Protein AF-A0A412I8M8-F1 (afdb_monomer)

Secondary structure (DSSP, 8-state):
--------PPTTPPPPHHHHHHHHHHHHT-EEPPTTSPPPTTEEPHHHHHHHHHHHHHHHHHHHHSSSS-S----SS-EEEEEEEETTEEEEEEEEEEEEES---STT-EEEEEEESS-BSTTT-EEEEEEEEE-TT--B-TTSEEEEEEEE-TTS-EEEEEEESS---TT-EEEEEEEEEBPSEEEEEEEEEPPTT--GGG-EEEE-SSGGG-SEEEEEEE-TTBTHIIIIIIHHHTT--EESSSS--TTPPP-SEE--SS--EEE-SSS-EEEPPEEEEE-SS---SS-TT-SS-S--SS-SBPPHHHHHHHTTTTEEEEE----TTTS-TT-HHHHHHHHHHHHHHHHHHHS----EEEPPTT-HHHHHHHHH-TT-SEEE-GGGTT----TTT----TT-EE-SSSS---HHHHHHHHHHHHT-SSPPPEEEEESS--HHHHHHHHHHHHHHSTTTT--EEE--HHHHHHHHHHHHH-EEEEEEETTEEEEEEEEE--TT----EEEEEEES-S--SEEEE-TT--EEEEEEETTEEEEEEE--THHHHHHHHHHHHHHHH--HHHHHHHHHHHTTS-HHHHHHHHHHHTTTSS--EEEEEEEGGG-SEES-SEEEEEEEEES--SEEEEESSTT-TTPPPEE---SEEEEEPPSSSEEEEEEEEEEETTEEPPPEEEEEEE-PPPPPEEEEEEEES-TTTEEEE-SEEEEETTEEEEEEEEEPTTEEEEEEES-SEEE-TTSSEEEEEEEEE-S-EEEEEEEEETT------EEEEE-B--SSSEEEEEETTEEEEEEB---BSSPPPEEEEBTTS-EEEEE--BGGGS---TTEESS--B-S-------TTSSS-GGGTS--EE--TT-PEEEEEEESPPSEEEEEEEE--BSS---GGGGGGEEEEETTEEEE--S--BT-SS--EEEEEEEE-TT--EEEEEEESS-SS---EESEEEEEE-

Organism: NCBI:txid246787

Mean predicted aligned error: 18.88 Å

Foldseek 3Di:
DPDQVDPDDDPPDDDDPVSVVSVVVLLVQADDDDPPDDDDPRHQDPVNVVVVVVVVVVVVVVVVVVPDDDDDDQDQDKDFDAWDDDPNDIFTKIKHKDKDWWDDQDAFDKDKDFPFLAAWAQVPDKDWDDKWKAAPVGDTDPPQKDWPDWDQDPSRTIMTMIGGHHGDDTGIMIMIMMITTHFQFDKWKKKFQFPPPFDPVQKDKAFQLDQLVFLAEEEEEEEDQFQCVQLPVLQQQLQHWRAPQQRAWDPDDHDDTDGDPDHQFFASPQPATATFAYEYEDALQADDPVGNRDLADCTDGRHRGHHLVSVLVCLLRQYYYAYEFFHCVQFPLLALVSRLVSLVVSQVRNCVRRVAGHAEHEYYPLHVSPLVNLLPHPSHQAYEHPVAAVDWAQSSPDAARGSNYYNQHDNDQDLVVQVVLVVVQVPDSGHTGHYHYDNGDDVVNSVSSVVCSCPQGPVHPSNYRRHYPLLSNQQSQQSNPKDWDWDDDPSMIMIIITGRDHPNRQNAKTKMWIASDQDGPDMDIDPLFFFKGKGGDDRTMMIMTHSGPSLLVQLVVLLVVCLVVVDPSSLSSNCSSLVRGDPVSNVVSVCSSCQQVAWKAFPAKDWQNPDAADQAQKIKIATDITHWFQWKWKDQDQVSVPTDTDGDRDRMDIDGHDDDFAKTKMWMKTTDPRDIYDIHIDIHGHDHDDFDKAKEAEEEPDVQFWDKPPRIDIDTQQAKDKIKIFTDPQKFQCDKFFFPDKDGHLHRIIMGMHGRDHYHTYIYRYIDGNPFDDDWFKFKEFQLDLDQDWDFDQDPQFTYTYHHPAAEQPHDWDFTATGNRGGAWIWDRHLVVDDDDPQEDPDFFPSDFFAAPEACPFPHGCSQQRGWIFGDLAQGKYKIKIFPHGWAWKKKWFQQAGCDWDPQVQQVFKWKDKQPQIDTDRDINHRDRYDIDMGGGRTQHPRRMIMMIIGGPVRPRDTTITGMMMIIGD

pLDDT: mean 87.23, std 14.02, range [32.34, 98.75]

Solvent-accessible surface area (backbone atoms only — not comparable to full-atom values): 51853 Å² total; per-residue (Å²): 123,80,87,69,95,59,79,93,73,62,97,88,66,84,71,54,74,70,54,46,51,52,52,53,54,58,56,72,64,48,44,81,66,58,91,96,57,82,86,57,94,45,39,53,47,76,66,53,53,52,52,51,53,51,46,53,56,46,50,56,51,54,59,63,64,73,75,64,80,93,80,83,88,90,37,80,59,71,40,80,77,51,70,47,72,60,89,91,50,76,41,58,24,32,33,34,36,48,80,42,76,64,55,52,37,47,59,78,32,72,43,77,46,80,78,37,83,47,50,68,8,59,95,75,41,66,47,76,80,46,75,46,35,33,37,85,86,69,52,74,46,79,78,25,62,43,81,74,49,73,47,65,45,91,82,38,23,17,31,36,31,35,33,10,69,39,70,49,64,86,74,19,38,34,36,37,28,39,38,25,24,65,55,59,49,49,72,42,40,41,33,37,32,52,46,92,92,60,59,70,88,61,49,46,82,42,70,37,64,33,68,47,64,26,75,38,44,38,29,48,32,34,31,79,32,33,21,27,48,50,32,46,50,48,22,48,33,66,39,31,74,31,56,69,58,81,45,54,37,84,89,59,79,87,80,58,66,50,62,55,96,58,58,37,30,23,48,55,65,50,82,45,83,38,65,50,16,25,29,33,19,35,36,64,57,26,51,45,95,93,30,68,91,17,60,52,35,67,68,54,70,69,46,71,42,37,28,48,56,55,52,54,57,44,50,79,58,48,38,36,60,22,40,40,58,54,30,66,92,81,26,52,77,78,37,28,74,38,39,40,53,28,52,54,51,31,36,51,43,39,32,72,72,57,73,42,58,53,36,38,32,42,58,43,93,72,45,66,28,55,54,55,16,40,74,69,32,89,62,36,44,29,34,38,24,75,87,35,35,83,42,70,49,38,59,71,80,53,72,80,56,72,75,38,62,20,39,23,35,69,90,56,70,50,62,67,65,50,53,53,49,48,56,56,33,74,73,38,97,76,26,49,38,35,32,40,58,40,75,68,69,54,72,70,58,54,54,47,54,53,49,48,22,47,57,28,9,57,70,36,75,41,37,42,36,46,30,10,68,57,46,54,50,45,36,52,45,28,64,73,61,41,48,80,39,83,45,79,55,89,63,30,44,33,38,44,32,42,38,49,46,61,95,66,69,86,54,48,53,54,23,30,39,34,36,72,36,50,72,60,75,42,79,50,69,38,88,60,45,48,16,59,49,60,32,60,42,91,82,11,21,38,39,38,41,27,51,35,68,62,52,59,55,47,25,49,54,29,41,53,49,16,75,75,66,72,38,72,69,39,43,54,54,15,47,60,41,36,70,48,33,30,68,85,68,21,51,66,53,52,53,60,78,45,40,62,70,39,42,15,45,54,76,42,46,30,46,58,88,62,48,65,68,38,71,60,57,66,40,42,38,38,55,42,64,47,54,36,53,46,25,37,32,62,36,74,42,88,84,39,75,92,49,63,82,40,83,43,67,67,56,58,49,77,47,75,58,76,86,74,73,42,79,44,51,45,26,38,31,39,21,39,100,60,33,64,29,61,72,33,58,38,67,33,33,35,41,78,72,77,87,54,67,23,48,36,33,28,34,39,73,42,71,88,34,19,49,36,42,53,50,65,48,78,31,49,61,54,29,66,52,70,32,34,37,40,39,34,93,72,26,17,27,65,40,72,45,68,46,77,46,72,49,34,68,78,31,47,49,32,41,34,30,31,63,57,34,81,54,69,43,49,34,31,41,34,52,26,55,73,86,77,62,72,84,70,54,44,29,32,41,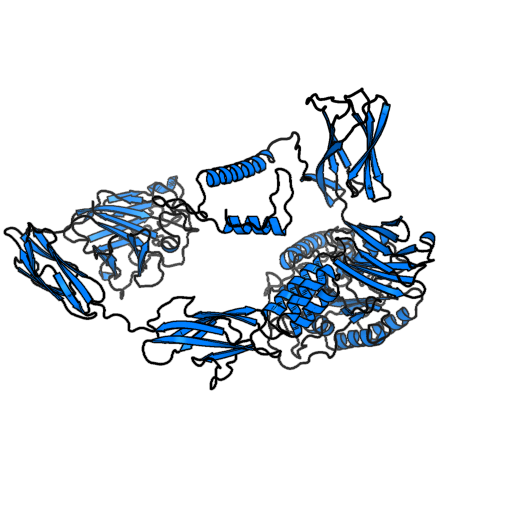22,38,35,39,85,54,96,54,75,46,80,45,78,55,98,84,29,28,34,34,41,19,35,77,74,61,36,88,83,48,69,69,43,82,33,35,18,29,89,61,48,81,49,30,32,44,63,21,29,56,85,80,50,86,88,59,94,65,48,48,79,80,44,68,48,84,64,98,42,54,19,78,63,56,66,87,33,84,55,51,26,76,46,42,43,17,32,38,26,49,54,74,76,43,40,34,27,71,47,46,32,36,62,34,56,39,44,41,23,36,39,34,34,34,32,16,26,73,52,70,54,62,79,90,52,24,87,41,32,40,39,32,34,57,89,39,72,44,56,47,91,70,60,31,45,42,37,49,78,65,61,46,70,43,67,78,25,56,26,47,93,80,9,48,45,44,37,36,41,26,26,76,78,46,75,88,67,65,55,47,44,7,32,37,38,43,30,43,104

InterPro domains:
  IPR032762 Putative polysaccharide deacetylase [PF15421] (250-586)
  IPR044060 Bacterial repeat domain [PF18998] (699-770)

Sequence (970 aa):
MANLNIPSKNTGDTLSASEFNQVVSAVNGKIDSVNGKGLSTNDYTNTDKQSLSRLLTRVDKLENSASGTGGILISDVESKVGSYKFGITEHDIYACTIELVDPPTVVNTEKEYMASDSPLGNNMYLTVKNIIVKDTDGKFYPGSIEIKQIYVSEGFETKLSVLCKSAIPAGSILMLTLEYVKLEGEIIEFSVALPSGVSADDVNLTIAPLKYDKHFAFTYTADDSVEGAYARIWRRINQKWIDDTEFFHLGNTPTTGYIPEYPLVYTDGCGNDRRFGFSIALWPTWGNEYNPDGLIKDSSTNSIYITWNELDLIKDWGVSMLYHNVDERVYDKNNADDIEKGFVADYNKVLEKINRRMKIMGLPDGNAAYVTAADKSPLIDFYRSSLHHLEFIYLKSTGSLFKKRTYGGTNSSVNDVKLEELASQHTSDNPYWVGITTHRVDLSRIELLETIYSLYGKGGDDSLWVASWDEVYEYIQMRLNSIVKKVVSDDTVTWKILVPFSKNYYFKDLSFLVSGITSVDALTVSDKIFGYSYAAHGSGMLVNVNFNELLLDCAEKYTSKFESTLSEDDKTDAYYFVNQLKDTLKAPFVARLSANETAPVLNSILINDGVTVTYDQLVSITLNMTGGLTHYKVGETADLSGASWIVGTSKTFSYQLSSGYASKTVYVQVKNSFGESEVKSSSILYSERPAVSYTVTGKANNTAYGTVTPAVQDVAEGGQASVNAQANDGYVIGGWSGADTSAGIGTNTGNATVNNVRSNKTITCNFQKEGGSGTAGKTIVSFAQLGNNISYDTVNGETINYISIVQGTSYTTNILKDASGDEVGNYLKRKADYPGEITVDRSAINTDVRQPNVDDSGVYPAKYISRYNSGSNTGLKVMLRFQAFAAGTYKVRILPSCDRDLPSDQFPSVFYSANNVETNISFSPLNNITQFVEIDNVTVGNDGLLDIYFWNTLGVNYVPGVNLIEIIKL

Radius of gyration: 40.58 Å; Cα contacts (8 Å, |Δi|>4): 2227; chains: 1; bounding box: 83×82×125 Å

Nearest PDB structures (foldseek):
  4dwe-assembly1_A  TM=8.968E-01  e=3.319E-33  Bacteroides ovatus ATCC 8483
  7jgu-assembly1_A  TM=7.207E-01  e=2.040E-03  Caldanaerobacter subterraneus subsp. tengcongensis MB4
  7jgt-assembly1_A  TM=6.531E-01  e=4.929E-03  Caldanaerobacter subterraneus subsp. tengcongensis MB4
  7ndg-assembly1_H  TM=2.584E-01  e=8.922E-04  Mus musculus
  5k6y-assembly2_A  TM=2.502E-01  e=1.330E-02  Mus musculus

Structure (mmCIF, N/CA/C/O backbone):
data_AF-A0A412I8M8-F1
#
_entry.id   AF-A0A412I8M8-F1
#
loop_
_atom_site.group_PDB
_atom_site.id
_atom_site.type_symbol
_atom_site.label_atom_id
_atom_site.label_alt_id
_atom_site.label_comp_id
_atom_site.label_asym_id
_atom_site.label_entity_id
_atom_site.label_seq_id
_atom_site.pdbx_PDB_ins_code
_atom_site.Cartn_x
_atom_site.Cartn_y
_atom_site.Cartn_z
_atom_site.occupancy
_atom_site.B_iso_or_equiv
_atom_site.auth_seq_id
_atom_site.auth_comp_id
_atom_site.auth_asym_id
_atom_site.auth_atom_id
_atom_site.pdbx_PDB_model_num
ATOM 1 N N . MET A 1 1 ? 0.781 -30.878 28.023 1.00 43.50 1 MET A N 1
ATOM 2 C CA . MET A 1 1 ? 0.648 -29.929 26.900 1.00 43.50 1 MET A CA 1
ATOM 3 C C . MET A 1 1 ? -0.830 -29.772 26.618 1.00 43.50 1 MET A C 1
ATOM 5 O O . MET A 1 1 ? -1.522 -30.782 26.644 1.00 43.50 1 MET A O 1
ATOM 9 N N . ALA A 1 2 ? -1.314 -28.542 26.430 1.00 38.81 2 ALA A N 1
ATOM 10 C CA . ALA A 1 2 ? -2.642 -28.312 25.866 1.00 38.81 2 ALA A CA 1
ATOM 11 C C . ALA A 1 2 ? -2.759 -29.083 24.538 1.00 38.81 2 ALA A C 1
ATOM 13 O O . ALA A 1 2 ? -1.755 -29.228 23.840 1.00 38.81 2 ALA A O 1
ATOM 14 N N . ASN A 1 3 ? -3.939 -29.627 24.238 1.00 45.22 3 ASN A N 1
ATOM 15 C CA . ASN A 1 3 ? -4.185 -30.475 23.070 1.00 45.22 3 ASN A CA 1
ATOM 16 C C . ASN A 1 3 ? -3.950 -29.694 21.765 1.00 45.22 3 ASN A C 1
ATOM 18 O O . ASN A 1 3 ? -4.879 -29.116 21.207 1.00 45.22 3 ASN A O 1
ATOM 22 N N . LEU A 1 4 ? -2.706 -29.671 21.285 1.00 54.59 4 LEU A N 1
ATOM 23 C CA . LEU A 1 4 ? -2.385 -29.315 19.909 1.00 54.59 4 LEU A CA 1
ATOM 24 C C . LEU A 1 4 ? -3.019 -30.388 19.025 1.00 54.59 4 LEU A C 1
ATOM 26 O O . LEU A 1 4 ? -2.695 -31.567 19.164 1.00 54.59 4 LEU A O 1
ATOM 30 N N . ASN A 1 5 ? -3.935 -30.001 18.139 1.00 58.12 5 ASN A N 1
ATOM 31 C CA . ASN A 1 5 ? -4.588 -30.931 17.219 1.00 58.12 5 ASN A CA 1
ATOM 32 C C . ASN A 1 5 ? -3.697 -31.176 15.988 1.00 58.12 5 ASN A C 1
ATOM 34 O O . ASN A 1 5 ? -4.132 -31.049 14.847 1.00 58.12 5 ASN A O 1
ATOM 38 N N . ILE A 1 6 ? -2.420 -31.463 16.247 1.00 63.47 6 ILE A N 1
ATOM 39 C CA . ILE A 1 6 ? -1.392 -31.750 15.250 1.00 63.47 6 ILE A CA 1
ATOM 40 C C . ILE A 1 6 ? -1.123 -33.259 15.336 1.00 63.47 6 ILE A C 1
ATOM 42 O O . ILE A 1 6 ? -0.825 -33.749 16.432 1.00 63.47 6 ILE A O 1
ATOM 46 N N . PRO A 1 7 ? -1.235 -34.025 14.234 1.00 64.62 7 PRO A N 1
ATOM 47 C CA . PRO A 1 7 ? -0.850 -35.435 14.218 1.00 64.62 7 PRO A CA 1
ATOM 48 C C . PRO A 1 7 ? 0.589 -35.593 14.722 1.00 64.62 7 PRO A C 1
ATOM 50 O O . PRO A 1 7 ? 1.431 -34.759 14.409 1.00 64.62 7 PRO A O 1
ATOM 53 N N . SER A 1 8 ? 0.903 -36.644 15.482 1.00 60.22 8 SER A N 1
ATOM 54 C CA . SER A 1 8 ? 2.265 -36.867 15.991 1.00 60.22 8 SER A CA 1
ATOM 55 C C . SER A 1 8 ? 3.287 -36.886 14.845 1.00 60.22 8 SER A C 1
ATOM 57 O O . SER A 1 8 ? 3.256 -37.797 14.016 1.00 60.22 8 SER A O 1
ATOM 59 N N . LYS A 1 9 ? 4.167 -35.880 14.810 1.00 62.44 9 LYS A N 1
ATOM 60 C CA . LYS A 1 9 ? 5.256 -35.712 13.837 1.00 62.44 9 LYS A CA 1
ATOM 61 C C . LYS A 1 9 ? 6.587 -36.163 14.443 1.00 62.44 9 LYS A C 1
ATOM 63 O O . LYS A 1 9 ? 6.826 -35.950 15.633 1.00 62.44 9 LYS A O 1
ATOM 68 N N . ASN A 1 10 ? 7.451 -36.774 13.639 1.00 56.31 10 ASN A N 1
ATOM 69 C CA . ASN A 1 10 ? 8.792 -37.189 14.046 1.00 56.31 10 ASN A CA 1
ATOM 70 C C . ASN A 1 10 ? 9.821 -36.074 13.803 1.00 56.31 10 ASN A C 1
ATOM 72 O O . ASN A 1 10 ? 9.564 -35.084 13.120 1.00 56.31 10 ASN A O 1
ATOM 76 N N . THR A 1 11 ? 11.021 -36.234 14.364 1.00 42.09 11 THR A N 1
ATOM 77 C CA . THR A 1 11 ? 12.151 -35.335 14.095 1.00 42.09 11 THR A CA 1
ATOM 78 C C . THR A 1 11 ? 12.480 -35.326 12.599 1.00 42.09 11 THR A C 1
ATOM 80 O O . THR A 1 11 ? 12.864 -36.358 12.057 1.00 42.09 11 THR A O 1
ATOM 83 N N . GLY A 1 12 ? 12.349 -34.160 11.958 1.00 46.41 12 GLY A N 1
ATOM 84 C CA . GLY A 1 12 ? 12.580 -33.971 10.519 1.00 46.41 12 GLY A CA 1
ATOM 85 C C . GLY A 1 12 ? 11.313 -33.702 9.702 1.00 46.41 12 GLY A C 1
ATOM 86 O O . GLY A 1 12 ? 11.422 -33.278 8.557 1.00 46.41 12 GLY A O 1
ATOM 87 N N . ASP A 1 13 ? 10.125 -33.877 10.283 1.00 60.41 13 ASP A N 1
ATOM 88 C CA . ASP A 1 13 ? 8.868 -33.558 9.605 1.00 60.41 13 ASP A CA 1
ATOM 89 C C . ASP A 1 13 ? 8.599 -32.043 9.601 1.00 60.41 13 ASP A C 1
ATOM 91 O O . ASP A 1 13 ? 8.766 -31.353 10.611 1.00 60.41 13 ASP A O 1
ATOM 95 N N . THR A 1 14 ? 8.118 -31.523 8.472 1.00 50.81 14 THR A N 1
ATOM 96 C CA . THR A 1 14 ? 7.720 -30.118 8.318 1.00 50.81 14 THR A CA 1
ATOM 97 C C . THR A 1 14 ? 6.303 -29.872 8.835 1.00 50.81 14 THR A C 1
ATOM 99 O O . THR A 1 14 ? 5.392 -30.669 8.589 1.00 50.81 14 THR A O 1
ATOM 102 N N . LEU A 1 15 ? 6.101 -28.737 9.505 1.00 57.75 15 LEU A N 1
ATOM 103 C CA . LEU A 1 15 ? 4.778 -28.248 9.895 1.00 57.75 15 LEU A CA 1
ATOM 104 C C . LEU A 1 15 ? 4.191 -27.398 8.763 1.00 57.75 15 LEU A C 1
ATOM 106 O O . LEU A 1 15 ? 4.878 -26.544 8.206 1.00 57.75 15 LEU A O 1
ATOM 110 N N . SER A 1 16 ? 2.913 -27.592 8.445 1.00 68.00 16 SER A N 1
ATOM 111 C CA . SER A 1 16 ? 2.162 -26.637 7.626 1.00 68.00 16 SER A CA 1
ATOM 112 C C . SER A 1 16 ? 2.016 -25.298 8.356 1.00 68.00 16 SER A C 1
ATOM 114 O O . SER A 1 16 ? 2.096 -25.230 9.584 1.00 68.00 16 SER A O 1
ATOM 116 N N . ALA A 1 17 ? 1.721 -24.224 7.619 1.00 50.44 17 ALA A N 1
ATOM 117 C CA . ALA A 1 17 ? 1.498 -22.900 8.207 1.00 50.44 17 ALA A CA 1
ATOM 118 C C . ALA A 1 17 ? 0.404 -22.907 9.297 1.00 50.44 17 ALA A C 1
ATOM 120 O O . ALA A 1 17 ? 0.530 -22.227 10.314 1.00 50.44 17 ALA A O 1
ATOM 121 N N . SER A 1 18 ? -0.644 -23.726 9.136 1.00 59.81 18 SER A N 1
ATOM 122 C CA . SER A 1 18 ? -1.702 -23.852 10.148 1.00 59.81 18 SER A CA 1
ATOM 123 C C . SER A 1 18 ? -1.220 -24.555 11.424 1.00 59.81 18 SER A C 1
ATOM 125 O O . SER A 1 18 ? -1.558 -24.128 12.526 1.00 59.81 18 SER A O 1
ATOM 127 N N . GLU A 1 19 ? -0.385 -25.590 11.290 1.00 65.31 19 GLU A N 1
ATOM 128 C CA . GLU A 1 19 ? 0.184 -26.336 12.418 1.00 65.31 19 GLU A CA 1
ATOM 129 C C . GLU A 1 19 ? 1.227 -25.484 13.152 1.00 65.31 19 GLU A C 1
ATOM 131 O O . GLU A 1 19 ? 1.250 -25.452 14.382 1.00 65.31 19 GLU A O 1
ATOM 136 N N . PHE A 1 20 ? 2.032 -24.715 12.415 1.00 62.78 20 PHE A N 1
ATOM 137 C CA . PHE A 1 20 ? 2.968 -23.752 12.988 1.00 62.78 20 PHE A CA 1
ATOM 138 C C . PHE A 1 20 ? 2.240 -22.666 13.795 1.00 62.78 20 PHE A C 1
ATOM 140 O O . PHE A 1 20 ? 2.595 -22.410 14.945 1.00 62.78 20 PHE A O 1
ATOM 147 N N . ASN A 1 21 ? 1.155 -22.101 13.259 1.00 61.06 21 ASN A N 1
ATOM 148 C CA . ASN A 1 21 ? 0.358 -21.089 13.961 1.00 61.06 21 ASN A CA 1
ATOM 149 C C . ASN A 1 21 ? -0.315 -21.632 15.234 1.00 61.06 21 ASN A C 1
ATOM 151 O O . ASN A 1 21 ? -0.450 -20.901 16.220 1.00 61.06 21 ASN A O 1
ATOM 155 N N . GLN A 1 22 ? -0.691 -22.915 15.261 1.00 68.00 22 GLN A N 1
ATOM 156 C CA . GLN A 1 22 ? -1.186 -23.573 16.476 1.00 68.00 22 GLN A CA 1
ATOM 157 C C . GLN A 1 22 ? -0.091 -23.708 17.544 1.00 68.00 22 GLN A C 1
ATOM 159 O O . GLN A 1 22 ? -0.354 -23.457 18.722 1.00 68.00 22 GLN A O 1
ATOM 164 N N . VAL A 1 23 ? 1.144 -24.041 17.148 1.00 64.69 23 VAL A N 1
ATOM 165 C CA . VAL A 1 23 ? 2.302 -24.086 18.059 1.00 64.69 23 VAL A CA 1
ATOM 166 C C . VAL A 1 23 ? 2.622 -22.693 18.606 1.00 64.69 23 VAL A C 1
ATOM 168 O O . VAL A 1 23 ? 2.766 -22.537 19.817 1.00 64.69 23 VAL A O 1
ATOM 171 N N . VAL A 1 24 ? 2.662 -21.670 17.747 1.00 61.62 24 VAL A N 1
ATOM 172 C CA . VAL A 1 24 ? 2.903 -20.270 18.144 1.00 61.62 24 VAL A CA 1
ATOM 173 C C . VAL A 1 24 ? 1.838 -19.785 19.131 1.00 61.62 24 VAL A C 1
ATOM 175 O O . VAL A 1 24 ? 2.167 -19.216 20.171 1.00 61.62 24 VAL A O 1
ATOM 178 N N . SER A 1 25 ? 0.564 -20.083 18.868 1.00 64.38 25 SER A N 1
ATOM 179 C CA . SER A 1 25 ? -0.542 -19.723 19.766 1.00 64.38 25 SER A CA 1
ATOM 180 C C . SER A 1 25 ? -0.429 -20.406 21.136 1.00 64.38 25 SER A C 1
ATOM 182 O O . SER A 1 25 ? -0.698 -19.785 22.163 1.00 64.38 25 SER A O 1
ATOM 184 N N . ALA A 1 26 ? 0.014 -21.666 21.177 1.00 64.56 26 ALA A N 1
ATOM 185 C CA . ALA A 1 26 ? 0.220 -22.403 22.424 1.00 64.56 26 ALA A CA 1
ATOM 186 C C . ALA A 1 26 ? 1.426 -21.897 23.237 1.00 64.56 26 ALA A C 1
ATOM 188 O O . ALA A 1 26 ? 1.394 -21.948 24.468 1.00 64.56 26 ALA A O 1
ATOM 189 N N . VAL A 1 27 ? 2.473 -21.397 22.572 1.00 64.25 27 VAL A N 1
ATOM 190 C CA . VAL A 1 27 ? 3.635 -20.765 23.221 1.00 64.25 27 VAL A CA 1
ATOM 191 C C . VAL A 1 27 ? 3.269 -19.387 23.775 1.00 64.25 27 VAL A C 1
ATOM 193 O O . VAL A 1 27 ? 3.590 -19.093 24.923 1.00 64.25 27 VAL A O 1
ATOM 196 N N . ASN A 1 28 ? 2.518 -18.580 23.021 1.00 65.50 28 ASN A N 1
ATOM 197 C CA . ASN A 1 28 ? 2.071 -17.253 23.460 1.00 65.50 28 ASN A CA 1
ATOM 198 C C . ASN A 1 28 ? 1.091 -17.295 24.650 1.00 65.50 28 ASN A C 1
ATOM 200 O O . ASN A 1 28 ? 0.905 -16.288 25.325 1.00 65.50 28 ASN A O 1
ATOM 204 N N . GLY A 1 29 ? 0.482 -18.453 24.934 1.00 60.44 29 GLY A N 1
ATOM 205 C CA . GLY A 1 29 ? -0.366 -18.678 26.111 1.00 60.44 29 GLY A CA 1
ATOM 206 C C . GLY A 1 29 ? 0.381 -19.072 27.396 1.00 60.44 29 GLY A C 1
ATOM 207 O O . GLY A 1 29 ? -0.269 -19.356 28.405 1.00 60.44 29 GLY A O 1
ATOM 208 N N . LYS A 1 30 ? 1.720 -19.147 27.377 1.00 64.81 30 LYS A N 1
ATOM 209 C CA . LYS A 1 30 ? 2.553 -19.478 28.546 1.00 64.81 30 LYS A CA 1
ATOM 210 C C . LYS A 1 30 ? 2.814 -18.246 29.429 1.00 64.81 30 LYS A C 1
ATOM 212 O O . LYS A 1 30 ? 3.013 -17.147 28.925 1.00 64.81 30 LYS A O 1
ATOM 217 N N . ILE A 1 31 ? 2.879 -18.446 30.745 1.00 64.31 31 ILE A N 1
ATOM 218 C CA . ILE A 1 31 ? 3.159 -17.424 31.772 1.00 64.31 31 ILE A CA 1
ATOM 219 C C . ILE A 1 31 ? 4.350 -17.831 32.655 1.00 64.31 31 ILE A C 1
ATOM 221 O O . ILE A 1 31 ? 4.772 -18.986 32.667 1.00 64.31 31 ILE A O 1
ATOM 225 N N . ASP A 1 32 ? 4.945 -16.882 33.377 1.00 63.78 32 ASP A N 1
ATOM 226 C CA . ASP A 1 32 ? 6.100 -17.148 34.240 1.00 63.78 32 ASP A CA 1
ATOM 227 C C . ASP A 1 32 ? 5.733 -17.937 35.508 1.00 63.78 32 ASP A C 1
ATOM 229 O O . ASP A 1 32 ? 4.748 -17.641 36.181 1.00 63.78 32 ASP A O 1
ATOM 233 N N . SER A 1 33 ? 6.565 -18.919 35.878 1.00 54.88 33 SER A N 1
ATOM 234 C CA . SER A 1 33 ? 6.375 -19.692 37.111 1.00 54.88 33 SER A CA 1
ATOM 235 C C . SER A 1 33 ? 6.497 -18.805 38.359 1.00 54.88 33 SER A C 1
ATOM 237 O O . SER A 1 33 ? 7.516 -18.132 38.541 1.00 54.88 33 SER A O 1
ATOM 239 N N . VAL A 1 34 ? 5.511 -18.860 39.258 1.00 57.84 34 VAL A N 1
ATOM 240 C CA . VAL A 1 34 ? 5.480 -18.074 40.506 1.00 57.84 34 VAL A CA 1
ATOM 241 C C . VAL A 1 34 ? 6.087 -18.866 41.668 1.00 57.84 34 VAL A C 1
ATOM 243 O O . VAL A 1 34 ? 5.681 -19.993 41.953 1.00 57.84 34 VAL A O 1
ATOM 246 N N . ASN A 1 35 ? 7.045 -18.265 42.378 1.00 42.75 35 ASN A N 1
ATOM 247 C CA . ASN A 1 35 ? 7.767 -18.926 43.465 1.00 42.75 35 ASN A CA 1
ATOM 248 C C . ASN A 1 35 ? 6.827 -19.283 44.639 1.00 42.75 35 ASN A C 1
ATOM 250 O O . ASN A 1 35 ? 6.069 -18.439 45.113 1.00 42.75 35 ASN A O 1
ATOM 254 N N . GLY A 1 36 ? 6.869 -20.535 45.106 1.00 50.59 36 GLY A N 1
ATOM 255 C CA . GLY A 1 36 ? 6.012 -21.037 46.192 1.00 50.59 36 GLY A CA 1
ATOM 256 C C . GLY A 1 36 ? 4.664 -21.642 45.766 1.00 50.59 36 GLY A C 1
ATOM 257 O O . GLY A 1 36 ? 3.911 -22.086 46.632 1.00 50.59 36 GLY A O 1
ATOM 258 N N . LYS A 1 37 ? 4.356 -21.718 44.462 1.00 45.75 37 LYS A N 1
ATOM 259 C CA . LYS A 1 37 ? 3.218 -22.489 43.924 1.00 45.75 37 LYS A CA 1
ATOM 260 C C . LYS A 1 37 ? 3.709 -23.654 43.057 1.00 45.75 37 LYS A C 1
ATOM 262 O O . LYS A 1 37 ? 4.763 -23.570 42.435 1.00 45.75 37 LYS A O 1
ATOM 267 N N . GLY A 1 38 ? 2.967 -24.765 43.051 1.00 48.34 38 GLY A N 1
ATOM 268 C CA . GLY A 1 38 ? 3.257 -25.902 42.170 1.00 48.34 38 GLY A CA 1
ATOM 269 C C . GLY A 1 38 ? 3.070 -25.521 40.699 1.00 48.34 38 GLY A C 1
ATOM 270 O O . GLY A 1 38 ? 2.161 -24.754 40.388 1.00 48.34 38 GLY A O 1
ATOM 271 N N . LEU A 1 39 ? 3.927 -26.051 39.819 1.00 53.94 39 LEU A N 1
ATOM 272 C CA . LEU A 1 39 ? 3.935 -25.739 38.385 1.00 53.94 39 LEU A CA 1
ATOM 273 C C . LEU A 1 39 ? 2.575 -26.035 37.735 1.00 53.94 39 LEU A C 1
ATOM 275 O O . LEU A 1 39 ? 2.069 -27.157 37.824 1.00 53.94 39 LEU A O 1
ATOM 279 N N . SER A 1 40 ? 2.012 -25.044 37.048 1.00 61.81 40 SER A N 1
ATOM 280 C CA . SER A 1 40 ? 0.860 -25.226 36.167 1.00 61.81 40 SER A CA 1
ATOM 281 C C . SER A 1 40 ? 1.303 -25.729 34.786 1.00 61.81 40 SER A C 1
ATOM 283 O O . SER A 1 40 ? 2.462 -25.596 34.390 1.00 61.81 40 SER A O 1
ATOM 285 N N . THR A 1 41 ? 0.381 -26.277 33.988 1.00 52.66 41 THR A N 1
ATOM 286 C CA . THR A 1 41 ? 0.665 -26.667 32.591 1.00 52.66 41 THR A CA 1
ATOM 287 C C . THR A 1 41 ? 1.050 -25.487 31.688 1.00 52.66 41 THR A C 1
ATOM 289 O O . THR A 1 41 ? 1.638 -25.700 30.619 1.00 52.66 41 THR A O 1
ATOM 292 N N . ASN A 1 42 ? 0.758 -24.258 32.124 1.00 59.22 42 ASN A N 1
ATOM 293 C CA . ASN A 1 42 ? 0.983 -23.023 31.380 1.00 59.22 42 ASN A CA 1
ATOM 294 C C . ASN A 1 42 ? 2.238 -22.269 31.843 1.00 59.22 42 ASN A C 1
ATOM 296 O O . ASN A 1 42 ? 2.543 -21.227 31.276 1.00 59.22 42 ASN A O 1
ATOM 300 N N . ASP A 1 43 ? 2.999 -22.797 32.806 1.00 66.19 43 ASP A N 1
ATOM 301 C CA . ASP A 1 43 ? 4.204 -22.124 33.291 1.00 66.19 43 ASP A CA 1
ATOM 302 C C . ASP A 1 43 ? 5.404 -22.391 32.358 1.00 66.19 43 ASP A C 1
ATOM 304 O O . ASP A 1 43 ? 5.545 -23.491 31.798 1.00 66.19 43 ASP A O 1
ATOM 308 N N . TYR A 1 44 ? 6.288 -21.401 32.196 1.00 60.22 44 TYR A N 1
ATOM 309 C CA . TYR A 1 44 ? 7.639 -21.609 31.665 1.00 60.22 44 TYR A CA 1
ATOM 310 C C . TYR A 1 44 ? 8.495 -22.332 32.706 1.00 60.22 44 TYR A C 1
ATOM 312 O O . TYR A 1 44 ? 8.717 -21.816 33.804 1.00 60.22 44 TYR A O 1
ATOM 320 N N . THR A 1 45 ? 9.025 -23.508 32.368 1.00 61.19 45 THR A N 1
ATOM 321 C CA . THR A 1 45 ? 9.975 -24.196 33.250 1.00 61.19 45 THR A CA 1
ATOM 322 C C . THR A 1 45 ? 11.360 -23.542 33.175 1.00 61.19 45 THR A C 1
ATOM 324 O O . THR A 1 45 ? 11.711 -22.889 32.189 1.00 61.19 45 THR A O 1
ATOM 327 N N . ASN A 1 46 ? 12.207 -23.759 34.189 1.00 58.06 46 ASN A N 1
ATOM 328 C CA . ASN A 1 46 ? 13.607 -23.309 34.154 1.00 58.06 46 ASN A CA 1
ATOM 329 C C . ASN A 1 46 ? 14.375 -23.860 32.936 1.00 58.06 46 ASN A C 1
ATOM 331 O O . ASN A 1 46 ? 15.279 -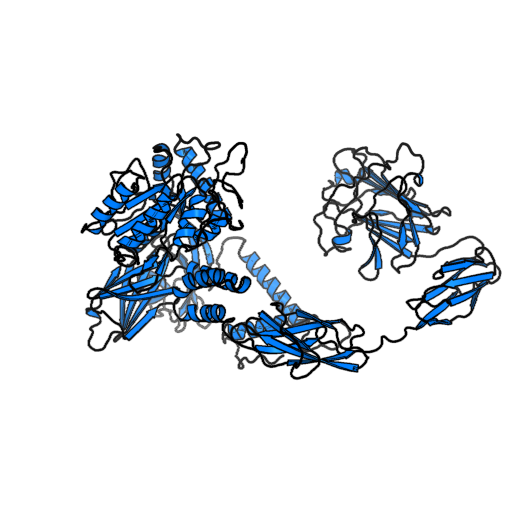23.201 32.424 1.00 58.06 46 ASN A O 1
ATOM 335 N N . THR A 1 47 ? 13.991 -25.038 32.440 1.00 53.75 47 THR A N 1
ATOM 336 C CA . THR A 1 47 ? 14.549 -25.645 31.225 1.00 53.75 47 THR A CA 1
ATOM 337 C C . THR A 1 47 ? 14.099 -24.916 29.956 1.00 53.75 47 THR A C 1
ATOM 339 O O . THR A 1 47 ? 14.918 -24.703 29.059 1.00 53.75 47 THR A O 1
ATOM 342 N N . ASP A 1 48 ? 12.839 -24.475 29.888 1.00 55.19 48 ASP A N 1
ATOM 343 C CA . ASP A 1 48 ? 12.307 -23.711 28.749 1.00 55.19 48 ASP A CA 1
ATOM 344 C C . ASP A 1 48 ? 12.981 -22.337 28.653 1.00 55.19 48 ASP A C 1
ATOM 346 O O . ASP A 1 48 ? 13.453 -21.943 27.586 1.00 55.19 48 ASP A O 1
ATOM 350 N N . LYS A 1 49 ? 13.144 -21.651 29.793 1.00 55.44 49 LYS A N 1
ATOM 351 C CA . LYS A 1 49 ? 13.846 -20.358 29.869 1.00 55.44 49 LYS A CA 1
ATOM 352 C C . LYS A 1 49 ? 15.319 -20.474 29.481 1.00 55.44 49 LYS A C 1
ATOM 354 O O . LYS A 1 49 ? 15.832 -19.640 28.737 1.00 55.44 49 LYS A O 1
ATOM 359 N N . GLN A 1 50 ? 16.000 -21.531 29.930 1.00 50.16 50 GLN A N 1
ATOM 360 C CA . GLN A 1 50 ? 17.381 -21.802 29.520 1.00 50.16 50 GLN A CA 1
ATOM 361 C C . GLN A 1 50 ? 17.490 -22.132 28.029 1.00 50.16 50 GLN A C 1
ATOM 363 O O . GLN A 1 50 ? 18.477 -21.757 27.403 1.00 50.16 50 GLN A O 1
ATOM 368 N N . SER A 1 51 ? 16.499 -22.804 27.444 1.00 50.16 51 SER A N 1
ATOM 369 C CA . SER A 1 51 ? 16.492 -23.127 26.013 1.00 50.16 51 SER A CA 1
ATOM 370 C C . SER A 1 51 ? 16.248 -21.885 25.151 1.00 50.16 51 SER A C 1
ATOM 372 O O . SER A 1 51 ? 16.950 -21.694 24.161 1.00 50.16 51 SER A O 1
ATOM 374 N N . LEU A 1 52 ? 15.346 -20.993 25.574 1.00 55.22 52 LEU A N 1
ATOM 375 C CA . LEU A 1 52 ? 15.068 -19.721 24.900 1.00 55.22 52 LEU A CA 1
ATOM 376 C C . LEU A 1 52 ? 16.246 -18.736 25.004 1.00 55.22 52 LEU A C 1
ATOM 378 O O . LEU A 1 52 ? 16.653 -18.141 24.011 1.00 55.22 52 LEU A O 1
ATOM 382 N N . SER A 1 53 ? 16.869 -18.632 26.181 1.00 46.50 53 SER A N 1
ATOM 383 C CA . SER A 1 53 ? 18.073 -17.815 26.384 1.00 46.50 53 SER A CA 1
ATOM 384 C C . SER A 1 53 ? 19.276 -18.350 25.590 1.00 46.50 53 SER A C 1
ATOM 386 O O . SER A 1 53 ? 20.044 -17.573 25.022 1.00 46.50 53 SER A O 1
ATOM 388 N N . ARG A 1 54 ? 19.406 -19.679 25.449 1.00 47.09 54 ARG A N 1
ATOM 389 C CA . ARG A 1 54 ? 20.394 -20.306 24.551 1.00 47.09 54 ARG A CA 1
ATOM 390 C C . ARG A 1 54 ? 20.104 -20.046 23.072 1.00 47.09 54 ARG A C 1
ATOM 392 O O . ARG A 1 54 ? 21.059 -20.017 22.304 1.00 47.09 54 ARG A O 1
ATOM 399 N N . LEU A 1 55 ? 18.838 -19.869 22.683 1.00 45.78 55 LEU A N 1
ATOM 400 C CA . LEU A 1 55 ? 18.413 -19.489 21.330 1.00 45.78 55 LEU A CA 1
ATOM 401 C C . LEU A 1 55 ? 18.774 -18.032 21.021 1.00 45.78 55 LEU A C 1
ATOM 403 O O . LEU A 1 55 ? 19.449 -17.815 20.023 1.00 45.78 55 LEU A O 1
ATOM 407 N N . LEU A 1 56 ? 18.463 -17.077 21.909 1.00 41.88 56 LEU A N 1
ATOM 408 C CA . LEU A 1 56 ? 18.916 -15.680 21.769 1.00 41.88 56 LEU A CA 1
ATOM 409 C C . LEU A 1 56 ? 20.445 -15.587 21.702 1.00 41.88 56 LEU A C 1
ATOM 411 O O . LEU A 1 56 ? 20.993 -15.002 20.781 1.00 41.88 56 LEU A O 1
ATOM 415 N N . THR A 1 57 ? 21.147 -16.284 22.600 1.00 40.88 57 THR A N 1
ATOM 416 C CA . THR A 1 57 ? 22.620 -16.323 22.592 1.00 40.88 57 THR A CA 1
ATOM 417 C C . THR A 1 57 ? 23.178 -16.986 21.321 1.00 40.88 57 THR A C 1
ATOM 419 O O . THR A 1 57 ? 24.318 -16.728 20.937 1.00 40.88 57 THR A O 1
ATOM 422 N N . ARG A 1 58 ? 22.417 -17.877 20.667 1.00 45.03 58 ARG A N 1
ATOM 423 C CA . ARG A 1 58 ? 22.782 -18.477 19.373 1.00 45.03 58 ARG A CA 1
ATOM 424 C C . ARG A 1 58 ? 22.540 -17.508 18.222 1.00 45.03 58 ARG A C 1
ATOM 426 O O . ARG A 1 58 ? 23.390 -17.457 17.346 1.00 45.03 58 ARG A O 1
ATOM 433 N N . VAL A 1 59 ? 21.445 -16.751 18.247 1.00 42.81 59 VAL A N 1
ATOM 434 C CA . VAL A 1 59 ? 21.131 -15.701 17.267 1.00 42.81 59 VAL A CA 1
ATOM 435 C C . VAL A 1 59 ? 22.166 -14.576 17.349 1.00 42.81 59 VAL A C 1
ATOM 437 O O . VAL A 1 59 ? 22.819 -14.310 16.349 1.00 42.81 59 VAL A O 1
ATOM 440 N N . ASP A 1 60 ? 22.481 -14.070 18.545 1.00 40.34 60 ASP A N 1
ATOM 441 C CA . ASP A 1 60 ? 23.527 -13.052 18.745 1.00 40.34 60 ASP A CA 1
ATOM 442 C C . ASP A 1 60 ? 24.920 -13.551 18.323 1.00 40.34 60 ASP A C 1
ATOM 444 O O . ASP A 1 60 ? 25.749 -12.790 17.823 1.00 40.34 60 ASP A O 1
ATOM 448 N N . LYS A 1 61 ? 25.213 -14.847 18.511 1.00 45.78 61 LYS A N 1
ATOM 449 C CA . LYS A 1 61 ? 26.467 -15.456 18.032 1.00 45.78 61 LYS A CA 1
ATOM 450 C C . LYS A 1 61 ? 26.483 -15.671 16.521 1.00 45.78 61 LYS A C 1
ATOM 452 O O . LYS A 1 61 ? 27.567 -15.635 15.946 1.00 45.78 61 LYS A O 1
ATOM 457 N N . LEU A 1 62 ? 25.336 -15.896 15.883 1.00 44.78 62 LEU A N 1
ATOM 458 C CA . LEU A 1 62 ? 25.210 -16.015 14.427 1.00 44.78 62 LEU A CA 1
ATOM 459 C C . LEU A 1 62 ? 25.294 -14.637 13.751 1.00 44.78 62 LEU A C 1
ATOM 461 O O . LEU A 1 62 ? 25.979 -14.502 12.744 1.00 44.78 62 LEU A O 1
ATOM 465 N N . GLU A 1 63 ? 24.719 -13.597 14.354 1.00 39.28 63 GLU A N 1
ATOM 466 C CA . GLU A 1 63 ? 24.803 -12.216 13.860 1.00 39.28 63 GLU A CA 1
ATOM 467 C C . GLU A 1 63 ? 26.211 -11.614 14.033 1.00 39.28 63 GLU A C 1
ATOM 469 O O . GLU A 1 63 ? 26.726 -10.963 13.125 1.00 39.28 63 GLU A O 1
ATOM 474 N N . ASN A 1 64 ? 26.899 -11.902 15.146 1.00 37.75 64 ASN A N 1
ATOM 475 C CA . ASN A 1 64 ? 28.264 -11.409 15.391 1.00 37.75 64 ASN A CA 1
ATOM 476 C C . ASN A 1 64 ? 29.379 -12.249 14.734 1.00 37.75 64 ASN A C 1
ATOM 478 O O . ASN A 1 64 ? 30.517 -11.788 14.654 1.00 37.75 64 ASN A O 1
ATOM 482 N N . SER A 1 65 ? 29.091 -13.464 14.249 1.00 41.78 65 SER A N 1
ATOM 483 C CA . SER A 1 65 ? 30.048 -14.252 13.446 1.00 41.78 65 SER A CA 1
ATOM 484 C C . SER A 1 65 ? 30.002 -13.922 11.949 1.00 41.78 65 SER A C 1
ATOM 486 O O . SER A 1 65 ? 30.901 -14.327 11.217 1.00 41.78 65 SER A O 1
ATOM 488 N N . ALA A 1 66 ? 29.016 -13.134 11.505 1.00 40.94 66 ALA A N 1
ATOM 489 C CA . ALA A 1 66 ? 28.853 -12.709 10.115 1.00 40.94 66 ALA A CA 1
ATOM 490 C C . ALA A 1 66 ? 29.528 -11.360 9.770 1.00 40.94 66 ALA A C 1
ATOM 492 O O . ALA A 1 66 ? 29.607 -11.005 8.597 1.00 40.94 66 ALA A O 1
ATOM 493 N N . SER A 1 67 ? 30.031 -10.597 10.750 1.00 36.38 67 SER A N 1
ATOM 494 C CA . SER A 1 67 ? 30.468 -9.199 10.554 1.00 36.38 67 SER A CA 1
ATOM 495 C C . SER A 1 67 ? 31.975 -8.936 10.714 1.00 36.38 67 SER A C 1
ATOM 497 O O . SER A 1 67 ? 32.422 -7.801 10.547 1.00 36.38 67 SER A O 1
ATOM 499 N N . GLY A 1 68 ? 32.796 -9.960 10.971 1.00 37.78 68 GLY A N 1
ATOM 500 C CA . GLY A 1 68 ? 34.237 -9.801 11.180 1.00 37.78 68 GLY A CA 1
ATOM 501 C C . GLY A 1 68 ? 35.089 -10.755 10.346 1.00 37.78 68 GLY A C 1
ATOM 502 O O . GLY A 1 68 ? 35.191 -11.930 10.673 1.00 37.78 68 GLY A O 1
ATOM 503 N N . THR A 1 69 ? 35.814 -10.207 9.366 1.00 32.38 69 THR A N 1
ATOM 504 C CA . THR A 1 69 ? 36.999 -10.782 8.684 1.00 32.38 69 THR A CA 1
ATOM 505 C C . THR A 1 69 ? 36.798 -11.998 7.758 1.00 32.38 69 THR A C 1
ATOM 507 O O . THR A 1 69 ? 36.224 -13.014 8.118 1.00 32.38 69 THR A O 1
ATOM 510 N N . GLY A 1 70 ? 37.303 -11.873 6.522 1.00 39.81 70 GLY A N 1
ATOM 511 C CA . GLY A 1 70 ? 37.046 -12.783 5.402 1.00 39.81 70 GLY A CA 1
ATOM 512 C C . GLY A 1 70 ? 37.422 -14.254 5.622 1.00 39.81 70 GLY A C 1
ATOM 513 O O . GLY A 1 70 ? 38.514 -14.566 6.087 1.00 39.81 70 GLY A O 1
ATOM 514 N N . GLY A 1 71 ? 36.525 -15.150 5.195 1.00 32.34 71 GLY A N 1
ATOM 515 C CA . GLY A 1 71 ? 36.764 -16.593 5.124 1.00 32.34 71 GLY A CA 1
ATOM 516 C C . GLY A 1 71 ? 35.507 -17.443 5.334 1.00 32.34 71 GLY A C 1
ATOM 517 O O . GLY A 1 71 ? 35.223 -17.835 6.453 1.00 32.34 71 GLY A O 1
ATOM 518 N N . ILE A 1 72 ? 34.823 -17.765 4.229 1.00 33.44 72 ILE A N 1
ATOM 519 C CA . ILE A 1 72 ? 33.863 -18.872 4.012 1.00 33.44 72 ILE A CA 1
ATOM 520 C C . ILE A 1 72 ? 32.625 -18.915 4.936 1.00 33.44 72 ILE A C 1
ATOM 522 O O . ILE A 1 72 ? 32.618 -19.537 5.996 1.00 33.44 72 ILE A O 1
ATOM 526 N N . LEU A 1 73 ? 31.522 -18.357 4.425 1.00 37.38 73 LEU A N 1
ATOM 527 C CA . LEU A 1 73 ? 30.153 -18.649 4.855 1.00 37.38 73 LEU A CA 1
ATOM 528 C C . LEU A 1 73 ? 29.736 -20.014 4.261 1.00 37.38 73 LE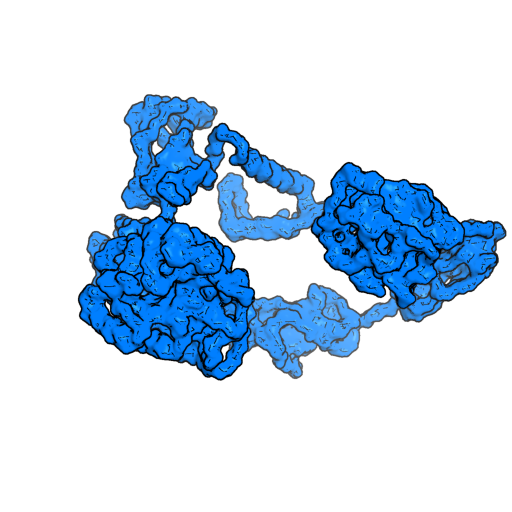U A C 1
ATOM 530 O O . LEU A 1 73 ? 29.724 -20.159 3.039 1.00 37.38 73 LEU A O 1
ATOM 534 N N . ILE A 1 74 ? 29.403 -21.015 5.085 1.00 45.47 74 ILE A N 1
ATOM 535 C CA . ILE A 1 74 ? 28.707 -22.231 4.620 1.00 45.47 74 ILE A CA 1
ATOM 536 C C . ILE A 1 74 ? 27.247 -22.084 5.042 1.00 45.47 74 ILE A C 1
ATOM 538 O O . ILE A 1 74 ? 26.896 -22.370 6.183 1.00 45.47 74 ILE A O 1
ATOM 542 N N . SER A 1 75 ? 26.434 -21.564 4.128 1.00 45.84 75 SER A N 1
ATOM 543 C CA . SER A 1 75 ? 24.994 -21.377 4.292 1.00 45.84 75 SER A CA 1
ATOM 544 C C . SER A 1 75 ? 24.279 -22.060 3.128 1.00 45.84 75 SER A C 1
ATOM 546 O O . SER A 1 75 ? 24.610 -21.804 1.967 1.00 45.84 75 SER A O 1
ATOM 548 N N . ASP A 1 76 ? 23.324 -22.928 3.453 1.00 52.56 76 ASP A N 1
ATOM 549 C CA . ASP A 1 76 ? 22.272 -23.446 2.564 1.00 52.56 76 ASP A CA 1
ATOM 550 C C . ASP A 1 76 ? 21.232 -22.365 2.219 1.00 52.56 76 ASP A C 1
ATOM 552 O O . ASP A 1 76 ? 20.448 -22.506 1.284 1.00 52.56 76 ASP A O 1
ATOM 556 N N . VAL A 1 77 ? 21.260 -21.248 2.947 1.00 66.31 77 VAL A N 1
ATOM 557 C CA . VAL A 1 77 ? 20.460 -20.056 2.686 1.00 66.31 77 VAL A CA 1
ATOM 558 C C . VAL A 1 77 ? 21.235 -19.103 1.783 1.00 66.31 77 VAL A C 1
ATOM 560 O O . VAL A 1 77 ? 22.389 -18.752 2.054 1.00 66.31 77 VAL A O 1
ATOM 563 N N . GLU A 1 78 ? 20.584 -18.665 0.714 1.00 82.06 78 GLU A N 1
ATOM 564 C CA . GLU A 1 78 ? 21.077 -17.593 -0.139 1.00 82.06 78 GLU A CA 1
ATOM 565 C C . GLU A 1 78 ? 21.224 -16.284 0.660 1.00 82.06 78 GLU A C 1
ATOM 567 O O . GLU A 1 78 ? 20.319 -15.871 1.381 1.00 82.06 78 GLU A O 1
ATOM 572 N N . SER A 1 79 ? 22.363 -15.605 0.532 1.00 82.56 79 SER A N 1
ATOM 573 C CA . SER A 1 79 ? 22.666 -14.379 1.281 1.00 82.56 79 SER A CA 1
ATOM 574 C C . SER A 1 79 ? 23.345 -13.338 0.399 1.00 82.56 79 SER A C 1
ATOM 576 O O . SER A 1 79 ? 24.090 -13.680 -0.514 1.00 82.56 79 SER A O 1
ATOM 578 N N . LYS A 1 80 ? 23.100 -12.049 0.649 1.00 88.25 80 LYS A N 1
ATOM 579 C CA . LYS A 1 80 ? 23.831 -10.965 -0.021 1.00 88.25 80 LYS A CA 1
ATOM 580 C C . LYS A 1 80 ? 25.261 -10.913 0.527 1.00 88.25 80 LYS A C 1
ATOM 582 O O . LYS A 1 80 ? 25.445 -10.674 1.716 1.00 88.25 80 LYS A O 1
ATOM 587 N N . VAL A 1 81 ? 26.261 -11.095 -0.333 1.00 86.00 81 VAL A N 1
ATOM 588 C CA . VAL A 1 81 ? 27.692 -11.136 0.040 1.00 86.00 81 VAL A CA 1
ATOM 589 C C . VAL A 1 81 ? 28.507 -9.972 -0.514 1.00 86.00 81 VAL A C 1
ATOM 591 O O . VAL A 1 81 ? 29.676 -9.808 -0.172 1.00 86.00 81 VAL A O 1
ATOM 594 N N . GLY A 1 82 ? 27.905 -9.147 -1.367 1.00 84.69 82 GLY A N 1
ATOM 595 C CA . GLY A 1 82 ? 28.572 -7.979 -1.917 1.00 84.69 82 GLY A CA 1
ATOM 596 C C . GLY A 1 82 ? 27.712 -7.239 -2.922 1.00 84.69 82 GLY A C 1
ATOM 597 O O . GLY A 1 82 ? 26.493 -7.414 -2.981 1.00 84.69 82 GLY A O 1
ATOM 598 N N . SER A 1 83 ? 28.372 -6.418 -3.726 1.00 83.62 83 SER A N 1
ATOM 599 C CA . SER A 1 83 ? 27.763 -5.715 -4.843 1.00 83.62 83 SER A CA 1
ATOM 600 C C . SER A 1 83 ? 28.684 -5.715 -6.061 1.00 83.62 83 SER A C 1
ATOM 602 O O . SER A 1 83 ? 29.910 -5.777 -5.954 1.00 83.62 83 SER A O 1
ATOM 604 N N . TYR A 1 84 ? 28.071 -5.676 -7.238 1.00 75.62 84 TYR A N 1
ATOM 605 C CA . TYR A 1 84 ? 28.709 -5.588 -8.538 1.00 75.62 84 TYR A CA 1
ATOM 606 C C . TYR A 1 84 ? 28.263 -4.285 -9.198 1.00 75.62 84 TYR A C 1
ATOM 608 O O . TYR A 1 84 ? 27.081 -4.093 -9.484 1.00 75.62 84 TYR A O 1
ATOM 616 N N . LYS A 1 85 ? 29.207 -3.373 -9.433 1.00 73.19 85 LYS A N 1
ATOM 617 C CA . LYS A 1 85 ? 28.929 -2.118 -10.137 1.00 73.19 85 LYS A CA 1
ATOM 618 C C . LYS A 1 85 ? 29.154 -2.302 -11.628 1.00 73.19 85 LYS A C 1
ATOM 620 O O . LYS A 1 85 ? 30.274 -2.587 -12.049 1.00 73.19 85 LYS A O 1
ATOM 625 N N . PHE A 1 86 ? 28.103 -2.095 -12.414 1.00 61.62 86 PHE A N 1
ATOM 626 C CA . PHE A 1 86 ? 28.181 -2.044 -13.869 1.00 61.62 86 PHE A CA 1
ATOM 627 C C . PHE A 1 86 ? 27.744 -0.660 -14.343 1.00 61.62 86 PHE A C 1
ATOM 629 O O . PHE A 1 86 ? 26.574 -0.287 -14.267 1.00 61.62 86 PHE A O 1
ATOM 636 N N . GLY A 1 87 ? 28.718 0.144 -14.770 1.00 64.88 87 GLY A N 1
ATOM 637 C CA . GLY A 1 87 ? 28.505 1.576 -14.952 1.00 64.88 87 GLY A CA 1
ATOM 638 C C . GLY A 1 87 ? 28.196 2.250 -13.613 1.00 64.88 87 GLY A C 1
ATOM 639 O O . GLY A 1 87 ? 29.001 2.202 -12.685 1.00 64.88 87 GLY A O 1
ATOM 640 N N . ILE A 1 88 ? 27.029 2.877 -13.526 1.00 43.91 88 ILE A N 1
ATOM 641 C CA . ILE A 1 88 ? 26.528 3.594 -12.341 1.00 43.91 88 ILE A CA 1
ATOM 642 C C . ILE A 1 88 ? 25.498 2.788 -11.535 1.00 43.91 88 ILE A C 1
ATOM 644 O O . ILE A 1 88 ? 25.119 3.209 -10.444 1.00 43.91 88 ILE A O 1
ATOM 648 N N . THR A 1 89 ? 25.042 1.649 -12.065 1.00 58.22 89 THR A N 1
ATOM 649 C CA . THR A 1 89 ? 24.060 0.792 -11.401 1.00 58.22 89 THR A CA 1
ATOM 650 C C . THR A 1 89 ? 24.796 -0.218 -10.535 1.00 58.22 89 THR A C 1
ATOM 652 O O . THR A 1 89 ? 25.739 -0.887 -10.972 1.00 58.22 89 THR A O 1
ATOM 655 N N . GLU A 1 90 ? 24.390 -0.293 -9.273 1.00 76.38 90 GLU A N 1
ATOM 656 C CA . GLU A 1 90 ? 24.920 -1.237 -8.302 1.00 76.38 90 GLU A CA 1
ATOM 657 C C . GLU A 1 90 ? 23.943 -2.404 -8.157 1.00 76.38 90 GLU A C 1
ATOM 659 O O . GLU A 1 90 ? 22.794 -2.217 -7.757 1.00 76.38 90 GLU A O 1
ATOM 664 N N . HIS A 1 91 ? 24.411 -3.600 -8.504 1.00 81.69 91 HIS A N 1
ATOM 665 C CA . HIS A 1 91 ? 23.653 -4.839 -8.387 1.00 81.69 91 HIS A CA 1
ATOM 666 C C . HIS A 1 91 ? 24.143 -5.630 -7.182 1.00 81.69 91 HIS A C 1
ATOM 668 O O . HIS A 1 91 ? 25.341 -5.679 -6.908 1.00 81.69 91 HIS A O 1
ATOM 674 N N . ASP A 1 92 ? 23.234 -6.280 -6.471 1.00 87.69 92 ASP A N 1
ATOM 675 C CA . ASP A 1 92 ? 23.596 -7.087 -5.312 1.00 87.69 92 ASP A CA 1
ATOM 676 C C . ASP A 1 92 ? 24.164 -8.441 -5.761 1.00 87.69 92 ASP A C 1
ATOM 678 O O . ASP A 1 92 ? 23.585 -9.120 -6.612 1.00 87.69 92 ASP A O 1
ATOM 682 N N . ILE A 1 93 ? 25.304 -8.832 -5.182 1.00 88.62 93 ILE A N 1
ATOM 683 C CA . ILE A 1 93 ? 25.871 -10.173 -5.343 1.00 88.62 93 ILE A CA 1
ATOM 684 C C . ILE A 1 93 ? 25.329 -11.039 -4.217 1.00 88.62 93 ILE A C 1
ATOM 686 O O . ILE A 1 93 ? 25.517 -10.737 -3.034 1.00 88.62 93 ILE A O 1
ATOM 690 N N . TYR A 1 94 ? 24.700 -12.139 -4.599 1.00 89.31 94 TYR A N 1
ATOM 691 C CA . TYR A 1 94 ? 24.211 -13.170 -3.701 1.00 89.31 94 TYR A CA 1
ATOM 692 C C . TYR A 1 94 ? 25.150 -14.367 -3.721 1.00 89.31 94 TYR A C 1
ATOM 694 O O . TYR A 1 94 ? 25.764 -14.648 -4.748 1.00 89.31 94 TYR A O 1
ATOM 702 N N . ALA A 1 95 ? 25.251 -15.074 -2.600 1.00 89.38 95 ALA A N 1
ATOM 703 C CA . ALA A 1 95 ? 25.906 -16.364 -2.506 1.00 89.38 95 ALA A CA 1
ATOM 704 C C . ALA A 1 95 ? 24.958 -17.418 -1.951 1.00 89.38 95 ALA A C 1
ATOM 706 O O . ALA A 1 95 ? 24.221 -17.150 -1.003 1.00 89.38 95 ALA A O 1
ATOM 707 N N . CYS A 1 96 ? 25.036 -18.629 -2.491 1.00 86.00 96 CYS A N 1
ATOM 708 C CA . CYS A 1 96 ? 24.316 -19.796 -1.993 1.00 86.00 96 CYS A CA 1
ATOM 709 C C . CYS A 1 96 ? 25.220 -21.029 -2.097 1.00 86.00 96 CYS A C 1
ATOM 711 O O . CYS A 1 96 ? 25.930 -21.194 -3.093 1.00 86.00 96 CYS A O 1
ATOM 713 N N . THR A 1 97 ? 25.220 -21.886 -1.071 1.00 86.69 97 THR A N 1
ATOM 714 C CA . THR A 1 97 ? 25.854 -23.207 -1.154 1.00 86.69 97 THR A CA 1
ATOM 715 C C . THR A 1 97 ? 24.802 -24.256 -1.456 1.00 86.69 97 THR A C 1
ATOM 717 O O . THR A 1 97 ? 23.859 -24.418 -0.690 1.00 86.69 97 THR A O 1
ATOM 720 N N . ILE A 1 98 ? 24.990 -24.988 -2.551 1.00 82.88 98 ILE A N 1
ATOM 721 C CA . ILE A 1 98 ? 24.106 -26.084 -2.943 1.00 82.88 98 ILE A CA 1
ATOM 722 C C . ILE A 1 98 ? 24.805 -27.428 -2.758 1.00 82.88 98 ILE A C 1
ATOM 724 O O . ILE A 1 98 ? 26.009 -27.568 -2.997 1.00 82.88 98 ILE A O 1
ATOM 728 N N . GLU A 1 99 ? 24.025 -28.416 -2.332 1.00 86.06 99 GLU A N 1
ATOM 729 C CA . GLU A 1 99 ? 24.440 -29.807 -2.218 1.00 86.06 99 GLU A CA 1
ATOM 730 C C . GLU A 1 99 ? 23.946 -30.593 -3.437 1.00 86.06 99 GLU A C 1
ATOM 732 O O . GLU A 1 99 ? 22.755 -30.638 -3.737 1.00 86.06 99 GLU A O 1
ATOM 737 N N . LEU A 1 100 ? 24.876 -31.221 -4.147 1.00 81.69 100 LEU A N 1
ATOM 738 C CA . LEU A 1 100 ? 24.631 -32.075 -5.295 1.00 81.69 100 LEU A CA 1
ATOM 739 C C . LEU A 1 100 ? 24.960 -33.520 -4.928 1.00 81.69 100 LEU A C 1
ATOM 741 O O . LEU A 1 100 ? 26.105 -33.874 -4.626 1.00 81.69 100 LEU A O 1
ATOM 745 N N . VAL A 1 101 ? 23.940 -34.368 -4.989 1.00 81.00 101 VAL A N 1
ATOM 746 C CA . VAL A 1 101 ? 24.058 -35.793 -4.678 1.00 81.00 101 VAL A CA 1
ATOM 747 C C . VAL A 1 101 ? 24.656 -36.586 -5.845 1.00 81.00 101 VAL A C 1
ATOM 749 O O . VAL A 1 101 ? 24.516 -36.234 -7.025 1.00 81.00 101 VAL A O 1
ATOM 752 N N . ASP A 1 102 ? 25.338 -37.681 -5.514 1.00 82.62 102 ASP A N 1
ATOM 753 C CA . ASP A 1 102 ? 25.918 -38.634 -6.466 1.00 82.62 102 ASP A CA 1
ATOM 754 C C . ASP A 1 102 ? 26.840 -37.993 -7.531 1.00 82.62 102 ASP A C 1
ATOM 756 O O . ASP A 1 102 ? 26.542 -38.091 -8.728 1.00 82.62 102 ASP A O 1
ATOM 760 N N . PRO A 1 103 ? 27.945 -37.317 -7.150 1.00 90.06 103 PRO A N 1
ATOM 761 C CA . PRO A 1 103 ? 28.936 -36.800 -8.091 1.00 90.06 103 PRO A CA 1
ATOM 762 C C . PRO A 1 103 ? 29.521 -37.920 -8.960 1.00 90.06 103 PRO A C 1
ATOM 764 O O . PRO A 1 103 ? 29.572 -39.075 -8.525 1.00 90.06 103 PRO A O 1
ATOM 767 N N . PRO A 1 104 ? 29.988 -37.611 -10.185 1.00 93.25 104 PRO A N 1
ATOM 768 C CA . PRO A 1 104 ? 30.645 -38.600 -11.027 1.00 93.25 104 PRO A CA 1
ATOM 769 C C . PRO A 1 104 ? 31.873 -39.158 -10.296 1.00 93.25 104 PRO A C 1
ATOM 771 O O . PRO A 1 104 ? 32.750 -38.413 -9.858 1.00 93.25 104 PRO A O 1
ATOM 774 N N . THR A 1 105 ? 31.920 -40.480 -10.133 1.00 93.81 105 THR A N 1
ATOM 775 C CA . THR A 1 105 ? 32.918 -41.164 -9.293 1.00 93.81 105 THR A CA 1
ATOM 776 C C . THR A 1 105 ? 34.072 -41.779 -10.076 1.00 93.81 105 THR A C 1
ATOM 778 O O . THR A 1 105 ? 35.079 -42.180 -9.491 1.00 93.81 105 THR A O 1
ATOM 781 N N . VAL A 1 106 ? 33.942 -41.848 -11.403 1.00 94.44 106 VAL A N 1
ATOM 782 C CA . VAL A 1 106 ? 34.917 -42.456 -12.313 1.00 94.44 106 VAL A CA 1
ATOM 783 C C . VAL A 1 106 ? 35.646 -41.363 -13.084 1.00 94.44 106 VAL A C 1
ATOM 785 O O . VAL A 1 106 ? 35.018 -40.473 -13.650 1.00 94.44 106 VAL A O 1
ATOM 788 N N . VAL A 1 107 ? 36.974 -41.450 -13.148 1.00 95.94 107 VAL A N 1
ATOM 789 C CA . VAL A 1 107 ? 37.815 -40.473 -13.859 1.00 95.94 107 VAL A CA 1
ATOM 790 C C . VAL A 1 107 ? 37.334 -40.274 -15.300 1.00 95.94 107 VAL A C 1
ATOM 792 O O . VAL A 1 107 ? 37.044 -41.242 -16.001 1.00 95.94 107 VAL A O 1
ATOM 795 N N . ASN A 1 108 ? 37.287 -39.017 -15.739 1.00 94.06 108 ASN A N 1
ATOM 796 C CA . ASN A 1 108 ? 36.807 -38.550 -17.042 1.00 94.06 108 ASN A CA 1
ATOM 797 C C . ASN A 1 108 ? 35.303 -38.738 -17.302 1.00 94.06 108 ASN A C 1
ATOM 799 O O . ASN A 1 108 ? 34.871 -38.606 -18.446 1.00 94.06 108 ASN A O 1
ATOM 803 N N . THR A 1 109 ? 34.496 -39.023 -16.276 1.00 95.75 109 THR A N 1
ATOM 804 C CA . THR A 1 109 ? 33.031 -38.993 -16.412 1.00 95.75 109 THR A CA 1
ATOM 805 C C . THR A 1 109 ? 32.473 -37.609 -16.089 1.00 95.75 109 THR A C 1
ATOM 807 O O . THR A 1 109 ? 32.908 -36.958 -15.136 1.00 95.75 109 THR A O 1
ATOM 810 N N . GLU A 1 110 ? 31.529 -37.157 -16.916 1.00 94.94 110 GLU A N 1
ATOM 811 C CA . GLU A 1 110 ? 30.820 -35.883 -16.776 1.00 94.94 110 GLU A CA 1
ATOM 812 C C . GLU A 1 110 ? 29.395 -36.138 -16.267 1.00 94.94 110 GLU A C 1
ATOM 814 O O . GLU A 1 110 ? 28.758 -37.119 -16.659 1.00 94.94 110 GLU A O 1
ATOM 819 N N . LYS A 1 111 ? 28.891 -35.257 -15.400 1.00 92.31 111 LYS A N 1
ATOM 820 C CA . LYS A 1 111 ? 27.490 -35.256 -14.963 1.00 92.31 111 LYS A CA 1
ATOM 821 C C . LYS A 1 111 ? 26.954 -33.830 -14.908 1.00 92.31 111 LYS A C 1
ATOM 823 O O . LYS A 1 111 ? 27.635 -32.928 -14.426 1.00 92.31 111 LYS A O 1
ATOM 828 N N . GLU A 1 112 ? 25.737 -33.643 -15.404 1.00 93.94 112 GLU A N 1
ATOM 829 C CA . GLU A 1 112 ? 25.016 -32.370 -15.360 1.00 93.94 112 GLU A CA 1
ATOM 830 C C . GLU A 1 112 ? 24.054 -32.316 -14.168 1.00 93.94 112 GLU A C 1
ATOM 832 O O . GLU A 1 112 ? 23.453 -33.321 -13.787 1.00 93.94 112 GLU A O 1
ATOM 837 N N . TYR A 1 113 ? 23.913 -31.119 -13.606 1.00 88.56 113 TYR A N 1
ATOM 838 C CA . TYR A 1 113 ? 23.071 -30.793 -12.469 1.00 88.56 113 TYR A CA 1
ATOM 839 C C . TYR A 1 113 ? 22.269 -29.520 -12.731 1.00 88.56 113 TYR A C 1
ATOM 841 O O . TYR A 1 113 ? 22.754 -28.592 -13.379 1.00 88.56 113 TYR A O 1
ATOM 849 N N . MET A 1 114 ? 21.063 -29.458 -12.169 1.00 87.00 114 MET A N 1
ATOM 850 C CA . MET A 1 114 ? 20.308 -28.215 -12.029 1.00 87.00 114 MET A CA 1
ATOM 851 C C . MET A 1 114 ? 20.739 -27.536 -10.728 1.00 87.00 114 MET A C 1
ATOM 853 O O . MET A 1 114 ? 20.575 -28.101 -9.651 1.00 87.00 114 MET A O 1
ATOM 857 N N . ALA A 1 115 ? 21.328 -26.352 -10.842 1.00 85.19 115 ALA A N 1
ATOM 858 C CA . ALA A 1 115 ? 21.812 -25.565 -9.716 1.00 85.19 115 ALA A CA 1
ATOM 859 C C . ALA A 1 115 ? 20.746 -24.612 -9.159 1.00 85.19 115 ALA A C 1
ATOM 861 O O . ALA A 1 115 ? 20.736 -24.328 -7.967 1.00 85.19 115 ALA A O 1
ATOM 862 N N . SER A 1 116 ? 19.858 -24.121 -10.022 1.00 86.00 116 SER A N 1
ATOM 863 C CA . SER A 1 116 ? 18.702 -23.301 -9.660 1.00 86.00 116 SER A CA 1
ATOM 864 C C . SER A 1 116 ? 17.619 -23.463 -10.724 1.00 86.00 116 SER A C 1
ATOM 866 O O . SER A 1 116 ? 17.931 -23.682 -11.894 1.00 86.00 116 SER A O 1
ATOM 868 N N . ASP A 1 117 ? 16.360 -23.341 -10.321 1.00 82.25 117 ASP A N 1
ATOM 869 C CA . ASP A 1 117 ? 15.193 -23.250 -11.206 1.00 82.25 117 ASP A CA 1
ATOM 870 C C . ASP A 1 117 ? 15.052 -21.873 -11.887 1.00 82.25 117 ASP A C 1
ATOM 872 O O . ASP A 1 117 ? 14.157 -21.678 -12.705 1.00 82.25 117 ASP A O 1
ATOM 876 N N . SER A 1 118 ? 15.952 -20.936 -11.575 1.00 81.81 118 SER A N 1
ATOM 877 C CA . SER A 1 118 ? 15.961 -19.566 -12.078 1.00 81.81 118 SER A CA 1
ATOM 878 C C . SER A 1 118 ? 17.298 -19.216 -12.759 1.00 81.81 118 SER A C 1
ATOM 880 O O . SER A 1 118 ? 18.339 -19.802 -12.427 1.00 81.81 118 SER A O 1
ATOM 882 N N . PRO A 1 119 ? 17.327 -18.229 -13.679 1.00 86.62 119 PRO A N 1
ATOM 883 C CA . PRO A 1 119 ? 18.551 -17.729 -14.285 1.00 86.62 119 PRO A CA 1
ATOM 884 C C . PRO A 1 119 ? 19.420 -17.020 -13.252 1.00 86.62 119 PRO A C 1
ATOM 886 O O . PRO A 1 119 ? 19.064 -15.963 -12.727 1.00 86.62 119 PRO A O 1
ATOM 889 N N . LEU A 1 120 ? 20.595 -17.579 -12.992 1.00 88.69 120 LEU A N 1
ATOM 890 C CA . LEU A 1 120 ? 21.598 -16.971 -12.140 1.00 88.69 120 LEU A CA 1
ATOM 891 C C . LEU A 1 120 ? 22.611 -16.214 -12.988 1.00 88.69 120 LEU A C 1
ATOM 893 O O . LEU A 1 120 ? 23.006 -16.617 -14.080 1.00 88.69 120 LEU A O 1
ATOM 897 N N . GLY A 1 121 ? 23.048 -15.091 -12.444 1.00 85.31 121 GLY A N 1
ATOM 898 C CA . GLY A 1 121 ? 24.107 -14.258 -12.977 1.00 85.31 121 GLY A CA 1
ATOM 899 C C . GLY A 1 121 ? 23.646 -13.068 -13.794 1.00 85.31 121 GLY A C 1
ATOM 900 O O . GLY A 1 121 ? 24.450 -12.160 -13.988 1.00 85.31 121 GLY A O 1
ATOM 901 N N . ASN A 1 122 ? 22.387 -13.049 -14.247 1.00 79.31 122 ASN A N 1
ATOM 902 C CA . ASN A 1 122 ? 21.794 -11.963 -15.036 1.00 79.31 122 ASN A CA 1
ATOM 903 C C . ASN A 1 122 ? 22.655 -11.542 -16.250 1.00 79.31 122 ASN A C 1
ATOM 905 O O . ASN A 1 122 ? 22.718 -10.368 -16.590 1.00 79.31 122 ASN A O 1
ATOM 909 N N . ASN A 1 123 ? 23.397 -12.480 -16.863 1.00 74.31 123 ASN A N 1
ATOM 910 C CA . ASN A 1 123 ? 24.438 -12.224 -17.880 1.00 74.31 123 ASN A CA 1
ATOM 911 C C . ASN A 1 123 ? 25.577 -11.267 -17.454 1.00 74.31 123 ASN A C 1
ATOM 913 O O . ASN A 1 123 ? 26.337 -10.796 -18.298 1.00 74.31 123 ASN A O 1
ATOM 917 N N . MET A 1 124 ? 25.726 -11.000 -16.157 1.00 80.88 124 MET A N 1
ATOM 918 C CA . MET A 1 124 ? 26.699 -10.061 -15.593 1.00 80.88 124 MET A CA 1
ATOM 919 C C . MET A 1 124 ? 27.775 -10.764 -14.764 1.00 80.88 124 MET A C 1
ATOM 921 O O . MET A 1 124 ? 28.964 -10.616 -15.038 1.00 80.88 124 MET A O 1
ATOM 925 N N . TYR A 1 125 ? 27.378 -11.528 -13.743 1.00 86.81 125 TYR A N 1
ATOM 926 C CA . TYR A 1 125 ? 28.317 -12.154 -12.809 1.00 86.81 125 TYR A CA 1
ATOM 927 C C . TYR A 1 125 ? 27.747 -13.449 -12.241 1.00 86.81 125 TYR A C 1
ATOM 929 O O . TYR A 1 125 ? 26.738 -13.419 -11.547 1.00 86.81 125 TYR A O 1
ATOM 937 N N . LEU A 1 126 ? 28.419 -14.570 -12.503 1.00 91.00 126 LEU A N 1
ATOM 938 C CA . LEU A 1 126 ? 28.161 -15.884 -11.912 1.00 91.00 126 LEU A CA 1
ATOM 939 C C . LEU A 1 126 ? 29.497 -16.616 -11.766 1.00 91.00 126 LEU A C 1
ATOM 941 O O . LEU A 1 126 ? 30.261 -16.720 -12.726 1.00 91.00 126 LEU A O 1
ATOM 945 N N . THR A 1 127 ? 29.803 -17.114 -10.573 1.00 90.56 127 THR A N 1
ATOM 946 C CA . THR A 1 127 ? 31.052 -17.831 -10.303 1.00 90.56 127 THR A CA 1
ATOM 947 C C . THR A 1 127 ? 30.878 -18.899 -9.229 1.00 90.56 127 THR A C 1
ATOM 949 O O . THR A 1 127 ? 29.961 -18.834 -8.415 1.00 90.56 127 THR A O 1
ATOM 952 N N . VAL A 1 128 ? 31.789 -19.873 -9.210 1.00 90.94 128 VAL A N 1
ATOM 953 C CA . VAL A 1 128 ? 31.901 -20.874 -8.142 1.00 90.94 128 VAL A CA 1
ATOM 954 C C . VAL A 1 128 ? 33.076 -20.495 -7.258 1.00 90.94 128 VAL A C 1
ATOM 956 O O . VAL A 1 128 ? 34.211 -20.434 -7.729 1.00 90.94 128 VAL A O 1
ATOM 959 N N . LYS A 1 129 ? 32.819 -20.248 -5.975 1.00 89.56 129 LYS A N 1
ATOM 960 C CA . LYS A 1 129 ? 33.862 -19.889 -5.007 1.00 89.56 129 LYS A CA 1
ATOM 961 C C . LYS A 1 129 ? 34.512 -21.096 -4.362 1.00 89.56 129 LYS A C 1
ATOM 963 O O . LYS A 1 129 ? 35.728 -21.114 -4.207 1.00 89.56 129 LYS A O 1
ATOM 968 N N . ASN A 1 130 ? 33.708 -22.090 -3.996 1.00 86.69 130 ASN A N 1
ATOM 969 C CA . ASN A 1 130 ? 34.169 -23.273 -3.279 1.00 86.69 130 ASN A CA 1
ATOM 970 C C . ASN A 1 130 ? 33.576 -24.540 -3.888 1.00 86.69 130 ASN A C 1
ATOM 972 O O . ASN A 1 130 ? 32.419 -24.546 -4.301 1.00 86.69 130 ASN A O 1
ATOM 976 N N . ILE A 1 131 ? 34.376 -25.606 -3.898 1.00 92.12 131 ILE A N 1
ATOM 977 C CA . ILE A 1 131 ? 33.989 -26.964 -4.289 1.00 92.12 131 ILE A CA 1
ATOM 978 C C . ILE A 1 131 ? 34.493 -27.893 -3.190 1.00 92.12 131 ILE A C 1
ATOM 980 O O . ILE A 1 131 ? 35.696 -27.948 -2.922 1.00 92.12 131 ILE A O 1
ATOM 984 N N . ILE A 1 132 ? 33.583 -28.623 -2.556 1.00 91.69 132 ILE A N 1
ATOM 985 C CA . ILE A 1 132 ? 33.890 -29.571 -1.489 1.00 91.69 132 ILE A CA 1
ATOM 986 C C . ILE A 1 132 ? 33.297 -30.917 -1.880 1.00 91.69 132 ILE A C 1
ATOM 988 O O . ILE A 1 132 ? 32.103 -31.028 -2.130 1.00 91.69 132 ILE A O 1
ATOM 992 N N . VAL A 1 133 ? 34.131 -31.951 -1.904 1.00 92.69 133 VAL A N 1
ATOM 993 C CA . VAL A 1 133 ? 33.697 -33.330 -2.145 1.00 92.69 133 VAL A CA 1
ATOM 994 C C . VAL A 1 133 ? 34.010 -34.141 -0.905 1.00 92.69 133 VAL A C 1
ATOM 996 O O . VAL A 1 133 ? 35.155 -34.132 -0.445 1.00 92.69 133 VAL A O 1
ATOM 999 N N . LYS A 1 134 ? 33.001 -34.824 -0.367 1.00 90.69 134 LYS A N 1
ATOM 1000 C CA . LYS A 1 134 ? 33.103 -35.607 0.865 1.00 90.69 134 LYS A CA 1
ATOM 1001 C C . LYS A 1 134 ? 32.423 -36.965 0.693 1.00 90.69 134 LYS A C 1
ATOM 1003 O O . LYS A 1 134 ? 31.331 -37.025 0.138 1.00 90.69 134 LYS A O 1
ATOM 1008 N N . ASP A 1 135 ? 33.039 -38.033 1.195 1.00 89.50 135 ASP A N 1
ATOM 1009 C CA . ASP A 1 135 ? 32.400 -39.355 1.258 1.00 89.50 135 ASP A CA 1
ATOM 1010 C C . ASP A 1 135 ? 31.530 -39.545 2.517 1.00 89.50 135 ASP A C 1
ATOM 1012 O O . ASP A 1 135 ? 31.473 -38.695 3.412 1.00 89.50 135 ASP A O 1
ATOM 1016 N N . THR A 1 136 ? 30.855 -40.693 2.598 1.00 85.94 136 THR A N 1
ATOM 1017 C CA . THR A 1 136 ? 30.001 -41.073 3.735 1.00 85.94 136 THR A CA 1
ATOM 1018 C C . THR A 1 136 ? 30.759 -41.190 5.060 1.00 85.94 136 THR A C 1
ATOM 1020 O O . THR A 1 136 ? 30.151 -41.042 6.117 1.00 85.94 136 THR A O 1
ATOM 1023 N N . ASP A 1 137 ? 32.078 -41.404 5.018 1.00 87.50 137 ASP A N 1
ATOM 1024 C CA . ASP A 1 137 ? 32.950 -41.491 6.197 1.00 87.50 137 ASP A CA 1
ATOM 1025 C C . ASP A 1 137 ? 33.490 -40.115 6.631 1.00 87.50 137 ASP A C 1
ATOM 1027 O O . ASP A 1 137 ? 34.202 -40.005 7.632 1.00 87.50 137 ASP A O 1
ATOM 1031 N N . GLY A 1 138 ? 33.181 -39.049 5.885 1.00 83.88 138 GLY A N 1
ATOM 1032 C CA . GLY A 1 138 ? 33.651 -37.697 6.168 1.00 83.88 138 GLY A CA 1
ATOM 1033 C C . GLY A 1 138 ? 35.050 -37.368 5.645 1.00 83.88 138 GLY A C 1
ATOM 1034 O O . GLY A 1 138 ? 35.603 -36.345 6.049 1.00 83.88 138 GLY A O 1
ATOM 1035 N N . LYS A 1 139 ? 35.637 -38.181 4.757 1.00 89.94 139 LYS A N 1
ATOM 1036 C CA . LYS A 1 139 ? 36.916 -37.856 4.102 1.00 89.94 139 LYS A CA 1
ATOM 1037 C C . LYS A 1 139 ? 36.684 -36.898 2.941 1.00 89.94 139 LYS A C 1
ATOM 1039 O O . LYS A 1 139 ? 35.719 -37.041 2.195 1.00 89.94 139 LYS A O 1
ATOM 1044 N N . PHE A 1 140 ? 37.600 -35.948 2.774 1.00 92.56 140 PHE A N 1
ATOM 1045 C CA . PHE A 1 140 ? 37.519 -34.908 1.751 1.00 92.56 140 PHE A CA 1
ATOM 1046 C C . PHE A 1 140 ? 38.426 -35.211 0.556 1.00 92.56 140 PHE A C 1
ATOM 1048 O O . PHE A 1 140 ? 39.572 -35.625 0.730 1.00 92.56 140 PHE A O 1
ATOM 1055 N N . TYR A 1 141 ? 37.928 -34.933 -0.649 1.00 93.75 141 TYR A N 1
ATOM 1056 C CA . TYR A 1 141 ? 38.614 -35.184 -1.919 1.00 93.75 141 TYR A CA 1
ATOM 1057 C C . TYR A 1 141 ? 38.818 -33.867 -2.693 1.00 93.75 141 TYR A C 1
ATOM 1059 O O . TYR A 1 141 ? 38.154 -33.634 -3.708 1.00 93.75 141 TYR A O 1
ATOM 1067 N N . PRO A 1 142 ? 39.692 -32.955 -2.225 1.00 91.38 142 PRO A N 1
ATOM 1068 C CA . PRO A 1 142 ? 39.909 -31.668 -2.883 1.00 91.38 142 PRO A CA 1
ATOM 1069 C C . PRO A 1 142 ? 40.470 -31.854 -4.298 1.00 91.38 142 PRO A C 1
ATOM 1071 O O . PRO A 1 142 ? 41.338 -32.691 -4.535 1.00 91.38 142 PRO A O 1
ATOM 1074 N N . GLY A 1 143 ? 39.966 -31.068 -5.252 1.00 91.69 143 GLY A N 1
ATOM 1075 C CA . GLY A 1 143 ? 40.399 -31.121 -6.652 1.00 91.69 143 GLY A CA 1
ATOM 1076 C C . GLY A 1 143 ? 39.947 -32.363 -7.432 1.00 91.69 143 GLY A C 1
ATOM 1077 O O . GLY A 1 143 ? 40.334 -32.500 -8.592 1.00 91.69 143 GLY A O 1
ATOM 1078 N N . SER A 1 144 ? 39.132 -33.242 -6.834 1.00 94.94 144 SER A N 1
ATOM 1079 C CA . SER A 1 144 ? 38.600 -34.445 -7.495 1.00 94.94 144 SER A CA 1
ATOM 1080 C C . SER A 1 144 ? 37.517 -34.161 -8.532 1.00 94.94 144 SER A C 1
ATOM 1082 O O . SER A 1 144 ? 37.347 -34.942 -9.465 1.00 94.94 144 SER A O 1
ATOM 1084 N N . ILE A 1 145 ? 36.831 -33.027 -8.396 1.00 95.56 145 ILE A N 1
ATOM 1085 C CA . ILE A 1 145 ? 35.794 -32.546 -9.304 1.00 95.56 145 ILE A CA 1
ATOM 1086 C C . ILE A 1 145 ? 36.218 -31.191 -9.877 1.00 95.56 145 ILE A C 1
ATOM 1088 O O . ILE A 1 145 ? 36.788 -30.353 -9.176 1.00 95.56 145 ILE A O 1
ATOM 1092 N N . GLU A 1 146 ? 35.936 -30.982 -11.158 1.00 94.94 146 GLU A N 1
ATOM 1093 C CA . GLU A 1 146 ? 36.084 -29.711 -11.867 1.00 94.94 146 GLU A CA 1
ATOM 1094 C C . GLU A 1 146 ? 34.733 -29.271 -12.440 1.00 94.94 146 GLU A C 1
ATOM 1096 O O . GLU A 1 146 ? 33.970 -30.102 -12.930 1.00 94.94 146 GLU A O 1
ATOM 1101 N N . ILE A 1 147 ? 34.436 -27.969 -12.395 1.00 94.31 147 ILE A N 1
ATOM 1102 C CA . ILE A 1 147 ? 33.265 -27.397 -13.072 1.00 94.31 147 ILE A CA 1
ATOM 1103 C C . ILE A 1 147 ? 33.637 -27.149 -14.527 1.00 94.31 147 ILE A C 1
ATOM 1105 O O . ILE A 1 147 ? 34.533 -26.359 -14.812 1.00 94.31 147 ILE A O 1
ATOM 1109 N N . LYS A 1 148 ? 32.944 -27.821 -15.442 1.00 94.06 148 LYS A N 1
ATOM 1110 C CA . LYS A 1 148 ? 33.248 -27.770 -16.872 1.00 94.06 148 LYS A CA 1
ATOM 1111 C C . LYS A 1 148 ? 32.504 -26.631 -17.564 1.00 94.06 148 LYS A C 1
ATOM 1113 O O . LYS A 1 148 ? 33.073 -25.962 -18.421 1.00 94.06 148 LYS A O 1
ATOM 1118 N N . GLN A 1 149 ? 31.253 -26.390 -17.175 1.00 92.62 149 GLN A N 1
ATOM 1119 C CA . GLN A 1 149 ? 30.464 -25.238 -17.616 1.00 92.62 149 GLN A CA 1
ATOM 1120 C C . GLN A 1 149 ? 29.327 -24.941 -16.636 1.00 92.62 149 GLN A C 1
ATOM 1122 O O . GLN A 1 149 ? 28.842 -25.838 -15.945 1.00 92.62 149 GLN A O 1
ATOM 1127 N N . ILE A 1 150 ? 28.887 -23.684 -16.629 1.00 92.62 150 ILE A N 1
ATOM 1128 C CA . ILE A 1 150 ? 27.635 -23.234 -16.017 1.00 92.62 150 ILE A CA 1
ATOM 1129 C C . ILE A 1 150 ? 26.903 -22.418 -17.070 1.00 92.62 150 ILE A C 1
ATOM 1131 O O . ILE A 1 150 ? 27.517 -21.577 -17.727 1.00 92.62 150 ILE A O 1
ATOM 1135 N N . TYR A 1 151 ? 25.619 -22.687 -17.256 1.00 90.12 151 TYR A N 1
ATOM 1136 C CA . TYR A 1 151 ? 24.811 -22.035 -18.273 1.00 90.12 151 TYR A CA 1
ATOM 1137 C C . TYR A 1 151 ? 23.345 -21.981 -17.844 1.00 90.12 151 TYR A C 1
ATOM 1139 O O . TYR A 1 151 ? 22.886 -22.807 -17.059 1.00 90.12 151 TYR A O 1
ATOM 1147 N N . VAL A 1 152 ? 22.603 -21.010 -18.368 1.00 87.06 152 VAL A N 1
ATOM 1148 C CA . VAL A 1 152 ? 21.144 -20.978 -18.237 1.00 87.06 152 VAL A CA 1
ATOM 1149 C C . VAL A 1 152 ? 20.569 -21.824 -19.366 1.00 87.06 152 VAL A C 1
ATOM 1151 O O . VAL A 1 152 ? 20.875 -21.599 -20.538 1.00 87.06 152 VAL A O 1
ATOM 1154 N N . SER A 1 153 ? 19.801 -22.847 -19.007 1.00 85.50 153 SER A N 1
ATOM 1155 C CA . SER A 1 153 ? 19.140 -23.741 -19.945 1.00 85.50 153 SER A CA 1
ATOM 1156 C C . SER A 1 153 ? 18.062 -22.991 -20.729 1.00 85.50 153 SER A C 1
ATOM 1158 O O . SER A 1 153 ? 17.613 -21.906 -20.354 1.00 85.50 153 SER A O 1
ATOM 1160 N N . GLU A 1 154 ? 17.546 -23.623 -21.779 1.00 78.38 154 GLU A N 1
ATOM 1161 C CA . GLU A 1 154 ? 16.359 -23.102 -22.453 1.00 78.38 154 GLU A CA 1
ATOM 1162 C C . GLU A 1 154 ? 15.151 -22.999 -21.507 1.00 78.38 154 GLU A C 1
ATOM 1164 O O . GLU A 1 154 ? 14.254 -22.219 -21.767 1.00 78.38 154 GLU A O 1
ATOM 1169 N N . GLY A 1 155 ? 15.070 -23.806 -20.441 1.00 77.38 155 GLY A N 1
ATOM 1170 C CA . GLY A 1 155 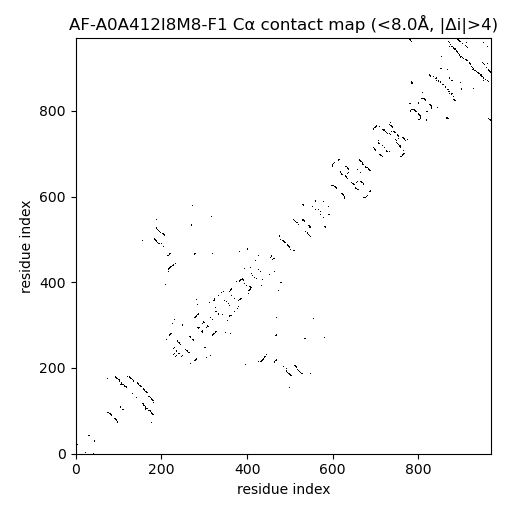? 13.995 -23.772 -19.437 1.00 77.38 155 GLY A CA 1
ATOM 1171 C C . GLY A 1 155 ? 14.114 -22.644 -18.413 1.00 77.38 155 GLY A C 1
ATOM 1172 O O . GLY A 1 155 ? 13.323 -22.619 -17.478 1.00 77.38 155 GLY A O 1
ATOM 1173 N N . PHE A 1 156 ? 15.080 -21.735 -18.591 1.00 83.81 156 PHE A N 1
ATOM 1174 C CA . PHE A 1 156 ? 15.489 -20.719 -17.619 1.00 83.81 156 PHE A CA 1
ATOM 1175 C C . PHE A 1 156 ? 16.114 -21.290 -16.337 1.00 83.81 156 PHE A C 1
ATOM 1177 O O . PHE A 1 156 ? 16.421 -20.534 -15.423 1.00 83.81 156 PHE A O 1
ATOM 1184 N N . GLU A 1 157 ? 16.399 -22.594 -16.278 1.00 86.62 157 GLU A N 1
ATOM 1185 C CA . GLU A 1 157 ? 17.105 -23.180 -15.139 1.00 86.62 157 GLU A CA 1
ATOM 1186 C C . GLU A 1 157 ? 18.606 -22.896 -15.245 1.00 86.62 157 GLU A C 1
ATOM 1188 O O . GLU A 1 157 ? 19.203 -23.045 -16.312 1.00 86.62 157 GLU A O 1
ATOM 1193 N N . THR A 1 158 ? 19.269 -22.568 -14.141 1.00 88.38 158 THR A N 1
ATOM 1194 C CA . THR A 1 158 ? 20.735 -22.553 -14.123 1.00 88.38 158 THR A CA 1
ATOM 1195 C C . THR A 1 158 ? 21.242 -23.975 -13.984 1.00 88.38 158 THR A C 1
ATOM 1197 O O . THR A 1 158 ? 21.009 -24.635 -12.972 1.00 88.38 158 THR A O 1
ATOM 1200 N N . LYS A 1 159 ? 21.971 -24.447 -14.989 1.00 90.12 159 LYS A N 1
ATOM 1201 C CA . LYS A 1 159 ? 22.586 -25.769 -15.024 1.00 90.12 159 LYS A CA 1
ATOM 1202 C C . LYS A 1 159 ? 24.097 -25.672 -14.942 1.00 90.12 159 LYS A C 1
ATOM 1204 O O . LYS A 1 159 ? 24.706 -24.724 -15.433 1.00 90.12 159 LYS A O 1
ATOM 1209 N N . LEU A 1 160 ? 24.714 -26.685 -14.352 1.00 92.38 160 LEU A N 1
ATOM 1210 C CA . LEU A 1 160 ? 26.161 -26.844 -14.358 1.00 92.38 160 LEU A CA 1
ATOM 1211 C C . LEU A 1 160 ? 26.536 -28.280 -14.682 1.00 92.38 160 LEU A C 1
ATOM 1213 O O . LEU A 1 160 ? 25.834 -29.210 -14.292 1.00 92.38 160 LEU A O 1
ATOM 1217 N N . SER A 1 161 ? 27.651 -28.466 -15.379 1.00 93.44 161 SER A N 1
ATOM 1218 C CA . SER A 1 161 ? 28.228 -29.790 -15.583 1.00 93.44 161 SER A CA 1
ATOM 1219 C C . SER A 1 161 ? 29.593 -29.897 -14.928 1.00 93.44 161 SER A C 1
ATOM 1221 O O . SER A 1 161 ? 30.391 -28.952 -14.918 1.00 93.44 161 SER A O 1
ATOM 1223 N N . VAL A 1 162 ? 29.840 -31.060 -14.332 1.00 94.12 162 VAL A N 1
ATOM 1224 C CA . VAL A 1 162 ? 31.044 -31.339 -13.554 1.00 94.12 162 VAL A CA 1
ATOM 1225 C C . VAL A 1 162 ? 31.763 -32.565 -14.096 1.00 94.12 162 VAL A C 1
ATOM 1227 O O . VAL A 1 162 ? 31.125 -33.539 -14.496 1.00 94.12 162 VAL A O 1
ATOM 1230 N N . LEU A 1 163 ? 33.092 -32.522 -14.088 1.00 96.31 163 LEU A N 1
ATOM 1231 C CA . LEU A 1 163 ? 33.986 -33.578 -14.553 1.00 96.31 163 LEU A CA 1
ATOM 1232 C C . LEU A 1 163 ? 34.724 -34.205 -13.366 1.00 96.31 163 LEU A C 1
ATOM 1234 O O . LEU A 1 163 ? 35.313 -33.499 -12.545 1.00 96.31 163 LEU A O 1
ATOM 1238 N N . CYS A 1 164 ? 34.751 -35.534 -13.306 1.00 96.44 164 CYS A N 1
ATOM 1239 C CA . CYS A 1 164 ? 35.570 -36.268 -12.346 1.00 96.44 164 CYS A CA 1
ATOM 1240 C C . CYS A 1 164 ? 37.031 -36.353 -12.809 1.00 96.44 164 CYS A C 1
ATOM 1242 O O . CYS A 1 164 ? 37.337 -36.995 -13.813 1.00 96.44 164 CYS A O 1
ATOM 1244 N N . LYS A 1 165 ? 37.953 -35.737 -12.062 1.00 96.88 165 LYS A N 1
ATOM 1245 C CA . LYS A 1 165 ? 39.402 -35.760 -12.335 1.00 96.88 165 LYS A CA 1
ATOM 1246 C C . LYS A 1 165 ? 40.143 -36.882 -11.617 1.00 96.88 165 LYS A C 1
ATOM 1248 O O . LYS A 1 165 ? 41.200 -37.311 -12.073 1.00 96.88 165 LYS A O 1
ATOM 1253 N N . SER A 1 166 ? 39.609 -37.360 -10.498 1.00 94.56 166 SER A N 1
ATOM 1254 C CA . SER A 1 166 ? 40.185 -38.456 -9.716 1.00 94.56 166 SER A CA 1
ATOM 1255 C C . SER A 1 166 ? 39.072 -39.304 -9.120 1.00 94.56 166 SER A C 1
ATOM 1257 O O . SER A 1 166 ? 38.101 -38.742 -8.625 1.00 94.56 166 SER A O 1
ATOM 1259 N N . ALA A 1 167 ? 39.234 -40.629 -9.120 1.00 93.62 167 ALA A N 1
ATOM 1260 C CA . ALA A 1 167 ? 38.222 -41.536 -8.587 1.00 93.62 167 ALA A CA 1
ATOM 1261 C C . ALA A 1 167 ? 37.879 -41.207 -7.122 1.00 93.62 167 ALA A C 1
ATOM 1263 O O . ALA A 1 167 ? 38.780 -40.986 -6.309 1.00 93.62 167 ALA A O 1
ATOM 1264 N N . ILE A 1 168 ? 36.585 -41.204 -6.802 1.00 93.62 168 ILE A N 1
ATOM 1265 C CA . ILE A 1 168 ? 36.039 -40.944 -5.460 1.00 93.62 168 ILE A CA 1
ATOM 1266 C C . ILE A 1 168 ? 35.033 -42.044 -5.079 1.00 93.62 168 ILE A C 1
ATOM 1268 O O . ILE A 1 168 ? 34.471 -42.680 -5.973 1.00 93.62 168 ILE A O 1
ATOM 1272 N N . PRO A 1 169 ? 34.790 -42.316 -3.784 1.00 93.00 169 PRO A N 1
ATOM 1273 C CA . PRO A 1 169 ? 33.843 -43.352 -3.369 1.00 93.00 169 PRO A CA 1
ATOM 1274 C C . PRO A 1 169 ? 32.402 -43.097 -3.837 1.00 93.00 169 PRO A C 1
ATOM 1276 O O . PRO A 1 169 ? 31.941 -41.954 -3.890 1.00 93.00 169 PRO A O 1
ATOM 1279 N N . ALA A 1 170 ? 31.667 -44.174 -4.125 1.00 88.62 170 ALA A N 1
ATOM 1280 C CA . ALA A 1 170 ? 30.226 -44.115 -4.373 1.00 88.62 170 ALA A CA 1
ATOM 1281 C C . ALA A 1 170 ? 29.472 -43.586 -3.142 1.00 88.62 170 ALA A C 1
ATOM 1283 O O . ALA A 1 170 ? 29.858 -43.877 -2.011 1.00 88.62 170 ALA A O 1
ATOM 1284 N N . GLY A 1 171 ? 28.411 -42.807 -3.367 1.00 84.62 171 GLY A N 1
ATOM 1285 C CA . GLY A 1 171 ? 27.660 -42.139 -2.298 1.00 84.62 171 GLY A CA 1
ATOM 1286 C C . GLY A 1 171 ? 28.346 -40.894 -1.724 1.00 84.62 171 GLY A C 1
ATOM 1287 O O . GLY A 1 171 ? 27.905 -40.375 -0.702 1.00 84.62 171 GLY A O 1
ATOM 1288 N N . SER A 1 172 ? 29.425 -40.410 -2.354 1.00 88.31 172 SER A N 1
ATOM 1289 C CA . SER A 1 172 ? 29.986 -39.096 -2.025 1.00 88.31 172 SER A CA 1
ATOM 1290 C C . SER A 1 172 ? 28.973 -37.979 -2.295 1.00 88.31 172 SER A C 1
ATOM 1292 O O . SER A 1 172 ? 28.047 -38.134 -3.085 1.00 88.31 172 SER A O 1
ATOM 1294 N N . ILE A 1 173 ? 29.178 -36.832 -1.662 1.00 86.62 173 ILE A N 1
ATOM 1295 C CA . ILE A 1 173 ? 28.384 -35.618 -1.837 1.00 86.62 173 ILE A CA 1
ATOM 1296 C C . ILE A 1 173 ? 29.302 -34.511 -2.358 1.00 86.62 173 ILE A C 1
ATOM 1298 O O . ILE A 1 173 ? 30.451 -34.384 -1.917 1.00 86.62 173 ILE A O 1
ATOM 1302 N N . LEU A 1 174 ? 28.792 -33.714 -3.296 1.00 87.06 174 LEU A N 1
ATOM 1303 C CA . LEU A 1 174 ? 29.436 -32.518 -3.825 1.00 87.06 174 LEU A CA 1
ATOM 1304 C C . LEU A 1 174 ? 28.709 -31.282 -3.290 1.00 87.06 174 LEU A C 1
ATOM 1306 O O . LEU A 1 174 ? 27.553 -31.063 -3.614 1.00 87.06 174 LEU A O 1
ATOM 1310 N N . MET A 1 175 ? 29.389 -30.446 -2.517 1.00 89.69 175 MET A N 1
ATOM 1311 C CA . MET A 1 175 ? 28.897 -29.121 -2.140 1.00 89.69 175 MET A CA 1
ATOM 1312 C C . MET A 1 175 ? 29.625 -28.056 -2.952 1.00 89.69 175 MET A C 1
ATOM 1314 O O . MET A 1 175 ? 30.848 -28.118 -3.111 1.00 89.69 175 MET A O 1
ATOM 1318 N N . LEU A 1 176 ? 28.890 -27.060 -3.437 1.00 88.06 176 LEU A N 1
ATOM 1319 C CA . LEU A 1 176 ? 29.461 -25.937 -4.173 1.00 88.06 176 LEU A CA 1
ATOM 1320 C C . LEU A 1 176 ? 28.839 -24.611 -3.739 1.00 88.06 176 LEU A C 1
ATOM 1322 O O . LEU A 1 176 ? 27.630 -24.520 -3.558 1.00 88.06 176 LEU A O 1
ATOM 1326 N N . THR A 1 177 ? 29.666 -23.577 -3.601 1.00 90.31 177 THR A N 1
ATOM 1327 C CA . THR A 1 177 ? 29.205 -22.216 -3.292 1.00 90.31 177 THR A CA 1
ATOM 1328 C C . THR A 1 177 ? 29.200 -21.387 -4.567 1.00 90.31 177 THR A C 1
ATOM 1330 O O . THR A 1 177 ? 30.267 -21.120 -5.128 1.00 90.31 177 THR A O 1
ATOM 1333 N N . LEU A 1 178 ? 28.015 -20.977 -5.014 1.00 90.50 178 LEU A N 1
ATOM 1334 C CA . LEU A 1 178 ? 27.835 -20.030 -6.109 1.00 90.50 178 LEU A CA 1
ATOM 1335 C C . LEU A 1 178 ? 27.833 -18.605 -5.566 1.00 90.50 178 LEU A C 1
ATOM 1337 O O . LEU A 1 178 ? 27.265 -18.365 -4.506 1.00 90.50 178 LEU A O 1
ATOM 1341 N N . GLU A 1 179 ? 28.403 -17.670 -6.320 1.00 91.88 179 GLU A N 1
ATOM 1342 C CA . GLU A 1 179 ? 28.105 -16.244 -6.197 1.00 91.88 179 GLU A CA 1
ATOM 1343 C C . GLU A 1 179 ? 27.567 -15.707 -7.519 1.00 91.88 179 GLU A C 1
ATOM 1345 O O . GLU A 1 179 ? 28.124 -16.008 -8.577 1.00 91.88 179 GLU A O 1
ATOM 1350 N N . TYR A 1 180 ? 26.506 -14.906 -7.471 1.00 91.25 180 TYR A N 1
ATOM 1351 C CA . TYR A 1 180 ? 25.819 -14.432 -8.664 1.00 91.25 180 TYR A CA 1
ATOM 1352 C C . TYR A 1 180 ? 25.032 -13.141 -8.456 1.00 91.25 180 TYR A C 1
ATOM 1354 O O . TYR A 1 180 ? 24.624 -12.805 -7.348 1.00 91.25 180 TYR A O 1
ATOM 1362 N N . VAL A 1 181 ? 24.770 -12.439 -9.557 1.00 88.62 181 VAL A N 1
ATOM 1363 C CA . VAL A 1 181 ? 23.744 -11.390 -9.631 1.00 88.62 181 VAL A CA 1
ATOM 1364 C C . VAL A 1 181 ? 22.405 -12.033 -9.996 1.00 88.62 181 VAL A C 1
ATOM 1366 O O . VAL A 1 181 ? 22.340 -12.879 -10.886 1.00 88.62 181 VAL A O 1
ATOM 1369 N N . LYS A 1 182 ? 21.326 -11.661 -9.306 1.00 85.31 182 LYS A N 1
ATOM 1370 C CA . LYS A 1 182 ? 19.976 -12.141 -9.635 1.00 85.31 182 LYS A CA 1
ATOM 1371 C C . LYS A 1 182 ? 19.419 -11.439 -10.867 1.00 85.31 182 LYS A C 1
ATOM 1373 O O . LYS A 1 182 ? 19.766 -10.293 -11.141 1.00 85.31 182 LYS A O 1
ATOM 1378 N N . LEU A 1 183 ? 18.513 -12.119 -11.562 1.00 77.50 183 LEU A N 1
ATOM 1379 C CA . LEU A 1 183 ? 17.646 -11.485 -12.546 1.00 77.50 183 LEU A CA 1
ATOM 1380 C C . LEU A 1 183 ? 16.902 -10.297 -11.911 1.00 77.50 183 LEU A C 1
ATOM 1382 O O . LEU A 1 183 ? 16.264 -10.442 -10.869 1.00 77.50 183 LEU A O 1
ATOM 1386 N N . GLU A 1 184 ? 16.940 -9.143 -12.573 1.00 79.44 184 GLU A N 1
ATOM 1387 C CA . GLU A 1 184 ? 16.023 -8.035 -12.292 1.00 79.44 184 GLU A CA 1
ATOM 1388 C C . GLU A 1 184 ? 14.759 -8.223 -13.142 1.00 79.44 184 GLU A C 1
ATOM 1390 O O . GLU A 1 184 ? 14.666 -7.763 -14.281 1.00 79.44 184 GLU A O 1
ATOM 1395 N N . GLY A 1 185 ? 13.823 -9.017 -12.619 1.00 86.81 185 GLY A N 1
ATOM 1396 C CA . GLY A 1 185 ? 12.623 -9.454 -13.327 1.00 86.81 185 GLY A CA 1
ATOM 1397 C C . GLY A 1 185 ? 11.909 -10.598 -12.610 1.00 86.81 185 GLY A C 1
ATOM 1398 O O . GLY A 1 185 ? 12.218 -10.907 -11.460 1.00 86.81 185 GLY A O 1
ATOM 1399 N N . GLU A 1 186 ? 10.972 -11.241 -13.301 1.00 89.81 186 GLU A N 1
ATOM 1400 C CA . GLU A 1 186 ? 10.225 -12.400 -12.797 1.00 89.81 186 GLU A CA 1
ATOM 1401 C C . GLU A 1 186 ? 10.039 -13.446 -13.902 1.00 89.81 186 GLU A C 1
ATOM 1403 O O . GLU A 1 186 ? 10.031 -13.112 -15.090 1.00 89.81 186 GLU A O 1
ATOM 1408 N N . ILE A 1 187 ? 9.877 -14.711 -13.511 1.00 89.94 187 ILE A N 1
ATOM 1409 C CA . ILE A 1 187 ? 9.438 -15.772 -14.421 1.00 89.94 187 ILE A CA 1
ATOM 1410 C C . ILE A 1 187 ? 7.980 -16.064 -14.114 1.00 89.94 187 ILE A C 1
ATOM 1412 O O . ILE A 1 187 ? 7.631 -16.544 -13.036 1.00 89.94 187 ILE A O 1
ATOM 1416 N N . ILE A 1 188 ? 7.121 -15.782 -15.082 1.00 94.44 188 ILE A N 1
ATOM 1417 C CA . ILE A 1 188 ? 5.702 -16.101 -14.989 1.00 94.44 188 ILE A CA 1
ATOM 1418 C C . ILE A 1 188 ? 5.400 -17.313 -15.857 1.00 94.44 188 ILE A C 1
ATOM 1420 O O . ILE A 1 188 ? 5.993 -17.499 -16.922 1.00 94.44 188 ILE A O 1
ATOM 1424 N N . GLU A 1 189 ? 4.465 -18.141 -15.403 1.00 95.12 189 GLU A N 1
ATOM 1425 C CA . GLU A 1 189 ? 4.035 -19.308 -16.160 1.00 95.12 189 GLU A CA 1
ATOM 1426 C C . GLU A 1 189 ? 2.516 -19.345 -16.221 1.00 95.12 189 GLU A C 1
ATOM 1428 O O . GLU A 1 189 ? 1.835 -19.132 -15.216 1.00 95.12 189 GLU A O 1
ATOM 1433 N N . PHE A 1 190 ? 1.979 -19.648 -17.396 1.00 96.62 190 PHE A N 1
ATOM 1434 C CA . PHE A 1 190 ? 0.591 -20.065 -17.511 1.00 96.62 190 PHE A CA 1
ATOM 1435 C C . PHE A 1 190 ? 0.471 -21.218 -18.498 1.00 96.62 190 PHE A C 1
ATOM 1437 O O . PHE A 1 190 ? 1.259 -21.344 -19.436 1.00 96.62 190 PHE A O 1
ATOM 1444 N N . SER A 1 191 ? -0.514 -22.072 -18.257 1.00 96.50 191 SER A N 1
ATOM 1445 C CA . SER A 1 191 ? -0.777 -23.260 -19.056 1.00 96.50 191 SER A CA 1
ATOM 1446 C C . SER A 1 191 ? -2.215 -23.277 -19.525 1.00 96.50 191 SER A C 1
ATOM 1448 O O . SER A 1 191 ? -3.112 -22.833 -18.806 1.00 96.50 191 SER A O 1
ATOM 1450 N N . VAL A 1 192 ? -2.419 -23.822 -20.717 1.00 97.19 192 VAL A N 1
ATOM 1451 C CA . VAL A 1 192 ? -3.733 -24.067 -21.300 1.00 97.19 192 VAL A CA 1
ATOM 1452 C C . VAL A 1 192 ? -3.890 -25.550 -21.595 1.00 97.19 192 VAL A C 1
ATOM 1454 O O . VAL A 1 192 ? -3.033 -26.152 -22.244 1.00 97.19 192 VAL A O 1
ATOM 1457 N N . ALA A 1 193 ? -4.987 -26.131 -21.117 1.00 96.81 193 ALA A N 1
ATOM 1458 C CA . ALA A 1 193 ? -5.427 -27.453 -21.539 1.00 96.81 193 ALA A CA 1
ATOM 1459 C C . ALA A 1 193 ? -6.193 -27.312 -22.861 1.00 96.81 193 ALA A C 1
ATOM 1461 O O . ALA A 1 193 ? -7.140 -26.522 -22.966 1.00 96.81 193 ALA A O 1
ATOM 1462 N N . LEU A 1 194 ? -5.738 -28.036 -23.877 1.00 96.38 194 LEU A N 1
ATOM 1463 C CA . LEU A 1 194 ? -6.247 -27.949 -25.235 1.00 96.38 194 LEU A CA 1
ATOM 1464 C C . LEU A 1 194 ? -7.523 -28.782 -25.396 1.00 96.38 194 LEU A C 1
ATOM 1466 O O . LEU A 1 194 ? -7.551 -29.931 -24.954 1.00 96.38 194 LEU A O 1
ATOM 1470 N N . PRO A 1 195 ? -8.549 -28.254 -26.088 1.00 94.69 195 PRO A N 1
ATOM 1471 C CA . PRO A 1 195 ? -9.708 -29.048 -26.465 1.00 94.69 195 PRO A CA 1
ATOM 1472 C C . PRO A 1 195 ? -9.322 -30.240 -27.348 1.00 94.69 195 PRO A C 1
ATOM 1474 O O . PRO A 1 195 ? -8.377 -30.181 -28.141 1.00 94.69 195 PRO A O 1
ATOM 1477 N N . SER A 1 196 ? -10.120 -31.306 -27.281 1.00 93.06 196 SER A N 1
ATOM 1478 C CA . SER A 1 196 ? -9.904 -32.504 -28.096 1.00 93.06 196 SER A CA 1
ATOM 1479 C C . SER A 1 196 ? -9.793 -32.183 -29.595 1.00 93.06 196 SER A C 1
ATOM 1481 O O . SER A 1 196 ? -10.649 -31.509 -30.170 1.00 93.06 196 SER A O 1
ATOM 1483 N N . GLY A 1 197 ? -8.745 -32.707 -30.239 1.00 90.06 197 GLY A N 1
ATOM 1484 C CA . GLY A 1 197 ? -8.494 -32.539 -31.674 1.00 90.06 197 GLY A CA 1
ATOM 1485 C C . GLY A 1 197 ? -7.676 -31.300 -32.051 1.00 90.06 197 GLY A C 1
ATOM 1486 O O . GLY A 1 197 ? -7.370 -31.133 -33.230 1.00 90.06 197 GLY A O 1
ATOM 1487 N N . VAL A 1 198 ? -7.289 -30.462 -31.084 1.00 94.06 198 VAL A N 1
ATOM 1488 C CA . VAL A 1 198 ? -6.348 -29.355 -31.299 1.00 94.06 198 VAL A CA 1
ATOM 1489 C C . VAL A 1 198 ? -4.916 -29.862 -31.136 1.00 94.06 198 VAL A C 1
ATOM 1491 O O . VAL A 1 198 ? -4.557 -30.403 -30.094 1.00 94.06 198 VAL A O 1
ATOM 1494 N N . SER A 1 199 ? -4.078 -29.662 -32.154 1.00 92.69 199 SER A N 1
ATOM 1495 C CA . SER A 1 199 ? -2.648 -29.959 -32.051 1.00 92.69 199 SER A CA 1
ATOM 1496 C C . SER A 1 199 ? -1.931 -28.873 -31.259 1.00 92.69 199 SER A C 1
ATOM 1498 O O . SER A 1 199 ? -2.052 -27.688 -31.573 1.00 92.69 199 SER A O 1
ATOM 1500 N N . ALA A 1 200 ? -1.111 -29.270 -30.286 1.00 93.19 200 ALA A N 1
ATOM 1501 C CA . ALA A 1 200 ? -0.272 -28.338 -29.547 1.00 93.19 200 ALA A CA 1
ATOM 1502 C C . ALA A 1 200 ? 0.668 -27.542 -30.457 1.00 93.19 200 ALA A C 1
ATOM 1504 O O . ALA A 1 200 ? 0.931 -26.381 -30.157 1.00 93.19 200 ALA A O 1
ATOM 1505 N N . ASP A 1 201 ? 1.136 -28.105 -31.574 1.00 91.44 201 ASP A N 1
ATOM 1506 C CA . ASP A 1 201 ? 2.040 -27.433 -32.518 1.00 91.44 201 ASP A CA 1
ATOM 1507 C C . ASP A 1 201 ? 1.403 -26.207 -33.193 1.00 91.44 201 ASP A C 1
ATOM 1509 O O . ASP A 1 201 ? 2.094 -25.217 -33.445 1.00 91.44 201 ASP A O 1
ATOM 1513 N N . ASP A 1 202 ? 0.082 -26.221 -33.388 1.00 92.50 202 ASP A N 1
ATOM 1514 C CA . ASP A 1 202 ? -0.660 -25.128 -34.027 1.00 92.50 202 ASP A CA 1
ATOM 1515 C C . ASP A 1 202 ? -0.929 -23.954 -33.068 1.00 92.50 202 ASP A C 1
ATOM 1517 O O . ASP A 1 202 ? -1.262 -22.847 -33.500 1.00 92.50 202 ASP A O 1
ATOM 1521 N N . VAL A 1 203 ? -0.738 -24.165 -31.761 1.00 96.69 203 VAL A N 1
ATOM 1522 C CA . VAL A 1 203 ? -1.007 -23.165 -30.721 1.00 96.69 203 VAL A CA 1
ATOM 1523 C C . VAL A 1 203 ? 0.231 -22.324 -30.432 1.00 96.69 203 VAL A C 1
ATOM 1525 O O . VAL A 1 203 ? 1.233 -22.822 -29.916 1.00 96.69 203 VAL A O 1
ATOM 1528 N N . ASN A 1 204 ? 0.183 -21.027 -30.736 1.00 95.88 204 ASN A N 1
ATOM 1529 C CA . ASN A 1 204 ? 1.345 -20.136 -30.627 1.00 95.88 204 ASN A CA 1
ATOM 1530 C C . ASN A 1 204 ? 1.033 -18.873 -29.827 1.00 95.88 204 ASN A C 1
ATOM 1532 O O . ASN A 1 204 ? -0.085 -18.367 -29.891 1.00 95.88 204 ASN A O 1
ATOM 1536 N N . LEU A 1 205 ? 2.036 -18.351 -29.116 1.00 97.19 205 LEU A N 1
ATOM 1537 C CA . LEU A 1 205 ? 1.919 -17.161 -28.274 1.00 97.19 205 LEU A CA 1
ATOM 1538 C C . LEU A 1 205 ? 2.687 -15.985 -28.872 1.00 97.19 205 LEU A C 1
ATOM 1540 O O . LEU A 1 205 ? 3.851 -16.125 -29.244 1.00 97.19 205 LEU A O 1
ATOM 1544 N N . THR A 1 206 ? 2.066 -14.812 -28.873 1.00 97.12 206 THR A N 1
ATOM 1545 C CA . THR A 1 206 ? 2.752 -13.534 -29.092 1.00 97.12 206 THR A CA 1
ATOM 1546 C C . THR A 1 206 ? 2.349 -12.541 -28.009 1.00 97.12 206 THR A C 1
ATOM 1548 O O . THR A 1 206 ? 1.236 -12.603 -27.496 1.00 97.12 206 THR A O 1
ATOM 1551 N N . ILE A 1 207 ? 3.248 -11.634 -27.631 1.00 98.06 207 ILE A N 1
ATOM 1552 C CA . ILE A 1 207 ? 2.907 -10.536 -26.719 1.00 98.06 207 ILE A CA 1
ATOM 1553 C C . ILE A 1 207 ? 2.172 -9.470 -27.532 1.00 98.06 207 ILE A C 1
ATOM 1555 O O . ILE A 1 207 ? 2.678 -9.038 -28.573 1.00 98.06 207 ILE A O 1
ATOM 1559 N N . ALA A 1 208 ? 0.995 -9.051 -27.067 1.00 97.94 208 ALA A N 1
ATOM 1560 C CA . ALA A 1 208 ? 0.170 -8.069 -27.756 1.00 97.94 208 ALA A CA 1
ATOM 1561 C C . ALA A 1 208 ? 0.949 -6.749 -27.929 1.00 97.94 208 ALA A C 1
ATOM 1563 O O . ALA A 1 208 ? 1.606 -6.296 -26.981 1.00 97.94 208 ALA A O 1
ATOM 1564 N N . PRO A 1 209 ? 0.922 -6.107 -29.113 1.00 96.62 209 PRO A N 1
ATOM 1565 C CA . PRO A 1 209 ? 1.695 -4.889 -29.353 1.00 96.62 209 PRO A CA 1
ATOM 1566 C C . PRO A 1 209 ? 1.377 -3.754 -28.374 1.00 96.62 209 PRO A C 1
ATOM 1568 O O . PRO A 1 209 ? 2.289 -3.038 -27.956 1.00 96.62 209 PRO A O 1
ATOM 1571 N N . LEU A 1 210 ? 0.099 -3.617 -28.013 1.00 98.12 210 LEU A N 1
ATOM 1572 C CA . LEU A 1 210 ? -0.410 -2.745 -26.959 1.00 98.12 210 LEU A CA 1
ATOM 1573 C C . LEU A 1 210 ? -1.114 -3.609 -25.911 1.00 98.12 210 LEU A C 1
ATOM 1575 O O . LEU A 1 210 ? -1.622 -4.691 -26.219 1.00 98.12 210 LEU A O 1
ATOM 1579 N N . LYS A 1 211 ? -1.155 -3.114 -24.675 1.00 98.44 211 LYS A N 1
ATOM 1580 C CA . LYS A 1 211 ? -1.867 -3.771 -23.583 1.00 98.44 211 LYS A CA 1
ATOM 1581 C C . LYS A 1 211 ? -3.342 -3.955 -23.956 1.00 98.44 211 LYS A C 1
ATOM 1583 O O . LYS A 1 211 ? -3.935 -3.081 -24.587 1.00 98.44 211 LYS A O 1
ATOM 1588 N N . TYR A 1 212 ? -3.903 -5.107 -23.596 1.00 98.38 212 TYR A N 1
ATOM 1589 C CA . TYR A 1 212 ? -5.273 -5.544 -23.896 1.00 98.38 212 TYR A CA 1
ATOM 1590 C C . TYR A 1 212 ? -5.616 -5.625 -25.393 1.00 98.38 212 TYR A C 1
ATOM 1592 O O . TYR A 1 212 ? -6.788 -5.583 -25.758 1.00 98.38 212 TYR A O 1
ATOM 1600 N N . ASP A 1 213 ? -4.589 -5.697 -26.245 1.00 97.75 213 ASP A N 1
ATOM 1601 C CA . ASP A 1 213 ? -4.680 -5.623 -27.708 1.00 97.75 213 ASP A CA 1
ATOM 1602 C C . ASP A 1 213 ? -5.474 -4.410 -28.225 1.00 97.75 213 ASP A C 1
ATOM 1604 O O . ASP A 1 213 ? -6.201 -4.466 -29.216 1.00 97.75 213 ASP A O 1
ATOM 1608 N N . LYS A 1 214 ? -5.340 -3.269 -27.534 1.00 98.44 214 LYS A N 1
ATOM 1609 C CA . LYS A 1 214 ? -5.950 -2.012 -27.978 1.00 98.44 214 LYS A CA 1
ATOM 1610 C C . LYS A 1 214 ? -5.352 -1.538 -29.298 1.00 98.44 214 LYS A C 1
ATOM 1612 O O . LYS A 1 214 ? -4.180 -1.757 -29.609 1.00 98.44 214 LYS A O 1
ATOM 1617 N N . HIS A 1 215 ? -6.163 -0.829 -30.078 1.00 97.94 215 HIS A N 1
ATOM 1618 C CA . HIS A 1 215 ? -5.764 -0.361 -31.397 1.00 97.94 215 HIS A CA 1
ATOM 1619 C C . HIS A 1 215 ? -4.749 0.789 -31.318 1.00 97.94 215 HIS A C 1
ATOM 1621 O O . HIS A 1 215 ? -3.784 0.800 -32.085 1.00 97.94 215 HIS A O 1
ATOM 1627 N N . PHE A 1 216 ? -4.944 1.731 -30.393 1.00 98.19 216 PHE A N 1
ATOM 1628 C CA . PHE A 1 216 ? -4.121 2.931 -30.209 1.00 98.19 216 PHE A CA 1
ATOM 1629 C C . PHE A 1 216 ? -4.093 3.365 -28.734 1.00 98.19 216 PHE A C 1
ATOM 1631 O O . PHE A 1 216 ? -4.749 2.742 -27.898 1.00 98.19 216 PHE A O 1
ATOM 1638 N N . ALA A 1 217 ? -3.299 4.389 -28.397 1.00 98.38 217 ALA A N 1
ATOM 1639 C CA . ALA A 1 217 ? -3.090 4.820 -27.012 1.00 98.38 217 ALA A CA 1
ATOM 1640 C C . ALA A 1 217 ? -3.167 6.341 -26.828 1.00 98.38 217 ALA A C 1
ATOM 1642 O O . ALA A 1 217 ? -2.748 7.110 -27.701 1.00 98.38 217 ALA A O 1
ATOM 1643 N N . PHE A 1 218 ? -3.641 6.749 -25.650 1.00 98.62 218 PHE A N 1
ATOM 1644 C CA . PHE A 1 218 ? -3.764 8.138 -25.226 1.00 98.62 218 PHE A CA 1
ATOM 1645 C C . PHE A 1 218 ? -3.259 8.341 -23.794 1.00 98.62 218 PHE A C 1
ATOM 1647 O O . PHE A 1 218 ? -3.529 7.526 -22.912 1.00 98.62 218 PHE A O 1
ATOM 1654 N N . THR A 1 219 ? -2.583 9.465 -23.551 1.00 98.31 219 THR A N 1
ATOM 1655 C CA . THR A 1 219 ? -2.122 9.855 -22.213 1.00 98.31 219 THR A CA 1
ATOM 1656 C C . THR A 1 219 ? -2.495 11.295 -21.885 1.00 98.31 219 THR A C 1
ATOM 1658 O O . THR A 1 219 ? -2.153 12.232 -22.605 1.00 98.31 219 THR A O 1
ATOM 1661 N N . TYR A 1 220 ? -3.148 11.483 -20.742 1.00 98.06 220 TYR A N 1
ATOM 1662 C CA . TYR A 1 220 ? -3.394 12.798 -20.156 1.00 98.06 220 TYR A CA 1
ATOM 1663 C C . TYR A 1 220 ? -2.334 13.120 -19.096 1.00 98.06 220 TYR A C 1
ATOM 1665 O O . TYR A 1 220 ? -1.935 12.247 -18.322 1.00 98.06 220 TYR A O 1
ATOM 1673 N N . THR A 1 221 ? -1.884 14.374 -19.017 1.00 97.75 221 THR A N 1
ATOM 1674 C CA . THR A 1 221 ? -1.058 14.855 -17.902 1.00 97.75 221 THR A CA 1
ATOM 1675 C C . THR A 1 221 ? -1.551 16.177 -17.323 1.00 97.75 221 THR A C 1
ATOM 1677 O O . THR A 1 221 ? -1.850 17.116 -18.061 1.00 97.75 221 THR A O 1
ATOM 1680 N N . ALA A 1 222 ? -1.601 16.253 -15.994 1.00 97.56 222 ALA A N 1
ATOM 1681 C CA . ALA A 1 222 ? -1.714 17.509 -15.260 1.00 97.56 222 ALA A CA 1
ATOM 1682 C C . ALA A 1 222 ? -0.313 17.957 -14.818 1.00 97.56 222 ALA A C 1
ATOM 1684 O O . ALA A 1 222 ? 0.323 17.267 -14.024 1.00 97.56 222 ALA A O 1
ATOM 1685 N N . ASP A 1 223 ? 0.179 19.069 -15.350 1.00 96.50 223 ASP A N 1
ATOM 1686 C CA . ASP A 1 223 ? 1.481 19.623 -14.971 1.00 96.50 223 ASP A CA 1
ATOM 1687 C C . ASP A 1 223 ? 1.351 20.515 -13.716 1.00 96.50 223 ASP A C 1
ATOM 1689 O O . ASP A 1 223 ? 0.246 20.772 -13.236 1.00 96.50 223 ASP A O 1
ATOM 1693 N N . ASP A 1 224 ? 2.481 20.955 -13.161 1.00 95.94 224 ASP A N 1
ATOM 1694 C CA . ASP A 1 224 ? 2.573 21.952 -12.078 1.00 95.94 224 ASP A CA 1
ATOM 1695 C C . ASP A 1 224 ? 2.038 21.538 -10.696 1.00 95.94 224 ASP A C 1
ATOM 1697 O O . ASP A 1 224 ? 1.699 22.381 -9.862 1.00 95.94 224 ASP A O 1
ATOM 1701 N N . SER A 1 225 ? 1.978 20.237 -10.396 1.00 97.06 225 SER A N 1
ATOM 1702 C CA . SER A 1 225 ? 1.442 19.722 -9.120 1.00 97.06 225 SER A CA 1
ATOM 1703 C C . SER A 1 225 ? 0.024 20.212 -8.812 1.00 97.06 225 SER A C 1
ATOM 1705 O O . SER A 1 225 ? -0.331 20.380 -7.645 1.00 97.06 225 SER A O 1
ATOM 1707 N N . VAL A 1 226 ? -0.790 20.489 -9.832 1.00 96.50 226 VAL A N 1
ATOM 1708 C CA . VAL A 1 226 ? -2.098 21.110 -9.611 1.00 96.50 226 VAL A CA 1
ATOM 1709 C C . VAL A 1 226 ? -3.087 20.184 -8.917 1.00 96.50 226 VAL A C 1
ATOM 1711 O O . VAL A 1 226 ? -3.249 19.016 -9.271 1.00 96.50 226 VAL A O 1
ATOM 1714 N N . GLU A 1 227 ? -3.811 20.751 -7.957 1.00 96.12 227 GLU A N 1
ATOM 1715 C CA . GLU A 1 227 ? -4.824 20.065 -7.152 1.00 96.12 227 GLU A CA 1
ATOM 1716 C C . GLU A 1 227 ? -5.916 19.427 -8.017 1.00 96.12 227 GLU A C 1
ATOM 1718 O O . GLU A 1 227 ? -6.348 18.308 -7.747 1.00 96.12 227 GLU A O 1
ATOM 1723 N N . GLY A 1 228 ? -6.281 20.067 -9.131 1.00 96.25 228 GLY A N 1
ATOM 1724 C CA . GLY A 1 228 ? -7.315 19.565 -10.032 1.00 96.25 228 GLY A CA 1
ATOM 1725 C C . GLY A 1 228 ? -7.034 18.172 -10.622 1.00 96.25 228 GLY A C 1
ATOM 1726 O O . GLY A 1 228 ? -7.962 17.502 -11.080 1.00 96.25 228 GLY A O 1
ATOM 1727 N N . ALA A 1 229 ? -5.790 17.681 -10.569 1.00 97.69 229 ALA A N 1
ATOM 1728 C CA . ALA A 1 229 ? -5.484 16.279 -10.848 1.00 97.69 229 ALA A CA 1
ATOM 1729 C C . ALA A 1 229 ? -6.266 15.321 -9.924 1.00 97.69 229 ALA A C 1
ATOM 1731 O O . ALA A 1 229 ? -6.771 14.294 -10.379 1.00 97.69 229 ALA A O 1
ATOM 1732 N N . TYR A 1 230 ? -6.426 15.688 -8.652 1.00 97.81 230 TYR A N 1
ATOM 1733 C CA . TYR A 1 230 ? -7.245 14.983 -7.675 1.00 97.81 230 TYR A CA 1
ATOM 1734 C C . TYR A 1 230 ? -8.717 15.423 -7.724 1.00 97.81 230 TYR A C 1
ATOM 1736 O O . TYR A 1 230 ? -9.571 14.580 -8.019 1.00 97.81 230 TYR A O 1
ATOM 1744 N N . ALA A 1 231 ? -9.030 16.713 -7.498 1.00 96.06 231 ALA A N 1
ATOM 1745 C CA . ALA A 1 231 ? -10.419 17.191 -7.378 1.00 96.06 231 ALA A CA 1
ATOM 1746 C C . ALA A 1 231 ? -11.289 16.903 -8.605 1.00 96.06 231 ALA A C 1
ATOM 1748 O O . ALA A 1 231 ? -12.501 16.715 -8.481 1.00 96.06 231 ALA A O 1
ATOM 1749 N N . ARG A 1 232 ? -10.684 16.913 -9.798 1.00 95.69 232 ARG A N 1
ATOM 1750 C CA . ARG A 1 232 ? -11.403 16.817 -11.070 1.00 95.69 232 ARG A CA 1
ATOM 1751 C C . ARG A 1 232 ? -11.089 15.511 -11.784 1.00 95.69 232 ARG A C 1
ATOM 1753 O O . ARG A 1 232 ? -11.997 14.709 -11.970 1.00 95.69 232 ARG A O 1
ATOM 1760 N N . ILE A 1 233 ? -9.831 15.264 -12.157 1.00 97.88 233 ILE A N 1
ATOM 1761 C CA . ILE A 1 233 ? -9.495 14.131 -13.039 1.00 97.88 233 ILE A CA 1
ATOM 1762 C C . ILE A 1 233 ? -9.663 12.790 -12.333 1.00 97.88 233 ILE A C 1
ATOM 1764 O O . ILE A 1 233 ? -10.479 11.974 -12.763 1.00 97.88 233 ILE A O 1
ATOM 1768 N N . TRP A 1 234 ? -8.941 12.565 -11.232 1.00 98.31 234 TRP A N 1
ATOM 1769 C CA . TRP A 1 234 ? -9.019 11.296 -10.513 1.00 98.31 234 TRP A CA 1
ATOM 1770 C C . TRP A 1 234 ? -10.438 11.031 -10.006 1.00 98.31 234 TRP A C 1
ATOM 1772 O O . TRP A 1 234 ? -10.955 9.931 -10.198 1.00 98.31 234 TRP A O 1
ATOM 1782 N N . ARG A 1 235 ? -11.109 12.040 -9.431 1.00 97.31 235 ARG A N 1
ATOM 1783 C CA . ARG A 1 235 ? -12.497 11.900 -8.965 1.00 97.31 235 ARG A CA 1
ATOM 1784 C C . ARG A 1 235 ? -13.469 11.594 -10.101 1.00 97.31 235 ARG A C 1
ATOM 1786 O O . ARG A 1 235 ? -14.318 10.720 -9.932 1.00 97.31 235 ARG A O 1
ATOM 1793 N N . ARG A 1 236 ? -13.325 12.224 -11.274 1.00 97.25 236 ARG A N 1
ATOM 1794 C CA . ARG A 1 236 ? -14.173 11.915 -12.433 1.00 97.25 236 ARG A CA 1
ATOM 1795 C C . ARG A 1 236 ? -13.983 10.488 -12.919 1.00 97.25 236 ARG A C 1
ATOM 1797 O O . ARG A 1 236 ? -14.972 9.786 -13.131 1.00 97.25 236 ARG A O 1
ATOM 1804 N N . ILE A 1 237 ? -12.735 10.073 -13.112 1.00 98.62 237 ILE A N 1
ATOM 1805 C CA . ILE A 1 237 ? -12.403 8.721 -13.573 1.00 98.62 237 ILE A CA 1
ATOM 1806 C C . ILE A 1 237 ? -12.951 7.688 -12.586 1.00 98.62 237 ILE A C 1
ATOM 1808 O O . ILE A 1 237 ? -13.519 6.669 -12.987 1.00 98.62 237 ILE A O 1
ATOM 1812 N N . ASN A 1 238 ? -12.837 7.984 -11.289 1.00 98.06 238 ASN A N 1
ATOM 1813 C CA . ASN A 1 238 ? -13.168 7.050 -10.226 1.00 98.06 238 ASN A CA 1
ATOM 1814 C C . ASN A 1 238 ? -14.604 7.145 -9.694 1.00 98.06 238 ASN A C 1
ATOM 1816 O O . ASN A 1 238 ? -14.922 6.466 -8.725 1.00 98.06 238 ASN A O 1
ATOM 1820 N N . GLN A 1 239 ? -15.481 7.901 -10.368 1.00 97.38 239 GLN A N 1
ATOM 1821 C CA . GLN A 1 239 ? -16.891 8.071 -9.994 1.00 97.38 239 GLN A CA 1
ATOM 1822 C C . GLN A 1 239 ? -17.072 8.596 -8.558 1.00 97.38 239 GLN A C 1
ATOM 1824 O O . GLN A 1 239 ? -17.895 8.116 -7.785 1.00 97.38 239 GLN A O 1
ATOM 1829 N N . LYS A 1 240 ? -16.271 9.590 -8.182 1.00 96.56 240 LYS A N 1
ATOM 1830 C CA . LYS A 1 240 ? -16.314 10.216 -6.858 1.00 96.56 240 LYS A CA 1
ATOM 1831 C C . LYS A 1 240 ? -17.039 11.552 -6.907 1.00 96.56 240 LYS A C 1
ATOM 1833 O O . LYS A 1 240 ? -17.207 12.131 -7.976 1.00 96.56 240 LYS A O 1
ATOM 1838 N N . TRP A 1 241 ? -17.434 12.053 -5.736 1.00 96.12 241 TRP A N 1
ATOM 1839 C CA . TRP A 1 241 ? -18.004 13.397 -5.593 1.00 96.12 241 TRP A CA 1
ATOM 1840 C C . TRP A 1 241 ? -17.083 14.450 -6.212 1.00 96.12 241 TRP A C 1
ATOM 1842 O O . TRP A 1 241 ? -15.933 14.556 -5.790 1.00 96.12 241 TRP A O 1
ATOM 1852 N N . ILE A 1 242 ? -17.587 15.225 -7.165 1.00 95.69 242 ILE A N 1
ATOM 1853 C CA . ILE A 1 242 ? -16.921 16.386 -7.753 1.00 95.69 242 ILE A CA 1
ATOM 1854 C C . ILE A 1 242 ? -17.623 17.625 -7.212 1.00 95.69 242 ILE A C 1
ATOM 1856 O O . ILE A 1 242 ? -18.819 17.810 -7.431 1.00 95.69 242 ILE A O 1
ATOM 1860 N N . ASP A 1 243 ? -16.873 18.463 -6.507 1.00 95.69 243 ASP A N 1
ATOM 1861 C CA . ASP A 1 243 ? -17.393 19.684 -5.898 1.00 95.69 243 ASP A CA 1
ATOM 1862 C C . ASP A 1 243 ? -17.323 20.871 -6.868 1.00 95.69 243 ASP A C 1
ATOM 1864 O O . ASP A 1 243 ? -16.460 20.927 -7.745 1.00 95.69 243 ASP A O 1
ATOM 1868 N N . ASP A 1 244 ? -18.204 21.852 -6.708 1.00 92.56 244 ASP A N 1
ATOM 1869 C CA . ASP A 1 244 ? -18.154 23.110 -7.456 1.00 92.56 244 ASP A CA 1
ATOM 1870 C C . ASP A 1 244 ? -17.012 24.009 -6.965 1.00 92.56 244 ASP A C 1
ATOM 1872 O O . ASP A 1 244 ? -16.505 24.836 -7.727 1.00 92.56 244 ASP A O 1
ATOM 1876 N N . THR A 1 245 ? -16.545 23.813 -5.727 1.00 89.50 245 THR A N 1
ATOM 1877 C CA . THR A 1 245 ? -15.337 24.465 -5.211 1.00 89.50 245 THR A CA 1
ATOM 1878 C C . THR A 1 245 ? -14.138 24.110 -6.088 1.00 89.50 245 THR A C 1
ATOM 1880 O O . THR A 1 245 ? -13.911 22.947 -6.419 1.00 89.50 245 THR A O 1
ATOM 1883 N N . GLU A 1 246 ? -13.357 25.119 -6.481 1.00 83.00 246 GLU A N 1
ATOM 1884 C CA . GLU A 1 246 ? -12.216 24.909 -7.375 1.00 83.00 246 GLU A CA 1
ATOM 1885 C C . GLU A 1 246 ? -11.160 23.982 -6.758 1.00 83.00 246 GLU A C 1
ATOM 1887 O O . GLU A 1 246 ? -10.751 23.037 -7.424 1.00 83.00 246 GLU A O 1
ATOM 1892 N N . PHE A 1 247 ? -10.786 24.223 -5.495 1.00 92.00 247 PHE A N 1
ATOM 1893 C CA . PHE A 1 247 ? -9.784 23.447 -4.757 1.00 92.00 247 PHE A CA 1
ATOM 1894 C C . PHE A 1 247 ? -10.464 22.552 -3.718 1.00 92.00 247 PHE A C 1
ATOM 1896 O O . PHE A 1 247 ? -10.818 23.014 -2.627 1.00 92.00 247 PHE A O 1
ATOM 1903 N N . PHE A 1 248 ? -10.688 21.282 -4.067 1.00 95.12 248 PHE A N 1
ATOM 1904 C CA . PHE A 1 248 ? -11.441 20.335 -3.241 1.00 95.12 248 PHE A CA 1
ATOM 1905 C C . PHE A 1 248 ? -10.582 19.148 -2.796 1.00 95.12 248 PHE A C 1
ATOM 1907 O O . PHE A 1 248 ? -10.519 18.101 -3.443 1.00 95.12 248 PHE A O 1
ATOM 1914 N N . HIS A 1 249 ? -9.991 19.299 -1.614 1.00 97.25 249 HIS A N 1
ATOM 1915 C CA . HIS A 1 249 ? -9.032 18.344 -1.080 1.00 97.25 249 HIS A CA 1
ATOM 1916 C C . HIS A 1 249 ? -9.642 17.141 -0.359 1.00 97.25 249 HIS A C 1
ATOM 1918 O O . HIS A 1 249 ? -10.800 17.121 0.069 1.00 97.25 249 HIS A O 1
ATOM 1924 N N . LEU A 1 250 ? -8.822 16.105 -0.188 1.00 96.06 250 LEU A N 1
ATOM 1925 C CA . LEU A 1 250 ? -9.123 14.944 0.641 1.00 96.06 250 LEU A CA 1
ATOM 1926 C C . LEU A 1 250 ? -9.508 15.354 2.071 1.00 96.06 250 LEU A C 1
ATOM 1928 O O . LEU A 1 250 ? -8.759 16.029 2.768 1.00 96.06 250 LEU A O 1
ATOM 1932 N N . GLY A 1 251 ? -10.681 14.896 2.516 1.00 93.50 251 GLY A N 1
ATOM 1933 C CA . GLY A 1 251 ? -11.232 15.210 3.837 1.00 93.50 251 GLY A CA 1
ATOM 1934 C C . GLY A 1 251 ? -12.127 16.452 3.874 1.00 93.50 251 GLY A C 1
ATOM 1935 O O . GLY A 1 251 ? -12.803 16.663 4.882 1.00 93.50 251 GLY A O 1
ATOM 1936 N N . ASN A 1 252 ? -12.202 17.238 2.792 1.00 95.38 252 ASN A N 1
ATOM 1937 C CA . ASN A 1 252 ? -13.166 18.332 2.712 1.00 95.38 252 ASN A CA 1
ATOM 1938 C C . ASN A 1 252 ? -14.604 17.797 2.775 1.00 95.38 252 ASN A C 1
ATOM 1940 O O . ASN A 1 252 ? -14.940 16.758 2.202 1.00 95.38 252 ASN A O 1
ATOM 1944 N N . THR A 1 253 ? -15.468 18.541 3.467 1.00 94.81 253 THR A N 1
ATOM 1945 C CA . THR A 1 253 ? -16.906 18.263 3.473 1.00 94.81 253 THR A CA 1
ATOM 1946 C C . THR A 1 253 ? -17.505 18.716 2.137 1.00 94.81 253 THR A C 1
ATOM 1948 O O . THR A 1 253 ? -17.297 19.875 1.773 1.00 94.81 253 THR A O 1
ATOM 1951 N N . PRO A 1 254 ? -18.234 17.845 1.413 1.00 94.94 254 PRO A N 1
ATOM 1952 C CA . PRO A 1 254 ? -18.956 18.212 0.196 1.00 94.94 254 PRO A CA 1
ATOM 1953 C C . PRO A 1 254 ? -19.838 19.457 0.363 1.00 94.94 254 PRO A C 1
ATOM 1955 O O . PRO A 1 254 ? -20.507 19.608 1.388 1.00 94.94 254 PRO A O 1
ATOM 1958 N N . THR A 1 255 ? -19.862 20.323 -0.652 1.00 94.44 255 THR A N 1
ATOM 1959 C CA . THR A 1 255 ? -20.721 21.511 -0.719 1.00 94.44 255 THR A CA 1
ATOM 1960 C C . THR A 1 255 ? -21.811 21.340 -1.787 1.00 94.44 255 THR A C 1
ATOM 1962 O O . THR A 1 255 ? -22.721 20.533 -1.606 1.00 94.44 255 THR A O 1
ATOM 1965 N N . THR A 1 256 ? -21.746 22.082 -2.893 1.00 95.69 256 THR A N 1
ATOM 1966 C CA . THR A 1 256 ? -22.555 21.869 -4.100 1.00 95.69 256 THR A CA 1
ATOM 1967 C C . THR A 1 256 ? -21.693 21.142 -5.123 1.00 95.69 256 THR A C 1
ATOM 1969 O O . THR A 1 256 ? -20.493 21.386 -5.197 1.00 95.69 256 THR A O 1
ATOM 1972 N N . GLY A 1 257 ? -22.275 20.198 -5.852 1.00 95.44 257 GLY A N 1
ATOM 1973 C CA . GLY A 1 257 ? -21.535 19.333 -6.759 1.00 95.44 257 GLY A CA 1
ATOM 1974 C C . GLY A 1 257 ? -22.364 18.126 -7.170 1.00 95.44 257 GLY A C 1
ATOM 1975 O O . GLY A 1 257 ? -23.588 18.112 -7.004 1.00 95.44 257 GLY A O 1
ATOM 1976 N N . TYR A 1 258 ? -21.702 17.106 -7.709 1.00 96.44 258 TYR A N 1
ATOM 1977 C CA . TYR A 1 258 ? -22.365 15.890 -8.176 1.00 96.44 258 TYR A CA 1
ATOM 1978 C C . TYR A 1 258 ? -21.449 14.662 -8.123 1.00 96.44 258 TYR A C 1
ATOM 1980 O O . TYR A 1 258 ? -20.225 14.768 -8.080 1.00 96.44 258 TYR A O 1
ATOM 1988 N N . ILE A 1 259 ? -22.056 13.474 -8.149 1.00 96.44 259 ILE A N 1
ATOM 1989 C CA . ILE A 1 259 ? -21.358 12.207 -8.402 1.00 96.44 259 ILE A CA 1
ATOM 1990 C C . ILE A 1 259 ? -21.630 11.830 -9.864 1.00 96.44 259 ILE A C 1
ATOM 1992 O O . ILE A 1 259 ? -22.800 11.800 -10.253 1.00 96.44 259 ILE A O 1
ATOM 1996 N N . PRO A 1 260 ? -20.600 11.561 -10.685 1.00 96.50 260 PRO A N 1
ATOM 1997 C CA . PRO A 1 260 ? -20.797 11.071 -12.045 1.00 96.50 260 PRO A CA 1
ATOM 1998 C C . PRO A 1 260 ? -21.600 9.762 -12.081 1.00 96.50 260 PRO A C 1
ATOM 2000 O O . PRO A 1 260 ? -21.496 8.928 -11.183 1.00 96.50 260 PRO A O 1
ATOM 2003 N N . GLU A 1 261 ? -22.369 9.543 -13.147 1.00 94.81 261 GLU A N 1
ATOM 2004 C CA . GLU A 1 261 ? -23.224 8.350 -13.278 1.00 94.81 261 GLU A CA 1
ATOM 2005 C C . GLU A 1 261 ? -22.421 7.044 -13.378 1.00 94.81 261 GLU A C 1
ATOM 2007 O O . GLU A 1 261 ? -22.865 5.997 -12.913 1.00 94.81 261 GLU A O 1
ATOM 2012 N N . TYR A 1 262 ? -21.223 7.110 -13.957 1.00 95.88 262 TYR A N 1
ATOM 2013 C CA . TYR A 1 262 ? -20.368 5.955 -14.205 1.00 95.88 262 TYR A CA 1
ATOM 2014 C C . TYR A 1 262 ? -18.888 6.344 -14.177 1.00 95.88 262 TYR A C 1
ATOM 2016 O O . TYR A 1 262 ? -18.537 7.513 -14.397 1.00 95.88 262 TYR A O 1
ATOM 2024 N N . PRO A 1 263 ? -17.994 5.376 -13.945 1.00 97.81 263 PRO A N 1
ATOM 2025 C CA . PRO A 1 263 ? -16.565 5.607 -14.044 1.00 97.81 263 PRO A CA 1
ATOM 2026 C C . PRO A 1 263 ? -16.069 5.647 -15.488 1.00 97.81 263 PRO A C 1
ATOM 2028 O O . PRO A 1 263 ? -16.646 5.013 -16.370 1.00 97.81 263 PRO A O 1
ATOM 2031 N N . LEU A 1 264 ? -14.958 6.344 -15.727 1.00 98.75 264 LEU A N 1
ATOM 2032 C CA . LEU A 1 264 ? -14.327 6.356 -17.049 1.00 98.75 264 LEU A CA 1
ATOM 2033 C C . LEU A 1 264 ? -13.398 5.151 -17.184 1.00 98.75 264 LEU A C 1
ATOM 2035 O O . LEU A 1 264 ? -12.355 5.075 -16.527 1.00 98.75 264 LEU A O 1
ATOM 2039 N N . VAL A 1 265 ? -13.818 4.193 -18.008 1.00 98.56 265 VAL A N 1
ATOM 2040 C CA . VAL A 1 265 ? -13.149 2.900 -18.177 1.00 98.56 265 VAL A CA 1
ATOM 2041 C C . VAL A 1 265 ? -13.052 2.491 -19.646 1.00 98.56 265 VAL A C 1
ATOM 2043 O O . VAL A 1 265 ? -13.898 2.843 -20.467 1.00 98.56 265 VAL A O 1
ATOM 2046 N N . TYR A 1 266 ? -12.038 1.701 -19.963 1.00 98.56 266 TYR A N 1
ATOM 2047 C CA . TYR A 1 266 ? -12.023 0.774 -21.099 1.00 98.56 266 TYR A CA 1
ATOM 2048 C C . TYR A 1 266 ? -12.025 -0.657 -20.533 1.00 98.56 266 TYR A C 1
ATOM 2050 O O . TYR A 1 266 ? -11.892 -0.831 -19.321 1.00 98.56 266 TYR A O 1
ATOM 2058 N N . THR A 1 267 ? -12.215 -1.692 -21.350 1.00 98.19 267 THR A N 1
ATOM 2059 C CA . THR A 1 267 ? -12.131 -3.087 -20.883 1.00 98.19 267 THR A CA 1
ATOM 2060 C C . THR A 1 267 ? -10.762 -3.694 -21.155 1.00 98.19 267 THR A C 1
ATOM 2062 O O . THR A 1 267 ? -10.048 -3.274 -22.063 1.00 98.19 267 THR A O 1
ATOM 2065 N N . ASP A 1 268 ? -10.403 -4.745 -20.426 1.00 97.81 268 ASP A N 1
ATOM 2066 C CA . ASP A 1 268 ? -9.206 -5.543 -20.705 1.00 97.81 268 ASP A CA 1
ATOM 2067 C C . ASP A 1 268 ? -9.324 -6.462 -21.937 1.00 97.81 268 ASP A C 1
ATOM 2069 O O . ASP A 1 268 ? -8.506 -7.362 -22.122 1.00 97.81 268 ASP A O 1
ATOM 2073 N N . GLY A 1 269 ? -10.354 -6.283 -22.770 1.00 96.75 269 GLY A N 1
ATOM 2074 C CA . GLY A 1 269 ? -10.649 -7.157 -23.907 1.00 96.75 269 GLY A CA 1
ATOM 2075 C C . GLY A 1 269 ? -11.240 -8.513 -23.504 1.00 96.75 269 GLY A C 1
ATOM 2076 O O . GLY A 1 269 ? -11.606 -9.296 -24.375 1.00 96.75 269 GLY A O 1
ATOM 2077 N N . CYS A 1 270 ? -11.376 -8.781 -22.199 1.00 96.69 270 CYS A N 1
ATOM 2078 C CA . CYS A 1 270 ? -11.985 -9.986 -21.631 1.00 96.69 270 CYS A CA 1
ATOM 2079 C C . CYS A 1 270 ? -13.231 -9.665 -20.783 1.00 96.69 270 CYS A C 1
ATOM 2081 O O . CYS A 1 270 ? -13.710 -10.512 -20.032 1.00 96.69 270 CYS A O 1
ATOM 2083 N N . GLY A 1 271 ? -13.761 -8.442 -20.900 1.00 93.38 271 GLY A N 1
ATOM 2084 C CA . GLY A 1 271 ? -14.985 -8.001 -20.230 1.00 93.38 271 GLY A CA 1
ATOM 2085 C C . GLY A 1 271 ? -14.795 -7.375 -18.846 1.00 93.38 271 GLY A C 1
ATOM 2086 O O . GLY A 1 271 ? -15.800 -7.033 -18.222 1.00 93.38 271 GLY A O 1
ATOM 2087 N N . ASN A 1 272 ? -13.557 -7.182 -18.366 1.00 96.12 272 ASN A N 1
ATOM 2088 C CA . ASN A 1 272 ? -13.308 -6.520 -17.080 1.00 96.12 272 ASN A CA 1
ATOM 2089 C C . ASN A 1 272 ? -12.930 -5.051 -17.259 1.00 96.12 272 ASN A C 1
ATOM 2091 O O . ASN A 1 272 ? -12.124 -4.708 -18.123 1.00 96.12 272 ASN A O 1
ATOM 2095 N N . ASP A 1 273 ? -13.454 -4.200 -16.383 1.00 97.56 273 ASP A N 1
ATOM 2096 C CA . ASP A 1 273 ? -13.239 -2.755 -16.437 1.00 97.56 273 ASP A CA 1
ATOM 2097 C C . ASP A 1 273 ? -11.836 -2.358 -15.964 1.00 97.56 273 ASP A C 1
ATOM 2099 O O . ASP A 1 273 ? -11.345 -2.823 -14.934 1.00 97.56 273 ASP A O 1
ATOM 2103 N N . ARG A 1 274 ? -11.218 -1.429 -16.695 1.00 98.19 274 ARG A N 1
ATOM 2104 C CA . ARG A 1 274 ? -9.940 -0.785 -16.385 1.00 98.19 274 ARG A CA 1
ATOM 2105 C C . ARG A 1 274 ? -10.138 0.722 -16.381 1.00 98.19 274 ARG A C 1
ATOM 2107 O O . ARG A 1 274 ? -10.585 1.299 -17.372 1.00 98.19 274 ARG A O 1
ATOM 2114 N N . ARG A 1 275 ? -9.847 1.361 -15.246 1.00 98.25 275 ARG A N 1
ATOM 2115 C CA . ARG A 1 275 ? -9.961 2.820 -15.088 1.00 98.25 275 ARG A CA 1
ATOM 2116 C C . ARG A 1 275 ? -8.928 3.511 -15.971 1.00 98.25 275 ARG A C 1
ATOM 2118 O O . ARG A 1 275 ? -7.833 2.990 -16.169 1.00 98.25 275 ARG A O 1
ATOM 2125 N N . PHE A 1 276 ? -9.276 4.685 -16.489 1.00 98.75 276 PHE A N 1
ATOM 2126 C CA . PHE A 1 276 ? -8.325 5.518 -17.221 1.00 98.75 276 PHE A CA 1
ATOM 2127 C C . PHE A 1 276 ? -7.117 5.856 -16.336 1.00 98.75 276 PHE A C 1
ATOM 2129 O O . PHE A 1 276 ? -7.278 6.401 -15.245 1.00 98.75 276 PHE A O 1
ATOM 2136 N N . GLY A 1 277 ? -5.912 5.544 -16.813 1.00 98.31 277 GLY A N 1
ATOM 2137 C CA . GLY A 1 277 ? -4.666 5.982 -16.190 1.00 98.31 277 GLY A CA 1
ATOM 2138 C C . GLY A 1 277 ? -4.259 7.367 -16.686 1.00 98.31 277 GLY A C 1
ATOM 2139 O O . GLY A 1 277 ? -4.592 7.764 -17.805 1.00 98.31 277 GLY A O 1
ATOM 2140 N N . PHE A 1 278 ? -3.528 8.118 -15.866 1.00 98.75 278 PHE A N 1
ATOM 2141 C CA . PHE A 1 278 ? -3.012 9.430 -16.256 1.00 98.75 278 PHE A CA 1
ATOM 2142 C C . PHE A 1 278 ? -1.745 9.796 -15.484 1.00 98.75 278 PHE A C 1
ATOM 2144 O O . PHE A 1 278 ? -1.278 9.061 -14.622 1.00 98.75 278 PHE A O 1
ATOM 2151 N N . SER A 1 279 ? -1.157 10.933 -15.812 1.00 98.50 279 SER A N 1
ATOM 2152 C CA . SER A 1 279 ? 0.111 11.371 -15.244 1.00 98.50 279 SER A CA 1
ATOM 2153 C C . SER A 1 279 ? -0.019 12.718 -14.538 1.00 98.50 279 SER A C 1
ATOM 2155 O O . SER A 1 279 ? -0.879 13.531 -14.886 1.00 98.50 279 SER A O 1
ATOM 2157 N N . ILE A 1 280 ? 0.874 12.988 -13.587 1.00 98.31 280 ILE A N 1
ATOM 2158 C CA . ILE A 1 280 ? 1.005 14.292 -12.929 1.00 98.31 280 ILE A CA 1
ATOM 2159 C C . ILE A 1 280 ? 2.474 14.702 -12.930 1.00 98.31 280 ILE A C 1
ATOM 2161 O O . ILE A 1 280 ? 3.315 13.937 -12.462 1.00 98.31 280 ILE A O 1
ATOM 2165 N N . ALA A 1 281 ? 2.793 15.892 -13.437 1.00 98.12 281 ALA A N 1
ATOM 2166 C CA . ALA A 1 281 ? 4.134 16.458 -13.317 1.00 98.12 281 ALA A CA 1
ATOM 2167 C C . ALA A 1 281 ? 4.248 17.237 -12.002 1.00 98.12 281 ALA A C 1
ATOM 2169 O O . ALA A 1 281 ? 3.380 18.048 -11.675 1.00 98.12 281 ALA A O 1
ATOM 2170 N N . LEU A 1 282 ? 5.284 16.935 -11.221 1.00 98.06 282 LEU A N 1
ATOM 2171 C CA . LEU A 1 282 ? 5.412 17.395 -9.844 1.00 98.06 282 LEU A CA 1
ATOM 2172 C C . LEU A 1 282 ? 6.532 18.417 -9.670 1.00 98.06 282 LEU A C 1
ATOM 2174 O O . LEU A 1 282 ? 7.530 18.414 -10.389 1.00 98.06 282 LEU A O 1
ATOM 2178 N N . TRP A 1 283 ? 6.395 19.192 -8.598 1.00 97.62 283 TRP A N 1
ATOM 2179 C CA . TRP A 1 283 ? 7.419 20.030 -7.991 1.00 97.62 283 TRP A CA 1
ATOM 2180 C C . TRP A 1 283 ? 7.684 19.559 -6.549 1.00 97.62 283 TRP A C 1
ATOM 2182 O O . TRP A 1 283 ? 7.240 20.200 -5.592 1.00 97.62 283 TRP A O 1
ATOM 2192 N N . PRO A 1 284 ? 8.360 18.411 -6.354 1.00 97.50 284 PRO A N 1
ATOM 2193 C CA . PRO A 1 284 ? 8.488 17.781 -5.038 1.00 97.50 284 PRO A CA 1
ATOM 2194 C C . PRO A 1 284 ? 9.216 18.638 -4.004 1.00 97.50 284 PRO A C 1
ATOM 2196 O O . PRO A 1 284 ? 8.841 18.634 -2.831 1.00 97.50 284 PRO A O 1
ATOM 2199 N N . THR A 1 285 ? 10.266 19.342 -4.432 1.00 97.06 285 THR A N 1
ATOM 2200 C CA . THR A 1 285 ? 11.116 20.156 -3.549 1.00 97.06 285 THR A CA 1
ATOM 2201 C C . THR A 1 285 ? 10.876 21.657 -3.671 1.00 97.06 285 THR A C 1
ATOM 2203 O O . THR A 1 285 ? 11.237 22.405 -2.762 1.00 97.06 285 THR A O 1
ATOM 2206 N N . TRP A 1 286 ? 10.237 22.110 -4.754 1.00 96.38 286 TRP A N 1
ATOM 2207 C CA . TRP A 1 286 ? 10.031 23.533 -5.005 1.00 96.38 286 TRP A CA 1
ATOM 2208 C C . TRP A 1 286 ? 9.209 24.173 -3.888 1.00 96.38 286 TRP A C 1
ATOM 2210 O O . TRP A 1 286 ? 8.130 23.694 -3.538 1.00 96.38 286 TRP A O 1
ATOM 2220 N N . GLY A 1 287 ? 9.691 25.301 -3.367 1.00 94.81 287 GLY A N 1
ATOM 2221 C CA . GLY A 1 287 ? 9.000 26.127 -2.379 1.00 94.81 287 GLY A CA 1
ATOM 2222 C C . GLY A 1 287 ? 9.025 27.616 -2.723 1.00 94.81 287 GLY A C 1
ATOM 2223 O O . GLY A 1 287 ? 9.455 28.040 -3.793 1.00 94.81 287 GLY A O 1
ATOM 2224 N N . ASN A 1 288 ? 8.566 28.446 -1.795 1.00 93.12 288 ASN A N 1
ATOM 2225 C CA . ASN A 1 288 ? 8.670 29.905 -1.888 1.00 93.12 288 ASN A CA 1
ATOM 2226 C C . ASN A 1 288 ? 8.855 30.518 -0.492 1.00 93.12 288 ASN A C 1
ATOM 2228 O O . ASN A 1 288 ? 9.018 29.785 0.477 1.00 93.12 288 ASN A O 1
ATOM 2232 N N . GLU A 1 289 ? 8.857 31.847 -0.374 1.00 91.25 289 GLU A N 1
ATOM 2233 C CA . GLU A 1 289 ? 9.036 32.538 0.916 1.00 91.25 289 GLU A CA 1
ATOM 2234 C C . GLU A 1 289 ? 7.972 32.146 1.957 1.00 91.25 289 GLU A C 1
ATOM 2236 O O . GLU A 1 289 ? 8.277 32.006 3.137 1.00 91.25 289 GLU A O 1
ATOM 2241 N N . TYR A 1 290 ? 6.735 31.902 1.515 1.00 89.62 290 TYR A N 1
ATOM 2242 C CA . TYR A 1 290 ? 5.625 31.493 2.383 1.00 89.62 290 TYR A CA 1
ATOM 2243 C C . TYR A 1 290 ? 5.596 29.984 2.649 1.00 89.62 290 TYR A C 1
ATOM 2245 O O . TYR A 1 290 ? 5.009 29.528 3.626 1.00 89.62 290 TYR A O 1
ATOM 2253 N N . ASN A 1 291 ? 6.214 29.203 1.767 1.00 90.81 291 ASN A N 1
ATOM 2254 C CA . ASN A 1 291 ? 6.267 27.750 1.808 1.00 90.81 291 ASN A CA 1
ATOM 2255 C C . ASN A 1 291 ? 7.718 27.290 1.628 1.00 90.81 291 ASN A C 1
ATOM 2257 O O . ASN A 1 291 ? 8.034 26.675 0.603 1.00 90.81 291 ASN A O 1
ATOM 2261 N N . PRO A 1 292 ? 8.616 27.613 2.578 1.00 90.62 292 PRO A N 1
ATOM 2262 C CA . PRO A 1 292 ? 10.040 27.340 2.416 1.00 90.62 292 PRO A CA 1
ATOM 2263 C C . PRO A 1 292 ? 10.322 25.842 2.255 1.00 90.62 292 PRO A C 1
ATOM 2265 O O . PRO A 1 292 ? 11.155 25.486 1.422 1.00 90.62 292 PRO A O 1
ATOM 2268 N N . ASP A 1 293 ? 9.543 25.001 2.942 1.00 88.62 293 ASP A N 1
ATOM 2269 C CA . ASP A 1 293 ? 9.670 23.536 2.980 1.00 88.62 293 ASP A CA 1
ATOM 2270 C C . ASP A 1 293 ? 8.926 22.798 1.846 1.00 88.62 293 ASP A C 1
ATOM 2272 O O . ASP A 1 293 ? 8.714 21.589 1.928 1.00 88.62 293 ASP A O 1
ATOM 2276 N N . GLY A 1 294 ? 8.489 23.516 0.807 1.00 94.38 294 GLY A N 1
ATOM 2277 C CA . GLY A 1 294 ? 7.839 22.940 -0.375 1.00 94.38 294 GLY A CA 1
ATOM 2278 C C . GLY A 1 294 ? 6.371 23.347 -0.549 1.00 94.38 294 GLY A C 1
ATOM 2279 O O . GLY A 1 294 ? 5.666 23.629 0.428 1.00 94.38 294 GLY A O 1
ATOM 2280 N N . LEU A 1 295 ? 5.912 23.396 -1.803 1.00 96.69 295 LEU A N 1
ATOM 2281 C CA . LEU A 1 295 ? 4.544 23.764 -2.199 1.00 96.69 295 LEU A CA 1
ATOM 2282 C C . LEU A 1 295 ? 3.532 22.635 -1.954 1.00 96.69 295 LEU A C 1
ATOM 2284 O O . LEU A 1 295 ? 2.415 22.900 -1.511 1.00 96.69 295 LEU A O 1
ATOM 2288 N N . ILE A 1 296 ? 3.938 21.385 -2.188 1.00 97.88 296 ILE A N 1
ATOM 2289 C CA . ILE A 1 296 ? 3.128 20.190 -1.919 1.00 97.88 296 ILE A CA 1
ATOM 2290 C C . ILE A 1 296 ? 3.136 19.930 -0.409 1.00 97.88 296 ILE A C 1
ATOM 2292 O O . ILE A 1 296 ? 4.167 19.583 0.176 1.00 97.88 296 ILE A O 1
ATOM 2296 N N . LYS A 1 297 ? 1.981 20.114 0.237 1.00 97.25 297 LYS A N 1
ATOM 2297 C CA . LYS A 1 297 ? 1.792 19.864 1.675 1.00 97.25 297 LYS A CA 1
ATOM 2298 C C . LYS A 1 297 ? 1.287 18.451 1.935 1.00 97.25 297 LYS A C 1
ATOM 2300 O O . LYS A 1 297 ? 0.773 17.795 1.038 1.00 97.25 297 LYS A O 1
ATOM 2305 N N . ASP A 1 298 ? 1.398 17.988 3.177 1.00 97.25 298 ASP A N 1
ATOM 2306 C CA . ASP A 1 298 ? 0.876 16.670 3.570 1.00 97.25 298 ASP A CA 1
ATOM 2307 C C . ASP A 1 298 ? -0.644 16.601 3.446 1.00 97.25 298 ASP A C 1
ATOM 2309 O O . ASP A 1 298 ? -1.194 15.623 2.952 1.00 97.25 298 ASP A O 1
ATOM 2313 N N . SER A 1 299 ? -1.312 17.682 3.837 1.00 96.75 299 SER A N 1
ATOM 2314 C CA . SER A 1 299 ? -2.745 17.887 3.663 1.00 96.75 299 SER A CA 1
ATOM 2315 C C . SER A 1 299 ? -3.032 19.373 3.464 1.00 96.75 299 SER A C 1
ATOM 2317 O O . SER A 1 299 ? -2.195 20.228 3.768 1.00 96.75 299 SER A O 1
ATOM 2319 N N . SER A 1 300 ? -4.211 19.679 2.936 1.00 95.12 300 SER A N 1
ATOM 2320 C CA . SER A 1 300 ? -4.723 21.034 2.774 1.00 95.12 300 SER A CA 1
ATOM 2321 C C . SER A 1 300 ? -6.246 20.992 2.695 1.00 95.12 300 SER A C 1
ATOM 2323 O O . SER A 1 300 ? -6.823 19.933 2.470 1.00 95.12 300 SER A O 1
ATOM 2325 N N . THR A 1 301 ? -6.894 22.140 2.868 1.00 93.44 301 THR A N 1
ATOM 2326 C CA . THR A 1 301 ? -8.332 22.311 2.622 1.00 93.44 301 THR A CA 1
ATOM 2327 C C . THR A 1 301 ? -8.630 23.272 1.472 1.00 93.44 301 THR A C 1
ATOM 2329 O O . THR A 1 301 ? -9.775 23.336 1.031 1.00 93.44 301 THR A O 1
ATOM 2332 N N . ASN A 1 302 ? -7.630 24.007 0.965 1.00 93.38 302 ASN A N 1
ATOM 2333 C CA . ASN A 1 302 ? -7.820 25.080 -0.021 1.00 93.38 302 ASN A CA 1
ATOM 2334 C C . ASN A 1 302 ? -6.580 25.399 -0.892 1.00 93.38 302 ASN A C 1
ATOM 2336 O O . ASN A 1 302 ? -6.484 26.502 -1.432 1.00 93.38 302 ASN A O 1
ATOM 2340 N N . SER A 1 303 ? -5.603 24.493 -0.983 1.00 94.12 303 SER A N 1
ATOM 2341 C CA . SER A 1 303 ? -4.372 24.728 -1.748 1.00 94.12 303 SER A CA 1
ATOM 2342 C C . SER A 1 303 ? -4.630 24.578 -3.245 1.00 94.12 303 SER A C 1
ATOM 2344 O O . SER A 1 303 ? -5.422 23.752 -3.676 1.00 94.12 303 SER A O 1
ATOM 2346 N N . ILE A 1 304 ? -3.903 25.339 -4.061 1.00 94.56 304 ILE A N 1
ATOM 2347 C CA . ILE A 1 304 ? -3.912 25.134 -5.518 1.00 94.56 304 ILE A CA 1
ATOM 2348 C C . ILE A 1 304 ? -3.084 23.913 -5.938 1.00 94.56 304 ILE A C 1
ATOM 2350 O O . ILE A 1 304 ? -3.206 23.429 -7.062 1.00 94.56 304 ILE A O 1
ATOM 2354 N N . TYR A 1 305 ? -2.227 23.434 -5.035 1.00 96.88 305 TYR A N 1
ATOM 2355 C CA . TYR A 1 305 ? -1.354 22.285 -5.231 1.00 96.88 305 TYR A CA 1
ATOM 2356 C C . TYR A 1 305 ? -1.932 21.046 -4.573 1.00 96.88 305 TYR A C 1
ATOM 2358 O O . TYR A 1 305 ? -2.392 21.118 -3.429 1.00 96.88 305 TYR A O 1
ATOM 2366 N N . ILE A 1 306 ? -1.821 19.922 -5.274 1.00 97.62 306 ILE A N 1
ATOM 2367 C CA . ILE A 1 306 ? -2.103 18.589 -4.752 1.00 97.62 306 ILE A CA 1
ATOM 2368 C C . ILE A 1 306 ? -1.258 18.307 -3.503 1.00 97.62 306 ILE A C 1
ATOM 2370 O O . ILE A 1 306 ? -0.174 18.866 -3.327 1.00 97.62 306 ILE A O 1
ATOM 2374 N N . THR A 1 307 ? -1.758 17.445 -2.624 1.00 98.44 307 THR A N 1
ATOM 2375 C CA . THR A 1 307 ? -1.098 17.072 -1.367 1.00 98.44 307 THR A CA 1
ATOM 2376 C C . THR A 1 307 ? -0.425 15.703 -1.450 1.00 98.44 307 THR A C 1
ATOM 2378 O O . THR A 1 307 ? -0.775 14.864 -2.283 1.00 98.44 307 THR A O 1
ATOM 2381 N N . TRP A 1 308 ? 0.521 15.430 -0.547 1.00 98.56 308 TRP A N 1
ATOM 2382 C CA . TRP A 1 308 ? 1.160 14.113 -0.461 1.00 98.56 308 TRP A CA 1
ATOM 2383 C C . TRP A 1 308 ? 0.164 13.000 -0.133 1.00 98.56 308 TRP A C 1
ATOM 2385 O O . TRP A 1 308 ? 0.274 11.923 -0.711 1.00 98.56 308 TRP A O 1
ATOM 2395 N N . ASN A 1 309 ? -0.835 13.257 0.718 1.00 98.50 309 ASN A N 1
ATOM 2396 C CA . ASN A 1 309 ? -1.872 12.269 1.030 1.00 98.50 309 ASN A CA 1
ATOM 2397 C C . ASN A 1 309 ? -2.750 11.939 -0.190 1.00 98.50 309 ASN A C 1
ATOM 2399 O O . ASN A 1 309 ? -3.167 10.796 -0.365 1.00 98.50 309 ASN A O 1
ATOM 2403 N N . GLU A 1 310 ? -3.022 12.920 -1.052 1.00 98.69 310 GLU A N 1
ATOM 2404 C CA . GLU A 1 310 ? -3.747 12.689 -2.307 1.00 98.69 310 GLU A CA 1
ATOM 2405 C C . GLU A 1 310 ? -2.889 11.916 -3.305 1.00 98.69 310 GLU A C 1
ATOM 2407 O O . GLU A 1 310 ? -3.368 10.949 -3.889 1.00 98.69 310 GLU A O 1
ATOM 2412 N N . LEU A 1 311 ? -1.610 12.273 -3.455 1.00 98.69 311 LEU A N 1
ATOM 2413 C CA . LEU A 1 311 ? -0.670 11.520 -4.288 1.00 98.69 311 LEU A CA 1
ATOM 2414 C C . LEU A 1 311 ? -0.529 10.063 -3.818 1.00 98.69 311 LEU A C 1
ATOM 2416 O O . LEU A 1 311 ? -0.520 9.151 -4.646 1.00 98.69 311 LEU A O 1
ATOM 2420 N N . ASP A 1 312 ? -0.467 9.833 -2.503 1.00 97.94 312 ASP A N 1
ATOM 2421 C CA . ASP A 1 312 ? -0.393 8.494 -1.909 1.00 97.94 312 ASP A CA 1
ATOM 2422 C C . ASP A 1 312 ? -1.652 7.656 -2.167 1.00 97.94 312 ASP A C 1
ATOM 2424 O O . ASP A 1 312 ? -1.570 6.443 -2.355 1.00 97.94 312 ASP A O 1
ATOM 2428 N N . LEU A 1 313 ? -2.817 8.306 -2.219 1.00 97.75 313 LEU A N 1
ATOM 2429 C CA . LEU A 1 313 ? -4.082 7.670 -2.566 1.00 97.75 313 LEU A CA 1
ATOM 2430 C C . LEU A 1 313 ? -4.147 7.316 -4.054 1.00 97.75 313 LEU A C 1
ATOM 2432 O O . LEU A 1 313 ? -4.482 6.187 -4.403 1.00 97.75 313 LEU A O 1
ATOM 2436 N N . ILE A 1 314 ? -3.875 8.276 -4.939 1.00 98.19 314 ILE A N 1
ATOM 2437 C CA . ILE A 1 314 ? -4.163 8.118 -6.371 1.00 98.19 314 ILE A CA 1
ATOM 2438 C C . ILE A 1 314 ? -3.128 7.265 -7.108 1.00 98.19 314 ILE A C 1
ATOM 2440 O O . ILE A 1 314 ? -3.455 6.714 -8.158 1.00 98.19 314 ILE A O 1
ATOM 2444 N N . LYS A 1 315 ? -1.915 7.086 -6.559 1.00 96.81 315 LYS A N 1
ATOM 2445 C CA . LYS A 1 315 ? -0.878 6.211 -7.146 1.00 96.81 315 LYS A CA 1
ATOM 2446 C C . LYS A 1 315 ? -1.338 4.757 -7.323 1.00 96.81 315 LYS A C 1
ATOM 2448 O O . LYS A 1 315 ? -0.784 4.035 -8.146 1.00 96.81 315 LYS A O 1
ATOM 2453 N N . ASP A 1 316 ? -2.341 4.333 -6.558 1.00 97.56 316 ASP A N 1
ATOM 2454 C CA . ASP A 1 316 ? -2.920 2.988 -6.626 1.00 97.56 316 ASP A CA 1
ATOM 2455 C C . ASP A 1 316 ? -3.859 2.822 -7.844 1.00 97.56 316 ASP A C 1
ATOM 2457 O O . ASP A 1 316 ? -4.226 1.710 -8.207 1.00 97.56 316 ASP A O 1
ATOM 2461 N N . TRP A 1 317 ? -4.231 3.922 -8.513 1.00 97.38 317 TRP A N 1
ATOM 2462 C CA . TRP A 1 317 ? -5.304 3.988 -9.517 1.00 97.38 317 TRP A CA 1
ATOM 2463 C C . TRP A 1 317 ? -4.809 4.309 -10.929 1.00 97.38 317 TRP A C 1
ATOM 2465 O O . TRP A 1 317 ? -5.458 5.052 -11.663 1.00 97.38 317 TRP A O 1
ATOM 2475 N N . GLY A 1 318 ? -3.646 3.792 -11.324 1.00 95.44 318 GLY A N 1
ATOM 2476 C CA . GLY A 1 318 ? -3.133 4.043 -12.675 1.00 95.44 318 GLY A CA 1
ATOM 2477 C C . GLY A 1 318 ? -2.486 5.418 -12.862 1.00 95.44 318 GLY A C 1
ATOM 2478 O O . GLY A 1 318 ? -2.284 5.840 -14.001 1.00 95.44 318 GLY A O 1
ATOM 2479 N N . VAL A 1 319 ? -2.190 6.135 -11.769 1.00 98.19 319 VAL A N 1
ATOM 2480 C CA . VAL A 1 319 ? -1.628 7.492 -11.820 1.00 98.19 319 VAL A CA 1
ATOM 2481 C C . VAL A 1 319 ? -0.114 7.472 -11.645 1.00 98.19 319 VAL A C 1
ATOM 2483 O O . VAL A 1 319 ? 0.383 6.883 -10.685 1.00 98.19 319 VAL A O 1
ATOM 2486 N N . SER A 1 320 ? 0.617 8.140 -12.543 1.00 97.38 320 SER A N 1
ATOM 2487 C CA . SER A 1 320 ? 2.082 8.248 -12.477 1.00 97.38 320 SER A CA 1
ATOM 2488 C C . SER A 1 320 ? 2.591 9.651 -12.136 1.00 97.38 320 SER A C 1
ATOM 2490 O O . SER A 1 320 ? 1.898 10.648 -12.346 1.00 97.38 320 SER A O 1
ATOM 2492 N N . MET A 1 321 ? 3.818 9.718 -11.610 1.00 97.50 321 MET A N 1
ATOM 2493 C CA . MET A 1 321 ? 4.473 10.942 -11.144 1.00 97.50 321 MET A CA 1
ATOM 2494 C C . MET A 1 321 ? 5.685 11.254 -12.016 1.00 97.50 321 MET A C 1
ATOM 2496 O O . MET A 1 321 ? 6.603 10.438 -12.132 1.00 97.50 321 MET A O 1
ATOM 2500 N N . LEU A 1 322 ? 5.684 12.441 -12.615 1.00 98.25 322 LEU A N 1
ATOM 2501 C CA . LEU A 1 322 ? 6.706 12.891 -13.547 1.00 98.25 322 LEU A CA 1
ATOM 2502 C C . LEU A 1 322 ? 7.561 13.981 -12.917 1.00 98.25 322 LEU A C 1
ATOM 2504 O O . LEU A 1 322 ? 7.065 14.833 -12.178 1.00 98.25 322 LEU A O 1
ATOM 2508 N N . TYR A 1 323 ? 8.829 14.003 -13.311 1.00 98.62 323 TYR A N 1
ATOM 2509 C CA . TYR A 1 323 ? 9.671 15.175 -13.128 1.00 98.62 323 TYR A CA 1
ATOM 2510 C C . TYR A 1 323 ? 9.109 16.353 -13.916 1.00 98.62 323 TYR A C 1
ATOM 2512 O O . TYR A 1 323 ? 8.680 16.188 -15.063 1.00 98.62 323 TYR A O 1
ATOM 2520 N N . HIS A 1 324 ? 9.175 17.535 -13.316 1.00 97.38 324 HIS A N 1
ATOM 2521 C CA . HIS A 1 324 ? 8.927 18.795 -13.996 1.00 97.38 324 HIS A CA 1
ATOM 2522 C C . HIS A 1 324 ? 10.078 19.756 -13.706 1.00 97.38 324 HIS A C 1
ATOM 2524 O O . HIS A 1 324 ? 11.230 19.410 -13.983 1.00 97.38 324 HIS A O 1
ATOM 2530 N N . ASN A 1 325 ? 9.809 20.930 -13.141 1.00 97.75 325 ASN A N 1
ATOM 2531 C CA . ASN A 1 325 ? 10.872 21.797 -12.678 1.00 97.75 325 ASN A CA 1
ATOM 2532 C C . ASN A 1 325 ? 11.468 21.335 -11.337 1.00 97.75 325 ASN A C 1
ATOM 2534 O O . ASN A 1 325 ? 10.737 20.944 -10.427 1.00 97.75 325 ASN A O 1
ATOM 2538 N N . VAL A 1 326 ? 12.788 21.481 -11.203 1.00 97.56 326 VAL A N 1
ATOM 2539 C CA . VAL A 1 326 ? 13.506 21.345 -9.924 1.00 97.56 326 VAL A CA 1
ATOM 2540 C C . VAL A 1 326 ? 13.368 22.625 -9.096 1.00 97.56 326 VAL A C 1
ATOM 2542 O O . VAL A 1 326 ? 13.021 23.662 -9.650 1.00 97.56 326 VAL A O 1
ATOM 2545 N N . ASP A 1 327 ? 13.682 22.610 -7.796 1.00 97.44 327 ASP A N 1
ATOM 2546 C CA . ASP A 1 327 ? 13.643 23.827 -6.967 1.00 97.44 327 ASP A CA 1
ATOM 2547 C C . ASP A 1 327 ? 14.616 24.916 -7.463 1.00 97.44 327 ASP A C 1
ATOM 2549 O O . ASP A 1 327 ? 15.811 24.916 -7.152 1.00 97.44 327 ASP A O 1
ATOM 2553 N N . GLU A 1 328 ? 14.082 25.886 -8.206 1.00 95.81 328 GLU A N 1
ATOM 2554 C CA . GLU A 1 328 ? 14.843 26.972 -8.840 1.00 95.81 328 GLU A CA 1
ATOM 2555 C C . GLU A 1 328 ? 15.443 27.975 -7.846 1.00 95.81 328 GLU A C 1
ATOM 2557 O O . GLU A 1 328 ? 16.245 28.830 -8.224 1.00 95.81 328 GLU A O 1
ATOM 2562 N N . ARG A 1 329 ? 15.098 27.875 -6.557 1.00 95.31 329 ARG A N 1
ATOM 2563 C CA . ARG A 1 329 ? 15.773 28.629 -5.489 1.00 95.31 329 ARG A CA 1
ATOM 2564 C C . ARG A 1 329 ? 17.152 28.047 -5.171 1.00 95.31 329 ARG A C 1
ATOM 2566 O O . ARG A 1 329 ? 17.988 28.745 -4.600 1.00 95.31 329 ARG A O 1
ATOM 2573 N N . VAL A 1 330 ? 17.357 26.768 -5.492 1.00 96.38 330 VAL A N 1
ATOM 2574 C CA . VAL A 1 330 ? 18.548 25.979 -5.149 1.00 96.38 330 VAL A CA 1
ATOM 2575 C C . VAL A 1 330 ? 19.363 25.631 -6.393 1.00 96.38 330 VAL A C 1
ATOM 2577 O O . VAL A 1 330 ? 20.592 25.670 -6.345 1.00 96.38 330 VAL A O 1
ATOM 2580 N N . TYR A 1 331 ? 18.696 25.308 -7.502 1.00 97.69 331 TYR A N 1
ATOM 2581 C CA . TYR A 1 331 ? 19.324 24.822 -8.729 1.00 97.69 331 TYR A CA 1
ATOM 2582 C C . TYR A 1 331 ? 19.077 25.788 -9.893 1.00 97.69 331 TYR A C 1
ATOM 2584 O O . TYR A 1 331 ? 17.943 26.193 -10.144 1.00 97.69 331 TYR A O 1
ATOM 2592 N N . ASP A 1 332 ? 20.126 26.150 -10.639 1.00 97.75 332 ASP A N 1
ATOM 2593 C CA . ASP A 1 332 ? 19.975 27.006 -11.820 1.00 97.75 332 ASP A CA 1
ATOM 2594 C C . ASP A 1 332 ? 19.315 26.232 -12.969 1.00 97.75 332 ASP A C 1
ATOM 2596 O O . ASP A 1 332 ? 19.902 25.324 -13.559 1.00 97.75 332 ASP A O 1
ATOM 2600 N N . LYS A 1 333 ? 18.103 26.647 -13.342 1.00 96.62 333 LYS A N 1
ATOM 2601 C CA . LYS A 1 333 ? 17.320 26.053 -14.434 1.00 96.62 333 LYS A CA 1
ATOM 2602 C C . LYS A 1 333 ? 17.934 26.170 -15.821 1.00 96.62 333 LYS A C 1
ATOM 2604 O O . LYS A 1 333 ? 17.405 25.593 -16.765 1.00 96.62 333 LYS A O 1
ATOM 2609 N N . ASN A 1 334 ? 18.990 26.955 -15.992 1.00 97.69 334 ASN A N 1
ATOM 2610 C CA . ASN A 1 334 ? 19.707 27.054 -17.261 1.00 97.69 334 ASN A CA 1
ATOM 2611 C C . ASN A 1 334 ? 20.979 26.195 -17.272 1.00 97.69 334 ASN A C 1
ATOM 2613 O O . ASN A 1 334 ? 21.655 26.119 -18.299 1.00 97.69 334 ASN A O 1
ATOM 2617 N N . ASN A 1 335 ? 21.298 25.524 -16.161 1.00 98.25 335 ASN A N 1
ATOM 2618 C CA . ASN A 1 335 ? 22.466 24.669 -16.015 1.00 98.25 335 ASN A CA 1
ATOM 2619 C C . ASN A 1 335 ? 22.053 23.197 -15.883 1.00 98.25 335 ASN A C 1
ATOM 2621 O O . ASN A 1 335 ? 21.538 22.760 -14.855 1.00 98.25 335 ASN A O 1
ATOM 2625 N N . ALA A 1 336 ? 22.344 22.405 -16.916 1.00 98.25 336 ALA A N 1
ATOM 2626 C CA . ALA A 1 336 ? 22.002 20.985 -16.955 1.00 98.25 336 ALA A CA 1
ATOM 2627 C C . ALA A 1 336 ? 22.587 20.171 -15.782 1.00 98.25 336 ALA A C 1
ATOM 2629 O O . ALA A 1 336 ? 21.932 19.251 -15.301 1.00 98.25 336 ALA A O 1
ATOM 2630 N N . ASP A 1 337 ? 23.789 20.511 -15.305 1.00 98.00 337 ASP A N 1
ATOM 2631 C CA . ASP A 1 337 ? 24.440 19.765 -14.220 1.00 98.00 337 ASP A CA 1
ATOM 2632 C C . ASP A 1 337 ? 23.823 20.097 -12.847 1.00 98.00 337 ASP A C 1
ATOM 2634 O O . ASP A 1 337 ? 23.836 19.263 -11.941 1.00 98.00 337 ASP A O 1
ATOM 2638 N N . ASP A 1 338 ? 23.261 21.299 -12.675 1.00 98.12 338 ASP A N 1
ATOM 2639 C CA . ASP A 1 338 ? 22.514 21.647 -11.460 1.00 98.12 338 ASP A CA 1
ATOM 2640 C C . ASP A 1 338 ? 21.103 21.051 -11.482 1.00 98.12 338 ASP A C 1
ATOM 2642 O O . ASP A 1 338 ? 20.650 20.539 -10.458 1.00 98.12 338 ASP A O 1
ATOM 2646 N N . ILE A 1 339 ? 20.451 21.008 -12.647 1.00 98.69 339 ILE A N 1
ATOM 2647 C CA . ILE A 1 339 ? 19.168 20.310 -12.820 1.00 98.69 339 ILE A CA 1
ATOM 2648 C C . ILE A 1 339 ? 19.302 18.820 -12.480 1.00 98.69 339 ILE A C 1
ATOM 2650 O O . ILE A 1 339 ? 18.442 18.280 -11.791 1.00 98.69 339 ILE A O 1
ATOM 2654 N N . GLU A 1 340 ? 20.383 18.147 -12.888 1.00 97.75 340 GLU A N 1
ATOM 2655 C CA . GLU A 1 340 ? 20.594 16.730 -12.551 1.00 97.75 340 GLU A CA 1
ATOM 2656 C C . GLU A 1 340 ? 20.649 16.496 -11.029 1.00 97.75 340 GLU A C 1
ATOM 2658 O O . GLU A 1 340 ? 20.080 15.523 -10.527 1.00 97.75 340 GLU A O 1
ATOM 2663 N N . LYS A 1 341 ? 21.255 17.418 -10.267 1.00 97.56 341 LYS A N 1
ATOM 2664 C CA . LYS A 1 341 ? 21.235 17.369 -8.794 1.00 97.56 341 LYS A CA 1
ATOM 2665 C C . LYS A 1 341 ? 19.823 17.579 -8.247 1.00 97.56 341 LYS A C 1
ATOM 2667 O O . LYS A 1 341 ? 19.439 16.904 -7.293 1.00 97.56 341 LYS A O 1
ATOM 2672 N N . GLY A 1 342 ? 19.053 18.477 -8.858 1.00 97.75 342 GLY A N 1
ATOM 2673 C CA . GLY A 1 342 ? 17.648 18.685 -8.522 1.00 97.75 342 GLY A CA 1
ATOM 2674 C C . GLY A 1 342 ? 16.787 17.447 -8.781 1.00 97.75 342 GLY A C 1
ATOM 2675 O O . GLY A 1 342 ? 16.007 17.067 -7.912 1.00 97.75 342 GLY A O 1
ATOM 2676 N N . PHE A 1 343 ? 17.005 16.725 -9.887 1.00 98.00 343 PHE A N 1
ATOM 2677 C CA . PHE A 1 343 ? 16.334 15.443 -10.135 1.00 98.00 343 PHE A CA 1
ATOM 2678 C C . PHE A 1 343 ? 16.616 14.416 -9.032 1.00 98.00 343 PHE A C 1
ATOM 2680 O O . PHE A 1 343 ? 15.715 13.673 -8.646 1.00 98.00 343 PHE A O 1
ATOM 2687 N N . VAL A 1 344 ? 17.835 14.371 -8.484 1.00 96.81 344 VAL A N 1
ATOM 2688 C CA . VAL A 1 344 ? 18.151 13.504 -7.334 1.00 96.81 344 VAL A CA 1
ATOM 2689 C C . VAL A 1 344 ? 17.370 13.936 -6.086 1.00 96.81 344 VAL A C 1
ATOM 2691 O O . VAL A 1 344 ? 16.846 13.085 -5.365 1.00 96.81 344 VAL A O 1
ATOM 2694 N N . ALA A 1 345 ? 17.264 15.241 -5.823 1.00 97.50 345 ALA A N 1
ATOM 2695 C CA . ALA A 1 345 ? 16.517 15.761 -4.677 1.00 97.50 345 ALA A CA 1
ATOM 2696 C C . ALA A 1 345 ? 15.016 15.444 -4.781 1.00 97.50 345 ALA A C 1
ATOM 2698 O O . ALA A 1 345 ? 14.431 14.895 -3.845 1.00 97.50 345 ALA A O 1
ATOM 2699 N N . ASP A 1 346 ? 14.421 15.699 -5.944 1.00 97.62 346 ASP A N 1
ATOM 2700 C CA . ASP A 1 346 ? 13.018 15.407 -6.222 1.00 97.62 346 ASP A CA 1
ATOM 2701 C C . ASP A 1 346 ? 12.716 13.909 -6.146 1.00 97.62 346 ASP A C 1
ATOM 2703 O O . ASP A 1 346 ? 11.725 13.498 -5.539 1.00 97.62 346 ASP A O 1
ATOM 2707 N N . TYR A 1 347 ? 13.604 13.077 -6.694 1.00 95.44 347 TYR A N 1
ATOM 2708 C CA . TYR A 1 347 ? 13.513 11.624 -6.594 1.00 95.44 347 TYR A CA 1
ATOM 2709 C C . TYR A 1 347 ? 13.434 11.149 -5.147 1.00 95.44 347 TYR A C 1
ATOM 2711 O O . TYR A 1 347 ? 12.544 10.379 -4.784 1.00 95.44 347 TYR A O 1
ATOM 2719 N N . ASN A 1 348 ? 14.369 11.619 -4.318 1.00 95.88 348 ASN A N 1
ATOM 2720 C CA . ASN A 1 348 ? 14.434 11.244 -2.914 1.00 95.88 348 ASN A CA 1
ATOM 2721 C C . ASN A 1 348 ? 13.196 11.732 -2.164 1.00 95.88 348 ASN A C 1
ATOM 2723 O O . ASN A 1 348 ? 12.681 10.996 -1.325 1.00 95.88 348 ASN A O 1
ATOM 2727 N N . LYS A 1 349 ? 12.678 12.920 -2.499 1.00 97.38 349 LYS A N 1
ATOM 2728 C CA . LYS A 1 349 ? 11.485 13.454 -1.846 1.00 97.38 349 LYS A CA 1
ATOM 2729 C C . LYS A 1 349 ? 10.234 12.641 -2.167 1.00 97.38 349 LYS A C 1
ATOM 2731 O O . LYS A 1 349 ? 9.484 12.298 -1.261 1.00 97.38 349 LYS A O 1
ATOM 2736 N N . VAL A 1 350 ? 10.018 12.270 -3.428 1.00 97.19 350 VAL A N 1
ATOM 2737 C CA . VAL A 1 350 ? 8.869 11.425 -3.805 1.00 97.19 350 VAL A CA 1
ATOM 2738 C C . VAL A 1 350 ? 8.999 10.018 -3.209 1.00 97.19 350 VAL A C 1
ATOM 2740 O O . VAL A 1 350 ? 8.011 9.462 -2.720 1.00 97.19 350 VAL A O 1
ATOM 2743 N N . LEU A 1 351 ? 10.215 9.463 -3.166 1.00 95.06 351 LEU A N 1
ATOM 2744 C CA . LEU A 1 351 ? 10.477 8.177 -2.521 1.00 95.06 351 LEU A CA 1
ATOM 2745 C C . LEU A 1 351 ? 10.170 8.227 -1.017 1.00 95.06 351 LEU A C 1
ATOM 2747 O O . LEU A 1 351 ? 9.495 7.337 -0.512 1.00 95.06 351 LEU A O 1
ATOM 2751 N N . GLU A 1 352 ? 10.612 9.274 -0.318 1.00 96.94 352 GLU A N 1
ATOM 2752 C CA . GLU A 1 352 ? 10.319 9.507 1.103 1.00 96.94 352 GLU A CA 1
ATOM 2753 C C . GLU A 1 352 ? 8.810 9.607 1.358 1.00 96.94 352 GLU A C 1
ATOM 2755 O O . GLU A 1 352 ? 8.297 8.999 2.294 1.00 96.94 352 GLU A O 1
ATOM 2760 N N . LYS A 1 353 ? 8.093 10.380 0.535 1.00 97.56 353 LYS A N 1
ATOM 2761 C CA . LYS A 1 353 ? 6.706 10.759 0.822 1.00 97.56 353 LYS A CA 1
ATOM 2762 C C . LYS A 1 353 ? 5.680 9.707 0.439 1.00 97.56 353 LYS A C 1
ATOM 2764 O O . LYS A 1 353 ? 4.699 9.558 1.159 1.00 97.56 353 LYS A O 1
ATOM 2769 N N . ILE A 1 354 ? 5.882 9.006 -0.676 1.00 96.00 354 ILE A N 1
ATOM 2770 C CA . ILE A 1 354 ? 4.883 8.067 -1.214 1.00 96.00 354 ILE A CA 1
ATOM 2771 C C . ILE A 1 354 ? 5.485 6.735 -1.671 1.00 96.00 354 ILE A C 1
ATOM 2773 O O . ILE A 1 354 ? 4.801 5.942 -2.324 1.00 96.00 354 ILE A O 1
ATOM 2777 N N . ASN A 1 355 ? 6.756 6.466 -1.355 1.00 93.94 355 ASN A N 1
ATOM 2778 C CA . ASN A 1 355 ? 7.465 5.249 -1.756 1.00 93.94 355 ASN A CA 1
ATOM 2779 C C . ASN A 1 355 ? 7.407 4.984 -3.277 1.00 93.94 355 ASN A C 1
ATOM 2781 O O . ASN A 1 355 ? 7.201 3.856 -3.727 1.00 93.94 355 ASN A O 1
ATOM 2785 N N . ARG A 1 356 ? 7.552 6.042 -4.090 1.00 93.19 356 ARG A N 1
ATOM 2786 C CA . ARG A 1 356 ? 7.617 5.954 -5.560 1.00 93.19 356 ARG A CA 1
ATOM 2787 C C . ARG A 1 356 ? 8.867 6.643 -6.100 1.00 93.19 356 ARG A C 1
ATOM 2789 O O . ARG A 1 356 ? 9.323 7.652 -5.579 1.00 93.19 356 ARG A O 1
ATOM 2796 N N . ARG A 1 357 ? 9.419 6.075 -7.167 1.00 91.94 357 ARG A N 1
ATOM 2797 C CA . ARG A 1 357 ? 10.625 6.499 -7.880 1.00 91.94 357 ARG A CA 1
ATOM 2798 C C . ARG A 1 357 ? 10.196 6.999 -9.248 1.00 91.94 357 ARG A C 1
ATOM 2800 O O . ARG A 1 357 ? 9.796 6.207 -10.103 1.00 91.94 357 ARG A O 1
ATOM 2807 N N . MET A 1 358 ? 10.282 8.308 -9.439 1.00 95.12 358 MET A N 1
ATOM 2808 C CA . MET A 1 358 ? 10.002 8.923 -10.732 1.00 95.12 358 MET A CA 1
ATOM 2809 C C . MET A 1 358 ? 11.021 8.446 -11.771 1.00 95.12 358 MET A C 1
ATOM 2811 O O . MET A 1 358 ? 12.173 8.168 -11.430 1.00 95.12 358 MET A O 1
ATOM 2815 N N . LYS A 1 359 ? 10.581 8.320 -13.027 1.00 95.81 359 LYS A N 1
ATOM 2816 C CA . LYS A 1 359 ? 11.451 7.931 -14.153 1.00 95.81 359 LYS A CA 1
ATOM 2817 C C . LYS A 1 359 ? 11.189 8.702 -15.444 1.00 95.81 359 LYS A C 1
ATOM 2819 O O . LYS A 1 359 ? 11.994 8.639 -16.368 1.00 95.81 359 LYS A O 1
ATOM 2824 N N . ILE A 1 360 ? 10.064 9.408 -15.529 1.00 97.81 360 ILE A N 1
ATOM 2825 C CA . ILE A 1 360 ? 9.667 10.150 -16.723 1.00 97.81 360 ILE A CA 1
ATOM 2826 C C . ILE A 1 360 ? 9.681 11.638 -16.422 1.00 97.81 360 ILE A C 1
ATOM 2828 O O . ILE A 1 360 ? 9.187 12.064 -15.382 1.00 97.81 360 ILE A O 1
ATOM 2832 N N . MET A 1 361 ? 10.227 12.435 -17.338 1.00 98.31 361 MET A N 1
ATOM 2833 C CA . MET A 1 361 ? 10.155 13.894 -17.260 1.00 98.31 361 MET A CA 1
ATOM 2834 C C . MET A 1 361 ? 9.091 14.433 -18.215 1.00 98.31 361 MET A C 1
ATOM 2836 O O . MET A 1 361 ? 9.089 14.101 -19.398 1.00 98.31 361 MET A O 1
ATOM 2840 N N . GLY A 1 362 ? 8.210 15.298 -17.723 1.00 97.44 362 GLY A N 1
ATOM 2841 C CA . GLY A 1 362 ? 7.483 16.248 -18.560 1.00 97.44 362 GLY A CA 1
ATOM 2842 C C . GLY A 1 362 ? 8.322 17.513 -18.677 1.00 97.44 362 GLY A C 1
ATOM 2843 O O . GLY A 1 362 ? 8.627 18.117 -17.658 1.00 97.44 362 GLY A O 1
ATOM 2844 N N . LEU A 1 363 ? 8.738 17.895 -19.886 1.00 97.44 363 LEU A N 1
ATOM 2845 C CA . LEU A 1 363 ? 9.623 19.044 -20.096 1.00 97.44 363 LEU A CA 1
ATOM 2846 C C . LEU A 1 363 ? 8.991 20.345 -19.565 1.00 97.44 363 LEU A C 1
ATOM 2848 O O . LEU A 1 363 ? 7.988 20.775 -20.145 1.00 97.44 363 LEU A O 1
ATOM 2852 N N . PRO A 1 364 ? 9.595 21.008 -18.563 1.00 96.81 364 PRO A N 1
ATOM 2853 C CA . PRO A 1 364 ? 9.134 22.317 -18.120 1.00 96.81 364 PRO A CA 1
ATOM 2854 C C . PRO A 1 364 ? 9.603 23.436 -19.056 1.00 96.81 364 PRO A C 1
ATOM 2856 O O . PRO A 1 364 ? 10.679 23.359 -19.660 1.00 96.81 364 PRO A O 1
ATOM 2859 N N . ASP A 1 365 ? 8.785 24.482 -19.179 1.00 95.38 365 ASP A N 1
ATOM 2860 C CA . ASP A 1 365 ? 9.098 25.775 -19.816 1.00 95.38 365 ASP A CA 1
ATOM 2861 C C . ASP A 1 365 ? 9.599 25.736 -21.276 1.00 95.38 365 ASP A C 1
ATOM 2863 O O . ASP A 1 365 ? 10.063 26.744 -21.810 1.00 95.38 365 ASP A O 1
ATOM 2867 N N . GLY A 1 366 ? 9.557 24.580 -21.946 1.00 95.38 366 GLY A N 1
ATOM 2868 C CA . GLY A 1 366 ? 10.250 24.397 -23.227 1.00 95.38 366 GLY A CA 1
ATOM 2869 C C . GLY A 1 366 ? 11.775 24.540 -23.109 1.00 95.38 366 GLY A C 1
ATOM 2870 O O . GLY A 1 366 ? 12.435 24.946 -24.065 1.00 95.38 366 GLY A O 1
ATOM 2871 N N . ASN A 1 367 ? 12.346 24.239 -21.941 1.00 98.00 367 ASN A N 1
ATOM 2872 C CA . ASN A 1 367 ? 13.731 24.561 -21.618 1.00 98.00 367 ASN A CA 1
ATOM 2873 C C . ASN A 1 367 ? 14.723 23.450 -22.023 1.00 98.00 367 ASN A C 1
ATOM 2875 O O . ASN A 1 367 ? 14.778 22.374 -21.430 1.00 98.00 367 ASN A O 1
ATOM 2879 N N . ALA A 1 368 ? 15.588 23.737 -22.999 1.00 98.00 368 ALA A N 1
ATOM 2880 C CA . ALA A 1 368 ? 16.577 22.784 -23.511 1.00 98.00 368 ALA A CA 1
ATOM 2881 C C . ALA A 1 368 ? 17.623 22.310 -22.474 1.00 98.00 368 ALA A C 1
ATOM 2883 O O . ALA A 1 368 ? 18.218 21.243 -22.655 1.00 98.00 368 ALA A O 1
ATOM 2884 N N . ALA A 1 369 ? 17.843 23.049 -21.378 1.00 98.50 369 ALA A N 1
ATOM 2885 C CA . ALA A 1 369 ? 18.742 22.616 -20.307 1.00 98.50 369 ALA A CA 1
ATOM 2886 C C . ALA A 1 369 ? 18.211 21.360 -19.596 1.00 98.50 369 ALA A C 1
ATOM 2888 O O . ALA A 1 369 ? 18.991 20.455 -19.306 1.00 98.50 369 ALA A O 1
ATOM 2889 N N . TYR A 1 370 ? 16.889 21.251 -19.416 1.00 98.56 370 TYR A N 1
ATOM 2890 C CA . TYR A 1 370 ? 16.242 20.058 -18.861 1.00 98.56 370 TYR A CA 1
ATOM 2891 C C . TYR A 1 370 ? 16.340 18.859 -19.807 1.00 98.56 370 TYR A C 1
ATOM 2893 O O . TYR A 1 370 ? 16.551 17.746 -19.342 1.00 98.56 370 TYR A O 1
ATOM 2901 N N . VAL A 1 371 ? 16.263 19.067 -21.129 1.00 97.94 371 VAL A N 1
ATOM 2902 C CA . VAL A 1 371 ? 16.521 17.995 -22.114 1.00 97.94 371 VAL A CA 1
ATOM 2903 C C . VAL A 1 371 ? 17.954 17.484 -21.970 1.00 97.94 371 VAL A C 1
ATOM 2905 O O . VAL A 1 371 ? 18.176 16.284 -21.848 1.00 97.94 371 VAL A O 1
ATOM 2908 N N . THR A 1 372 ? 18.923 18.400 -21.901 1.00 97.88 372 THR A N 1
ATOM 2909 C CA . THR A 1 372 ? 20.339 18.042 -21.733 1.00 97.88 372 THR A CA 1
ATOM 2910 C C . THR A 1 372 ? 20.580 17.301 -20.413 1.00 97.88 372 THR A C 1
ATOM 2912 O O . THR A 1 372 ? 21.323 16.321 -20.382 1.00 97.88 372 THR A O 1
ATOM 2915 N N . ALA A 1 373 ? 19.944 17.745 -19.324 1.00 98.06 373 ALA A N 1
ATOM 2916 C CA . ALA A 1 373 ? 20.005 17.078 -18.027 1.00 98.06 373 ALA A CA 1
ATOM 2917 C C . ALA A 1 373 ? 19.354 15.688 -18.071 1.00 98.06 373 ALA A C 1
ATOM 2919 O O . ALA A 1 373 ? 19.922 14.734 -17.553 1.00 98.06 373 ALA A O 1
ATOM 2920 N N . ALA A 1 374 ? 18.197 15.543 -18.721 1.00 96.94 374 ALA A N 1
ATOM 2921 C CA . ALA A 1 374 ? 17.498 14.270 -18.871 1.00 96.94 374 ALA A CA 1
ATOM 2922 C C . ALA A 1 374 ? 18.293 13.254 -19.705 1.00 96.94 374 ALA A C 1
ATOM 2924 O O . ALA A 1 374 ? 18.334 12.074 -19.359 1.00 96.94 374 ALA A O 1
ATOM 2925 N N . ASP A 1 375 ? 18.967 13.694 -20.768 1.00 95.50 375 ASP A N 1
ATOM 2926 C CA . ASP A 1 375 ? 19.822 12.823 -21.580 1.00 95.50 375 ASP A CA 1
ATOM 2927 C C . ASP A 1 375 ? 21.011 12.279 -20.771 1.00 95.50 375 ASP A C 1
ATOM 2929 O O . ASP A 1 375 ? 21.337 11.095 -20.880 1.00 95.50 375 ASP A O 1
ATOM 2933 N N . LYS A 1 376 ? 21.615 13.112 -19.911 1.00 93.12 376 LYS A N 1
ATOM 2934 C CA . LYS A 1 376 ? 22.725 12.731 -19.019 1.00 93.12 376 LYS A CA 1
ATOM 2935 C C . LYS A 1 376 ? 22.278 11.882 -17.827 1.00 93.12 376 LYS A C 1
ATOM 2937 O O . LYS A 1 376 ? 22.942 10.906 -17.485 1.00 93.12 376 LYS A O 1
ATOM 2942 N N . SER A 1 377 ? 21.172 12.267 -17.195 1.00 93.19 377 SER A N 1
ATOM 2943 C CA . SER A 1 377 ? 20.767 11.748 -15.892 1.00 93.19 377 SER A CA 1
ATOM 2944 C C . SER A 1 377 ? 20.320 10.295 -15.988 1.00 93.19 377 SER A C 1
ATOM 2946 O O . SER A 1 377 ? 19.455 9.969 -16.799 1.00 93.19 377 SER A O 1
ATOM 2948 N N . PRO A 1 378 ? 20.799 9.402 -15.123 1.00 87.38 378 PRO A N 1
ATOM 2949 C CA . PRO A 1 378 ? 20.358 8.014 -15.132 1.00 87.38 378 PRO A CA 1
ATOM 2950 C C . PRO A 1 378 ? 19.013 7.771 -14.454 1.00 87.38 378 PRO A C 1
ATOM 2952 O O . PRO A 1 378 ? 18.535 6.643 -14.441 1.00 87.38 378 PRO A O 1
ATOM 2955 N N . LEU A 1 379 ? 18.420 8.812 -13.868 1.00 91.94 379 LEU A N 1
ATOM 2956 C CA . LEU A 1 379 ? 17.104 8.741 -13.242 1.00 91.94 379 LEU A CA 1
ATOM 2957 C C . LEU A 1 379 ? 15.967 8.941 -14.250 1.00 91.94 379 LEU A C 1
ATOM 2959 O O . LEU A 1 379 ? 14.822 8.632 -13.933 1.00 91.94 379 LEU A O 1
ATOM 2963 N N . ILE A 1 380 ? 16.269 9.467 -15.444 1.00 95.50 380 ILE A N 1
ATOM 2964 C CA . ILE A 1 380 ? 15.273 9.754 -16.479 1.00 95.50 380 ILE A CA 1
ATOM 2965 C C . ILE A 1 380 ? 15.340 8.689 -17.572 1.00 95.50 380 ILE A C 1
ATOM 2967 O O . ILE A 1 380 ? 16.265 8.671 -18.379 1.00 95.50 380 ILE A O 1
ATOM 2971 N N . ASP A 1 381 ? 14.334 7.831 -17.637 1.00 94.88 381 ASP A N 1
ATOM 2972 C CA . ASP A 1 381 ? 14.257 6.721 -18.585 1.00 94.88 381 ASP A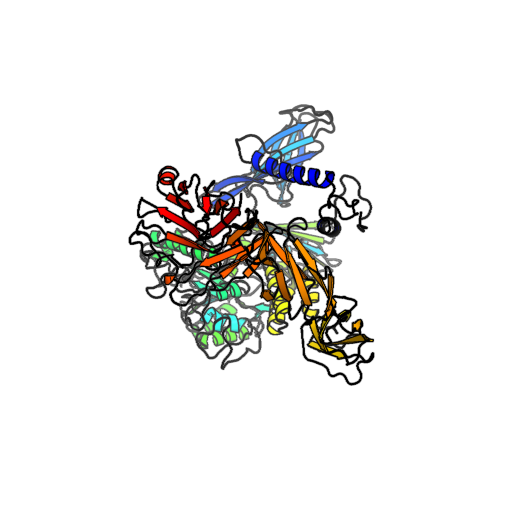 CA 1
ATOM 2973 C C . ASP A 1 381 ? 13.598 7.121 -19.912 1.00 94.88 381 ASP A C 1
ATOM 2975 O O . ASP A 1 381 ? 13.864 6.514 -20.948 1.00 94.88 381 ASP A O 1
ATOM 2979 N N . PHE A 1 382 ? 12.737 8.137 -19.891 1.00 96.62 382 PHE A N 1
ATOM 2980 C CA . PHE A 1 382 ? 11.977 8.656 -21.030 1.00 96.62 382 PHE A CA 1
ATOM 2981 C C . PHE A 1 382 ? 11.515 10.081 -20.711 1.00 96.62 382 PHE A C 1
ATOM 2983 O O . PHE A 1 382 ? 11.388 10.441 -19.539 1.00 96.62 382 PHE A O 1
ATOM 2990 N N . TYR A 1 383 ? 11.239 10.912 -21.717 1.00 95.81 383 TYR A N 1
ATOM 2991 C CA . TYR A 1 383 ? 10.678 12.231 -21.433 1.00 95.81 383 TYR A CA 1
ATOM 2992 C C . TYR A 1 383 ? 9.729 12.771 -22.499 1.00 95.81 383 TYR A C 1
ATOM 2994 O O . TYR A 1 383 ? 9.986 12.732 -23.702 1.00 95.81 383 TYR A O 1
ATOM 3002 N N . ARG A 1 384 ? 8.623 13.351 -22.032 1.00 95.31 384 ARG A N 1
ATOM 3003 C CA . ARG A 1 384 ? 7.693 14.109 -22.861 1.00 95.31 384 ARG A CA 1
ATOM 3004 C C . ARG A 1 384 ? 8.246 15.513 -23.090 1.00 95.31 384 ARG A C 1
ATOM 3006 O O . ARG A 1 384 ? 8.647 16.179 -22.141 1.00 95.31 384 ARG A O 1
ATOM 3013 N N . SER A 1 385 ? 8.274 15.987 -24.335 1.00 95.12 385 SER A N 1
ATOM 3014 C CA . SER A 1 385 ? 8.974 17.223 -24.694 1.00 95.12 385 SER A CA 1
ATOM 3015 C C . SER A 1 385 ? 8.274 18.040 -25.776 1.00 95.12 385 SER A C 1
ATOM 3017 O O . SER A 1 385 ? 8.117 17.588 -26.908 1.00 95.12 385 SER A O 1
ATOM 3019 N N . SER A 1 386 ? 7.937 19.292 -25.452 1.00 94.12 386 SER A N 1
ATOM 3020 C CA . SER A 1 386 ? 7.414 20.283 -26.407 1.00 94.12 386 SER A CA 1
ATOM 3021 C C . SER A 1 386 ? 8.417 20.673 -27.495 1.00 94.12 386 SER A C 1
ATOM 3023 O O . SER A 1 386 ? 8.002 21.056 -28.585 1.00 94.12 386 SER A O 1
ATOM 3025 N N . LEU A 1 387 ? 9.721 20.503 -27.252 1.00 95.00 387 LEU A N 1
ATOM 3026 C CA . LEU A 1 387 ? 10.775 20.721 -28.251 1.00 95.00 387 LEU A CA 1
ATOM 3027 C C . LEU A 1 387 ? 10.858 19.596 -29.298 1.00 95.00 387 LEU A C 1
ATOM 3029 O O . LEU A 1 387 ? 11.481 19.778 -30.339 1.00 95.00 387 LEU A O 1
ATOM 3033 N N . HIS A 1 388 ? 10.209 18.455 -29.049 1.00 92.62 388 HIS A N 1
ATOM 3034 C CA . HIS A 1 388 ? 10.259 17.263 -29.902 1.00 92.62 388 HIS A CA 1
ATOM 3035 C C . HIS A 1 388 ? 8.866 16.857 -30.398 1.00 92.62 388 HIS A C 1
ATOM 3037 O O . HIS A 1 388 ? 8.546 15.679 -30.548 1.00 92.62 388 HIS A O 1
ATOM 3043 N N . HIS A 1 389 ? 8.008 17.841 -30.668 1.00 90.50 389 HIS A N 1
ATOM 3044 C CA . HIS A 1 389 ? 6.617 17.605 -31.060 1.00 90.50 389 HIS A CA 1
ATOM 3045 C C . HIS A 1 389 ? 6.414 17.024 -32.469 1.00 90.50 389 HIS A C 1
ATOM 3047 O O . HIS A 1 389 ? 5.292 16.702 -32.841 1.00 90.50 389 HIS A O 1
ATOM 3053 N N . LEU A 1 390 ? 7.482 16.901 -33.258 1.00 91.62 390 LEU A N 1
ATOM 3054 C CA . LEU A 1 390 ? 7.472 16.221 -34.558 1.00 91.62 390 LEU A CA 1
ATOM 3055 C C . LEU A 1 390 ? 8.007 14.781 -34.470 1.00 91.62 390 LEU A C 1
ATOM 3057 O O . LEU A 1 390 ? 7.966 14.046 -35.453 1.00 91.62 390 LEU A O 1
ATOM 3061 N N . GLU A 1 391 ? 8.517 14.367 -33.306 1.00 94.56 391 GLU A N 1
ATOM 3062 C CA . GLU A 1 391 ? 9.009 13.010 -33.069 1.00 94.56 391 GLU A CA 1
ATOM 3063 C C . GLU A 1 391 ? 7.843 12.120 -32.604 1.00 94.56 391 GLU A C 1
ATOM 3065 O O . GLU A 1 391 ? 7.587 11.956 -31.409 1.00 94.56 391 GLU A O 1
ATOM 3070 N N . PHE A 1 392 ? 7.084 11.573 -33.557 1.00 96.44 392 PHE A N 1
ATOM 3071 C CA . PHE A 1 392 ? 5.963 10.671 -33.267 1.00 96.44 392 PHE A CA 1
ATOM 3072 C C . PHE A 1 392 ? 6.434 9.255 -32.923 1.00 96.44 392 PHE A C 1
ATOM 3074 O O . PHE A 1 392 ? 7.340 8.710 -33.556 1.00 96.44 392 PHE A O 1
ATOM 3081 N N . ILE A 1 393 ? 5.775 8.633 -31.942 1.00 97.69 393 ILE A N 1
ATOM 3082 C CA . ILE A 1 393 ? 6.054 7.256 -31.521 1.00 97.69 393 ILE A CA 1
ATOM 3083 C C . ILE A 1 393 ? 4.894 6.352 -31.927 1.00 97.69 393 ILE A C 1
ATOM 3085 O O . ILE A 1 393 ? 3.785 6.483 -31.419 1.00 97.69 393 ILE A O 1
ATOM 3089 N N . TYR A 1 394 ? 5.181 5.391 -32.800 1.00 97.31 394 TYR A N 1
ATOM 3090 C CA . TYR A 1 394 ? 4.249 4.354 -33.243 1.00 97.31 394 TYR A CA 1
ATOM 3091 C C . TYR A 1 394 ? 4.413 3.113 -32.361 1.00 97.31 394 TYR A C 1
ATOM 3093 O O . TYR A 1 394 ? 5.333 2.320 -32.562 1.00 97.31 394 TYR A O 1
ATOM 3101 N N . LEU A 1 395 ? 3.559 2.956 -31.344 1.00 96.19 395 LEU A N 1
ATOM 3102 C CA . LEU A 1 395 ? 3.759 1.969 -30.267 1.00 96.19 395 LEU A CA 1
ATOM 3103 C C . LEU A 1 395 ? 3.776 0.509 -30.752 1.00 96.19 395 LEU A C 1
ATOM 3105 O O . LEU A 1 395 ? 4.503 -0.317 -30.201 1.00 96.19 395 LEU A O 1
ATOM 3109 N N . LYS A 1 396 ? 3.039 0.179 -31.820 1.00 94.88 396 LYS A N 1
ATOM 3110 C CA . LYS A 1 396 ? 3.020 -1.189 -32.371 1.00 94.88 396 LYS A CA 1
ATOM 3111 C C . LYS A 1 396 ? 4.395 -1.610 -32.896 1.00 94.88 396 LYS A C 1
ATOM 3113 O O . LYS A 1 396 ? 4.870 -2.707 -32.587 1.00 94.88 396 LYS A O 1
ATOM 3118 N N . SER A 1 397 ? 5.043 -0.718 -33.646 1.00 93.56 397 SER A N 1
ATOM 3119 C CA . SER A 1 397 ? 6.302 -0.970 -34.355 1.00 93.56 397 SER A CA 1
ATOM 3120 C C . SER A 1 397 ? 7.538 -0.369 -33.678 1.00 93.56 397 SER A C 1
ATOM 3122 O O . SER A 1 397 ? 8.637 -0.471 -34.221 1.00 93.56 397 SER A O 1
ATOM 3124 N N . THR A 1 398 ? 7.394 0.302 -32.532 1.00 94.00 398 THR A N 1
ATOM 3125 C CA . THR A 1 398 ? 8.539 0.922 -31.856 1.00 94.00 398 THR A CA 1
ATOM 3126 C C . THR A 1 398 ? 9.468 -0.131 -31.250 1.00 94.00 398 THR A C 1
ATOM 3128 O O . THR A 1 398 ? 9.026 -1.100 -30.639 1.00 94.00 398 THR A O 1
ATOM 3131 N N . GLY A 1 399 ? 10.778 0.107 -31.360 1.00 94.25 399 GLY A N 1
ATOM 3132 C CA . GLY A 1 399 ? 11.764 -0.484 -30.449 1.00 94.25 399 GLY A CA 1
ATOM 3133 C C . GLY A 1 399 ? 11.746 0.202 -29.077 1.00 94.25 399 GLY A C 1
ATOM 3134 O O . GLY A 1 399 ? 10.859 1.017 -28.805 1.00 94.25 399 GLY A O 1
ATOM 3135 N N . SER A 1 400 ? 12.762 -0.061 -28.246 1.00 95.06 400 SER A N 1
ATOM 3136 C CA . SER A 1 400 ? 12.836 0.464 -26.871 1.00 95.06 400 SER A CA 1
ATOM 3137 C C . SER A 1 400 ? 12.561 1.970 -26.801 1.00 95.06 400 SER A C 1
ATOM 3139 O O . SER A 1 400 ? 12.958 2.736 -27.684 1.00 95.06 400 SER A O 1
ATOM 3141 N N . LEU A 1 401 ? 11.853 2.381 -25.749 1.00 96.38 401 LEU A N 1
ATOM 3142 C CA . LEU A 1 401 ? 11.581 3.778 -25.412 1.00 96.38 401 LEU A CA 1
ATOM 3143 C C . LEU A 1 401 ? 12.651 4.395 -24.503 1.00 96.38 401 LEU A C 1
ATOM 3145 O O . LEU A 1 401 ? 12.540 5.566 -24.159 1.00 96.38 401 LEU A O 1
ATOM 3149 N N . PHE A 1 402 ? 13.679 3.640 -24.107 1.00 93.88 402 PHE A N 1
ATOM 3150 C CA . PHE A 1 402 ? 14.707 4.147 -23.204 1.00 93.88 402 PHE A CA 1
ATOM 3151 C C . PHE A 1 402 ? 15.443 5.317 -23.865 1.00 93.88 402 PHE A C 1
ATOM 3153 O O . PHE A 1 402 ? 15.908 5.200 -25.000 1.00 93.88 402 PHE A O 1
ATOM 3160 N N . LYS A 1 403 ? 15.485 6.456 -23.169 1.00 93.19 403 LYS A N 1
ATOM 3161 C CA . LYS A 1 403 ? 16.006 7.749 -23.635 1.00 93.19 403 LYS A CA 1
ATOM 3162 C C . LYS A 1 403 ? 15.341 8.298 -24.901 1.00 93.19 403 LYS A C 1
ATOM 3164 O O . LYS A 1 403 ? 15.878 9.201 -25.538 1.00 93.19 403 LYS A O 1
ATOM 3169 N N . LYS A 1 404 ? 14.161 7.792 -25.268 1.00 95.62 404 LYS A N 1
ATOM 3170 C CA . LYS A 1 404 ? 13.327 8.427 -26.291 1.00 95.62 404 LYS A CA 1
ATOM 3171 C C . LYS A 1 404 ? 12.527 9.581 -25.704 1.00 95.62 404 LYS A C 1
ATOM 3173 O O . LYS A 1 404 ? 12.388 9.734 -24.490 1.00 95.62 404 LYS A O 1
ATOM 3178 N N . ARG A 1 405 ? 11.974 10.366 -26.620 1.00 94.81 405 ARG A N 1
ATOM 3179 C CA . ARG A 1 405 ? 11.151 11.530 -26.333 1.00 94.81 405 ARG A CA 1
ATOM 3180 C C . ARG A 1 405 ? 10.068 11.709 -27.382 1.00 94.81 405 ARG A C 1
ATOM 3182 O O . ARG A 1 405 ? 10.186 11.220 -28.501 1.00 94.81 405 ARG A O 1
ATOM 3189 N N . THR A 1 406 ? 9.001 12.387 -26.994 1.00 95.81 406 THR A N 1
ATOM 3190 C CA . THR A 1 406 ? 7.895 12.783 -27.875 1.00 95.81 406 THR A CA 1
ATOM 3191 C C . THR A 1 406 ? 7.059 13.847 -27.178 1.00 95.81 406 THR A C 1
ATOM 3193 O O . THR A 1 406 ? 7.129 13.980 -25.961 1.00 95.81 406 THR A O 1
ATOM 3196 N N . TYR A 1 407 ? 6.229 14.586 -27.905 1.00 94.38 407 TYR A N 1
ATOM 3197 C CA . TYR A 1 407 ? 5.140 15.340 -27.277 1.00 94.38 407 TYR A CA 1
ATOM 3198 C C . TYR A 1 407 ? 3.872 14.490 -27.076 1.00 94.38 407 TYR A C 1
ATOM 3200 O O . TYR A 1 407 ? 3.056 14.796 -26.212 1.00 94.38 407 TYR A O 1
ATOM 3208 N N . GLY A 1 408 ? 3.716 13.411 -27.851 1.00 91.94 408 GLY A N 1
ATOM 3209 C CA . GLY A 1 408 ? 2.450 12.687 -27.978 1.00 91.94 408 GLY A CA 1
ATOM 3210 C C . GLY A 1 408 ? 1.573 13.293 -29.078 1.00 91.94 408 GLY A C 1
ATOM 3211 O O . GLY A 1 408 ? 0.437 13.700 -28.837 1.00 91.94 408 GLY A O 1
ATOM 3212 N N . GLY A 1 409 ? 2.122 13.430 -30.284 1.00 91.50 409 GLY A N 1
ATOM 3213 C CA . GLY A 1 409 ? 1.415 14.036 -31.411 1.00 91.50 409 GLY A CA 1
ATOM 3214 C C . GLY A 1 409 ? 1.505 15.563 -31.436 1.00 91.50 409 GLY A C 1
ATOM 3215 O O . GLY A 1 409 ? 2.521 16.158 -31.076 1.00 91.50 409 GLY A O 1
ATOM 3216 N N . THR A 1 410 ? 0.428 16.198 -31.883 1.00 92.12 410 THR A N 1
ATOM 3217 C CA . THR A 1 410 ? 0.331 17.639 -32.147 1.00 92.12 410 THR A CA 1
ATOM 3218 C C . THR A 1 410 ? 0.578 18.464 -30.883 1.00 92.12 410 THR A C 1
ATOM 3220 O O . THR A 1 410 ? -0.042 18.201 -29.854 1.00 92.12 410 THR A O 1
ATOM 3223 N N . ASN A 1 411 ? 1.434 19.495 -30.950 1.00 92.25 411 ASN A N 1
ATOM 3224 C CA . ASN A 1 411 ? 1.714 20.400 -29.824 1.00 92.25 411 ASN A CA 1
ATOM 3225 C C . ASN A 1 411 ? 0.547 21.361 -29.552 1.00 92.25 411 ASN A C 1
ATOM 3227 O O . ASN A 1 411 ? 0.578 22.522 -29.953 1.00 92.25 411 ASN A O 1
ATOM 3231 N N . SER A 1 412 ? -0.516 20.851 -28.936 1.00 91.44 412 SER A N 1
ATOM 3232 C CA . SER A 1 412 ? -1.726 21.601 -28.613 1.00 91.44 412 SER A CA 1
ATOM 3233 C C . SER A 1 412 ? -2.396 21.037 -27.365 1.00 91.44 412 SER A C 1
ATOM 3235 O O . SER A 1 412 ? -2.526 19.823 -27.213 1.00 91.44 412 SER A O 1
ATOM 3237 N N . SER A 1 413 ? -2.890 21.935 -26.515 1.00 89.69 413 SER A N 1
ATOM 3238 C CA . SER A 1 413 ? -3.753 21.611 -25.372 1.00 89.69 413 SER A CA 1
ATOM 3239 C C . SER A 1 413 ? -5.238 21.886 -25.659 1.00 89.69 413 SER A C 1
ATOM 3241 O O . SER A 1 413 ? -6.067 21.825 -24.751 1.00 89.69 413 SER A O 1
ATOM 3243 N N . VAL A 1 414 ? -5.604 22.213 -26.903 1.00 93.06 414 VAL A N 1
ATOM 3244 C CA . VAL A 1 414 ? -7.001 22.463 -27.298 1.00 93.06 414 VAL A CA 1
ATOM 3245 C C . VAL A 1 414 ? -7.738 21.131 -27.465 1.00 93.06 414 VAL A C 1
ATOM 3247 O O . VAL A 1 414 ? -7.257 20.255 -28.181 1.00 93.06 414 VAL A O 1
ATOM 3250 N N . ASN A 1 415 ? -8.909 20.997 -26.830 1.00 95.19 415 ASN A N 1
ATOM 3251 C CA . ASN A 1 415 ? -9.703 19.760 -26.831 1.00 95.19 415 ASN A CA 1
ATOM 3252 C C . ASN A 1 415 ? -10.043 19.285 -28.242 1.00 95.19 415 ASN A C 1
ATOM 3254 O O . ASN A 1 415 ? -9.716 18.155 -28.588 1.00 95.19 415 ASN A O 1
ATOM 3258 N N . ASP A 1 416 ? -10.637 20.154 -29.059 1.00 96.56 416 ASP A N 1
ATOM 3259 C CA . ASP A 1 416 ? -11.118 19.783 -30.395 1.00 96.56 416 ASP A CA 1
ATOM 3260 C C . ASP A 1 416 ? -9.978 19.313 -31.301 1.00 96.56 416 ASP A C 1
ATOM 3262 O O . ASP A 1 416 ? -10.094 18.284 -31.957 1.00 96.56 416 ASP A O 1
ATOM 3266 N N . VAL A 1 417 ? -8.822 19.985 -31.239 1.00 96.56 417 VAL A N 1
ATOM 3267 C CA . VAL A 1 417 ? -7.614 19.573 -31.973 1.00 96.56 417 VAL A CA 1
ATOM 3268 C C . VAL A 1 417 ? -7.185 18.161 -31.570 1.00 96.56 417 VAL A C 1
ATOM 3270 O O . VAL A 1 417 ? -6.787 17.363 -32.416 1.00 96.56 417 VAL A O 1
ATOM 3273 N N . LYS A 1 418 ? -7.270 17.832 -30.277 1.00 95.88 418 LYS A N 1
ATOM 3274 C CA . LYS A 1 418 ? -6.893 16.509 -29.770 1.00 95.88 418 LYS A CA 1
ATOM 3275 C C . LYS A 1 418 ? -7.929 15.437 -30.083 1.00 95.88 418 LYS A C 1
ATOM 3277 O O . LYS A 1 418 ? -7.544 14.307 -30.365 1.00 95.88 418 LYS A O 1
ATOM 3282 N N . LEU A 1 419 ? -9.213 15.777 -30.093 1.00 98.19 419 LEU A N 1
ATOM 3283 C CA . LEU A 1 419 ? -10.277 14.867 -30.515 1.00 98.19 419 LEU A CA 1
ATOM 3284 C C . LEU A 1 419 ? -10.187 14.546 -32.014 1.00 98.19 419 LEU A C 1
ATOM 3286 O O . LEU A 1 419 ? -10.309 13.381 -32.387 1.00 98.19 419 LEU A O 1
ATOM 3290 N N . GLU A 1 420 ? -9.902 15.539 -32.862 1.00 98.31 420 GLU A N 1
ATOM 3291 C CA . GLU A 1 420 ? -9.646 15.340 -34.296 1.00 98.31 420 GLU A CA 1
ATOM 3292 C C . GLU A 1 420 ? -8.397 14.479 -34.538 1.00 98.31 420 GLU A C 1
ATOM 3294 O O . GLU A 1 420 ? -8.420 13.552 -35.351 1.00 98.31 420 GLU A O 1
ATOM 3299 N N . GLU A 1 421 ? -7.315 14.734 -33.795 1.00 97.81 421 GLU A N 1
ATOM 3300 C CA . GLU A 1 421 ? -6.097 13.924 -33.858 1.00 97.81 421 GLU A CA 1
ATOM 3301 C C . GLU A 1 421 ? -6.369 12.464 -33.464 1.00 97.81 421 GLU A C 1
ATOM 3303 O O . GLU A 1 421 ? -5.969 11.551 -34.190 1.00 97.81 421 GLU A O 1
ATOM 3308 N N . LEU A 1 422 ? -7.102 12.231 -32.369 1.00 98.38 422 LEU A N 1
ATOM 3309 C CA . LEU A 1 422 ? -7.515 10.890 -31.947 1.00 98.38 422 LEU A CA 1
ATOM 3310 C C . LEU A 1 422 ? -8.401 10.205 -32.993 1.00 98.38 422 LEU A C 1
ATOM 3312 O O . LEU A 1 422 ? -8.189 9.029 -33.263 1.00 98.38 422 LEU A O 1
ATOM 3316 N N . ALA A 1 423 ? -9.332 10.920 -33.632 1.00 98.56 423 ALA A N 1
ATOM 3317 C CA . ALA A 1 423 ? -10.162 10.363 -34.704 1.00 98.56 423 ALA A CA 1
ATOM 3318 C C . ALA A 1 423 ? -9.326 9.933 -35.924 1.00 98.56 423 ALA A C 1
ATOM 3320 O O . ALA A 1 423 ? -9.571 8.879 -36.519 1.00 98.56 423 ALA A O 1
ATOM 3321 N N . SER A 1 424 ? -8.292 10.708 -36.269 1.00 98.25 424 SER A N 1
ATOM 3322 C CA . SER A 1 424 ? -7.336 10.312 -37.306 1.00 98.25 424 SER A CA 1
ATOM 3323 C C . SER A 1 424 ? -6.514 9.089 -36.897 1.00 98.25 424 SER A C 1
ATOM 3325 O O . SER A 1 424 ? -6.237 8.252 -37.752 1.00 98.25 424 SER A O 1
ATOM 3327 N N . GLN A 1 425 ? -6.109 8.974 -35.628 1.00 98.19 425 GLN A N 1
ATOM 3328 C CA . GLN A 1 425 ? -5.346 7.811 -35.162 1.00 98.19 425 GLN A CA 1
ATOM 3329 C C . GLN A 1 425 ? -6.211 6.557 -35.062 1.00 98.19 425 GLN A C 1
ATOM 3331 O O . GLN A 1 425 ? -5.751 5.486 -35.430 1.00 98.19 425 GLN A O 1
ATOM 3336 N N . HIS A 1 426 ? -7.471 6.690 -34.657 1.00 98.38 426 HIS A N 1
ATOM 3337 C CA . HIS A 1 426 ? -8.419 5.583 -34.576 1.00 98.38 426 HIS A CA 1
ATOM 3338 C C . HIS A 1 426 ? -8.605 4.849 -35.919 1.00 98.38 426 HIS A C 1
ATOM 3340 O O . HIS A 1 426 ? -8.786 3.637 -35.949 1.00 98.38 426 HIS A O 1
ATOM 3346 N N . THR A 1 427 ? -8.535 5.570 -37.042 1.00 97.62 427 THR A N 1
ATOM 3347 C CA . THR A 1 427 ? -8.698 4.991 -38.391 1.00 97.62 427 THR A CA 1
ATOM 3348 C C . THR A 1 427 ? -7.377 4.619 -39.070 1.00 97.62 427 THR A C 1
ATOM 3350 O O . THR A 1 427 ? -7.384 4.133 -40.201 1.00 97.62 427 THR A O 1
ATOM 3353 N N . SER A 1 428 ? -6.238 4.853 -38.413 1.00 97.44 428 SER A N 1
ATOM 3354 C CA . SER A 1 428 ? -4.911 4.595 -38.971 1.00 97.44 428 SER A CA 1
ATOM 3355 C C . SER A 1 428 ? -4.495 3.141 -38.764 1.00 97.44 428 SER A C 1
ATOM 3357 O O . SER A 1 428 ? -4.515 2.636 -37.648 1.00 97.44 428 SER A O 1
ATOM 3359 N N . ASP A 1 429 ? -3.979 2.478 -39.801 1.00 95.12 429 ASP A N 1
ATOM 3360 C CA . ASP A 1 429 ? -3.399 1.133 -39.651 1.00 95.12 429 ASP A CA 1
ATOM 3361 C C . ASP A 1 429 ? -2.159 1.124 -38.733 1.00 95.12 429 ASP A C 1
ATOM 3363 O O . ASP A 1 429 ? -1.831 0.112 -38.105 1.00 95.12 429 ASP A O 1
ATOM 3367 N N . ASN A 1 430 ? -1.472 2.265 -38.629 1.00 95.06 430 ASN A N 1
ATOM 3368 C CA . ASN A 1 430 ? -0.293 2.444 -37.790 1.00 95.06 430 ASN A CA 1
ATOM 3369 C C . ASN A 1 430 ? -0.415 3.740 -36.972 1.00 95.06 430 ASN A C 1
ATOM 3371 O O . ASN A 1 430 ? 0.155 4.765 -37.357 1.00 95.06 430 ASN A O 1
ATOM 3375 N N . PRO A 1 431 ? -1.183 3.729 -35.871 1.00 97.62 431 PRO A N 1
ATOM 3376 C CA . PRO A 1 431 ? -1.405 4.916 -35.062 1.00 97.62 431 PRO A CA 1
ATOM 3377 C C . PRO A 1 431 ? -0.166 5.272 -34.241 1.00 97.62 431 PRO A C 1
ATOM 3379 O O . PRO A 1 431 ? 0.543 4.396 -33.730 1.00 97.62 431 PRO A O 1
ATOM 3382 N N . TYR A 1 432 ? 0.076 6.570 -34.076 1.00 97.56 432 TYR A N 1
ATOM 3383 C CA . TYR A 1 432 ? 1.043 7.061 -33.101 1.00 97.56 432 TYR A CA 1
ATOM 3384 C C . TYR A 1 432 ? 0.381 7.358 -31.752 1.00 97.56 432 TYR A C 1
ATOM 3386 O O . TYR A 1 432 ? -0.830 7.537 -31.639 1.00 97.56 432 TYR A O 1
ATOM 3394 N N . TRP A 1 433 ? 1.202 7.402 -30.707 1.00 97.62 433 TRP A N 1
ATOM 3395 C CA . TRP A 1 433 ? 0.786 7.721 -29.348 1.00 97.62 433 TRP A CA 1
ATOM 3396 C C . TRP A 1 433 ? 0.395 9.193 -29.218 1.00 97.62 433 TRP A C 1
ATOM 3398 O O . TRP A 1 433 ? 1.207 10.080 -29.498 1.00 97.62 433 TRP A O 1
ATOM 3408 N N . VAL A 1 434 ? -0.834 9.447 -28.767 1.00 97.75 434 VAL A N 1
ATOM 3409 C CA . VAL A 1 434 ? -1.356 10.800 -28.549 1.00 97.75 434 VAL A CA 1
ATOM 3410 C C . VAL A 1 434 ? -1.280 11.164 -27.067 1.00 97.75 434 VAL A C 1
ATOM 3412 O O . VAL A 1 434 ? -1.653 10.386 -26.196 1.00 97.75 434 VAL A O 1
ATOM 3415 N N . GLY A 1 435 ? -0.822 12.374 -26.773 1.00 96.06 435 GLY A N 1
ATOM 3416 C CA . GLY A 1 435 ? -0.751 12.940 -25.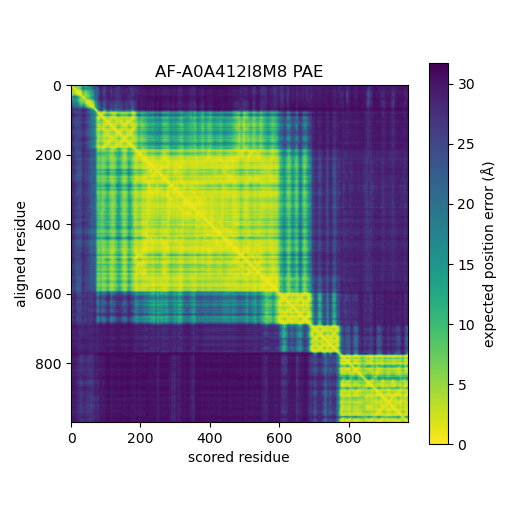436 1.00 96.06 435 GLY A CA 1
ATOM 3417 C C . GLY A 1 435 ? -1.391 14.322 -25.379 1.00 96.06 435 GLY A C 1
ATOM 3418 O O . GLY A 1 435 ? -1.409 15.051 -26.375 1.00 96.06 435 GLY A O 1
ATOM 3419 N N . ILE A 1 436 ? -1.908 14.694 -24.210 1.00 95.38 436 ILE A N 1
ATOM 3420 C CA . ILE A 1 436 ? -2.333 16.063 -23.902 1.00 95.38 436 ILE A CA 1
ATOM 3421 C C . ILE A 1 436 ? -1.863 16.458 -22.503 1.00 95.38 436 ILE A C 1
ATOM 3423 O O . ILE A 1 436 ? -1.846 15.642 -21.581 1.00 95.38 436 ILE A O 1
ATOM 3427 N N . THR A 1 437 ? -1.548 17.738 -22.348 1.00 93.62 437 THR A N 1
ATOM 3428 C CA . THR A 1 437 ? -1.147 18.339 -21.078 1.00 93.62 437 THR A CA 1
ATOM 3429 C C . THR A 1 437 ? -2.044 19.517 -20.728 1.00 93.62 437 THR A C 1
ATOM 3431 O O . THR A 1 437 ? -2.417 20.293 -21.615 1.00 93.62 437 THR A O 1
ATOM 3434 N N . THR A 1 438 ? -2.327 19.701 -19.437 1.00 92.44 438 THR A N 1
ATOM 3435 C CA . THR A 1 438 ? -2.899 20.944 -18.905 1.00 92.44 438 THR A CA 1
ATOM 3436 C C . THR A 1 438 ? -2.122 21.473 -17.700 1.00 92.44 438 THR A C 1
ATOM 3438 O O . THR A 1 438 ? -1.544 20.690 -16.954 1.00 92.44 438 THR A O 1
ATOM 3441 N N . HIS A 1 439 ? -2.185 22.789 -17.490 1.00 89.75 439 HIS A N 1
ATOM 3442 C CA . HIS A 1 439 ? -1.596 23.493 -16.337 1.00 89.75 439 HIS A CA 1
ATOM 3443 C C . HIS A 1 439 ? -2.673 23.964 -15.341 1.00 89.75 439 HIS A C 1
ATOM 3445 O O . HIS A 1 439 ? -2.382 24.294 -14.204 1.00 89.75 439 HIS A O 1
ATOM 3451 N N . ARG A 1 440 ? -3.952 23.993 -15.746 1.00 85.62 440 ARG A N 1
ATOM 3452 C CA . ARG A 1 440 ? -5.113 24.165 -14.857 1.00 85.62 440 ARG A CA 1
ATOM 3453 C C . ARG A 1 440 ? -6.183 23.177 -15.293 1.00 85.62 440 ARG A C 1
ATOM 3455 O O . ARG A 1 440 ? -6.433 23.021 -16.489 1.00 85.62 440 ARG A O 1
ATOM 3462 N N . VAL A 1 441 ? -6.790 22.477 -14.343 1.00 89.00 441 VAL A N 1
ATOM 3463 C CA . VAL A 1 441 ? -7.830 21.492 -14.651 1.00 89.00 441 VAL A CA 1
ATOM 3464 C C . VAL A 1 441 ? -9.198 22.133 -14.471 1.00 89.00 441 VAL A C 1
ATOM 3466 O O . VAL A 1 441 ? -9.727 22.191 -13.365 1.00 89.00 441 VAL A O 1
ATOM 3469 N N . ASP A 1 442 ? -9.762 22.630 -15.567 1.00 84.62 442 ASP A N 1
ATOM 3470 C CA . ASP A 1 442 ? -11.136 23.128 -15.604 1.00 84.62 442 ASP A CA 1
ATOM 3471 C C . ASP A 1 442 ? -12.137 22.035 -16.029 1.00 84.62 442 ASP A C 1
ATOM 3473 O O . ASP A 1 442 ? -11.766 20.904 -16.361 1.00 84.62 442 ASP A O 1
ATOM 3477 N N . LEU A 1 443 ? -13.430 22.378 -16.024 1.00 86.19 443 LEU A N 1
ATOM 3478 C CA . LEU A 1 443 ? -14.509 21.465 -16.415 1.00 86.19 443 LEU A CA 1
ATOM 3479 C C . LEU A 1 443 ? -14.372 20.961 -17.863 1.00 86.19 443 LEU A C 1
ATOM 3481 O O . LEU A 1 443 ? -14.729 19.818 -18.133 1.00 86.19 443 LEU A O 1
ATOM 3485 N N . SER A 1 444 ? -13.761 21.732 -18.772 1.00 91.75 444 SER A N 1
ATOM 3486 C CA . SER A 1 444 ? -13.558 21.287 -20.160 1.00 91.75 444 SER A CA 1
ATOM 3487 C C . SER A 1 444 ? -12.635 20.068 -20.252 1.00 91.75 444 SER A C 1
ATOM 3489 O O . SER A 1 444 ? -12.700 19.299 -21.210 1.00 91.75 444 SER A O 1
ATOM 3491 N N . ARG A 1 445 ? -11.747 19.864 -19.265 1.00 93.00 445 ARG A N 1
ATOM 3492 C CA . ARG A 1 445 ? -10.888 18.669 -19.211 1.00 93.00 445 ARG A CA 1
ATOM 3493 C C . ARG A 1 445 ? -11.671 17.416 -18.835 1.00 93.00 445 ARG A C 1
ATOM 3495 O O . ARG A 1 445 ? -11.353 16.341 -19.334 1.00 93.00 445 ARG A O 1
ATOM 3502 N N . ILE A 1 446 ? -12.692 17.554 -17.990 1.00 94.38 446 ILE A N 1
ATOM 3503 C CA . ILE A 1 446 ? -13.619 16.465 -17.658 1.00 94.38 446 ILE A CA 1
ATOM 3504 C C . ILE A 1 446 ? -14.389 16.068 -18.922 1.00 94.38 446 ILE A C 1
ATOM 3506 O O . ILE A 1 446 ? -14.361 14.900 -19.299 1.00 94.38 446 ILE A O 1
ATOM 3510 N N . GLU A 1 447 ? -14.975 17.044 -19.620 1.00 95.69 447 GLU A N 1
ATOM 3511 C CA . GLU A 1 447 ? -15.742 16.830 -20.858 1.00 95.69 447 GLU A CA 1
ATOM 3512 C C . GLU A 1 447 ? -14.909 16.144 -21.956 1.00 95.69 447 GLU A C 1
ATOM 3514 O O . GLU A 1 447 ? -15.401 15.259 -22.661 1.00 95.69 447 GLU A O 1
ATOM 3519 N N . LEU A 1 448 ? -13.621 16.496 -22.078 1.00 97.25 448 LEU A N 1
ATOM 3520 C CA . LEU A 1 448 ? -12.694 15.812 -22.985 1.00 97.25 448 LEU A CA 1
ATOM 3521 C C . LEU A 1 448 ? -12.608 14.313 -22.668 1.00 97.25 448 LEU A C 1
ATOM 3523 O O . LEU A 1 448 ? -12.750 13.487 -23.567 1.00 97.25 448 LEU A O 1
ATOM 3527 N N . LEU A 1 449 ? -12.366 13.955 -21.403 1.00 98.19 449 LEU A N 1
ATOM 3528 C CA . LEU A 1 449 ? -12.212 12.555 -21.000 1.00 98.19 449 LEU A CA 1
ATOM 3529 C C . LEU A 1 449 ? -13.524 11.771 -21.136 1.00 98.19 449 LEU A C 1
ATOM 3531 O O . LEU A 1 449 ? -13.493 10.601 -21.511 1.00 98.19 449 LEU A O 1
ATOM 3535 N N . GLU A 1 450 ? -14.670 12.407 -20.892 1.00 98.06 450 GLU A N 1
ATOM 3536 C CA . GLU A 1 450 ? -15.994 11.815 -21.130 1.00 98.06 450 GLU A CA 1
ATOM 3537 C C . GLU A 1 450 ? -16.259 11.561 -22.614 1.00 98.06 450 GLU A C 1
ATOM 3539 O O . GLU A 1 450 ? -16.789 10.510 -22.986 1.00 98.06 450 GLU A O 1
ATOM 3544 N N . THR A 1 451 ? -15.843 12.491 -23.474 1.00 98.56 451 THR A N 1
ATOM 3545 C CA . THR A 1 451 ? -15.938 12.333 -24.929 1.00 98.56 451 THR A CA 1
ATOM 3546 C C . THR A 1 451 ? -15.046 11.186 -25.399 1.00 98.56 451 THR A C 1
ATOM 3548 O O . THR A 1 451 ? -15.496 10.322 -26.146 1.00 98.56 451 THR A O 1
ATOM 3551 N N . ILE A 1 452 ? -13.807 11.111 -24.902 1.00 98.69 452 ILE A N 1
ATOM 3552 C CA . ILE A 1 452 ? -12.882 10.006 -25.192 1.00 98.69 452 ILE A CA 1
ATOM 3553 C C . ILE A 1 452 ? -13.467 8.664 -24.734 1.00 98.69 452 ILE A C 1
ATOM 3555 O O . ILE A 1 452 ? -13.430 7.694 -25.488 1.00 98.69 452 ILE A O 1
ATOM 3559 N N . TYR A 1 453 ? -14.048 8.605 -23.534 1.00 98.75 453 TYR A N 1
ATOM 3560 C CA . TYR A 1 453 ? -14.736 7.413 -23.037 1.00 98.75 453 TYR A CA 1
ATOM 3561 C C . TYR A 1 453 ? -15.897 6.981 -23.935 1.00 98.75 453 TYR A C 1
ATOM 3563 O O . TYR A 1 453 ? -16.005 5.799 -24.262 1.00 98.75 453 TYR A O 1
ATOM 3571 N N . SER A 1 454 ? -16.737 7.931 -24.343 1.00 98.69 454 SER A N 1
ATOM 3572 C CA . SER A 1 454 ? -17.936 7.660 -25.142 1.00 98.69 454 SER A CA 1
ATOM 3573 C C . SER A 1 454 ? -17.611 7.240 -26.576 1.00 98.69 454 SER A C 1
ATOM 3575 O O . SER A 1 454 ? -18.404 6.547 -27.201 1.00 98.69 454 SER A O 1
ATOM 3577 N N . LEU A 1 455 ? -16.463 7.666 -27.109 1.00 98.62 455 LEU A N 1
ATOM 3578 C CA . LEU A 1 455 ? -16.029 7.311 -28.460 1.00 98.62 455 LEU A CA 1
ATOM 3579 C C . LEU A 1 455 ? -15.199 6.026 -28.489 1.00 98.62 455 LEU A C 1
ATOM 3581 O O . LEU A 1 455 ? -15.456 5.164 -29.324 1.00 98.62 455 LEU A O 1
ATOM 3585 N N . TYR A 1 456 ? -14.228 5.895 -27.583 1.00 98.75 456 TYR A N 1
ATOM 3586 C CA . TYR A 1 456 ? -13.166 4.888 -27.701 1.00 98.75 456 TYR A CA 1
ATOM 3587 C C . TYR A 1 456 ? -12.914 4.068 -26.426 1.00 98.75 456 TYR A C 1
ATOM 3589 O O . TYR A 1 456 ? -12.117 3.130 -26.442 1.00 98.75 456 TYR A O 1
ATOM 3597 N N . GLY A 1 457 ? -13.544 4.429 -25.304 1.00 98.44 457 GLY A N 1
ATOM 3598 C CA . GLY A 1 457 ? -13.559 3.609 -24.089 1.00 98.44 457 GLY A CA 1
ATOM 3599 C C . GLY A 1 457 ? -14.671 2.560 -24.135 1.00 98.44 457 GLY A C 1
ATOM 3600 O O . GLY A 1 457 ? -15.252 2.298 -25.186 1.00 98.44 457 GLY A O 1
ATOM 3601 N N . LYS A 1 458 ? -15.041 2.010 -22.972 1.00 98.19 458 LYS A N 1
ATOM 3602 C CA . LYS A 1 458 ? -16.140 1.032 -22.851 1.00 98.19 458 LYS A CA 1
ATOM 3603 C C . LYS A 1 458 ? -17.493 1.594 -23.310 1.00 98.19 458 LYS A C 1
ATOM 3605 O O . LYS A 1 458 ? -18.365 0.827 -23.703 1.00 98.19 458 LYS A O 1
ATOM 3610 N N . GLY A 1 459 ? -17.681 2.914 -23.226 1.00 97.75 459 GLY A N 1
ATOM 3611 C CA . GLY A 1 459 ? -18.879 3.590 -23.729 1.00 97.75 459 GLY A CA 1
ATOM 3612 C C . GLY A 1 459 ? -18.950 3.670 -25.259 1.00 97.75 459 GLY A C 1
ATOM 3613 O O . GLY A 1 459 ? -20.030 3.911 -25.792 1.00 97.75 459 GLY A O 1
ATOM 3614 N N . GLY A 1 460 ? -17.821 3.460 -25.940 1.00 98.06 460 GLY A N 1
ATOM 3615 C CA . GLY A 1 460 ? -17.693 3.453 -27.392 1.00 98.06 460 GLY A CA 1
ATOM 3616 C C . GLY A 1 460 ? -17.309 2.077 -27.930 1.00 98.06 460 GLY A C 1
ATOM 3617 O O . GLY A 1 460 ? -17.927 1.071 -27.586 1.00 98.06 460 GLY A O 1
ATOM 3618 N N . ASP A 1 461 ? -16.297 2.027 -28.794 1.00 97.94 461 ASP A N 1
ATOM 3619 C CA . ASP A 1 461 ? -15.823 0.779 -29.416 1.00 97.94 461 ASP A CA 1
ATOM 3620 C C . ASP A 1 461 ? -14.723 0.043 -28.634 1.00 97.94 461 ASP A C 1
ATOM 3622 O O . ASP A 1 461 ? -14.248 -1.006 -29.072 1.00 97.94 461 ASP A O 1
ATOM 3626 N N . ASP A 1 462 ? -14.337 0.577 -27.472 1.00 98.38 462 ASP A N 1
ATOM 3627 C CA . ASP A 1 462 ? -13.330 0.011 -26.580 1.00 98.38 462 ASP A CA 1
ATOM 3628 C C . ASP A 1 462 ? -11.940 -0.184 -27.226 1.00 98.38 462 ASP A C 1
ATOM 3630 O O . ASP A 1 462 ? -11.167 -1.058 -26.825 1.00 98.38 462 ASP A O 1
ATOM 3634 N N . SER A 1 463 ? -11.596 0.626 -28.230 1.00 98.19 463 SER A N 1
ATOM 3635 C CA . SER A 1 463 ? -10.358 0.500 -29.013 1.00 98.19 463 SER A CA 1
ATOM 3636 C C . SER A 1 463 ? -9.140 1.235 -28.434 1.00 98.19 463 SER A C 1
ATOM 3638 O O . SER A 1 463 ? -8.014 0.987 -28.884 1.00 98.19 463 SER A O 1
ATOM 3640 N N . LEU A 1 464 ? -9.322 2.114 -27.440 1.00 98.56 464 LEU A N 1
ATOM 3641 C CA . LEU A 1 464 ? -8.272 2.999 -26.923 1.00 98.56 464 LEU A CA 1
ATOM 3642 C C . LEU A 1 464 ? -7.700 2.548 -25.573 1.00 98.56 464 LEU A C 1
ATOM 3644 O O . LEU A 1 464 ? -8.421 2.370 -24.592 1.00 98.56 464 LEU A O 1
ATOM 3648 N N . TRP A 1 465 ? -6.370 2.475 -25.492 1.00 98.75 465 TRP A N 1
ATOM 3649 C CA . TRP A 1 465 ? -5.648 2.347 -24.227 1.00 98.75 465 TRP A CA 1
ATOM 3650 C C . TRP A 1 465 ? -5.384 3.726 -23.613 1.00 98.75 465 TRP A C 1
ATOM 3652 O O . TRP A 1 465 ? -4.550 4.485 -24.112 1.00 98.75 465 TRP A O 1
ATOM 3662 N N . VAL A 1 466 ? -6.090 4.056 -22.529 1.00 98.75 466 VAL A N 1
ATOM 3663 C CA . VAL A 1 466 ? -5.879 5.308 -21.783 1.00 98.75 466 VAL A CA 1
ATOM 3664 C C . VAL A 1 466 ? -5.008 5.043 -20.560 1.00 98.75 466 VAL A C 1
ATOM 3666 O O . VAL A 1 466 ? -5.464 4.432 -19.592 1.00 98.75 466 VAL A O 1
ATOM 3669 N N . ALA A 1 467 ? -3.759 5.497 -20.604 1.00 98.56 467 ALA A N 1
ATOM 3670 C CA . ALA A 1 467 ? -2.751 5.142 -19.612 1.00 98.56 467 ALA A CA 1
ATOM 3671 C C . ALA A 1 467 ? -1.773 6.279 -19.318 1.00 98.56 467 ALA A C 1
ATOM 3673 O O . ALA A 1 467 ? -1.596 7.206 -20.113 1.00 98.56 467 ALA A O 1
ATOM 3674 N N . SER A 1 468 ? -1.117 6.182 -18.163 1.00 98.44 468 SER A N 1
ATOM 3675 C CA . SER A 1 468 ? -0.026 7.079 -17.780 1.00 98.44 468 SER A CA 1
ATOM 3676 C C . SER A 1 468 ? 1.214 6.876 -18.664 1.00 98.44 468 SER A C 1
ATOM 3678 O O . SER A 1 468 ? 1.380 5.825 -19.291 1.00 98.44 468 SER A O 1
ATOM 3680 N N . TRP A 1 469 ? 2.116 7.864 -18.702 1.00 97.94 469 TRP A N 1
ATOM 3681 C CA . TRP A 1 469 ? 3.377 7.732 -19.446 1.00 97.94 469 TRP A CA 1
ATOM 3682 C C . TRP A 1 469 ? 4.203 6.531 -18.953 1.00 97.94 469 TRP A C 1
ATOM 3684 O O . TRP A 1 469 ? 4.787 5.817 -19.769 1.00 97.94 469 TRP A O 1
ATOM 3694 N N . ASP A 1 470 ? 4.227 6.294 -17.637 1.00 97.81 470 ASP A N 1
ATOM 3695 C CA . ASP A 1 470 ? 4.970 5.197 -17.008 1.00 97.81 470 ASP A CA 1
ATOM 3696 C C . ASP A 1 470 ? 4.397 3.843 -17.414 1.00 97.81 470 ASP A C 1
ATOM 3698 O O . ASP A 1 470 ? 5.147 2.964 -17.819 1.00 97.81 470 ASP A O 1
ATOM 3702 N N . GLU A 1 471 ? 3.073 3.686 -17.389 1.00 98.50 471 GLU A N 1
ATOM 3703 C CA . GLU A 1 471 ? 2.429 2.423 -17.752 1.00 98.50 471 GLU A CA 1
ATOM 3704 C C . GLU A 1 471 ? 2.718 2.031 -19.210 1.00 98.50 471 GLU A C 1
ATOM 3706 O O . GLU A 1 471 ? 3.062 0.879 -19.491 1.00 98.50 471 GLU A O 1
ATOM 3711 N N . VAL A 1 472 ? 2.639 2.993 -20.139 1.00 98.44 472 VAL A N 1
ATOM 3712 C CA . VAL A 1 472 ? 2.973 2.752 -21.552 1.00 98.44 472 VAL A CA 1
ATOM 3713 C C . VAL A 1 472 ? 4.456 2.429 -21.713 1.00 98.44 472 VAL A C 1
ATOM 3715 O O . VAL A 1 472 ? 4.807 1.480 -22.418 1.00 98.44 472 VAL A O 1
ATOM 3718 N N . TYR A 1 473 ? 5.333 3.189 -21.051 1.00 98.25 473 TYR A N 1
ATOM 3719 C CA . TYR A 1 473 ? 6.772 2.944 -21.080 1.00 98.25 473 TYR A CA 1
ATOM 3720 C C . TYR A 1 473 ? 7.109 1.532 -20.590 1.00 98.25 473 TYR A C 1
ATOM 3722 O O . TYR A 1 473 ? 7.753 0.768 -21.311 1.00 98.25 473 TYR A O 1
ATOM 3730 N N . GLU A 1 474 ? 6.645 1.172 -19.396 1.00 98.00 474 GLU A N 1
ATOM 3731 C CA . GLU A 1 474 ? 6.954 -0.095 -18.739 1.00 98.00 474 GLU A CA 1
ATOM 3732 C C . GLU A 1 474 ? 6.438 -1.289 -19.541 1.00 98.00 474 GLU A C 1
ATOM 3734 O O . GLU A 1 474 ? 7.192 -2.236 -19.762 1.00 98.00 474 GLU A O 1
ATOM 3739 N N . TYR A 1 475 ? 5.209 -1.225 -20.065 1.00 98.56 475 TYR A N 1
ATOM 3740 C CA . TYR A 1 475 ? 4.665 -2.282 -20.920 1.00 98.56 475 TYR A CA 1
ATOM 3741 C C . TYR A 1 475 ? 5.526 -2.513 -22.164 1.00 98.56 475 TYR A C 1
ATOM 3743 O O . TYR A 1 475 ? 5.849 -3.653 -22.491 1.00 98.56 475 TYR A O 1
ATOM 3751 N N . ILE A 1 476 ? 5.929 -1.441 -22.860 1.00 97.94 476 ILE A N 1
ATOM 3752 C CA . ILE A 1 476 ? 6.747 -1.563 -24.072 1.00 97.94 476 ILE A CA 1
ATOM 3753 C C . ILE A 1 476 ? 8.128 -2.132 -23.740 1.00 97.94 476 ILE A C 1
ATOM 3755 O O . ILE A 1 476 ? 8.613 -2.997 -24.469 1.00 97.94 476 ILE A O 1
ATOM 3759 N N . GLN A 1 477 ? 8.754 -1.708 -22.638 1.00 95.94 477 GLN A N 1
ATOM 3760 C CA . GLN A 1 477 ? 10.029 -2.290 -22.217 1.00 95.94 477 GLN A CA 1
ATOM 3761 C C . GLN A 1 477 ? 9.882 -3.766 -21.848 1.00 95.94 477 GLN A C 1
ATOM 3763 O O . GLN A 1 477 ? 10.662 -4.582 -22.332 1.00 95.94 477 GLN A O 1
ATOM 3768 N N . MET A 1 478 ? 8.874 -4.140 -21.057 1.00 97.00 478 MET A N 1
ATOM 3769 C CA . MET A 1 478 ? 8.645 -5.541 -20.699 1.00 97.00 478 MET A CA 1
ATOM 3770 C C . MET A 1 478 ? 8.362 -6.384 -21.945 1.00 97.00 478 MET A C 1
ATOM 3772 O O . MET A 1 478 ? 9.016 -7.404 -22.144 1.00 97.00 478 MET A O 1
ATOM 3776 N N . ARG A 1 479 ? 7.468 -5.940 -22.838 1.00 96.19 479 ARG A N 1
ATOM 3777 C CA . ARG A 1 479 ? 7.150 -6.625 -24.103 1.00 96.19 479 ARG A CA 1
ATOM 3778 C C . ARG A 1 479 ? 8.400 -6.896 -24.938 1.00 96.19 479 ARG A C 1
ATOM 3780 O O . ARG A 1 479 ? 8.556 -7.996 -25.454 1.00 96.19 479 ARG A O 1
ATOM 3787 N N . LEU A 1 480 ? 9.257 -5.891 -25.120 1.00 93.50 480 LEU A N 1
ATOM 3788 C CA . LEU A 1 480 ? 10.416 -5.995 -26.012 1.00 93.50 480 LEU A CA 1
ATOM 3789 C C . LEU A 1 480 ? 11.556 -6.834 -25.431 1.00 93.50 480 LEU A C 1
ATOM 3791 O O . LEU A 1 480 ? 12.352 -7.369 -26.198 1.00 93.50 480 LEU A O 1
ATOM 3795 N N . ASN A 1 481 ? 11.641 -6.931 -24.103 1.00 89.94 481 ASN A N 1
ATOM 3796 C CA . ASN A 1 481 ? 12.720 -7.640 -23.417 1.00 89.94 481 ASN A CA 1
ATOM 3797 C C . ASN A 1 481 ? 12.293 -9.010 -22.862 1.00 89.94 481 ASN A C 1
ATOM 3799 O O . ASN A 1 481 ? 13.135 -9.740 -22.343 1.00 89.94 481 ASN A O 1
ATOM 3803 N N . SER A 1 482 ? 11.010 -9.373 -22.966 1.00 93.00 482 SER A N 1
ATOM 3804 C CA . SER A 1 482 ? 10.517 -10.667 -22.493 1.00 93.00 482 SER A CA 1
ATOM 3805 C C . SER A 1 482 ? 10.918 -11.808 -23.421 1.00 93.00 482 SER A C 1
ATOM 3807 O O . SER A 1 482 ? 10.875 -11.684 -24.645 1.00 93.00 482 SER A O 1
ATOM 3809 N N . ILE A 1 483 ? 11.238 -12.958 -22.830 1.00 89.50 483 ILE A N 1
ATOM 3810 C CA . ILE A 1 483 ? 11.556 -14.187 -23.562 1.00 89.50 483 ILE A CA 1
ATOM 3811 C C . ILE A 1 483 ? 10.478 -15.219 -23.254 1.00 89.50 483 ILE A C 1
ATOM 3813 O O . ILE A 1 483 ? 10.262 -15.572 -22.097 1.00 89.50 483 ILE A O 1
ATOM 3817 N N . VAL A 1 484 ? 9.809 -15.709 -24.298 1.00 91.50 484 VAL A N 1
ATOM 3818 C CA . VAL A 1 484 ? 8.746 -16.715 -24.199 1.00 91.50 484 VAL A CA 1
ATOM 3819 C C . VAL A 1 484 ? 9.298 -18.080 -24.585 1.00 91.50 484 VAL A C 1
ATOM 3821 O O . VAL A 1 484 ? 9.860 -18.247 -25.667 1.00 91.50 484 VAL A O 1
ATOM 3824 N N . LYS A 1 485 ? 9.050 -19.079 -23.740 1.00 90.25 485 LYS A N 1
ATOM 3825 C CA . LYS A 1 485 ? 9.265 -20.488 -24.051 1.00 90.25 485 LYS A CA 1
ATOM 3826 C C . LYS A 1 485 ? 7.958 -21.259 -23.990 1.00 90.25 485 LYS A C 1
ATOM 3828 O O . LYS A 1 485 ? 7.223 -21.160 -23.017 1.00 90.25 485 LYS A O 1
ATOM 3833 N N . LYS A 1 486 ? 7.724 -22.085 -25.007 1.00 93.12 486 LYS A N 1
ATOM 3834 C CA . LYS A 1 486 ? 6.624 -23.046 -25.071 1.00 93.12 486 LYS A CA 1
ATOM 3835 C C . LYS A 1 486 ? 7.107 -24.427 -24.625 1.00 93.12 486 LYS A C 1
ATOM 3837 O O . LYS A 1 486 ? 8.147 -24.895 -25.083 1.00 93.12 486 LYS A O 1
ATOM 3842 N N . VAL A 1 487 ? 6.341 -25.073 -23.757 1.00 91.38 487 VAL A N 1
ATOM 3843 C CA . VAL A 1 487 ? 6.537 -26.454 -23.308 1.00 91.38 487 VAL A CA 1
ATOM 3844 C C . VAL A 1 487 ? 5.239 -27.207 -23.564 1.00 91.38 487 VAL A C 1
ATOM 3846 O O . VAL A 1 487 ? 4.168 -26.726 -23.205 1.00 91.38 487 VAL A O 1
ATOM 3849 N N . VAL A 1 488 ? 5.331 -28.366 -24.210 1.00 92.94 488 VAL A N 1
ATOM 3850 C CA . VAL A 1 488 ? 4.176 -29.217 -24.515 1.00 92.94 488 VAL A CA 1
ATOM 3851 C C . VAL A 1 488 ? 4.285 -30.489 -23.690 1.00 92.94 488 VAL A C 1
ATOM 3853 O O . VAL A 1 488 ? 5.323 -31.151 -23.718 1.00 92.94 488 VAL A O 1
ATOM 3856 N N . SER A 1 489 ? 3.221 -30.816 -22.963 1.00 89.88 489 SER A N 1
ATOM 3857 C CA . SER A 1 489 ? 3.072 -32.074 -22.232 1.00 89.88 489 SER A CA 1
ATOM 3858 C C . SER A 1 489 ? 1.659 -32.593 -22.454 1.00 89.88 489 SER A C 1
ATOM 3860 O O . SER A 1 489 ? 0.703 -31.994 -21.966 1.00 89.88 489 SER A O 1
ATOM 3862 N N . ASP A 1 490 ? 1.536 -33.699 -23.187 1.00 86.62 490 ASP A N 1
ATOM 3863 C CA . ASP A 1 490 ? 0.251 -34.250 -23.632 1.00 86.62 490 ASP A CA 1
ATOM 3864 C C . ASP A 1 490 ? -0.626 -33.167 -24.299 1.00 86.62 490 ASP A C 1
ATOM 3866 O O . ASP A 1 490 ? -0.158 -32.459 -25.194 1.00 86.62 490 ASP A O 1
ATOM 3870 N N . ASP A 1 491 ? -1.865 -32.995 -23.834 1.00 91.12 491 ASP A N 1
ATOM 3871 C CA . ASP A 1 491 ? -2.821 -31.995 -24.326 1.00 91.12 491 ASP A CA 1
ATOM 3872 C C . ASP A 1 491 ? -2.684 -30.636 -23.609 1.00 91.12 491 ASP A C 1
ATOM 3874 O O . ASP A 1 491 ? -3.604 -29.824 -23.613 1.00 91.12 491 ASP A O 1
ATOM 3878 N N . THR A 1 492 ? -1.558 -30.367 -22.940 1.00 95.56 492 THR A N 1
ATOM 3879 C CA . THR A 1 492 ? -1.309 -29.099 -22.236 1.00 95.56 492 THR A CA 1
ATOM 3880 C C . THR A 1 492 ? -0.138 -28.348 -22.855 1.00 95.56 492 THR A C 1
ATOM 3882 O O . THR A 1 492 ? 0.954 -28.890 -23.042 1.00 95.56 492 THR A O 1
ATOM 3885 N N . VAL A 1 493 ? -0.353 -27.059 -23.124 1.00 97.31 493 VAL A N 1
ATOM 3886 C CA . VAL A 1 493 ? 0.702 -26.123 -23.524 1.00 97.31 493 VAL A CA 1
ATOM 3887 C C . VAL A 1 493 ? 0.974 -25.178 -22.367 1.00 97.31 493 VAL A C 1
ATOM 3889 O O . VAL A 1 493 ? 0.086 -24.446 -21.939 1.00 97.31 493 VAL A O 1
ATOM 3892 N N . THR A 1 494 ? 2.209 -25.168 -21.884 1.00 95.69 494 THR A N 1
ATOM 3893 C CA . THR A 1 494 ? 2.695 -24.242 -20.861 1.00 95.69 494 THR A CA 1
ATOM 3894 C C . THR A 1 494 ? 3.621 -23.224 -21.500 1.00 95.69 494 THR A C 1
ATOM 3896 O O . THR A 1 494 ? 4.560 -23.587 -22.212 1.00 95.69 494 THR A O 1
ATOM 3899 N N . TRP A 1 495 ? 3.405 -21.946 -21.207 1.00 95.44 495 TRP A N 1
ATOM 3900 C CA . TRP A 1 495 ? 4.359 -20.896 -21.529 1.00 95.44 495 TRP A CA 1
ATOM 3901 C C . TRP A 1 495 ? 5.091 -20.445 -20.280 1.00 95.44 495 TRP A C 1
ATOM 3903 O O . TRP A 1 495 ? 4.464 -20.009 -19.319 1.00 95.44 495 TRP A O 1
ATOM 3913 N N . LYS A 1 496 ? 6.421 -20.522 -20.329 1.00 92.94 496 LYS A N 1
ATOM 3914 C CA . LYS A 1 496 ? 7.319 -19.898 -19.357 1.00 92.94 496 LYS A CA 1
ATOM 3915 C C . LYS A 1 496 ? 7.821 -18.593 -19.940 1.00 92.94 496 LYS A C 1
ATOM 3917 O O . LYS A 1 496 ? 8.324 -18.579 -21.065 1.00 92.94 496 LYS A O 1
ATOM 3922 N N . ILE A 1 497 ? 7.676 -17.505 -19.200 1.00 93.44 497 ILE A N 1
ATOM 3923 C CA . ILE A 1 497 ? 7.947 -16.166 -19.709 1.00 93.44 497 ILE A CA 1
ATOM 3924 C C . ILE A 1 497 ? 8.859 -15.454 -18.726 1.00 93.44 497 ILE A C 1
ATOM 3926 O O . ILE A 1 497 ? 8.459 -15.133 -17.611 1.00 93.44 497 ILE A O 1
ATOM 3930 N N . LEU A 1 498 ? 10.091 -15.216 -19.162 1.00 90.75 498 LEU A N 1
ATOM 3931 C CA . LEU A 1 498 ? 11.042 -14.374 -18.455 1.00 90.75 498 LEU A CA 1
ATOM 3932 C C . LEU A 1 498 ? 10.697 -12.918 -18.757 1.00 90.75 498 LEU A C 1
ATOM 3934 O O . LEU A 1 498 ? 10.791 -12.514 -19.915 1.00 90.75 498 LEU A O 1
ATOM 3938 N N . VAL A 1 499 ? 10.325 -12.142 -17.740 1.00 93.69 499 VAL A N 1
ATOM 3939 C CA . VAL A 1 499 ? 9.945 -10.731 -17.877 1.00 93.69 499 VAL A CA 1
ATOM 3940 C C . VAL A 1 499 ? 10.926 -9.851 -17.098 1.00 93.69 499 VAL A C 1
ATOM 3942 O O . VAL A 1 499 ? 10.810 -9.743 -15.875 1.00 93.69 499 VAL A O 1
ATOM 3945 N N . PRO A 1 500 ? 11.898 -9.209 -17.771 1.00 87.81 500 PRO A N 1
ATOM 3946 C CA . PRO A 1 500 ? 12.794 -8.255 -17.127 1.00 87.81 500 PRO A CA 1
ATOM 3947 C C . PRO A 1 500 ? 12.056 -6.968 -16.746 1.00 87.81 500 PRO A C 1
ATOM 3949 O O . PRO A 1 500 ? 11.314 -6.409 -17.557 1.00 87.81 500 PRO A O 1
ATOM 3952 N N . PHE A 1 501 ? 12.298 -6.465 -15.538 1.00 89.31 501 PHE A N 1
ATOM 3953 C CA . PHE A 1 501 ? 11.815 -5.157 -15.100 1.00 89.31 501 PHE A CA 1
ATOM 3954 C C . PHE A 1 501 ? 12.725 -4.555 -14.028 1.00 89.31 501 PHE A C 1
ATOM 3956 O O . PHE A 1 501 ? 13.321 -5.255 -13.212 1.00 89.31 501 PHE A O 1
ATOM 3963 N N . SER A 1 502 ? 12.798 -3.226 -13.999 1.00 81.94 502 SER A N 1
ATOM 3964 C CA . SER A 1 502 ? 13.564 -2.503 -12.982 1.00 81.94 502 SER A CA 1
ATOM 3965 C C . SER A 1 502 ? 12.771 -2.368 -11.677 1.00 81.94 502 SER A C 1
ATOM 3967 O O . SER A 1 502 ? 11.540 -2.427 -11.655 1.00 81.94 502 SER A O 1
ATOM 3969 N N . LYS A 1 503 ? 13.469 -2.107 -10.565 1.00 79.12 503 LYS A N 1
ATOM 3970 C CA . LYS A 1 503 ? 12.866 -1.857 -9.239 1.00 79.12 503 LYS A CA 1
ATOM 3971 C C . LYS A 1 503 ? 11.913 -0.660 -9.209 1.00 79.12 503 LYS A C 1
ATOM 3973 O O . LYS A 1 503 ? 11.142 -0.513 -8.267 1.00 79.12 503 LYS A O 1
ATOM 3978 N N . ASN A 1 504 ? 11.999 0.230 -10.193 1.00 85.00 504 ASN A N 1
ATOM 3979 C CA . ASN A 1 504 ? 11.102 1.367 -10.319 1.00 85.00 504 ASN A CA 1
ATOM 3980 C C . ASN A 1 504 ? 9.846 1.039 -11.155 1.00 85.00 504 ASN A C 1
ATOM 3982 O O . ASN A 1 504 ? 9.066 1.954 -11.364 1.00 85.00 504 ASN A O 1
ATOM 3986 N N . TYR A 1 505 ? 9.622 -0.198 -11.619 1.00 92.88 505 TYR A N 1
ATOM 3987 C CA . TYR A 1 505 ? 8.423 -0.548 -12.397 1.00 92.88 505 TYR A CA 1
ATOM 3988 C C . TYR A 1 505 ? 7.216 -0.779 -11.487 1.00 92.88 505 TYR A C 1
ATOM 3990 O O . TYR A 1 505 ? 7.299 -1.472 -10.469 1.00 92.88 505 TYR A O 1
ATOM 3998 N N . TYR A 1 506 ? 6.086 -0.210 -11.883 1.00 95.38 506 TYR A N 1
ATOM 3999 C CA . TYR A 1 506 ? 4.864 -0.095 -11.099 1.00 95.38 506 TYR A CA 1
ATOM 4000 C C . TYR A 1 506 ? 3.625 -0.671 -11.778 1.00 95.38 506 TYR A C 1
ATOM 4002 O O . TYR A 1 506 ? 2.608 -0.831 -11.105 1.00 95.38 506 TYR A O 1
ATOM 4010 N N . PHE A 1 507 ? 3.726 -1.024 -13.056 1.00 96.94 507 PHE A N 1
ATOM 4011 C CA . PHE A 1 507 ? 2.668 -1.553 -13.907 1.00 96.94 507 PHE A CA 1
ATOM 4012 C C . PHE A 1 507 ? 3.111 -2.886 -14.512 1.00 96.94 507 PHE A C 1
ATOM 4014 O O . PHE A 1 507 ? 3.491 -2.975 -15.678 1.00 96.94 507 PHE A O 1
ATOM 4021 N N . LYS A 1 508 ? 3.113 -3.928 -13.676 1.00 96.94 508 LYS A N 1
ATOM 4022 C CA . LYS A 1 508 ? 3.614 -5.270 -14.010 1.00 96.94 508 LYS A CA 1
ATOM 4023 C C . LYS A 1 508 ? 2.496 -6.181 -14.517 1.00 96.94 508 LYS A C 1
ATOM 4025 O O . LYS A 1 508 ? 2.013 -7.072 -13.814 1.00 96.94 508 LYS A O 1
ATOM 4030 N N . ASP A 1 509 ? 2.069 -5.931 -15.744 1.00 96.19 509 ASP A N 1
ATOM 4031 C CA . ASP A 1 509 ? 1.054 -6.725 -16.423 1.00 96.19 509 ASP A CA 1
ATOM 4032 C C . ASP A 1 509 ? 1.290 -6.761 -17.940 1.00 96.19 509 ASP A C 1
ATOM 4034 O O . ASP A 1 509 ? 1.768 -5.795 -18.541 1.00 96.19 509 ASP A O 1
ATOM 4038 N N . LEU A 1 510 ? 1.006 -7.917 -18.546 1.00 98.38 510 LEU A N 1
ATOM 4039 C CA . LEU A 1 510 ? 1.227 -8.200 -19.964 1.00 98.38 510 LEU A CA 1
ATOM 4040 C C . LEU A 1 510 ? -0.014 -8.841 -20.589 1.00 98.38 510 LEU A C 1
ATOM 4042 O O . LEU A 1 510 ? -0.734 -9.604 -19.943 1.00 98.38 510 LEU A O 1
ATOM 4046 N N . SER A 1 511 ? -0.218 -8.561 -21.874 1.00 98.69 511 SER A N 1
ATOM 4047 C CA . SER A 1 511 ? -1.281 -9.148 -22.684 1.00 98.69 511 SER A CA 1
ATOM 4048 C C . SER A 1 511 ? -0.675 -10.018 -23.771 1.00 98.69 511 SER A C 1
ATOM 4050 O O . SER A 1 511 ? 0.314 -9.640 -24.403 1.00 98.69 511 SER A O 1
ATOM 4052 N N . PHE A 1 512 ? -1.275 -11.175 -24.013 1.00 98.62 512 PHE A N 1
ATOM 4053 C CA . PHE A 1 512 ? -0.806 -12.138 -24.993 1.00 98.62 512 PHE A CA 1
ATOM 4054 C C . PHE A 1 512 ? -1.916 -12.565 -25.938 1.00 98.62 512 PHE A C 1
ATOM 4056 O O . PHE A 1 512 ? -3.049 -12.797 -25.527 1.00 98.62 512 PHE A O 1
ATOM 4063 N N . LEU A 1 513 ? -1.549 -12.736 -27.201 1.00 98.50 513 LEU A N 1
ATOM 4064 C CA . LEU A 1 513 ? -2.390 -13.304 -28.238 1.00 98.50 513 LEU A CA 1
ATOM 4065 C C . LEU A 1 513 ? -1.984 -14.761 -28.442 1.00 98.50 513 LEU A C 1
ATOM 4067 O O . LEU A 1 513 ? -0.867 -15.055 -28.884 1.00 98.50 513 LEU A O 1
ATOM 4071 N N . VAL A 1 514 ? -2.903 -15.663 -28.111 1.00 98.19 514 VAL A N 1
ATOM 4072 C CA . VAL A 1 514 ? -2.792 -17.098 -28.355 1.00 98.19 514 VAL A CA 1
ATOM 4073 C C . VAL A 1 514 ? -3.512 -17.412 -29.664 1.00 98.19 514 VAL A C 1
ATOM 4075 O O . VAL A 1 514 ? -4.718 -17.223 -29.787 1.00 98.19 514 VAL A O 1
ATOM 4078 N N . SER A 1 515 ? -2.772 -17.875 -30.663 1.00 97.25 515 SER A N 1
ATOM 4079 C CA . SER A 1 515 ? -3.315 -18.291 -31.963 1.00 97.25 515 SER A CA 1
ATOM 4080 C C . SER A 1 515 ? -3.545 -19.802 -32.011 1.00 97.25 515 SER A C 1
ATOM 4082 O O . SER A 1 515 ? -2.997 -20.535 -31.191 1.00 97.25 515 SER A O 1
ATOM 4084 N N . GLY A 1 516 ? -4.367 -20.263 -32.958 1.00 95.19 516 GLY A N 1
ATOM 4085 C CA . GLY A 1 516 ? -4.699 -21.683 -33.138 1.00 95.19 516 GLY A CA 1
ATOM 4086 C C . GLY A 1 516 ? -5.869 -22.176 -32.278 1.00 95.19 516 GLY A C 1
ATOM 4087 O O . GLY A 1 516 ? -6.408 -23.243 -32.552 1.00 95.19 516 GLY A O 1
ATOM 4088 N N . ILE A 1 517 ? -6.306 -21.385 -31.291 1.00 95.31 517 ILE A N 1
ATOM 4089 C CA . ILE A 1 517 ? -7.441 -21.687 -30.408 1.00 95.31 517 ILE A CA 1
ATOM 4090 C C . ILE A 1 517 ? -8.223 -20.427 -30.044 1.00 95.31 517 ILE A C 1
ATOM 4092 O O . ILE A 1 517 ? -7.649 -19.353 -29.902 1.00 95.31 517 ILE A O 1
ATOM 4096 N N . THR A 1 518 ? -9.528 -20.580 -29.833 1.00 95.00 518 THR A N 1
ATOM 4097 C CA . THR A 1 518 ? -10.428 -19.526 -29.329 1.00 95.00 518 THR A CA 1
ATOM 4098 C C . THR A 1 518 ? -11.005 -19.851 -27.948 1.00 95.00 518 THR A C 1
ATOM 4100 O O . THR A 1 518 ? -11.620 -18.996 -27.316 1.00 95.00 518 THR A O 1
ATOM 4103 N N . SER A 1 519 ? -10.797 -21.078 -27.465 1.00 93.88 519 SER A N 1
ATOM 4104 C CA . SER A 1 519 ? -11.233 -21.565 -26.158 1.00 93.88 519 SER A CA 1
ATOM 4105 C C . SER A 1 519 ? -10.270 -22.627 -25.632 1.00 93.88 519 SER A C 1
ATOM 4107 O O . SER A 1 519 ? -9.526 -23.239 -26.400 1.00 93.88 519 SER A O 1
ATOM 4109 N N . VAL A 1 520 ? -10.325 -22.869 -24.326 1.00 95.50 520 VAL A N 1
ATOM 4110 C CA . VAL A 1 520 ? -9.505 -23.851 -23.608 1.00 95.50 520 VAL A CA 1
ATOM 4111 C C . VAL A 1 520 ? -10.387 -24.664 -22.668 1.00 95.50 520 VAL A C 1
ATOM 4113 O O . VAL A 1 520 ? -11.404 -24.152 -22.198 1.00 95.50 520 VAL A O 1
ATOM 4116 N N . ASP A 1 521 ? -9.988 -25.898 -22.367 1.00 94.81 521 ASP A N 1
ATOM 4117 C CA . ASP A 1 521 ? -10.681 -26.725 -21.368 1.00 94.81 521 ASP A CA 1
ATOM 4118 C C . ASP A 1 521 ? -10.355 -26.251 -19.942 1.00 94.81 521 ASP A C 1
ATOM 4120 O O . ASP A 1 521 ? -11.189 -26.326 -19.038 1.00 94.81 521 ASP A O 1
ATOM 4124 N N . ALA A 1 522 ? -9.144 -25.723 -19.746 1.00 94.81 522 ALA A N 1
ATOM 4125 C CA . ALA A 1 522 ? -8.704 -25.090 -18.510 1.00 94.81 522 ALA A CA 1
ATOM 4126 C C . ALA A 1 522 ? -7.550 -24.113 -18.771 1.00 94.81 522 ALA A C 1
ATOM 4128 O O . ALA A 1 522 ? -6.733 -24.328 -19.669 1.00 94.81 522 ALA A O 1
ATOM 4129 N N . LEU A 1 523 ? -7.450 -23.076 -17.936 1.00 95.81 523 LEU A N 1
ATOM 4130 C CA . LEU A 1 523 ? -6.290 -22.192 -17.851 1.00 95.81 523 LEU A CA 1
ATOM 4131 C C . LEU A 1 523 ? -5.773 -22.192 -16.411 1.00 95.81 523 LEU A C 1
ATOM 4133 O O . LEU A 1 523 ? -6.532 -21.968 -15.470 1.00 95.81 523 LEU A O 1
ATOM 4137 N N . THR A 1 524 ? -4.479 -22.443 -16.238 1.00 95.50 524 THR A N 1
ATOM 4138 C CA . THR A 1 524 ? -3.806 -22.413 -14.931 1.00 95.50 524 THR A CA 1
ATOM 4139 C C . THR A 1 524 ? -2.645 -21.434 -14.960 1.00 95.50 524 THR A C 1
ATOM 4141 O O . THR A 1 524 ? -1.926 -21.376 -15.953 1.00 95.50 524 THR A O 1
ATOM 4144 N N . VAL A 1 525 ? -2.420 -20.709 -13.870 1.00 95.69 525 VAL A N 1
ATOM 4145 C CA . VAL A 1 525 ? -1.345 -19.714 -13.740 1.00 95.69 525 VAL A CA 1
ATOM 4146 C C . VAL A 1 525 ? -0.444 -20.046 -12.553 1.00 95.69 525 VAL A C 1
ATOM 4148 O O . VAL A 1 525 ? -0.912 -20.638 -11.579 1.00 95.69 525 VAL A O 1
ATOM 4151 N N . SER A 1 526 ? 0.828 -19.651 -12.611 1.00 92.31 526 SER A N 1
ATOM 4152 C CA . SER A 1 526 ? 1.759 -19.799 -11.489 1.00 92.31 526 SER A CA 1
ATOM 4153 C C . SER A 1 526 ? 1.415 -18.876 -10.314 1.00 92.31 526 SER A C 1
ATOM 4155 O O . SER A 1 526 ? 0.610 -17.943 -10.419 1.00 92.31 526 SER A O 1
ATOM 4157 N N . ASP A 1 527 ? 2.054 -19.106 -9.166 1.00 91.81 527 ASP A N 1
ATOM 4158 C CA . ASP A 1 527 ? 1.844 -18.292 -7.962 1.00 91.81 527 ASP A CA 1
ATOM 4159 C C . ASP A 1 527 ? 2.333 -16.848 -8.098 1.00 91.81 527 ASP A C 1
ATOM 4161 O O . ASP A 1 527 ? 1.849 -15.974 -7.384 1.00 91.81 527 ASP A O 1
ATOM 4165 N N . LYS A 1 528 ? 3.220 -16.581 -9.064 1.00 93.06 528 LYS A N 1
ATOM 4166 C CA . LYS A 1 528 ? 3.712 -15.237 -9.399 1.00 93.06 528 LYS A CA 1
ATOM 4167 C C . LYS A 1 528 ? 2.674 -14.368 -10.109 1.00 93.06 528 LYS A C 1
ATOM 4169 O O . LYS A 1 528 ? 2.832 -13.154 -10.170 1.00 93.06 528 LYS A O 1
ATOM 4174 N N . ILE A 1 529 ? 1.616 -14.975 -10.646 1.00 97.12 529 ILE A N 1
ATOM 4175 C CA . ILE A 1 529 ? 0.494 -14.262 -11.252 1.00 97.12 529 ILE A CA 1
ATOM 4176 C C . ILE A 1 529 ? -0.588 -14.075 -10.182 1.00 97.12 529 ILE A C 1
ATOM 4178 O O . ILE A 1 529 ? -1.133 -15.044 -9.640 1.00 97.12 529 ILE A O 1
ATOM 4182 N N . PHE A 1 530 ? -0.906 -12.813 -9.893 1.00 97.44 530 PHE A N 1
ATOM 4183 C CA . PHE A 1 530 ? -1.917 -12.408 -8.912 1.00 97.44 530 PHE A CA 1
ATOM 4184 C C . PHE A 1 530 ? -3.301 -12.259 -9.539 1.00 97.44 530 PHE A C 1
ATOM 4186 O O . PHE A 1 530 ? -4.306 -12.464 -8.862 1.00 97.44 530 PHE A O 1
ATOM 4193 N N . GLY A 1 531 ? -3.356 -11.936 -10.829 1.00 97.50 531 GLY A N 1
ATOM 4194 C CA . GLY A 1 531 ? -4.585 -11.722 -11.580 1.00 97.50 531 GLY A CA 1
ATOM 4195 C C . GLY A 1 531 ? -4.452 -12.180 -13.021 1.00 97.50 531 GLY A C 1
ATOM 4196 O O . GLY A 1 531 ? -3.376 -12.072 -13.604 1.00 97.50 531 GLY A O 1
ATOM 4197 N N . TYR A 1 532 ? -5.530 -12.688 -13.607 1.00 97.31 532 TYR A N 1
ATOM 4198 C CA . TYR A 1 532 ? -5.560 -13.001 -15.031 1.00 97.31 532 TYR A CA 1
ATOM 4199 C C . TYR A 1 532 ? -6.979 -12.892 -15.589 1.00 97.31 532 TYR A C 1
ATOM 4201 O O . TYR A 1 532 ? -7.959 -12.992 -14.852 1.00 97.31 532 TYR A O 1
ATOM 4209 N N . SER A 1 533 ? -7.082 -12.695 -16.897 1.00 97.38 533 SER A N 1
ATOM 4210 C CA . SER A 1 533 ? -8.336 -12.777 -17.643 1.00 97.38 533 SER A CA 1
ATOM 4211 C C . SER A 1 533 ? -8.062 -13.332 -19.034 1.00 97.38 533 SER A C 1
ATOM 4213 O O . SER A 1 533 ? -6.954 -13.194 -19.553 1.00 97.38 533 SER A O 1
ATOM 4215 N N . TYR A 1 534 ? -9.041 -14.011 -19.625 1.00 97.50 534 TYR A N 1
ATOM 4216 C CA . TYR A 1 534 ? -8.915 -14.522 -20.983 1.00 97.50 534 TYR A CA 1
ATOM 4217 C C . TYR A 1 534 ? -10.271 -14.590 -21.678 1.00 97.50 534 TYR A C 1
ATOM 4219 O O . TYR A 1 534 ? -11.298 -14.811 -21.034 1.00 97.50 534 TYR A O 1
ATOM 4227 N N . ALA A 1 535 ? -10.270 -14.393 -22.993 1.00 97.31 535 ALA A N 1
ATOM 4228 C CA . ALA A 1 535 ? -11.461 -14.466 -23.830 1.00 97.31 535 ALA A CA 1
ATOM 4229 C C . ALA A 1 535 ? -11.088 -14.748 -25.289 1.00 97.31 535 ALA A C 1
ATOM 4231 O O . ALA A 1 535 ? -9.978 -14.441 -25.731 1.00 97.31 535 ALA A O 1
ATOM 4232 N N . ALA A 1 536 ? -12.031 -15.300 -26.056 1.00 97.25 536 ALA A N 1
ATOM 4233 C CA . ALA A 1 536 ? -11.896 -15.398 -27.506 1.00 97.25 536 ALA A CA 1
ATOM 4234 C C . ALA A 1 536 ? -11.654 -14.002 -28.108 1.00 97.25 536 ALA A C 1
ATOM 4236 O O . ALA A 1 536 ? -12.344 -13.043 -27.760 1.00 97.25 536 ALA A O 1
ATOM 4237 N N . HIS A 1 537 ? -10.686 -13.893 -29.016 1.00 95.62 537 HIS A N 1
ATOM 4238 C CA . HIS A 1 537 ? -10.274 -12.626 -29.611 1.00 95.62 537 HIS A CA 1
ATOM 4239 C C . HIS A 1 537 ? -9.863 -12.827 -31.076 1.00 95.62 537 HIS A C 1
ATOM 4241 O O . HIS A 1 537 ? -8.844 -13.451 -31.379 1.00 95.62 537 HIS A O 1
ATOM 4247 N N . GLY A 1 538 ? -10.682 -12.332 -32.009 1.00 92.12 538 GLY A N 1
ATOM 4248 C CA . GLY A 1 538 ? -10.512 -12.604 -33.439 1.00 92.12 538 GLY A CA 1
ATOM 4249 C C . GLY A 1 538 ? -10.548 -14.109 -33.739 1.00 92.12 538 GLY A C 1
ATOM 4250 O O . GLY A 1 538 ? -11.486 -14.801 -33.351 1.00 92.12 538 GLY A O 1
ATOM 4251 N N . SER A 1 539 ? -9.525 -14.624 -34.428 1.00 92.81 539 SER A N 1
ATOM 4252 C CA . SER A 1 539 ? -9.342 -16.068 -34.669 1.00 92.81 539 SER A CA 1
ATOM 4253 C C . SER A 1 539 ? -8.546 -16.785 -33.570 1.00 92.81 539 SER A C 1
ATOM 4255 O O . SER A 1 539 ? -8.178 -17.945 -33.747 1.00 92.81 539 SER A O 1
ATOM 4257 N N . GLY A 1 540 ? -8.207 -16.082 -32.490 1.00 96.75 540 GLY A N 1
ATOM 4258 C CA . GLY A 1 540 ? -7.401 -16.575 -31.382 1.00 96.75 540 GLY A CA 1
ATOM 4259 C C . GLY A 1 540 ? -8.064 -16.332 -30.025 1.00 96.75 540 GLY A C 1
ATOM 4260 O O . GLY A 1 540 ? -9.285 -16.201 -29.910 1.00 96.75 540 GLY A O 1
ATOM 4261 N N . MET A 1 541 ? -7.237 -16.233 -28.993 1.00 97.62 541 MET A N 1
ATOM 4262 C CA . MET A 1 541 ? -7.626 -15.929 -27.621 1.00 97.62 541 MET A CA 1
ATOM 4263 C C . MET A 1 541 ? -6.687 -14.863 -27.050 1.00 97.62 541 MET A C 1
ATOM 4265 O O . MET A 1 541 ? -5.470 -14.952 -27.210 1.00 97.62 541 MET A O 1
ATOM 4269 N N . LEU A 1 542 ? -7.249 -13.861 -26.379 1.00 98.56 542 LEU A N 1
ATOM 4270 C CA . LEU A 1 542 ? -6.498 -12.883 -25.597 1.00 98.56 542 LEU A CA 1
ATOM 4271 C C . LEU A 1 542 ? -6.329 -13.426 -24.178 1.00 98.56 542 LEU A C 1
ATOM 4273 O O . LEU A 1 542 ? -7.290 -13.920 -23.592 1.00 98.56 542 LEU A O 1
ATOM 4277 N N . VAL A 1 543 ? -5.121 -13.322 -23.631 1.00 98.50 543 VAL A N 1
ATOM 4278 C CA . VAL A 1 543 ? -4.807 -13.652 -22.237 1.00 98.50 543 VAL A CA 1
ATOM 4279 C C . VAL A 1 543 ? -4.097 -12.465 -21.610 1.00 98.50 543 VAL A C 1
ATOM 4281 O O . VAL A 1 543 ? -3.029 -12.068 -22.067 1.00 98.50 543 VAL A O 1
ATOM 4284 N N . ASN A 1 544 ? -4.659 -11.914 -20.544 1.00 98.56 544 ASN A N 1
ATOM 4285 C CA . ASN A 1 544 ? -4.025 -10.878 -19.741 1.00 98.56 544 ASN A CA 1
ATOM 4286 C C . ASN A 1 544 ? -3.521 -11.489 -18.445 1.00 98.56 544 ASN A C 1
ATOM 4288 O O . ASN A 1 544 ? -4.256 -12.219 -17.780 1.00 98.56 544 ASN A O 1
ATOM 4292 N N . VAL A 1 545 ? -2.295 -11.155 -18.055 1.00 98.12 545 VAL A N 1
ATOM 4293 C CA . VAL A 1 545 ? -1.723 -11.576 -16.776 1.00 98.12 545 VAL A CA 1
ATOM 4294 C C . VAL A 1 545 ? -1.206 -10.367 -16.016 1.00 98.12 545 VAL A C 1
ATOM 4296 O O . VAL A 1 545 ? -0.519 -9.508 -16.564 1.00 98.12 545 VAL A O 1
ATOM 4299 N N . ASN A 1 546 ? -1.521 -10.325 -14.730 1.00 97.75 546 ASN A N 1
ATOM 4300 C CA . ASN A 1 546 ? -1.044 -9.330 -13.790 1.00 97.75 546 ASN A CA 1
ATOM 4301 C C . ASN A 1 546 ? -0.191 -10.037 -12.733 1.00 97.75 546 ASN A C 1
ATOM 4303 O O . ASN A 1 546 ? -0.679 -10.874 -11.969 1.00 97.75 546 ASN A O 1
ATOM 4307 N N . PHE A 1 547 ? 1.094 -9.702 -12.718 1.00 97.06 547 PHE A N 1
ATOM 4308 C CA . PHE A 1 547 ? 2.101 -10.204 -11.779 1.00 97.06 547 PHE A CA 1
ATOM 4309 C C . PHE A 1 547 ? 2.623 -9.063 -10.891 1.00 97.06 547 PHE A C 1
ATOM 4311 O O . PHE A 1 547 ? 3.729 -9.104 -10.355 1.00 97.06 547 PHE A O 1
ATOM 4318 N N . ASN A 1 548 ? 1.808 -8.018 -10.735 1.00 95.69 548 ASN A N 1
ATOM 4319 C CA . ASN A 1 548 ? 2.082 -6.890 -9.872 1.00 95.69 548 ASN A CA 1
ATOM 4320 C C . ASN A 1 548 ? 1.616 -7.189 -8.449 1.00 95.69 548 ASN A C 1
ATOM 4322 O O . ASN A 1 548 ? 0.418 -7.200 -8.169 1.00 95.69 548 ASN A O 1
ATOM 4326 N N . GLU A 1 549 ? 2.565 -7.375 -7.538 1.00 91.38 549 GLU A N 1
ATOM 4327 C CA . GLU A 1 549 ? 2.293 -7.592 -6.111 1.00 91.38 549 GLU A CA 1
ATOM 4328 C C . GLU A 1 549 ? 1.426 -6.482 -5.489 1.00 91.38 549 GLU A C 1
ATOM 4330 O O . GLU A 1 549 ? 0.582 -6.761 -4.639 1.00 91.38 549 GLU A O 1
ATOM 4335 N N . LEU A 1 550 ? 1.524 -5.252 -6.013 1.00 93.50 550 LEU A N 1
ATOM 4336 C CA . LEU A 1 550 ? 0.721 -4.111 -5.570 1.00 93.50 550 LEU A CA 1
ATOM 4337 C C . LEU A 1 550 ? -0.789 -4.333 -5.729 1.00 93.50 550 LEU A C 1
ATOM 4339 O O . LEU A 1 550 ? -1.570 -3.719 -5.009 1.00 93.50 550 LEU A O 1
ATOM 4343 N N . LEU A 1 551 ? -1.227 -5.202 -6.649 1.00 96.50 551 LEU A N 1
ATOM 4344 C CA . LEU A 1 551 ? -2.650 -5.504 -6.804 1.00 96.50 551 LEU A CA 1
ATOM 4345 C C . LEU A 1 551 ? -3.223 -6.158 -5.539 1.00 96.50 551 LEU A C 1
ATOM 4347 O O . LEU A 1 551 ? -4.334 -5.827 -5.120 1.00 96.50 551 LEU A O 1
ATOM 4351 N N . LEU A 1 552 ? -2.464 -7.073 -4.931 1.00 96.50 552 LEU A N 1
ATOM 4352 C CA . LEU A 1 552 ? -2.875 -7.751 -3.706 1.00 96.50 552 LEU A CA 1
ATOM 4353 C C . LEU A 1 552 ? -2.874 -6.780 -2.518 1.00 96.50 552 LEU A C 1
ATOM 4355 O O . LEU A 1 552 ? -3.829 -6.773 -1.741 1.00 96.50 552 LEU A O 1
ATOM 4359 N N . ASP A 1 553 ? -1.865 -5.909 -2.436 1.00 96.69 553 ASP A N 1
ATOM 4360 C CA . ASP A 1 553 ? -1.788 -4.858 -1.415 1.00 96.69 553 ASP A CA 1
ATOM 4361 C C . ASP A 1 553 ? -2.976 -3.889 -1.507 1.00 96.69 553 ASP A C 1
ATOM 4363 O O . ASP A 1 553 ? -3.590 -3.550 -0.494 1.00 96.69 553 ASP A O 1
ATOM 4367 N N . CYS A 1 554 ? -3.355 -3.472 -2.720 1.00 97.94 554 CYS A N 1
ATOM 4368 C CA . CYS A 1 554 ? -4.529 -2.629 -2.931 1.00 97.94 554 CYS A CA 1
ATOM 4369 C C . CYS A 1 554 ? -5.825 -3.360 -2.551 1.00 97.94 554 CYS A C 1
ATOM 4371 O O . CYS A 1 554 ? -6.666 -2.782 -1.862 1.00 97.94 554 CYS A O 1
ATOM 4373 N N . ALA A 1 555 ? -5.991 -4.630 -2.940 1.00 98.31 555 ALA A N 1
ATOM 4374 C CA . ALA A 1 555 ? -7.165 -5.415 -2.557 1.00 98.31 555 ALA A CA 1
ATOM 4375 C C . ALA A 1 555 ? -7.336 -5.483 -1.028 1.00 98.31 555 ALA A C 1
ATOM 4377 O O . ALA A 1 555 ? -8.446 -5.279 -0.530 1.00 98.31 555 ALA A O 1
ATOM 4378 N N . GLU A 1 556 ? -6.246 -5.675 -0.280 1.00 98.31 556 GLU A N 1
ATOM 4379 C CA . GLU A 1 556 ? -6.257 -5.620 1.185 1.00 98.31 556 GLU A CA 1
ATOM 4380 C C . GLU A 1 556 ? -6.572 -4.217 1.713 1.00 98.31 556 GLU A C 1
ATOM 4382 O O . GLU A 1 556 ? -7.501 -4.057 2.506 1.00 98.31 556 GLU A O 1
ATOM 4387 N N . LYS A 1 557 ? -5.853 -3.191 1.240 1.00 97.88 557 LYS A N 1
ATOM 4388 C CA . LYS A 1 557 ? -6.020 -1.793 1.667 1.00 97.88 557 LYS A CA 1
ATOM 4389 C C . LYS A 1 557 ? -7.472 -1.332 1.547 1.00 97.88 557 LYS A C 1
ATOM 4391 O O . LYS A 1 557 ? -8.030 -0.798 2.506 1.00 97.88 557 LYS A O 1
ATOM 4396 N N . TYR A 1 558 ? -8.094 -1.536 0.386 1.00 98.31 558 TYR A N 1
ATOM 4397 C CA . TYR A 1 558 ? -9.454 -1.060 0.132 1.00 98.31 558 TYR A CA 1
ATOM 4398 C C . TYR A 1 558 ? -10.524 -1.946 0.784 1.00 98.31 558 TYR A C 1
ATOM 4400 O O . TYR A 1 558 ? -11.524 -1.412 1.263 1.00 98.31 558 TYR A O 1
ATOM 4408 N N . THR A 1 559 ? -10.298 -3.260 0.917 1.00 97.88 559 THR A N 1
ATOM 4409 C CA . THR A 1 559 ? -11.198 -4.133 1.698 1.00 97.88 559 THR A CA 1
ATOM 4410 C C . THR A 1 559 ? -11.199 -3.741 3.176 1.00 97.88 559 THR A C 1
ATOM 4412 O O . THR A 1 559 ? -12.266 -3.546 3.752 1.00 97.88 559 THR A O 1
ATOM 4415 N N . SER A 1 560 ? -10.021 -3.539 3.773 1.00 96.38 560 SER A N 1
ATOM 4416 C CA . SER A 1 560 ? -9.884 -3.061 5.156 1.00 96.38 560 SER A CA 1
ATOM 4417 C C . SER A 1 560 ? -10.524 -1.684 5.358 1.00 96.38 560 SER A C 1
ATOM 4419 O O . SER A 1 560 ? -11.181 -1.435 6.372 1.00 96.38 560 SER A O 1
ATOM 4421 N N . LYS A 1 561 ? -10.392 -0.783 4.373 1.00 95.00 561 LYS A N 1
ATOM 4422 C CA . LYS A 1 561 ? -11.069 0.518 4.401 1.00 95.00 561 LYS A CA 1
ATOM 4423 C C . LYS A 1 561 ? -12.587 0.342 4.458 1.00 95.00 561 LYS A C 1
ATOM 4425 O O . LYS A 1 561 ? -13.206 0.892 5.367 1.00 95.00 561 LYS A O 1
ATOM 4430 N N . PHE A 1 562 ? -13.166 -0.474 3.576 1.00 94.00 562 PHE A N 1
ATOM 4431 C CA . PHE A 1 562 ? -14.592 -0.802 3.628 1.00 94.00 562 PHE A CA 1
ATOM 4432 C C . PHE A 1 562 ? -15.005 -1.406 4.976 1.00 94.00 562 PHE A C 1
ATOM 4434 O O . PHE A 1 562 ? -16.012 -0.991 5.534 1.00 94.00 562 PHE A O 1
ATOM 4441 N N . GLU A 1 563 ? -14.245 -2.343 5.542 1.00 88.31 563 GLU A N 1
ATOM 4442 C CA . GLU A 1 563 ? -14.583 -2.949 6.840 1.00 88.31 563 GLU A CA 1
ATOM 4443 C C . GLU A 1 563 ? -14.655 -1.914 7.973 1.00 88.31 563 GLU A C 1
ATOM 4445 O O . GLU A 1 563 ? -15.462 -2.058 8.893 1.00 88.31 563 GLU A O 1
ATOM 4450 N N . SER A 1 564 ? -13.845 -0.854 7.889 1.00 87.75 564 SER A N 1
ATOM 4451 C CA . SER A 1 564 ? -13.841 0.236 8.867 1.00 87.75 564 SER A CA 1
ATOM 4452 C C . SER A 1 564 ? -14.976 1.251 8.681 1.00 87.75 564 SER A C 1
ATOM 4454 O O . SER A 1 564 ? -15.438 1.827 9.666 1.00 87.75 564 SER A O 1
ATOM 4456 N N . THR A 1 565 ? -15.435 1.480 7.445 1.00 88.50 565 THR A N 1
ATOM 4457 C CA . THR A 1 565 ? -16.416 2.534 7.121 1.00 88.50 565 THR A CA 1
ATOM 4458 C C . THR A 1 565 ? -17.820 2.005 6.853 1.00 88.50 565 THR A C 1
ATOM 4460 O O . THR A 1 565 ? -18.796 2.721 7.070 1.00 88.50 565 THR A O 1
ATOM 4463 N N . LEU A 1 566 ? -17.926 0.768 6.366 1.00 84.94 566 LEU A N 1
ATOM 4464 C CA . LEU A 1 566 ? -19.133 0.130 5.836 1.00 84.94 566 LEU A CA 1
ATOM 4465 C C . LEU A 1 566 ? -19.826 0.944 4.728 1.00 84.94 566 LEU A C 1
ATOM 4467 O O . LEU A 1 566 ? -21.028 0.801 4.506 1.00 84.94 566 LEU A O 1
ATOM 4471 N N . SER A 1 567 ? -19.073 1.807 4.041 1.00 88.81 567 SER A N 1
ATOM 4472 C CA . SER A 1 567 ? -19.569 2.662 2.961 1.00 88.81 567 SER A CA 1
ATOM 4473 C C . SER A 1 567 ? -19.654 1.902 1.639 1.00 88.81 567 SER A C 1
ATOM 4475 O O . SER A 1 567 ? -18.705 1.225 1.246 1.00 88.81 567 SER A O 1
ATOM 4477 N N . GLU A 1 568 ? -20.749 2.081 0.900 1.00 89.00 568 GLU A N 1
ATOM 4478 C CA . GLU A 1 568 ? -20.912 1.485 -0.434 1.00 89.00 568 GLU A CA 1
ATOM 4479 C C . GLU A 1 568 ? -19.883 2.020 -1.448 1.00 89.00 568 GLU A C 1
ATOM 4481 O O . GLU A 1 568 ? -19.452 1.303 -2.352 1.00 89.00 568 GLU A O 1
ATOM 4486 N N . ASP A 1 569 ? -19.425 3.262 -1.264 1.00 92.19 569 ASP A N 1
ATOM 4487 C CA . ASP A 1 569 ? -18.375 3.857 -2.097 1.00 92.19 569 ASP A CA 1
ATOM 4488 C C . ASP A 1 569 ? -17.024 3.150 -1.889 1.00 92.19 569 ASP A C 1
ATOM 4490 O O . ASP A 1 569 ? -16.351 2.784 -2.852 1.00 92.19 569 ASP A O 1
ATOM 4494 N N . ASP A 1 570 ? -16.664 2.864 -0.632 1.00 95.19 570 ASP A N 1
ATOM 4495 C CA . ASP A 1 570 ? -15.437 2.124 -0.305 1.00 95.19 570 ASP A CA 1
ATOM 4496 C C . ASP A 1 570 ? -15.537 0.650 -0.718 1.00 95.19 570 ASP A C 1
ATOM 4498 O O . ASP A 1 570 ? -14.545 0.043 -1.122 1.00 95.19 570 ASP A O 1
ATOM 4502 N N . LYS A 1 571 ? -16.743 0.073 -0.665 1.00 94.81 571 LYS A N 1
ATOM 4503 C CA . LYS A 1 571 ? -17.011 -1.277 -1.170 1.00 94.81 571 LYS A CA 1
ATOM 4504 C C . LYS A 1 571 ? -16.794 -1.369 -2.677 1.00 94.81 571 LYS A C 1
ATOM 4506 O O . LYS A 1 571 ? -16.176 -2.321 -3.155 1.00 94.81 571 LYS A O 1
ATOM 4511 N N . THR A 1 572 ? -17.274 -0.372 -3.416 1.00 95.38 572 THR A N 1
ATOM 4512 C CA . THR A 1 572 ? -17.084 -0.267 -4.868 1.00 95.38 572 THR A CA 1
ATOM 4513 C C . THR A 1 572 ? -15.598 -0.161 -5.216 1.00 95.38 572 THR A C 1
ATOM 4515 O O . THR A 1 572 ? -15.131 -0.854 -6.124 1.00 95.38 572 THR A O 1
ATOM 4518 N N . ASP A 1 573 ? -14.834 0.629 -4.454 1.00 97.19 573 ASP A N 1
ATOM 4519 C CA . ASP A 1 573 ? -13.380 0.731 -4.620 1.00 97.19 573 ASP A CA 1
ATOM 4520 C C . ASP A 1 573 ? -12.671 -0.595 -4.345 1.00 97.19 573 ASP A C 1
ATOM 4522 O O . ASP A 1 573 ? -11.821 -1.022 -5.126 1.00 97.19 573 ASP A O 1
ATOM 4526 N N . ALA A 1 574 ? -13.047 -1.290 -3.270 1.00 98.12 574 ALA A N 1
ATOM 4527 C CA . ALA A 1 574 ? -12.478 -2.592 -2.949 1.00 98.12 574 ALA A CA 1
ATOM 4528 C C . ALA A 1 574 ? -12.752 -3.619 -4.055 1.00 98.12 574 ALA A C 1
ATOM 4530 O O . ALA A 1 574 ? -11.832 -4.307 -4.506 1.00 98.12 574 ALA A O 1
ATOM 4531 N N . TYR A 1 575 ? -13.989 -3.683 -4.560 1.00 97.50 575 TYR A N 1
ATOM 4532 C CA . TYR A 1 575 ? -14.334 -4.584 -5.657 1.00 97.50 575 TYR A CA 1
ATOM 4533 C C . TYR A 1 575 ? -13.568 -4.293 -6.942 1.00 97.50 575 TYR A C 1
ATOM 4535 O O . TYR A 1 575 ? -13.280 -5.239 -7.677 1.00 97.50 575 TYR A O 1
ATOM 4543 N N . TYR A 1 576 ? -13.201 -3.039 -7.220 1.00 98.00 576 TYR A N 1
ATOM 4544 C CA . TYR A 1 576 ? -12.393 -2.724 -8.396 1.00 98.00 576 TYR A CA 1
ATOM 4545 C C . TYR A 1 576 ? -11.060 -3.486 -8.398 1.00 98.00 576 TYR A C 1
ATOM 4547 O O . TYR A 1 576 ? -10.715 -4.089 -9.413 1.00 98.00 576 TYR A O 1
ATOM 4555 N N . PHE A 1 577 ? -10.337 -3.522 -7.276 1.00 98.44 577 PHE A N 1
ATOM 4556 C CA . PHE A 1 577 ? -9.079 -4.272 -7.172 1.00 98.44 577 PHE A CA 1
ATOM 4557 C C . PHE A 1 577 ? -9.315 -5.776 -7.015 1.00 98.44 577 PHE A C 1
ATOM 4559 O O . PHE A 1 577 ? -8.705 -6.580 -7.718 1.00 98.44 577 PHE A O 1
ATOM 4566 N N . VAL A 1 578 ? -10.254 -6.172 -6.150 1.00 98.31 578 VAL A N 1
ATOM 4567 C CA . VAL A 1 578 ? -10.555 -7.585 -5.863 1.00 98.31 578 VAL A CA 1
ATOM 4568 C C . VAL A 1 578 ? -11.002 -8.341 -7.116 1.00 98.31 578 VAL A C 1
ATOM 4570 O O . VAL A 1 578 ? -10.650 -9.505 -7.290 1.00 98.31 578 VAL A O 1
ATOM 4573 N N . ASN A 1 579 ? -11.737 -7.696 -8.025 1.00 96.69 579 ASN A N 1
ATOM 4574 C CA . ASN A 1 579 ? -12.183 -8.336 -9.263 1.00 96.69 579 ASN A CA 1
ATOM 4575 C C . ASN A 1 579 ? -11.063 -8.606 -10.272 1.00 96.69 579 ASN A C 1
ATOM 4577 O O . ASN A 1 579 ? -11.290 -9.371 -11.202 1.00 96.69 579 ASN A O 1
ATOM 4581 N N . GLN A 1 580 ? -9.876 -8.029 -10.086 1.00 97.25 580 GLN A N 1
ATOM 4582 C CA . GLN A 1 580 ? -8.722 -8.283 -10.948 1.00 97.25 580 GLN A CA 1
ATOM 4583 C C . GLN A 1 580 ? -7.874 -9.464 -10.454 1.00 97.25 580 GLN A C 1
ATOM 4585 O O . GLN A 1 580 ? -7.008 -9.925 -11.193 1.00 97.25 580 GLN A O 1
ATOM 4590 N N . LEU A 1 581 ? -8.092 -9.941 -9.223 1.00 97.62 581 LEU A N 1
ATOM 4591 C CA . LEU A 1 581 ? -7.375 -11.079 -8.650 1.00 97.62 581 LEU A CA 1
ATOM 4592 C C . LEU A 1 581 ? -7.841 -12.408 -9.255 1.00 97.62 581 LEU A C 1
ATOM 4594 O O . LEU A 1 581 ? -9.013 -12.577 -9.591 1.00 97.62 581 LEU A O 1
ATOM 4598 N N . LYS A 1 582 ? -6.936 -13.392 -9.299 1.00 94.88 582 LYS A N 1
ATOM 4599 C CA . LYS A 1 582 ? -7.283 -14.786 -9.596 1.00 94.88 582 LYS A CA 1
ATOM 4600 C C . LYS A 1 582 ? -8.218 -15.345 -8.525 1.00 94.88 582 LYS A C 1
ATOM 4602 O O . LYS A 1 582 ? -8.118 -14.969 -7.357 1.00 94.88 582 LYS A O 1
ATOM 4607 N N . ASP A 1 583 ? -9.071 -16.294 -8.900 1.00 92.31 583 ASP A N 1
ATOM 4608 C CA . ASP A 1 583 ? -10.163 -16.792 -8.050 1.00 92.31 583 ASP A CA 1
ATOM 4609 C C . ASP A 1 583 ? -9.729 -17.214 -6.640 1.00 92.31 583 ASP A C 1
ATOM 4611 O O . ASP A 1 583 ? -10.397 -16.887 -5.657 1.00 92.31 583 ASP A O 1
ATOM 4615 N N . THR A 1 584 ? -8.580 -17.886 -6.518 1.00 92.62 584 THR A N 1
ATOM 4616 C CA . THR A 1 584 ? -8.058 -18.349 -5.223 1.00 92.62 584 THR A CA 1
ATOM 4617 C C . THR A 1 584 ? -7.675 -17.202 -4.287 1.00 92.62 584 THR A C 1
ATOM 4619 O O . THR A 1 584 ? -7.863 -17.321 -3.079 1.00 92.62 584 THR A O 1
ATOM 4622 N N . LEU A 1 585 ? -7.189 -16.082 -4.830 1.00 96.62 585 LEU A N 1
ATOM 4623 C CA . LEU A 1 585 ? -6.879 -14.872 -4.064 1.00 96.62 585 LEU A CA 1
ATOM 4624 C C . LEU A 1 585 ? -8.115 -13.994 -3.858 1.00 96.62 585 LEU A C 1
ATOM 4626 O O . LEU A 1 585 ? -8.236 -13.350 -2.824 1.00 96.62 585 LEU A O 1
ATOM 4630 N N . LYS A 1 586 ? -9.047 -13.984 -4.814 1.00 96.56 586 LYS A N 1
ATOM 4631 C CA . LYS A 1 586 ? -10.282 -13.194 -4.776 1.00 96.56 586 LYS A CA 1
ATOM 4632 C C . LYS A 1 586 ? -11.254 -13.665 -3.690 1.00 96.56 586 LYS A C 1
ATOM 4634 O O . LYS A 1 586 ? -11.857 -12.836 -3.006 1.00 96.56 586 LYS A O 1
ATOM 4639 N N . ALA A 1 587 ? -11.424 -14.979 -3.530 1.00 95.19 587 ALA A N 1
ATOM 4640 C CA . ALA A 1 587 ? -12.472 -15.553 -2.683 1.00 95.19 587 ALA A CA 1
ATOM 4641 C C . ALA A 1 587 ? -12.452 -15.066 -1.211 1.00 95.19 587 ALA A C 1
ATOM 4643 O O . ALA A 1 587 ? -13.516 -14.682 -0.716 1.00 95.19 587 ALA A O 1
ATOM 4644 N N . PRO A 1 588 ? -11.297 -14.992 -0.513 1.00 95.81 588 PRO A N 1
ATOM 4645 C CA . PRO A 1 588 ? -11.237 -14.446 0.846 1.00 95.81 588 PRO A CA 1
ATOM 4646 C C . PRO A 1 588 ? -11.694 -12.983 0.954 1.00 95.81 588 PRO A C 1
ATOM 4648 O O . PRO A 1 588 ? -12.397 -12.633 1.902 1.00 95.81 588 PRO A O 1
ATOM 4651 N N . PHE A 1 589 ? -11.348 -12.129 -0.016 1.00 97.19 589 PHE A N 1
ATOM 4652 C CA . PHE A 1 589 ? -11.778 -10.726 -0.014 1.00 97.19 589 PHE A CA 1
ATOM 4653 C C . PHE A 1 589 ? -13.275 -10.591 -0.276 1.00 97.19 589 PHE A C 1
ATOM 4655 O O . PHE A 1 589 ? -13.953 -9.839 0.416 1.00 97.19 589 PHE A O 1
ATOM 4662 N N . VAL A 1 590 ? -13.828 -11.363 -1.216 1.00 95.25 590 VAL A N 1
ATOM 4663 C CA . VAL A 1 590 ? -15.277 -11.357 -1.481 1.00 95.25 590 VAL A CA 1
ATOM 4664 C C . VAL A 1 590 ? -16.069 -11.764 -0.236 1.00 95.25 590 VAL A C 1
ATOM 4666 O O . VAL A 1 590 ? -17.087 -11.141 0.068 1.00 95.25 590 VAL A O 1
ATOM 4669 N N . ALA A 1 591 ? -15.590 -12.753 0.525 1.00 90.38 591 ALA A N 1
ATOM 4670 C CA . ALA A 1 591 ? -16.213 -13.148 1.788 1.00 90.38 591 ALA A CA 1
ATOM 4671 C C . ALA A 1 591 ? -16.213 -12.007 2.823 1.00 90.38 591 ALA A C 1
ATOM 4673 O O . ALA A 1 591 ? -17.207 -11.805 3.515 1.00 90.38 591 ALA A O 1
ATOM 4674 N N . ARG A 1 592 ? -15.135 -11.217 2.893 1.00 92.25 592 ARG A N 1
ATOM 4675 C CA . ARG A 1 592 ? -15.046 -10.026 3.757 1.00 92.25 592 ARG A CA 1
ATOM 4676 C C . ARG A 1 592 ? -15.986 -8.906 3.304 1.00 92.25 592 ARG A C 1
ATOM 4678 O O . ARG A 1 592 ? -16.745 -8.378 4.113 1.00 92.25 592 ARG A O 1
ATOM 4685 N N . LEU A 1 593 ? -16.021 -8.606 2.005 1.00 91.06 593 LEU A N 1
ATOM 4686 C CA . LEU A 1 593 ? -16.884 -7.565 1.423 1.00 91.06 593 LEU A CA 1
ATOM 4687 C C . LEU A 1 593 ? -18.389 -7.877 1.543 1.00 91.06 593 LEU A C 1
ATOM 4689 O O . LEU A 1 593 ? -19.217 -6.962 1.599 1.00 91.06 593 LEU A O 1
ATOM 4693 N N . SER A 1 594 ? -18.744 -9.162 1.625 1.00 86.56 594 SER A N 1
ATOM 4694 C CA . SER A 1 594 ? -20.120 -9.648 1.813 1.00 86.56 594 SER A CA 1
ATOM 4695 C C . SER A 1 594 ? -20.452 -10.041 3.260 1.00 86.56 594 SER A C 1
ATOM 4697 O O . SER A 1 594 ? -21.594 -10.390 3.556 1.00 86.56 594 SER A O 1
ATOM 4699 N N . ALA A 1 595 ? -19.511 -9.930 4.207 1.00 77.50 595 ALA A N 1
ATOM 4700 C CA . ALA A 1 595 ? -19.717 -10.358 5.597 1.00 77.50 595 ALA A CA 1
ATOM 4701 C C . ALA A 1 595 ? -20.886 -9.633 6.294 1.00 77.50 595 ALA A C 1
ATOM 4703 O O . ALA A 1 595 ? -21.514 -10.177 7.203 1.00 77.50 595 ALA A O 1
ATOM 4704 N N . ASN A 1 596 ? -21.204 -8.414 5.851 1.00 70.31 596 ASN A N 1
ATOM 4705 C CA . ASN A 1 596 ? -22.313 -7.610 6.367 1.00 70.31 596 ASN A CA 1
ATOM 4706 C C . ASN A 1 596 ? -23.608 -7.743 5.547 1.00 70.31 596 ASN A C 1
ATOM 4708 O O . ASN A 1 596 ? -24.583 -7.071 5.868 1.00 70.31 596 ASN A O 1
ATOM 4712 N N . GLU A 1 597 ? -23.632 -8.614 4.533 1.00 80.12 597 GLU A N 1
ATOM 4713 C CA . GLU A 1 597 ? -24.792 -8.894 3.669 1.00 80.12 597 GLU A CA 1
ATOM 4714 C C . GLU A 1 597 ? -25.613 -10.111 4.106 1.00 80.12 597 GLU A C 1
ATOM 4716 O O . GLU A 1 597 ? -26.470 -10.618 3.384 1.00 80.12 597 GLU A O 1
ATOM 4721 N N . THR A 1 598 ? -25.359 -10.598 5.314 1.00 81.31 598 THR A N 1
ATOM 4722 C CA . THR A 1 598 ? -26.112 -11.687 5.933 1.00 81.31 598 THR A CA 1
ATOM 4723 C C . THR A 1 598 ? -26.599 -11.250 7.305 1.00 81.31 598 THR A C 1
ATOM 4725 O O . THR A 1 598 ? -26.021 -10.348 7.916 1.00 81.31 598 THR A O 1
ATOM 4728 N N . ALA A 1 599 ? -27.690 -11.851 7.787 1.00 86.69 599 ALA A N 1
ATOM 4729 C CA . ALA A 1 599 ? -28.194 -11.571 9.127 1.00 86.69 599 ALA A CA 1
ATOM 4730 C C . ALA A 1 599 ? -27.093 -11.831 10.178 1.00 86.69 599 ALA A C 1
ATOM 4732 O O . ALA A 1 599 ? -26.390 -12.842 10.082 1.00 86.69 599 ALA A O 1
ATOM 4733 N N . PRO A 1 600 ? -26.927 -10.957 11.186 1.00 90.38 600 PRO A N 1
ATOM 4734 C CA . PRO A 1 600 ? -25.919 -11.158 12.215 1.00 90.38 600 PRO A CA 1
ATOM 4735 C C . PRO A 1 600 ? -26.209 -12.419 13.032 1.00 90.38 600 PRO A C 1
ATOM 4737 O O . PRO A 1 600 ? -27.358 -12.703 13.376 1.00 90.38 600 PRO A O 1
ATOM 4740 N N . VAL A 1 601 ? -25.157 -13.133 13.431 1.00 93.38 601 VAL A N 1
ATOM 4741 C CA . VAL A 1 601 ? -25.262 -14.285 14.337 1.00 93.38 601 VAL A CA 1
ATOM 4742 C C . VAL A 1 601 ? -24.737 -13.885 15.708 1.00 93.38 601 VAL A C 1
ATOM 4744 O O . VAL A 1 601 ? -23.533 -13.705 15.898 1.00 93.38 601 VAL A O 1
ATOM 4747 N N . LEU A 1 602 ? -25.646 -13.759 16.676 1.00 96.69 602 LEU A N 1
ATOM 4748 C CA . LEU A 1 602 ? -25.311 -13.546 18.082 1.00 96.69 602 LEU A CA 1
ATOM 4749 C C . LEU A 1 602 ? -24.997 -14.891 18.737 1.00 96.69 602 LEU A C 1
ATOM 4751 O O . LEU A 1 602 ? -25.890 -15.706 18.956 1.00 96.69 602 LEU A O 1
ATOM 4755 N N . ASN A 1 603 ? -23.726 -15.125 19.053 1.00 96.38 603 ASN A N 1
ATOM 4756 C CA . ASN A 1 603 ? -23.266 -16.369 19.665 1.00 96.38 603 ASN A CA 1
ATOM 4757 C C . ASN A 1 603 ? -23.560 -16.381 21.171 1.00 96.38 603 ASN A C 1
ATOM 4759 O O . ASN A 1 603 ? -24.083 -17.364 21.694 1.00 96.38 603 ASN A O 1
ATOM 4763 N N . SER A 1 604 ? -23.257 -15.280 21.868 1.00 97.12 604 SER A N 1
ATOM 4764 C CA . SER A 1 604 ? -23.502 -15.118 23.307 1.00 97.12 604 SER A CA 1
ATOM 4765 C C . SER A 1 604 ? -23.477 -13.645 23.732 1.00 97.12 604 SER A C 1
ATOM 4767 O O . SER A 1 604 ? -23.038 -12.780 22.974 1.00 97.12 604 SER A O 1
ATOM 4769 N N . ILE A 1 605 ? -23.890 -13.365 24.972 1.00 98.00 605 ILE A N 1
ATOM 4770 C CA . ILE A 1 605 ? -23.690 -12.061 25.622 1.00 98.00 605 ILE A CA 1
ATOM 4771 C C . ILE A 1 605 ? -23.027 -12.225 26.991 1.00 98.00 605 ILE A C 1
ATOM 4773 O O . ILE A 1 605 ? -23.176 -13.261 27.639 1.00 98.00 605 ILE A O 1
ATOM 4777 N N . LEU A 1 606 ? -22.328 -11.188 27.442 1.00 97.62 606 LEU A N 1
ATOM 4778 C CA . LEU A 1 606 ? -21.754 -11.086 28.784 1.00 97.62 606 LEU A CA 1
ATOM 4779 C C . LEU A 1 606 ? -22.304 -9.844 29.486 1.00 97.62 606 LEU A C 1
ATOM 4781 O O . LEU A 1 606 ? -22.461 -8.805 28.850 1.00 97.62 606 LEU A O 1
ATOM 4785 N N . ILE A 1 607 ? -22.569 -9.953 30.789 1.00 97.56 607 ILE A N 1
ATOM 4786 C CA . ILE A 1 607 ? -22.924 -8.820 31.652 1.00 97.56 607 ILE A CA 1
ATOM 4787 C C . ILE A 1 607 ? -21.703 -8.495 32.513 1.00 97.56 607 ILE A C 1
ATOM 4789 O O . ILE A 1 607 ? -21.191 -9.397 33.175 1.00 97.56 607 ILE A O 1
ATOM 4793 N N . ASN A 1 608 ? -21.236 -7.242 32.501 1.00 95.81 608 ASN A N 1
ATOM 4794 C CA . ASN A 1 608 ? -20.060 -6.776 33.250 1.00 95.81 608 ASN A CA 1
ATOM 4795 C C . ASN A 1 608 ? -18.853 -7.725 33.079 1.00 95.81 608 ASN A C 1
ATOM 4797 O O . ASN A 1 608 ? -18.276 -8.196 34.057 1.00 95.81 608 ASN A O 1
ATOM 4801 N N . ASP A 1 609 ? -18.551 -8.089 31.829 1.00 91.56 609 ASP A N 1
ATOM 4802 C CA . ASP A 1 609 ? -17.474 -9.020 31.455 1.00 91.56 609 ASP A CA 1
ATOM 4803 C C . ASP A 1 609 ? -17.537 -10.399 32.143 1.00 91.56 609 ASP A C 1
ATOM 4805 O O . ASP A 1 609 ? -16.533 -11.088 32.306 1.00 91.56 609 ASP A O 1
ATOM 4809 N N . GLY A 1 610 ? -18.744 -10.841 32.513 1.00 91.94 610 GLY A N 1
ATOM 4810 C CA . GLY A 1 610 ? -19.001 -12.182 33.040 1.00 91.94 610 GLY A CA 1
ATOM 4811 C C . GLY A 1 610 ? -18.915 -12.310 34.563 1.00 91.94 610 GLY A C 1
ATOM 4812 O O . GLY A 1 610 ? -18.884 -13.434 35.068 1.00 91.94 610 GLY A O 1
ATOM 4813 N N . VAL A 1 611 ? -18.891 -11.202 35.314 1.00 92.44 611 VAL A N 1
ATOM 4814 C CA . VAL A 1 611 ? -18.991 -11.259 36.784 1.00 92.44 611 VAL A CA 1
ATOM 4815 C C . VAL A 1 611 ? -20.357 -11.789 37.232 1.00 92.44 611 VAL A C 1
ATOM 4817 O O . VAL A 1 611 ? -21.387 -11.567 36.597 1.00 92.44 611 VAL A O 1
ATOM 4820 N N . THR A 1 612 ? -20.380 -12.484 38.370 1.00 92.94 612 THR A N 1
ATOM 4821 C CA . THR A 1 612 ? -21.578 -13.184 38.863 1.00 92.94 612 THR A CA 1
ATOM 4822 C C . THR A 1 612 ? -22.490 -12.319 39.734 1.00 92.94 612 THR A C 1
ATOM 4824 O O . THR A 1 612 ? -23.670 -12.641 39.874 1.00 92.94 612 THR A O 1
ATOM 4827 N N . VAL A 1 613 ? -21.975 -11.222 40.303 1.00 90.81 613 VAL A N 1
ATOM 4828 C CA . VAL A 1 613 ? -22.701 -10.310 41.203 1.00 90.81 613 VAL A CA 1
ATOM 4829 C C . VAL A 1 613 ? -22.462 -8.861 40.785 1.00 90.81 613 VAL A C 1
ATOM 4831 O O . VAL A 1 613 ? -21.331 -8.478 40.494 1.00 90.81 613 VAL A O 1
ATOM 4834 N N . THR A 1 614 ? -23.517 -8.047 40.807 1.00 94.62 614 THR A N 1
ATOM 4835 C CA . THR A 1 614 ? -23.436 -6.584 40.716 1.00 94.62 614 THR A CA 1
ATOM 4836 C C . THR A 1 614 ? -24.169 -5.940 41.887 1.00 94.62 614 THR A C 1
ATOM 4838 O O . THR A 1 614 ? -25.179 -6.457 42.371 1.00 94.62 614 THR A O 1
ATOM 4841 N N . TYR A 1 615 ? -23.662 -4.791 42.322 1.00 92.00 615 TYR A N 1
ATOM 4842 C CA . TYR A 1 615 ? -24.333 -3.904 43.277 1.00 92.00 615 TYR A CA 1
ATOM 4843 C C . TYR A 1 615 ? -24.894 -2.654 42.595 1.00 92.00 615 TYR A C 1
ATOM 4845 O O . TYR A 1 615 ? -25.604 -1.876 43.229 1.00 92.00 615 TYR A O 1
ATOM 4853 N N . ASP A 1 616 ? -24.589 -2.474 41.309 1.00 93.06 616 ASP A N 1
ATOM 4854 C CA . ASP A 1 616 ? -25.051 -1.362 40.496 1.00 93.06 616 ASP A CA 1
ATOM 4855 C C . ASP A 1 616 ? -26.129 -1.859 39.534 1.00 93.06 616 ASP A C 1
ATOM 4857 O O . ASP A 1 616 ? -26.014 -2.922 38.917 1.00 93.06 616 ASP A O 1
ATOM 4861 N N . GLN A 1 617 ? -27.204 -1.082 39.436 1.00 93.94 617 GLN A N 1
ATOM 4862 C CA . GLN A 1 617 ? -28.339 -1.397 38.574 1.00 93.94 617 GLN A CA 1
ATOM 4863 C C . GLN A 1 617 ? -28.017 -1.159 37.087 1.00 93.94 617 GLN A C 1
ATOM 4865 O O . GLN A 1 617 ? -28.620 -1.789 36.222 1.00 93.94 617 GLN A O 1
ATOM 4870 N N . LEU A 1 618 ? -27.067 -0.267 36.792 1.00 97.06 618 LEU A N 1
ATOM 4871 C CA . LEU A 1 618 ? -26.547 -0.032 35.448 1.00 97.06 618 LEU A CA 1
ATOM 4872 C C . LEU A 1 618 ? -25.406 -1.018 35.173 1.00 97.06 618 LEU A C 1
ATOM 4874 O O . LEU A 1 618 ? -24.402 -1.012 35.882 1.00 97.06 618 LEU A O 1
ATOM 4878 N N . VAL A 1 619 ? -25.556 -1.849 34.145 1.00 97.00 619 VAL A N 1
ATOM 4879 C CA . VAL A 1 619 ? -24.574 -2.873 33.761 1.00 97.00 619 VAL A CA 1
ATOM 4880 C C . VAL A 1 619 ? -24.094 -2.678 32.326 1.00 97.00 619 VAL A C 1
ATOM 4882 O O . VAL A 1 619 ? -24.796 -2.092 31.503 1.00 97.00 619 VAL A O 1
ATOM 4885 N N . SER A 1 620 ? -22.901 -3.177 32.015 1.00 97.50 620 SER A N 1
ATOM 4886 C CA . SER A 1 620 ? -22.360 -3.262 30.657 1.00 97.50 620 SER A CA 1
ATOM 4887 C C . SER A 1 620 ? -22.748 -4.594 30.020 1.00 97.50 620 SER A C 1
ATOM 4889 O O . SER A 1 620 ? -22.621 -5.640 30.656 1.00 97.50 620 SER A O 1
ATOM 4891 N N . ILE A 1 621 ? -23.209 -4.566 28.774 1.00 97.94 621 ILE A N 1
ATOM 4892 C CA . ILE A 1 621 ? -23.526 -5.739 27.963 1.00 97.94 621 ILE A CA 1
ATOM 4893 C C . ILE A 1 621 ? -22.510 -5.822 26.831 1.00 97.94 621 ILE A C 1
ATOM 4895 O O . ILE A 1 621 ? -22.409 -4.889 26.038 1.00 97.94 621 ILE A O 1
ATOM 4899 N N . THR A 1 622 ? -21.805 -6.946 26.726 1.00 97.88 622 THR A N 1
ATOM 4900 C CA . THR A 1 622 ? -20.847 -7.227 25.646 1.00 97.88 622 THR A CA 1
ATOM 4901 C C . THR A 1 622 ? -21.381 -8.348 24.757 1.00 97.88 622 THR A C 1
ATOM 4903 O O . THR A 1 622 ? -21.785 -9.403 25.249 1.00 97.88 622 THR A O 1
ATOM 4906 N N . LEU A 1 623 ? -21.385 -8.130 23.441 1.00 97.25 623 LEU A N 1
ATOM 4907 C CA . LEU A 1 623 ? -21.903 -9.046 22.428 1.00 97.25 623 LEU A CA 1
ATOM 4908 C C . LEU A 1 623 ? -20.777 -9.873 21.803 1.00 97.25 623 LEU A C 1
ATOM 4910 O O . LEU A 1 623 ? -19.860 -9.332 21.183 1.00 97.25 623 LEU A O 1
ATOM 4914 N N . ASN A 1 624 ? -20.892 -11.196 21.873 1.00 95.50 624 ASN A N 1
ATOM 4915 C CA . ASN A 1 624 ? -20.098 -12.100 21.051 1.00 95.50 624 ASN A CA 1
ATOM 4916 C C . ASN A 1 624 ? -20.915 -12.462 19.810 1.00 95.50 624 ASN A C 1
ATOM 4918 O O . ASN A 1 624 ? -21.867 -13.239 19.899 1.00 95.50 624 ASN A O 1
ATOM 4922 N N . MET A 1 625 ? -20.568 -11.885 18.662 1.00 91.50 625 MET A N 1
ATOM 4923 C CA . MET A 1 625 ? -21.325 -12.056 17.424 1.00 91.50 625 MET A CA 1
ATOM 4924 C C . MET A 1 625 ? -20.449 -12.018 16.171 1.00 91.50 625 MET A C 1
ATOM 4926 O O . MET A 1 625 ? -19.371 -11.413 16.169 1.00 91.50 625 MET A O 1
ATOM 4930 N N . THR A 1 626 ? -20.972 -12.611 15.098 1.00 85.25 626 THR A N 1
ATOM 4931 C CA . THR A 1 626 ? -20.454 -12.513 13.723 1.00 85.25 626 THR A CA 1
ATOM 4932 C C . THR A 1 626 ? -21.451 -11.766 12.828 1.00 85.25 626 THR A C 1
ATOM 4934 O O . THR A 1 626 ? -22.643 -11.708 13.139 1.00 85.25 626 THR A O 1
ATOM 4937 N N . GLY A 1 627 ? -20.959 -11.168 11.741 1.00 80.44 627 GLY A N 1
ATOM 4938 C CA . GLY A 1 627 ? -21.742 -10.292 10.864 1.00 80.44 627 GLY A CA 1
ATOM 4939 C C . GLY A 1 627 ? -21.920 -8.867 11.405 1.00 80.44 627 GLY A C 1
ATOM 4940 O O . GLY A 1 627 ? -21.515 -8.542 12.527 1.00 80.44 627 GLY A O 1
ATOM 4941 N N . GLY A 1 628 ? -22.512 -8.007 10.577 1.00 80.69 628 GLY A N 1
ATOM 4942 C CA . GLY A 1 628 ? -22.706 -6.584 10.861 1.00 80.69 628 GLY A CA 1
ATOM 4943 C C . GLY A 1 628 ? -23.917 -6.300 11.747 1.00 80.69 628 GLY A C 1
ATOM 4944 O O . GLY A 1 628 ? -25.000 -6.839 11.525 1.00 80.69 628 GLY A O 1
ATOM 4945 N N . LEU A 1 629 ? -23.745 -5.409 12.724 1.00 89.00 629 LEU A N 1
ATOM 4946 C CA . LEU A 1 629 ? -24.788 -4.927 13.630 1.00 89.00 629 LEU A CA 1
ATOM 4947 C C . LEU A 1 629 ? -25.230 -3.520 13.213 1.00 89.00 629 LEU A C 1
ATOM 4949 O O . LEU A 1 629 ? -24.393 -2.634 13.092 1.00 89.00 629 LEU A O 1
ATOM 4953 N N . THR A 1 630 ? -26.536 -3.291 13.072 1.00 90.06 630 THR A N 1
ATOM 4954 C CA . THR A 1 630 ? -27.090 -1.926 12.907 1.00 90.06 630 THR A CA 1
ATOM 4955 C C . THR A 1 630 ? -28.025 -1.531 14.043 1.00 90.06 630 THR A C 1
ATOM 4957 O O . THR A 1 630 ? -28.159 -0.350 14.360 1.00 90.06 630 THR A O 1
ATOM 4960 N N . HIS A 1 631 ? -28.702 -2.519 14.634 1.00 94.69 631 HIS A N 1
ATOM 4961 C CA . HIS A 1 631 ? -29.625 -2.321 15.737 1.00 94.69 631 HIS A CA 1
ATOM 4962 C C . HIS A 1 631 ? -29.559 -3.496 16.702 1.00 94.69 631 HIS A C 1
ATOM 4964 O O . HIS A 1 631 ? -29.375 -4.642 16.287 1.00 94.69 631 HIS A O 1
ATOM 4970 N N . TYR A 1 632 ? -29.829 -3.223 17.970 1.00 97.19 632 TYR A N 1
ATOM 4971 C CA . TYR A 1 632 ? -30.020 -4.240 18.994 1.00 97.19 632 TYR A CA 1
ATOM 4972 C C . TYR A 1 632 ? -31.348 -4.032 19.723 1.00 97.19 632 TYR A C 1
ATOM 4974 O O . TYR A 1 632 ? -31.933 -2.949 19.722 1.00 97.19 632 TYR A O 1
ATOM 4982 N N . LYS A 1 633 ? -31.836 -5.098 20.339 1.00 97.19 633 LYS A N 1
ATOM 4983 C CA . LYS A 1 633 ? -33.009 -5.133 21.201 1.00 97.19 633 LYS A CA 1
ATOM 4984 C C . LYS A 1 633 ? -32.571 -5.785 22.499 1.00 97.19 633 LYS A C 1
ATOM 4986 O O . LYS A 1 633 ? -31.899 -6.810 22.456 1.00 97.19 633 LYS A O 1
ATOM 4991 N N . VAL A 1 634 ? -32.909 -5.195 23.637 1.00 97.56 634 VAL A N 1
ATOM 4992 C CA . VAL A 1 634 ? -32.476 -5.681 24.953 1.00 97.56 634 VAL A CA 1
ATOM 4993 C C . VAL A 1 634 ? -33.606 -5.544 25.966 1.00 97.56 634 VAL A C 1
ATOM 4995 O O . VAL A 1 634 ? -34.386 -4.594 25.902 1.00 97.56 634 VAL A O 1
ATOM 4998 N N . GLY A 1 635 ? -33.716 -6.502 26.882 1.00 97.12 635 GLY A N 1
ATOM 4999 C CA . GLY A 1 635 ? -34.732 -6.503 27.929 1.00 97.12 635 GLY A CA 1
ATOM 5000 C C . GLY A 1 635 ? -34.613 -7.706 28.860 1.00 97.12 635 GLY A C 1
ATOM 5001 O O . GLY A 1 635 ? -33.795 -8.594 28.647 1.00 97.12 635 GLY A O 1
ATOM 5002 N N . GLU A 1 636 ? -35.454 -7.757 29.889 1.00 96.31 636 GLU A N 1
ATOM 5003 C CA . GLU A 1 636 ? -35.492 -8.861 30.869 1.00 96.31 636 GLU A CA 1
ATOM 5004 C C . GLU A 1 636 ? -36.621 -9.876 30.610 1.00 96.31 636 GLU A C 1
ATOM 5006 O O . GLU A 1 636 ? -36.871 -10.763 31.424 1.00 96.31 636 GLU A O 1
ATOM 5011 N N . THR A 1 637 ? -37.300 -9.768 29.462 1.00 95.19 637 THR A N 1
ATOM 5012 C CA . THR A 1 637 ? -38.321 -10.729 29.008 1.00 95.19 637 THR A CA 1
ATOM 5013 C C . THR A 1 637 ? -37.750 -11.580 27.876 1.00 95.19 637 THR A C 1
ATOM 5015 O O . THR A 1 637 ? -37.149 -11.035 26.953 1.00 95.19 637 THR A O 1
ATOM 5018 N N . ALA A 1 638 ? -37.938 -12.902 27.939 1.00 93.88 638 ALA A N 1
ATOM 5019 C CA . ALA A 1 638 ? -37.232 -13.862 27.084 1.00 93.88 638 ALA A CA 1
ATOM 5020 C C . ALA A 1 638 ? -37.461 -13.684 25.574 1.00 93.88 638 ALA A C 1
ATOM 5022 O O . ALA A 1 638 ? -36.553 -13.908 24.781 1.00 93.88 638 ALA A O 1
ATOM 5023 N N . ASP A 1 639 ? -38.659 -13.263 25.179 1.00 91.12 639 ASP A N 1
ATOM 5024 C CA . ASP A 1 639 ? -39.035 -13.001 23.786 1.00 91.12 639 ASP A CA 1
ATOM 5025 C C . ASP A 1 639 ? -38.826 -11.534 23.371 1.00 91.12 639 ASP A C 1
ATOM 5027 O O . ASP A 1 639 ? -39.144 -11.144 22.246 1.00 91.12 639 ASP A O 1
ATOM 5031 N N . LEU A 1 640 ? -38.318 -10.700 24.288 1.00 95.75 640 LEU A N 1
ATOM 5032 C CA . LEU A 1 640 ? -38.179 -9.255 24.121 1.00 95.75 640 LEU A CA 1
ATOM 5033 C C . LEU A 1 640 ? -39.488 -8.571 23.689 1.00 95.75 640 LEU A C 1
ATOM 5035 O O . LEU A 1 640 ? -39.463 -7.548 22.990 1.00 95.75 640 LEU A O 1
ATOM 5039 N N . SER A 1 641 ? -40.639 -9.124 24.079 1.00 90.00 641 SER A N 1
ATOM 5040 C CA . SER A 1 641 ? -41.936 -8.480 23.890 1.00 90.00 641 SER A CA 1
ATOM 5041 C C . SER A 1 641 ? -41.958 -7.141 24.639 1.00 90.00 641 SER A C 1
ATOM 5043 O O . SER A 1 641 ? -41.526 -7.024 25.783 1.00 90.00 641 SER A O 1
ATOM 5045 N N . GLY A 1 642 ? -42.376 -6.076 23.951 1.00 85.31 642 GLY A N 1
ATOM 5046 C CA . GLY A 1 642 ? -42.383 -4.713 24.499 1.00 85.31 642 GLY A CA 1
ATOM 5047 C C . GLY A 1 642 ? -41.051 -3.947 24.449 1.00 85.31 642 GLY A C 1
ATOM 5048 O O . GLY A 1 642 ? -41.064 -2.746 24.704 1.00 85.31 642 GLY A O 1
ATOM 5049 N N . ALA A 1 643 ? -39.925 -4.570 24.076 1.00 93.38 643 ALA A N 1
ATOM 5050 C CA . ALA A 1 643 ? -38.679 -3.842 23.810 1.00 93.38 643 ALA A CA 1
ATOM 5051 C C . ALA A 1 643 ? -38.670 -3.249 22.385 1.00 93.38 643 ALA A C 1
ATOM 5053 O O . ALA A 1 643 ? -39.187 -3.856 21.445 1.00 93.38 643 ALA A O 1
ATOM 5054 N N . SER A 1 644 ? -38.062 -2.076 22.208 1.00 95.50 644 SER A N 1
ATOM 5055 C CA . SER A 1 644 ? -37.887 -1.431 20.897 1.00 95.50 644 SER A CA 1
ATOM 5056 C C . SER A 1 644 ? -36.507 -1.729 20.317 1.00 95.50 644 SER A C 1
ATOM 5058 O O . SER A 1 644 ? -35.549 -1.941 21.059 1.00 95.50 644 SER A O 1
ATOM 5060 N N . TRP A 1 645 ? -36.392 -1.714 18.988 1.00 96.75 645 TRP A N 1
ATOM 5061 C CA . TRP A 1 645 ? -35.091 -1.724 18.320 1.00 96.75 645 TRP A CA 1
ATOM 5062 C C . TRP A 1 645 ? -34.362 -0.402 18.568 1.00 96.75 645 TRP A C 1
ATOM 5064 O O . TRP A 1 645 ? -34.925 0.669 18.344 1.00 96.75 645 TRP A O 1
ATOM 5074 N N . ILE A 1 646 ? -33.110 -0.490 19.002 1.00 96.75 646 ILE A N 1
ATOM 5075 C CA . ILE A 1 646 ? -32.227 0.643 19.277 1.00 96.75 646 ILE A CA 1
ATOM 5076 C C . ILE A 1 646 ? -31.148 0.662 18.197 1.00 96.75 646 ILE A C 1
ATOM 5078 O O . ILE A 1 646 ? -30.514 -0.362 17.951 1.00 96.75 646 ILE A O 1
ATOM 5082 N N . VAL A 1 647 ? -30.952 1.810 17.543 1.00 94.94 647 VAL A N 1
ATOM 5083 C CA . VAL A 1 647 ? -29.861 2.010 16.574 1.00 94.94 647 VAL A CA 1
ATOM 5084 C C . VAL A 1 647 ? -28.528 1.953 17.317 1.00 94.94 647 VAL A C 1
ATOM 5086 O O . VAL A 1 647 ? -28.336 2.667 18.300 1.00 94.94 647 VAL A O 1
ATOM 5089 N N . GLY A 1 648 ? -27.596 1.134 16.843 1.00 88.25 648 GLY A N 1
ATOM 5090 C CA . GLY A 1 648 ? -26.260 1.051 17.418 1.00 88.25 648 GLY A CA 1
ATOM 5091 C C . GLY A 1 648 ? -25.419 -0.015 16.736 1.00 88.25 648 GLY A C 1
ATOM 5092 O O . GLY A 1 648 ? -25.901 -1.116 16.501 1.00 88.25 648 GLY A O 1
ATOM 5093 N N . THR A 1 649 ? -24.166 0.320 16.438 1.00 86.00 649 THR A N 1
ATOM 5094 C CA . THR A 1 649 ? -23.175 -0.565 15.800 1.00 86.00 649 THR A CA 1
ATOM 5095 C C . THR A 1 649 ? -22.151 -1.119 16.799 1.00 86.00 649 THR A C 1
ATOM 5097 O O . THR A 1 649 ? -21.367 -2.006 16.464 1.00 86.00 649 THR A O 1
ATOM 5100 N N . SER A 1 650 ? -22.156 -0.618 18.041 1.00 89.56 650 SER A N 1
ATOM 5101 C CA . SER A 1 650 ? -21.235 -1.048 19.095 1.00 89.56 650 SER A CA 1
ATOM 5102 C C . SER A 1 650 ? -21.571 -2.450 19.596 1.00 89.56 650 SER A C 1
ATOM 5104 O O . SER A 1 650 ? -22.718 -2.747 19.930 1.00 89.56 650 SER A O 1
ATOM 5106 N N . LYS A 1 651 ? -20.542 -3.291 19.743 1.00 92.94 651 LYS A N 1
ATOM 5107 C CA . LYS A 1 651 ? -20.656 -4.605 20.396 1.00 92.94 651 LYS A CA 1
ATOM 5108 C C . LYS A 1 651 ? -20.721 -4.510 21.924 1.00 92.94 651 LYS A C 1
ATOM 5110 O O . LYS A 1 651 ? -20.895 -5.536 22.573 1.00 92.94 651 LYS A O 1
ATOM 5115 N N . THR A 1 652 ? -20.616 -3.308 22.489 1.00 95.06 652 THR A N 1
ATOM 5116 C CA . THR A 1 652 ? -20.747 -3.066 23.929 1.00 95.06 652 THR A CA 1
ATOM 5117 C C . THR A 1 652 ? -21.650 -1.866 24.196 1.00 95.06 652 THR A C 1
ATOM 5119 O O . THR A 1 652 ? -21.476 -0.807 23.588 1.00 95.06 652 THR A O 1
ATOM 5122 N N . PHE A 1 653 ? -22.614 -2.012 25.104 1.00 96.50 653 PHE A N 1
ATOM 5123 C CA . PHE A 1 653 ? -23.539 -0.942 25.496 1.00 96.50 653 PHE A CA 1
ATOM 5124 C C . PHE A 1 653 ? -24.042 -1.133 26.932 1.00 96.50 653 PHE A C 1
ATOM 5126 O O . PHE A 1 653 ? -23.981 -2.229 27.480 1.00 96.50 653 PHE A O 1
ATOM 5133 N N . SER A 1 654 ? -24.560 -0.071 27.552 1.00 96.81 654 SER A N 1
ATOM 5134 C CA . SER A 1 654 ? -25.105 -0.136 28.914 1.00 96.81 654 SER A CA 1
ATOM 5135 C C . SER A 1 654 ? -26.593 -0.501 28.938 1.00 96.81 654 SER A C 1
ATOM 5137 O O . SER A 1 654 ? -27.353 -0.108 28.052 1.00 96.81 654 SER A O 1
ATOM 5139 N N . TYR A 1 655 ? -27.026 -1.210 29.982 1.00 97.12 655 TYR A N 1
ATOM 5140 C CA . TYR A 1 655 ? -28.424 -1.568 30.235 1.00 97.12 655 TYR A CA 1
ATOM 5141 C C . TYR A 1 655 ? -28.782 -1.368 31.716 1.00 97.12 655 TYR A C 1
ATOM 5143 O O . TYR A 1 655 ? -28.003 -1.718 32.601 1.00 97.12 655 TYR A O 1
ATOM 5151 N N . GLN A 1 656 ? -29.961 -0.805 31.991 1.00 96.88 656 GLN A N 1
ATOM 5152 C CA . GLN A 1 656 ? -30.475 -0.608 33.349 1.00 96.88 656 GLN A CA 1
ATOM 5153 C C . GLN A 1 656 ? -31.348 -1.805 33.745 1.00 96.88 656 GLN A C 1
ATOM 5155 O O . GLN A 1 656 ? -32.422 -1.995 33.178 1.00 96.88 656 GLN A O 1
ATOM 5160 N N . LEU A 1 657 ? -30.916 -2.586 34.735 1.00 96.25 657 LEU A N 1
ATOM 5161 C CA . LEU A 1 657 ? -31.689 -3.709 35.272 1.00 96.25 657 LEU A CA 1
ATOM 5162 C C . LEU A 1 657 ? -32.979 -3.227 35.956 1.00 96.25 657 LEU A C 1
ATOM 5164 O O . LEU A 1 657 ? -33.023 -2.145 36.544 1.00 96.25 657 LEU A O 1
ATOM 5168 N N . SER A 1 658 ? -34.025 -4.049 35.967 1.00 95.00 658 SER A N 1
ATOM 5169 C CA . SER A 1 658 ? -35.259 -3.781 36.708 1.00 95.00 658 SER A CA 1
ATOM 5170 C C . SER A 1 658 ? -34.998 -3.638 38.215 1.00 95.00 658 SER A C 1
ATOM 5172 O O . SER A 1 658 ? -34.082 -4.246 38.775 1.00 95.00 658 SER A O 1
ATOM 5174 N N . SER A 1 659 ? -35.807 -2.827 38.903 1.00 90.88 659 SER A N 1
ATOM 5175 C CA . SER A 1 659 ? -35.667 -2.593 40.347 1.00 90.88 659 SER A CA 1
ATOM 5176 C C . SER A 1 659 ? -35.830 -3.876 41.176 1.00 90.88 659 SER A C 1
ATOM 5178 O O . SER A 1 659 ? -36.523 -4.810 40.768 1.00 90.88 659 SER A O 1
ATOM 5180 N N . GLY A 1 660 ? -35.225 -3.902 42.367 1.00 89.94 660 GLY A N 1
ATOM 5181 C CA . GLY A 1 660 ? -35.304 -5.016 43.320 1.00 89.94 660 GLY A CA 1
ATOM 5182 C C . GLY A 1 660 ? -34.167 -6.028 43.165 1.00 89.94 660 GLY A C 1
ATOM 5183 O O . GLY A 1 660 ? -33.871 -6.477 42.057 1.00 89.94 660 GLY A O 1
ATOM 5184 N N . TYR A 1 661 ? -33.545 -6.385 44.290 1.00 91.25 661 TYR A N 1
ATOM 5185 C CA . TYR A 1 661 ? -32.414 -7.309 44.349 1.00 91.25 661 TYR A CA 1
ATOM 5186 C C . TYR A 1 661 ? -32.860 -8.752 44.097 1.00 91.25 661 TYR A C 1
ATOM 5188 O O . TYR A 1 661 ? -33.708 -9.285 44.812 1.00 91.25 661 TYR A O 1
ATOM 5196 N N . ALA A 1 662 ? -32.308 -9.366 43.056 1.00 93.94 662 ALA A N 1
ATOM 5197 C CA . ALA A 1 662 ? -32.570 -10.736 42.630 1.00 93.94 662 ALA A CA 1
ATOM 5198 C C . ALA A 1 662 ? -31.566 -11.135 41.537 1.00 93.94 662 ALA A C 1
ATOM 5200 O O . ALA A 1 662 ? -30.828 -10.300 41.009 1.00 93.94 662 ALA A O 1
ATOM 5201 N N . SER A 1 663 ? -31.575 -12.407 41.136 1.00 95.25 663 SER A N 1
ATOM 5202 C CA . SER A 1 663 ? -30.967 -12.794 39.860 1.00 95.25 663 SER A CA 1
ATOM 5203 C C . SER A 1 663 ? -31.736 -12.133 38.712 1.00 95.25 663 SER A C 1
ATOM 5205 O O . SER A 1 663 ? -32.956 -12.273 38.616 1.00 95.25 663 SER A O 1
ATOM 5207 N N . LYS A 1 664 ? -31.027 -11.384 37.867 1.00 96.12 664 LYS A N 1
ATOM 5208 C CA . LYS A 1 664 ? -31.562 -10.719 36.678 1.00 96.12 664 LYS A CA 1
ATOM 5209 C C . LYS A 1 664 ? -31.035 -11.435 35.446 1.00 96.12 664 LYS A C 1
ATOM 5211 O O . LYS A 1 664 ? -29.846 -11.733 35.380 1.00 96.12 664 LYS A O 1
ATOM 5216 N N . THR A 1 665 ? -31.908 -11.701 34.480 1.00 97.38 665 THR A N 1
ATOM 5217 C CA . THR A 1 665 ? -31.524 -12.289 33.191 1.00 97.38 665 THR A CA 1
ATOM 5218 C C . THR A 1 665 ? -31.813 -11.282 32.099 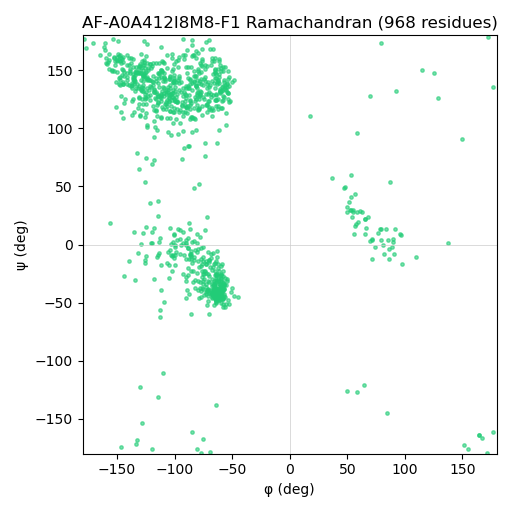1.00 97.38 665 THR A C 1
ATOM 5220 O O . THR A 1 665 ? -32.958 -10.874 31.932 1.00 97.38 665 THR A O 1
ATOM 5223 N N . VAL A 1 666 ? -30.774 -10.885 31.375 1.00 97.62 666 VAL A N 1
ATOM 5224 C CA . VAL A 1 666 ? -30.876 -9.958 30.249 1.00 97.62 666 VAL A CA 1
ATOM 5225 C C . VAL A 1 666 ? -30.873 -10.778 28.970 1.00 97.62 666 VAL A C 1
ATOM 5227 O O . VAL A 1 666 ? -30.038 -11.664 28.802 1.00 97.62 666 VAL A O 1
ATOM 5230 N N . TYR A 1 667 ? -31.808 -10.478 28.082 1.00 98.38 667 TYR A N 1
ATOM 5231 C CA . TYR A 1 667 ? -31.941 -11.044 26.749 1.00 98.38 667 TYR A CA 1
ATOM 5232 C C . TYR A 1 667 ? -31.560 -9.972 25.733 1.00 98.38 667 TYR A C 1
ATOM 5234 O O . TYR A 1 667 ? -31.889 -8.799 25.912 1.00 98.38 667 TYR A O 1
ATOM 5242 N N . VAL A 1 668 ? -30.861 -10.364 24.673 1.00 98.12 668 VAL A N 1
ATOM 5243 C CA . VAL A 1 668 ? -30.457 -9.483 23.579 1.00 98.12 668 VAL A CA 1
ATOM 5244 C C . VAL A 1 668 ? -30.722 -10.164 22.248 1.00 98.12 668 VAL A C 1
ATOM 5246 O O . VAL A 1 668 ? -30.471 -11.356 22.087 1.00 98.12 668 VAL A O 1
ATOM 5249 N N . GLN A 1 669 ? -31.183 -9.378 21.285 1.00 98.00 669 GLN A N 1
ATOM 5250 C CA . GLN A 1 669 ? -31.280 -9.735 19.877 1.00 98.00 669 GLN A CA 1
ATOM 5251 C C . GLN A 1 669 ? -30.630 -8.628 19.051 1.00 98.00 669 GLN A C 1
ATOM 5253 O O . GLN A 1 669 ? -30.683 -7.458 19.432 1.00 98.00 669 GLN A O 1
ATOM 5258 N N . VAL A 1 670 ? -30.024 -8.970 17.922 1.00 96.88 670 VAL A N 1
ATOM 5259 C CA . VAL A 1 670 ? -29.380 -8.003 17.026 1.00 96.88 670 VAL A CA 1
ATOM 5260 C C . VAL A 1 670 ? -29.903 -8.139 15.606 1.00 96.88 670 VAL A C 1
ATOM 5262 O O . VAL A 1 670 ? -30.418 -9.190 15.240 1.00 96.88 670 VAL A O 1
ATOM 5265 N N . LYS A 1 671 ? -29.787 -7.084 14.796 1.00 93.81 671 LYS A N 1
ATOM 5266 C CA . LYS A 1 671 ? -30.161 -7.136 13.378 1.00 93.81 671 LYS A CA 1
ATOM 5267 C C . LYS A 1 671 ? -29.341 -6.216 12.480 1.00 93.81 671 LYS A C 1
ATOM 5269 O O . LYS A 1 671 ? -28.731 -5.233 12.923 1.00 93.81 671 LYS A O 1
ATOM 5274 N N . ASN A 1 672 ? -29.436 -6.494 11.188 1.00 89.50 672 ASN A N 1
ATOM 5275 C CA . ASN A 1 672 ? -29.092 -5.586 10.099 1.00 89.50 672 ASN A CA 1
ATOM 5276 C C . ASN A 1 672 ? -30.197 -5.565 9.032 1.00 89.50 672 ASN A C 1
ATOM 5278 O O . ASN A 1 672 ? -31.304 -6.048 9.271 1.00 89.50 672 ASN A O 1
ATOM 5282 N N . SER A 1 673 ? -29.919 -4.966 7.873 1.00 85.56 673 SER A N 1
ATOM 5283 C CA . SER A 1 673 ? -30.840 -4.929 6.730 1.00 85.56 673 SER A CA 1
ATOM 5284 C C . SER A 1 673 ? -31.149 -6.309 6.135 1.00 85.56 673 SER A C 1
ATOM 5286 O O . SER A 1 673 ? -32.105 -6.428 5.376 1.00 85.56 673 SER A O 1
ATOM 5288 N N . PHE A 1 674 ? -30.374 -7.340 6.480 1.00 86.31 674 PHE A N 1
ATOM 5289 C CA . PHE A 1 674 ? -30.468 -8.691 5.923 1.00 86.31 674 PHE A CA 1
ATOM 5290 C C . PHE A 1 674 ? -31.170 -9.683 6.858 1.00 86.31 674 PHE A C 1
ATOM 5292 O O . PHE A 1 674 ? -31.514 -10.785 6.436 1.00 86.31 674 PHE A O 1
ATOM 5299 N N . GLY A 1 675 ? -31.426 -9.303 8.111 1.00 90.25 675 GLY A N 1
ATOM 5300 C CA . GLY A 1 675 ? -32.243 -10.085 9.033 1.00 90.25 675 GLY A CA 1
ATOM 5301 C C . GLY A 1 675 ? -31.877 -9.888 10.498 1.00 90.25 675 GLY A C 1
ATOM 5302 O O . GLY A 1 675 ? -31.068 -9.031 10.858 1.00 90.25 675 GLY A O 1
ATOM 5303 N N . GLU A 1 676 ? -32.502 -10.701 11.343 1.00 95.50 676 GLU A N 1
ATOM 5304 C CA . GLU A 1 676 ? -32.359 -10.679 12.798 1.00 95.50 676 GLU A CA 1
ATOM 5305 C C . GLU A 1 676 ? -31.625 -11.935 13.286 1.00 95.50 676 GLU A C 1
ATOM 5307 O O . GLU A 1 676 ? -31.765 -13.012 12.705 1.00 95.50 676 GLU A O 1
ATOM 5312 N N . SER A 1 677 ? -30.870 -11.808 14.375 1.00 96.12 677 SER A N 1
ATOM 5313 C CA . SER A 1 677 ? -30.277 -12.943 15.076 1.00 96.12 677 SER A CA 1
ATOM 5314 C C . SER A 1 677 ? -31.314 -13.687 15.918 1.00 96.12 677 SER A C 1
ATOM 5316 O O . SER A 1 677 ? -32.386 -13.166 16.235 1.00 96.12 677 SER A O 1
ATOM 5318 N N . GLU A 1 678 ? -30.939 -14.868 16.410 1.00 96.25 678 GLU A N 1
ATOM 5319 C CA . GLU A 1 678 ? -31.590 -15.443 17.588 1.00 96.25 678 GLU A CA 1
ATOM 5320 C C . GLU A 1 678 ? -31.410 -14.545 18.824 1.00 96.25 678 GLU A C 1
ATOM 5322 O O . GLU A 1 678 ? -30.455 -13.763 18.916 1.00 96.25 678 GLU A O 1
ATOM 5327 N N . VAL A 1 679 ? -32.305 -14.697 19.803 1.00 97.44 679 VAL A N 1
ATOM 5328 C CA . VAL A 1 679 ? -32.163 -14.077 21.124 1.00 97.44 679 VAL A CA 1
ATOM 5329 C C . VAL A 1 679 ? -31.150 -14.873 21.950 1.00 97.44 679 VAL A C 1
ATOM 5331 O O . VAL A 1 679 ? -31.291 -16.087 22.102 1.00 97.44 679 VAL A O 1
ATOM 5334 N N . LYS A 1 680 ? -30.151 -14.198 22.524 1.00 98.12 680 LYS A N 1
ATOM 5335 C CA . LYS A 1 680 ? -29.227 -14.778 23.515 1.00 98.12 680 LYS A CA 1
ATOM 5336 C C . LYS A 1 680 ? -29.372 -14.074 24.854 1.00 98.12 680 LYS A C 1
ATOM 5338 O O . LYS A 1 680 ? -29.795 -12.925 24.912 1.00 98.12 680 LYS A O 1
ATOM 5343 N N . SER A 1 681 ? -29.007 -14.756 25.934 1.00 97.44 681 SER A N 1
ATOM 5344 C CA . SER A 1 681 ? -29.155 -14.227 27.286 1.00 97.44 681 SER A CA 1
ATOM 5345 C C . SER A 1 681 ? -27.958 -14.512 28.174 1.00 97.44 681 SER A C 1
ATOM 5347 O O . SER A 1 681 ? -27.188 -15.438 27.929 1.00 97.44 681 SER A O 1
ATOM 5349 N N . SER A 1 682 ? -27.845 -13.732 29.241 1.00 97.88 682 SER A N 1
ATOM 5350 C CA . SER A 1 682 ? -26.931 -13.971 30.354 1.00 97.88 682 SER A CA 1
ATOM 5351 C C . SER A 1 682 ? -27.573 -13.477 31.649 1.00 97.88 682 SER A C 1
ATOM 5353 O O . SER A 1 682 ? -28.531 -12.698 31.613 1.00 97.88 682 SER A O 1
ATOM 5355 N N . SER A 1 683 ? -27.079 -13.951 32.789 1.00 97.06 683 SER A N 1
ATOM 5356 C CA . SER A 1 683 ? -27.656 -13.653 34.098 1.00 97.06 683 SER A CA 1
ATOM 5357 C C . SER A 1 683 ? -26.603 -13.119 35.058 1.00 97.06 683 SER A C 1
ATOM 5359 O O . SER A 1 683 ? -25.465 -13.579 35.067 1.00 97.06 683 SER A O 1
ATOM 5361 N N . ILE A 1 684 ? -27.011 -12.179 35.907 1.00 97.06 684 ILE A N 1
ATOM 5362 C CA . ILE A 1 684 ? -26.190 -11.604 36.973 1.00 97.06 684 ILE A CA 1
ATOM 5363 C C . ILE A 1 684 ? -27.018 -11.502 38.255 1.00 97.06 684 ILE A C 1
ATOM 5365 O O . ILE A 1 684 ? -28.222 -11.244 38.212 1.00 97.06 684 ILE A O 1
ATOM 5369 N N . LEU A 1 685 ? -26.404 -11.715 39.417 1.00 96.31 685 LEU A N 1
ATOM 5370 C CA . LEU A 1 685 ? -27.065 -11.485 40.697 1.00 96.31 685 LEU A CA 1
ATOM 5371 C C . LEU A 1 685 ? -26.983 -9.995 41.060 1.00 96.31 685 LEU A C 1
ATOM 5373 O O . LEU A 1 685 ? -25.917 -9.513 41.433 1.00 96.31 685 LEU A O 1
ATOM 5377 N N . TYR A 1 686 ? -28.102 -9.271 40.989 1.00 95.69 686 TYR A N 1
ATOM 5378 C CA . TYR A 1 686 ? -28.191 -7.908 41.515 1.00 95.69 686 TYR A CA 1
ATOM 5379 C C . TYR A 1 686 ? -28.513 -7.973 43.009 1.00 95.69 686 TYR A C 1
ATOM 5381 O O . TYR A 1 686 ? -29.611 -8.383 43.382 1.00 95.69 686 TYR A O 1
ATOM 5389 N N . SER A 1 687 ? -27.551 -7.622 43.863 1.00 89.44 687 SER A N 1
ATOM 5390 C CA . SER A 1 687 ? -27.678 -7.733 45.322 1.00 89.44 687 SER A CA 1
ATOM 5391 C C . SER A 1 687 ? -27.573 -6.393 46.024 1.00 89.44 687 SER A C 1
ATOM 5393 O O . SER A 1 687 ? -26.954 -5.454 45.522 1.00 89.44 687 SER A O 1
ATOM 5395 N N . GLU A 1 688 ? -28.146 -6.340 47.226 1.00 82.75 688 GLU A N 1
ATOM 5396 C CA . GLU A 1 688 ? -27.892 -5.244 48.145 1.00 82.75 688 GLU A CA 1
ATOM 5397 C C . GLU A 1 688 ? -26.403 -5.202 48.466 1.00 82.75 688 GLU A C 1
ATOM 5399 O O . GLU A 1 688 ? -25.774 -6.230 48.738 1.00 82.75 688 GLU A O 1
ATOM 5404 N N . ARG A 1 689 ? -25.831 -4.001 48.413 1.00 76.25 689 ARG A N 1
ATOM 5405 C CA . ARG A 1 689 ? -24.458 -3.796 48.849 1.00 76.25 689 ARG A CA 1
ATOM 5406 C C . ARG A 1 689 ? -24.398 -4.105 50.354 1.00 76.25 689 ARG A C 1
ATOM 5408 O O . ARG A 1 689 ? -25.164 -3.496 51.099 1.00 76.25 689 ARG A O 1
ATOM 5415 N N . PRO A 1 690 ? -23.533 -5.024 50.820 1.00 68.31 690 PRO A N 1
ATOM 5416 C CA . PRO A 1 690 ? -23.446 -5.346 52.241 1.00 68.31 690 PRO A CA 1
ATOM 5417 C C . PRO A 1 690 ? -23.205 -4.090 53.086 1.00 68.31 690 PRO A C 1
ATOM 5419 O O . PRO A 1 690 ? -22.387 -3.249 52.708 1.00 68.31 690 PRO A O 1
ATOM 5422 N N . ALA A 1 691 ? -23.889 -3.976 54.230 1.00 62.91 691 ALA A N 1
ATOM 5423 C CA . ALA A 1 691 ? -23.622 -2.917 55.199 1.00 62.91 691 ALA A CA 1
ATOM 5424 C C . ALA A 1 691 ? -22.189 -3.066 55.712 1.00 62.91 691 ALA A C 1
ATOM 5426 O O . ALA A 1 691 ? -21.832 -4.098 56.286 1.00 62.91 691 ALA A O 1
ATOM 5427 N N . VAL A 1 692 ? -21.363 -2.050 55.486 1.00 65.88 692 VAL A N 1
ATOM 5428 C CA . VAL A 1 692 ? -19.965 -2.102 55.891 1.00 65.88 692 VAL A CA 1
ATOM 5429 C C . VAL A 1 692 ? -19.842 -1.545 57.305 1.00 65.88 692 VAL A C 1
ATOM 5431 O O . VAL A 1 692 ? -20.191 -0.395 57.570 1.00 65.88 692 VAL A O 1
ATOM 5434 N N . SER A 1 693 ? -19.384 -2.377 58.236 1.00 71.44 693 SER A N 1
ATOM 5435 C CA . SER A 1 693 ? -18.911 -1.934 59.546 1.00 71.44 693 SER A CA 1
ATOM 5436 C C . SER A 1 693 ? -17.394 -1.917 59.541 1.00 71.44 693 SER A C 1
ATOM 5438 O O . SER A 1 693 ? -16.760 -2.835 59.018 1.00 71.44 693 SER A O 1
ATOM 5440 N N . TYR A 1 694 ? -16.823 -0.902 60.164 1.00 79.38 694 TYR A N 1
ATOM 5441 C CA . TYR A 1 694 ? -15.391 -0.740 60.267 1.00 79.38 694 TYR A CA 1
ATOM 5442 C C . TYR A 1 694 ? -14.959 -0.775 61.719 1.00 79.38 694 TYR A C 1
ATOM 5444 O O . TYR A 1 694 ? -15.522 -0.103 62.585 1.00 79.38 694 TYR A O 1
ATOM 5452 N N . THR A 1 695 ? -13.920 -1.554 61.963 1.00 89.12 695 THR A N 1
ATOM 5453 C CA . THR A 1 695 ? -13.298 -1.666 63.269 1.00 89.12 695 THR A CA 1
ATOM 5454 C C . THR A 1 695 ? -12.335 -0.505 63.471 1.00 89.12 695 THR A C 1
ATOM 5456 O O . THR A 1 695 ? -11.433 -0.277 62.657 1.00 89.12 695 THR A O 1
ATOM 5459 N N . VAL A 1 696 ? -12.499 0.214 64.579 1.00 88.06 696 VAL A N 1
ATOM 5460 C CA . VAL A 1 696 ? -11.560 1.224 65.064 1.00 88.06 696 VAL A CA 1
ATOM 5461 C C . VAL A 1 696 ? -10.784 0.649 66.240 1.00 88.06 696 VAL A C 1
ATOM 5463 O O . VAL A 1 696 ? -11.346 0.340 67.287 1.00 88.06 696 VAL A O 1
ATOM 5466 N N . THR A 1 697 ? -9.476 0.479 66.064 1.00 91.94 697 THR A N 1
ATOM 5467 C CA . THR A 1 697 ? -8.596 -0.082 67.098 1.00 91.94 697 THR A CA 1
ATOM 5468 C C . THR A 1 697 ? -7.882 1.039 67.851 1.00 91.94 697 THR A C 1
ATOM 5470 O O . THR A 1 697 ? -7.171 1.830 67.239 1.00 91.94 697 THR A O 1
ATOM 5473 N N . GLY A 1 698 ? -8.041 1.110 69.171 1.00 88.81 698 GLY A N 1
ATOM 5474 C CA . GLY A 1 698 ? -7.296 2.012 70.048 1.00 88.81 698 GLY A CA 1
ATOM 5475 C C . GLY A 1 698 ? -5.973 1.385 70.488 1.00 88.81 698 GLY A C 1
ATOM 5476 O O . GLY A 1 698 ? -5.974 0.300 71.069 1.00 88.81 698 GLY A O 1
ATOM 5477 N N . LYS A 1 699 ? -4.838 2.043 70.234 1.00 86.00 699 LYS A N 1
ATOM 5478 C CA . LYS A 1 699 ? -3.505 1.536 70.605 1.00 86.00 699 LYS A CA 1
ATOM 5479 C C . LYS A 1 699 ? -2.668 2.579 71.330 1.00 86.00 699 LYS A C 1
ATOM 5481 O O . LYS A 1 699 ? -2.736 3.763 71.033 1.00 86.00 699 LYS A O 1
ATOM 5486 N N . ALA A 1 700 ? -1.827 2.123 72.250 1.00 79.94 700 ALA A N 1
ATOM 5487 C CA . ALA A 1 700 ? -0.682 2.900 72.706 1.00 79.94 700 ALA A CA 1
ATOM 5488 C C . ALA A 1 700 ? 0.496 2.622 71.762 1.00 79.94 700 ALA A C 1
ATOM 5490 O O . ALA A 1 700 ? 0.729 1.463 71.418 1.00 79.94 700 ALA A O 1
ATOM 5491 N N . ASN A 1 701 ? 1.259 3.646 71.378 1.00 76.38 701 ASN A N 1
ATOM 5492 C CA . ASN A 1 701 ? 2.517 3.453 70.642 1.00 76.38 701 ASN A CA 1
ATOM 5493 C C . ASN A 1 701 ? 3.528 2.604 71.435 1.00 76.38 701 ASN A C 1
ATOM 5495 O O . ASN A 1 701 ? 4.336 1.884 70.857 1.00 76.38 701 ASN A O 1
ATOM 5499 N N . ASN A 1 702 ? 3.463 2.674 72.765 1.00 77.44 702 ASN A N 1
ATOM 5500 C CA . ASN A 1 702 ? 4.179 1.808 73.680 1.00 77.44 702 ASN A CA 1
ATOM 5501 C C . ASN A 1 702 ? 3.327 1.590 74.935 1.00 77.44 702 ASN A C 1
ATOM 5503 O O . ASN A 1 702 ? 3.095 2.514 75.714 1.00 77.44 702 ASN A O 1
ATOM 5507 N N . THR A 1 703 ? 2.874 0.356 75.151 1.00 79.25 703 THR A N 1
ATOM 5508 C CA . THR A 1 703 ? 2.022 -0.004 76.296 1.00 79.25 703 THR A CA 1
ATOM 5509 C C . THR A 1 703 ? 2.724 0.142 77.648 1.00 79.25 703 THR A C 1
ATOM 5511 O O . THR A 1 703 ? 2.058 0.177 78.678 1.00 79.25 703 THR A O 1
ATOM 5514 N N . ALA A 1 704 ? 4.059 0.246 77.673 1.00 70.44 704 ALA A N 1
ATOM 5515 C CA . ALA A 1 704 ? 4.809 0.568 78.885 1.00 70.44 704 ALA A CA 1
ATOM 5516 C C . ALA A 1 704 ? 4.739 2.064 79.251 1.00 70.44 704 ALA A C 1
ATOM 5518 O O . ALA A 1 704 ? 5.013 2.419 80.396 1.00 70.44 704 ALA A O 1
ATOM 5519 N N . TYR A 1 705 ? 4.378 2.943 78.308 1.00 80.19 705 TYR A N 1
ATOM 5520 C CA . TYR A 1 705 ? 4.348 4.403 78.495 1.00 80.19 705 TYR A CA 1
ATOM 5521 C C . TYR A 1 705 ? 2.943 4.937 78.782 1.00 80.19 705 TYR A C 1
ATOM 5523 O O . TYR A 1 705 ? 2.795 6.044 79.292 1.00 80.19 705 TYR A O 1
ATOM 5531 N N . GLY A 1 706 ? 1.915 4.147 78.488 1.00 84.81 706 GLY A N 1
ATOM 5532 C CA . GLY A 1 706 ? 0.533 4.462 78.803 1.00 84.81 706 GLY A CA 1
ATOM 5533 C C . GLY A 1 706 ? -0.438 3.466 78.179 1.00 84.81 706 GLY A C 1
ATOM 5534 O O . GLY A 1 706 ? -0.047 2.533 77.477 1.00 84.81 706 GLY A O 1
ATOM 5535 N N . THR A 1 707 ? -1.726 3.665 78.434 1.00 90.00 707 THR A N 1
ATOM 5536 C CA . THR A 1 707 ? -2.813 2.785 77.987 1.00 90.00 707 THR A CA 1
ATOM 5537 C C . THR A 1 707 ? -3.865 3.560 77.201 1.00 90.00 707 THR A C 1
ATOM 5539 O O . THR A 1 707 ? -4.085 4.741 77.462 1.00 90.00 707 THR A O 1
ATOM 5542 N N . VAL A 1 708 ? -4.515 2.896 76.235 1.00 91.94 708 VAL A N 1
ATOM 5543 C CA . VAL A 1 708 ? -5.613 3.452 75.422 1.00 91.94 708 VAL A CA 1
ATOM 5544 C C . VAL A 1 708 ? -6.835 2.544 75.515 1.00 91.94 708 VAL A C 1
ATOM 5546 O O . VAL A 1 708 ? -6.707 1.331 75.363 1.00 91.94 708 VAL A O 1
ATOM 5549 N N . THR A 1 709 ? -8.010 3.118 75.787 1.00 87.94 709 THR A N 1
ATOM 5550 C CA . THR A 1 709 ? -9.258 2.376 76.040 1.00 87.94 709 THR A CA 1
ATOM 5551 C C . THR A 1 709 ? -10.466 3.063 75.381 1.00 87.94 709 THR A C 1
ATOM 5553 O O . THR A 1 709 ? -10.594 4.280 75.518 1.00 87.94 709 THR A O 1
ATOM 5556 N N . PRO A 1 710 ? -11.398 2.327 74.740 1.00 87.00 710 PRO A N 1
ATOM 5557 C CA . PRO A 1 710 ? -11.366 0.883 74.491 1.00 87.00 710 PRO A CA 1
ATOM 5558 C C . PRO A 1 710 ? -10.324 0.498 73.428 1.00 87.00 710 PRO A C 1
ATOM 5560 O O . PRO A 1 710 ? -9.982 1.296 72.561 1.00 87.00 710 PRO A O 1
ATOM 5563 N N . ALA A 1 711 ? -9.817 -0.737 73.494 1.00 83.81 711 ALA A N 1
ATOM 5564 C CA . ALA A 1 711 ? -8.841 -1.243 72.523 1.00 83.81 711 ALA A CA 1
ATOM 5565 C C . ALA A 1 711 ? -9.463 -1.496 71.139 1.00 83.81 711 ALA A C 1
ATOM 5567 O O . ALA A 1 711 ? -8.761 -1.445 70.134 1.00 83.81 711 ALA A O 1
ATOM 5568 N N . VAL A 1 712 ? -10.772 -1.756 71.077 1.00 87.44 712 VAL A N 1
ATOM 5569 C CA . VAL A 1 712 ? -11.524 -1.996 69.839 1.00 87.44 712 VAL A CA 1
ATOM 5570 C C . VAL A 1 712 ? -12.933 -1.416 69.970 1.00 87.44 712 VAL A C 1
ATOM 5572 O O . VAL A 1 712 ? -13.569 -1.574 71.014 1.00 87.44 712 VAL A O 1
ATOM 5575 N N . GLN A 1 713 ? -13.418 -0.772 68.909 1.00 89.94 713 GLN A N 1
ATOM 5576 C CA . GLN A 1 713 ? -14.790 -0.295 68.758 1.00 89.94 713 GLN A CA 1
ATOM 5577 C C . GLN A 1 713 ? -15.243 -0.475 67.302 1.00 89.94 713 GLN A C 1
ATOM 5579 O O . GLN A 1 713 ? -14.588 0.028 66.395 1.00 89.94 713 GLN A O 1
ATOM 5584 N N . ASP A 1 714 ? -16.356 -1.169 67.069 1.00 87.81 714 ASP A N 1
ATOM 5585 C CA . ASP A 1 714 ? -16.938 -1.312 65.729 1.00 87.81 714 ASP A CA 1
ATOM 5586 C C . ASP A 1 714 ? -17.977 -0.217 65.475 1.00 87.81 714 ASP A C 1
ATOM 5588 O O . ASP A 1 714 ? -18.826 0.058 66.327 1.00 87.81 714 ASP A O 1
ATOM 5592 N N . VAL A 1 715 ? -17.917 0.408 64.297 1.00 85.06 715 VAL A N 1
ATOM 5593 C CA . VAL A 1 715 ? -18.847 1.467 63.879 1.00 85.06 715 VAL A CA 1
ATOM 5594 C C . VAL A 1 715 ? -19.345 1.226 62.457 1.00 85.06 715 VAL A C 1
ATOM 5596 O O . VAL A 1 715 ? -18.640 0.650 61.632 1.00 85.06 715 VAL A O 1
ATOM 5599 N N . ALA A 1 716 ? -20.569 1.655 62.148 1.00 80.50 716 ALA A N 1
ATOM 5600 C CA . ALA A 1 716 ? -21.095 1.602 60.782 1.00 80.50 716 ALA A CA 1
ATOM 5601 C C . ALA A 1 716 ? -20.307 2.535 59.839 1.00 80.50 716 ALA A C 1
ATOM 5603 O O . ALA A 1 716 ? -19.699 3.500 60.303 1.00 80.50 716 ALA A O 1
ATOM 5604 N N . GLU A 1 717 ? -20.344 2.289 58.526 1.00 77.81 717 GLU A N 1
ATOM 5605 C CA . GLU A 1 717 ? -19.813 3.210 57.514 1.00 77.81 717 GLU A CA 1
ATOM 5606 C C . GLU A 1 717 ? -20.379 4.628 57.709 1.00 77.81 717 GLU A C 1
ATOM 5608 O O . GLU A 1 717 ? -21.589 4.840 57.746 1.00 77.81 717 GLU A O 1
ATOM 5613 N N . GLY A 1 718 ? -19.494 5.610 57.876 1.00 78.25 718 GLY A N 1
ATOM 5614 C CA . GLY A 1 718 ? -19.849 6.990 58.210 1.00 78.25 718 GLY A CA 1
ATOM 5615 C C . GLY A 1 718 ? -20.023 7.274 59.713 1.00 78.25 718 GLY A C 1
ATOM 5616 O O . GLY A 1 718 ? -20.212 8.430 60.090 1.00 78.25 718 GLY A O 1
ATOM 5617 N N . GLY A 1 719 ? -19.927 6.260 60.576 1.00 82.62 719 GLY A N 1
ATOM 5618 C CA . GLY A 1 719 ? -20.036 6.365 62.034 1.00 82.62 719 GLY A CA 1
ATOM 5619 C C . GLY A 1 719 ? -18.826 7.020 62.714 1.00 82.62 719 GLY A C 1
ATOM 5620 O O . GLY A 1 719 ? -17.821 7.330 62.072 1.00 82.62 719 GLY A O 1
ATOM 5621 N N . GLN A 1 720 ? -18.933 7.238 64.029 1.00 91.12 720 GLN A N 1
ATOM 5622 C CA . GLN A 1 720 ? -17.919 7.885 64.872 1.00 91.12 720 GLN A CA 1
ATOM 5623 C C . GLN A 1 720 ? -17.434 6.928 65.971 1.00 91.12 720 GLN A C 1
ATOM 5625 O O . GLN A 1 720 ? -18.256 6.269 66.605 1.00 91.12 720 GLN A O 1
ATOM 5630 N N . ALA A 1 721 ? -16.122 6.897 66.225 1.00 90.88 721 ALA A N 1
ATOM 5631 C CA . ALA A 1 721 ? -15.489 6.134 67.305 1.00 90.88 721 ALA A CA 1
ATOM 5632 C C . ALA A 1 721 ? -14.575 7.021 68.164 1.00 90.88 721 ALA A C 1
ATOM 5634 O O . ALA A 1 721 ? -13.895 7.898 67.630 1.00 90.88 721 ALA A O 1
ATOM 5635 N N . SER A 1 722 ? -14.502 6.759 69.472 1.00 92.62 722 SER A N 1
ATOM 5636 C CA . SER A 1 722 ? -13.700 7.541 70.428 1.00 92.62 722 SER A CA 1
ATOM 5637 C C . SER A 1 722 ? -12.917 6.651 71.390 1.00 92.62 722 SER A C 1
ATOM 5639 O O . SER A 1 722 ? -13.424 5.646 71.885 1.00 92.62 722 SER A O 1
ATOM 5641 N N . VAL A 1 723 ? -11.691 7.066 71.711 1.00 92.00 723 VAL A N 1
ATOM 5642 C CA . VAL A 1 723 ? -10.790 6.398 72.658 1.00 92.00 723 VAL A CA 1
ATOM 5643 C C . VAL A 1 723 ? -10.216 7.394 73.666 1.00 92.00 723 VAL A C 1
ATOM 5645 O O . VAL A 1 723 ? -10.046 8.575 73.372 1.00 92.00 723 VAL A O 1
ATOM 5648 N N . ASN A 1 724 ? -9.886 6.913 74.861 1.00 94.12 724 ASN A N 1
ATOM 5649 C CA . ASN A 1 724 ? -9.231 7.670 75.926 1.00 94.12 724 ASN A CA 1
ATOM 5650 C C . ASN A 1 724 ? -7.826 7.117 76.179 1.00 94.12 724 ASN A C 1
ATOM 5652 O O . ASN A 1 724 ? -7.620 5.911 76.061 1.00 94.12 724 ASN A O 1
ATOM 5656 N N . ALA A 1 725 ? -6.881 7.977 76.558 1.00 91.81 725 ALA A N 1
ATOM 5657 C CA . ALA A 1 725 ? -5.504 7.618 76.876 1.00 91.81 725 ALA A CA 1
ATOM 5658 C C . ALA A 1 725 ? -5.085 8.085 78.268 1.00 91.81 725 ALA A C 1
ATOM 5660 O O . ALA A 1 725 ? -5.420 9.194 78.686 1.00 91.81 725 ALA A O 1
ATOM 5661 N N . GLN A 1 726 ? -4.282 7.256 78.929 1.00 93.31 726 GLN A N 1
ATOM 5662 C CA . GLN A 1 726 ? -3.670 7.522 80.226 1.00 93.31 726 GLN A CA 1
ATOM 5663 C C . GLN A 1 726 ? -2.174 7.194 80.160 1.00 93.31 726 GLN A C 1
ATOM 5665 O O . GLN A 1 726 ? -1.818 6.040 79.931 1.00 93.31 726 GLN A O 1
ATOM 5670 N N . ALA A 1 727 ? -1.308 8.187 80.364 1.00 85.38 727 ALA A N 1
ATOM 5671 C CA . ALA A 1 727 ? 0.142 8.014 80.426 1.00 85.38 727 ALA A CA 1
ATOM 5672 C C . ALA A 1 727 ? 0.582 7.484 81.801 1.00 85.38 727 ALA A C 1
ATOM 5674 O O . ALA A 1 727 ? -0.039 7.798 82.821 1.00 85.38 727 ALA A O 1
ATOM 5675 N N . ASN A 1 728 ? 1.666 6.709 81.812 1.00 86.19 728 ASN A N 1
ATOM 5676 C CA . ASN A 1 728 ? 2.373 6.270 83.015 1.00 86.19 728 ASN A CA 1
ATOM 5677 C C . ASN A 1 728 ? 3.390 7.343 83.461 1.00 86.19 728 ASN A C 1
ATOM 5679 O O . ASN A 1 728 ? 3.781 8.202 82.670 1.00 86.19 728 ASN A O 1
ATOM 5683 N N . ASP A 1 729 ? 3.856 7.287 84.712 1.00 80.12 729 ASP A N 1
ATOM 5684 C CA . ASP A 1 729 ? 4.766 8.293 85.286 1.00 80.12 729 ASP A CA 1
ATOM 5685 C C . ASP A 1 729 ? 6.054 8.504 84.458 1.00 80.12 729 ASP A C 1
ATOM 5687 O O . ASP A 1 729 ? 6.728 7.549 84.064 1.00 80.12 729 ASP A O 1
ATOM 5691 N N . GLY A 1 730 ? 6.412 9.773 84.214 1.00 64.00 730 GLY A N 1
ATOM 5692 C CA . GLY A 1 730 ? 7.560 10.182 83.383 1.00 64.00 730 GLY A CA 1
ATOM 5693 C C . GLY A 1 730 ? 7.272 10.271 81.876 1.00 64.00 730 GLY A C 1
ATOM 5694 O O . GLY A 1 730 ? 8.186 10.539 81.086 1.00 64.00 730 GLY A O 1
ATOM 5695 N N . TYR A 1 731 ? 6.017 10.055 81.475 1.00 72.69 731 TYR A N 1
ATOM 5696 C CA . TYR A 1 731 ? 5.545 10.142 80.098 1.00 72.69 731 TYR A CA 1
ATOM 5697 C C . TYR A 1 731 ? 4.324 11.059 80.001 1.00 72.69 731 TYR A C 1
ATOM 5699 O O . TYR A 1 731 ? 3.515 11.162 80.920 1.00 72.69 731 TYR A O 1
ATOM 5707 N N . VAL A 1 732 ? 4.178 11.701 78.849 1.00 76.12 732 VAL A N 1
ATOM 5708 C CA . VAL A 1 732 ? 3.016 12.518 78.495 1.00 76.12 732 VAL A CA 1
ATOM 5709 C C . VAL A 1 732 ? 2.491 12.080 77.138 1.00 76.12 732 VAL A C 1
ATOM 5711 O O . VAL A 1 732 ? 3.185 11.418 76.362 1.00 76.12 732 VAL A O 1
ATOM 5714 N N . ILE A 1 733 ? 1.266 12.469 76.814 1.00 79.56 733 ILE A N 1
ATOM 5715 C CA . ILE A 1 733 ? 0.745 12.305 75.461 1.00 79.56 733 ILE A CA 1
ATOM 5716 C C . ILE A 1 733 ? 1.531 13.244 74.542 1.00 79.56 733 ILE A C 1
ATOM 5718 O O . ILE A 1 733 ? 1.418 14.462 74.642 1.00 79.56 733 ILE A O 1
ATOM 5722 N N . GLY A 1 734 ? 2.352 12.688 73.659 1.00 59.81 734 GLY A N 1
ATOM 5723 C CA . GLY A 1 734 ? 3.090 13.449 72.650 1.00 59.81 734 GLY A CA 1
ATOM 5724 C C . GLY A 1 734 ? 2.245 13.795 71.432 1.00 59.81 734 GLY A C 1
ATOM 5725 O O . GLY A 1 734 ? 2.507 14.789 70.766 1.00 59.81 734 GLY A O 1
ATOM 5726 N N . GLY A 1 735 ? 1.200 13.013 71.171 1.00 76.94 735 GLY A N 1
ATOM 5727 C CA . GLY A 1 735 ? 0.268 13.244 70.077 1.00 76.94 735 GLY A CA 1
ATOM 5728 C C . GLY A 1 735 ? -0.696 12.080 69.894 1.00 76.94 735 GLY A C 1
ATOM 5729 O O . GLY A 1 735 ? -0.628 11.077 70.605 1.00 76.94 735 GLY A O 1
ATOM 5730 N N . TRP A 1 736 ? -1.575 12.208 68.910 1.00 84.25 736 TRP A N 1
ATOM 5731 C CA . TRP A 1 736 ? -2.508 11.165 68.502 1.00 84.25 736 TRP A CA 1
ATOM 5732 C C . TRP A 1 736 ? -2.412 10.976 66.992 1.00 84.25 736 TRP A C 1
ATOM 5734 O O . TRP A 1 736 ? -2.425 11.958 66.257 1.00 84.25 736 TRP A O 1
ATOM 5744 N N . SER A 1 737 ? -2.335 9.729 66.540 1.00 81.19 737 SER A N 1
ATOM 5745 C CA . SER A 1 737 ? -2.376 9.372 65.119 1.00 81.19 737 SER A CA 1
ATOM 5746 C C . SER A 1 737 ? -3.686 8.658 64.809 1.00 81.19 737 SER A C 1
ATOM 5748 O O . SER A 1 737 ? -4.154 7.849 65.610 1.00 81.19 737 SER A O 1
ATOM 5750 N N . GLY A 1 738 ? -4.279 8.942 63.649 1.00 81.12 738 GLY A N 1
ATOM 5751 C CA . GLY A 1 738 ? -5.482 8.252 63.168 1.00 81.12 738 GLY A CA 1
ATOM 5752 C C . GLY A 1 738 ? -6.813 8.704 63.786 1.00 81.12 738 GLY A C 1
ATOM 5753 O O . GLY A 1 738 ? -7.823 8.028 63.592 1.00 81.12 738 GLY A O 1
ATOM 5754 N N . ALA A 1 739 ? -6.832 9.840 64.493 1.00 86.69 739 ALA A N 1
ATOM 5755 C CA . ALA A 1 739 ? -8.042 10.491 64.997 1.00 86.69 739 ALA A CA 1
ATOM 5756 C C . ALA A 1 739 ? -8.282 11.844 64.311 1.00 86.69 739 ALA A C 1
ATOM 5758 O O . ALA A 1 739 ? -7.334 12.560 64.006 1.00 86.69 739 ALA A O 1
ATOM 5759 N N . ASP A 1 740 ? -9.547 12.216 64.128 1.00 87.00 740 ASP A N 1
ATOM 5760 C CA . ASP A 1 740 ? -9.952 13.486 63.510 1.00 87.00 740 ASP A CA 1
ATOM 5761 C C . ASP A 1 740 ? -9.942 14.649 64.510 1.00 87.00 740 ASP A C 1
ATOM 5763 O O . ASP A 1 740 ? -9.711 15.799 64.150 1.00 87.00 740 ASP A O 1
ATOM 5767 N N . THR A 1 741 ? -10.207 14.360 65.785 1.00 86.44 741 THR A N 1
ATOM 5768 C CA . THR A 1 741 ? -10.106 15.334 66.880 1.00 86.44 741 THR A CA 1
ATOM 5769 C C . THR A 1 741 ? -9.419 14.687 68.067 1.00 86.44 741 THR A C 1
ATOM 5771 O O . THR A 1 741 ? -9.661 13.512 68.343 1.00 86.44 741 THR A O 1
ATOM 5774 N N . SER A 1 742 ? -8.577 15.428 68.785 1.00 88.12 742 SER A N 1
ATOM 5775 C CA . SER A 1 742 ? -7.929 14.919 69.992 1.00 88.12 742 SER A CA 1
ATOM 5776 C C . SER A 1 742 ? -7.628 16.015 71.010 1.00 88.12 742 SER A C 1
ATOM 5778 O O . SER A 1 742 ? -7.573 17.199 70.680 1.00 88.12 742 SER A O 1
ATOM 5780 N N . ALA A 1 743 ? -7.452 15.603 72.262 1.00 82.38 743 ALA A N 1
ATOM 5781 C CA . ALA A 1 743 ? -7.132 16.453 73.399 1.00 82.38 743 ALA A CA 1
ATOM 5782 C C . ALA A 1 743 ? -6.103 15.773 74.321 1.00 82.38 743 ALA A C 1
ATOM 5784 O O . ALA A 1 743 ? -5.936 14.550 74.301 1.00 82.38 743 ALA A O 1
ATOM 5785 N N . GLY A 1 744 ? -5.427 16.571 75.155 1.00 81.12 744 GLY A N 1
ATOM 5786 C CA . GLY A 1 744 ? -4.522 16.078 76.204 1.00 81.12 744 GLY A CA 1
ATOM 5787 C C . GLY A 1 744 ? -3.033 16.015 75.844 1.00 81.12 744 GLY A C 1
ATOM 5788 O O . GLY A 1 744 ? -2.258 15.484 76.635 1.00 81.12 744 GLY A O 1
ATOM 5789 N N . ILE A 1 745 ? -2.607 16.563 74.697 1.00 74.75 745 ILE A N 1
ATOM 5790 C CA . ILE A 1 745 ? -1.182 16.645 74.319 1.00 74.75 745 ILE A CA 1
ATOM 5791 C C . ILE A 1 745 ? -0.398 17.442 75.375 1.00 74.75 745 ILE A C 1
ATOM 5793 O O . ILE A 1 745 ? -0.832 18.509 75.804 1.00 74.75 745 ILE A O 1
ATOM 5797 N N . GLY A 1 746 ? 0.751 16.913 75.797 1.00 65.19 746 GLY A N 1
ATOM 5798 C CA . GLY A 1 746 ? 1.593 17.473 76.857 1.00 65.19 746 GLY A CA 1
ATOM 5799 C C . GLY A 1 746 ? 1.109 17.166 78.276 1.00 65.19 746 GLY A C 1
ATOM 5800 O O . GLY A 1 746 ? 1.703 17.650 79.231 1.00 65.19 746 GLY A O 1
ATOM 5801 N N . THR A 1 747 ? 0.049 16.367 78.425 1.00 79.19 747 THR A N 1
ATOM 5802 C CA . THR A 1 747 ? -0.514 15.982 79.726 1.00 79.19 747 THR A CA 1
ATOM 5803 C C . THR A 1 747 ? -0.560 14.463 79.879 1.00 79.19 747 THR A C 1
ATOM 5805 O O . THR A 1 747 ? -0.304 13.718 78.928 1.00 79.19 747 THR A O 1
ATOM 5808 N N . ASN A 1 748 ? -0.915 13.988 81.072 1.00 85.25 748 ASN A N 1
ATOM 5809 C CA . ASN A 1 748 ? -0.931 12.560 81.383 1.00 85.25 748 ASN A CA 1
ATOM 5810 C C . ASN A 1 748 ? -2.257 11.883 80.988 1.00 85.25 748 ASN A C 1
ATOM 5812 O O . ASN A 1 748 ? -2.363 10.666 81.096 1.00 85.25 748 ASN A O 1
ATOM 5816 N N . THR A 1 749 ? -3.268 12.634 80.531 1.00 88.75 749 THR A N 1
ATOM 5817 C CA . THR A 1 749 ? -4.595 12.101 80.166 1.00 88.75 749 THR A CA 1
ATOM 5818 C C . THR A 1 749 ? -5.154 12.780 78.926 1.00 88.75 749 THR A C 1
ATOM 5820 O O . THR A 1 749 ? -5.049 13.996 78.798 1.00 88.75 749 THR A O 1
ATOM 5823 N N . GLY A 1 750 ? -5.829 12.043 78.049 1.00 90.56 750 GLY A N 1
ATOM 5824 C CA . GLY A 1 750 ? -6.413 12.623 76.842 1.00 90.56 750 GLY A CA 1
ATOM 5825 C C . GLY A 1 750 ? -7.510 11.770 76.231 1.00 90.56 750 GLY A C 1
ATOM 5826 O O . GLY A 1 750 ? -7.746 10.640 76.651 1.00 90.56 750 GLY A O 1
ATOM 5827 N N . ASN A 1 751 ? -8.165 12.309 75.210 1.00 92.50 751 ASN A N 1
ATOM 5828 C CA . ASN A 1 751 ? -9.142 11.588 74.404 1.00 92.50 751 ASN A CA 1
ATOM 5829 C C . ASN A 1 751 ? -8.947 11.913 72.924 1.00 92.50 751 ASN A C 1
ATOM 5831 O O . ASN A 1 751 ? -8.387 12.955 72.581 1.00 92.50 751 ASN A O 1
ATOM 5835 N N . ALA A 1 752 ? -9.395 11.012 72.059 1.00 90.69 752 ALA A N 1
ATOM 5836 C CA . ALA A 1 752 ? -9.331 11.177 70.622 1.00 90.69 752 ALA A CA 1
ATOM 5837 C C . ALA A 1 752 ? -10.521 10.502 69.943 1.00 90.69 752 ALA A C 1
ATOM 5839 O O . ALA A 1 752 ? -10.995 9.458 70.385 1.00 90.69 752 ALA A O 1
ATOM 5840 N N . THR A 1 753 ? -11.010 11.113 68.870 1.00 92.19 753 THR A N 1
ATOM 5841 C CA . THR A 1 753 ? -12.220 10.698 68.156 1.00 92.19 753 THR A CA 1
ATOM 5842 C C . THR A 1 753 ? -11.972 10.708 66.660 1.00 92.19 753 THR A C 1
ATOM 5844 O O . THR A 1 753 ? -11.340 11.631 66.151 1.00 92.19 753 THR A O 1
ATOM 5847 N N . VAL A 1 754 ? -12.504 9.715 65.955 1.00 90.19 754 VAL A N 1
ATOM 5848 C CA . VAL A 1 754 ? -12.548 9.644 64.494 1.00 90.19 754 VAL A CA 1
ATOM 5849 C C . VAL A 1 754 ? -14.001 9.616 64.026 1.00 90.19 754 VAL A C 1
ATOM 5851 O O . VAL A 1 754 ? -14.820 8.867 64.552 1.00 90.19 754 VAL A O 1
ATOM 5854 N N . ASN A 1 755 ? -14.324 10.460 63.058 1.00 90.19 755 ASN A N 1
ATOM 5855 C CA . ASN A 1 755 ? -15.636 10.657 62.460 1.00 90.19 755 ASN A CA 1
ATOM 5856 C C . ASN A 1 755 ? -15.669 10.044 61.055 1.00 90.19 755 ASN A C 1
ATOM 5858 O O . ASN A 1 755 ? -14.632 9.813 60.432 1.00 90.19 755 ASN A O 1
ATOM 5862 N N . ASN A 1 756 ? -16.879 9.828 60.529 1.00 87.62 756 ASN A N 1
ATOM 5863 C CA . ASN A 1 756 ? -17.105 9.395 59.149 1.00 87.62 756 ASN A CA 1
ATOM 5864 C C . ASN A 1 756 ? -16.208 8.205 58.743 1.00 87.62 756 ASN A C 1
ATOM 5866 O O . ASN A 1 756 ? -15.511 8.250 57.727 1.00 87.62 756 ASN A O 1
ATOM 5870 N N . VAL A 1 757 ? -16.171 7.155 59.569 1.00 83.75 757 VAL A N 1
ATOM 5871 C CA . VAL A 1 757 ? -15.296 5.995 59.352 1.00 83.75 757 VAL A CA 1
ATOM 5872 C C . VAL A 1 757 ? -15.768 5.212 58.126 1.00 83.75 757 VAL A C 1
ATOM 5874 O O . VAL A 1 757 ? -16.869 4.678 58.121 1.00 83.75 757 VAL A O 1
ATOM 5877 N N . ARG A 1 758 ? -14.936 5.148 57.082 1.00 82.31 758 ARG A N 1
ATOM 5878 C CA . ARG A 1 758 ? -15.221 4.459 55.803 1.00 82.31 758 ARG A CA 1
ATOM 5879 C C . ARG A 1 758 ? -14.228 3.335 55.467 1.00 82.31 758 ARG A C 1
ATOM 5881 O O . ARG A 1 758 ? -14.172 2.850 54.345 1.00 82.31 758 ARG A O 1
ATOM 5888 N N . SER A 1 759 ? -13.395 2.961 56.429 1.00 86.75 759 SER A N 1
ATOM 5889 C CA . SER A 1 759 ? -12.439 1.851 56.378 1.00 86.75 759 SER A CA 1
ATOM 5890 C C . SER A 1 759 ? -12.072 1.478 57.814 1.00 86.75 759 SER A C 1
ATOM 5892 O O . SER A 1 759 ? -12.235 2.312 58.707 1.00 86.75 759 SER A O 1
ATOM 5894 N N . ASN A 1 760 ? -11.537 0.276 58.065 1.00 85.56 760 ASN A N 1
ATOM 5895 C CA . ASN A 1 760 ? -10.946 -0.023 59.375 1.00 85.56 760 ASN A CA 1
ATOM 5896 C C . ASN A 1 760 ? -9.889 1.042 59.694 1.00 85.56 760 ASN A C 1
ATOM 5898 O O . ASN A 1 760 ? -9.097 1.413 58.824 1.00 85.56 760 ASN A O 1
ATOM 5902 N N . LYS A 1 761 ? -9.895 1.553 60.924 1.00 85.69 761 LYS A N 1
ATOM 5903 C CA . LYS A 1 761 ? -8.978 2.609 61.363 1.00 85.69 761 LYS A CA 1
ATOM 5904 C C . LYS A 1 761 ? -8.286 2.207 62.655 1.00 85.69 761 LYS A C 1
ATOM 5906 O O . LYS A 1 761 ? -8.758 1.364 63.412 1.00 85.69 761 LYS A O 1
ATOM 5911 N N . THR A 1 762 ? -7.141 2.815 62.916 1.00 90.38 762 THR A N 1
ATOM 5912 C CA . THR A 1 762 ? -6.448 2.682 64.196 1.00 90.38 762 THR A CA 1
ATOM 5913 C C . THR A 1 762 ? -6.232 4.077 64.752 1.00 90.38 762 THR A C 1
ATOM 5915 O O . THR A 1 762 ? -5.676 4.916 64.053 1.00 90.38 762 THR A O 1
ATOM 5918 N N . ILE A 1 763 ? -6.666 4.315 65.989 1.00 89.00 763 ILE A N 1
ATOM 5919 C CA . ILE A 1 763 ? -6.298 5.509 66.747 1.00 89.00 763 ILE A CA 1
ATOM 5920 C C . ILE A 1 763 ? -5.150 5.118 67.669 1.00 89.00 763 ILE A C 1
ATOM 5922 O O . ILE A 1 763 ? -5.328 4.302 68.575 1.00 89.00 763 ILE A O 1
ATOM 5926 N N . THR A 1 764 ? -3.982 5.716 67.466 1.00 87.38 764 THR A N 1
ATOM 5927 C CA . THR A 1 764 ? -2.815 5.480 68.315 1.00 87.38 764 THR A CA 1
ATOM 5928 C C . THR A 1 764 ? -2.552 6.699 69.186 1.00 87.38 764 THR A C 1
ATOM 5930 O O . THR A 1 764 ? -2.340 7.795 68.669 1.00 87.38 764 THR A O 1
ATOM 5933 N N . CYS A 1 765 ? -2.540 6.524 70.507 1.00 82.12 765 CYS A N 1
ATOM 5934 C CA . CYS A 1 765 ? -1.971 7.526 71.399 1.00 82.12 765 CYS A CA 1
ATOM 5935 C C . CYS A 1 765 ? -0.452 7.370 71.413 1.00 82.12 765 CYS A C 1
ATOM 5937 O O . CYS A 1 765 ? 0.072 6.313 71.782 1.00 82.12 765 CYS A O 1
ATOM 5939 N N . ASN A 1 766 ? 0.247 8.426 71.011 1.00 80.56 766 ASN A N 1
ATOM 5940 C CA . ASN A 1 766 ? 1.697 8.468 70.965 1.00 80.56 766 ASN A CA 1
ATOM 5941 C C . ASN A 1 766 ? 2.220 9.019 72.286 1.00 80.56 766 ASN A C 1
ATOM 5943 O O . ASN A 1 766 ? 2.496 10.212 72.411 1.00 80.56 766 ASN A O 1
ATOM 5947 N N . PHE A 1 767 ? 2.339 8.156 73.289 1.00 74.44 767 PHE A N 1
ATOM 5948 C CA . PHE A 1 767 ? 3.010 8.510 74.528 1.00 74.44 767 PHE A CA 1
ATOM 5949 C C . PHE A 1 767 ? 4.488 8.765 74.255 1.00 74.44 767 PHE A C 1
ATOM 5951 O O . PHE A 1 767 ? 5.164 8.003 73.560 1.00 74.44 767 PHE A O 1
ATOM 5958 N N . GLN A 1 768 ? 5.004 9.841 74.820 1.00 60.12 768 GLN A N 1
ATOM 5959 C CA . GLN A 1 768 ? 6.407 10.198 74.737 1.00 60.12 768 GLN A CA 1
ATOM 5960 C C . GLN A 1 768 ? 6.950 10.391 76.136 1.00 60.12 768 GLN A C 1
ATOM 5962 O O . GLN A 1 768 ? 6.221 10.772 77.051 1.00 60.12 768 GLN A O 1
ATOM 5967 N N . LYS A 1 769 ? 8.247 10.151 76.299 1.00 53.72 769 LYS A N 1
ATOM 5968 C CA . LYS A 1 769 ? 8.931 10.560 77.517 1.00 53.72 769 LYS A CA 1
ATOM 5969 C C . LYS A 1 769 ? 8.830 12.078 77.605 1.00 53.72 769 LYS A C 1
ATOM 5971 O O . LYS A 1 769 ? 8.923 12.754 76.579 1.00 53.72 769 LYS A O 1
ATOM 5976 N N . GLU A 1 770 ? 8.582 12.601 78.792 1.00 53.22 770 GLU A N 1
ATOM 5977 C CA . GLU A 1 770 ? 8.476 14.042 79.015 1.00 53.22 770 GLU A CA 1
ATOM 5978 C C . GLU A 1 770 ? 9.773 14.725 78.504 1.00 53.22 770 GLU A C 1
ATOM 5980 O O . GLU A 1 770 ? 10.832 14.559 79.109 1.00 53.22 770 GLU A O 1
ATOM 5985 N N . GLY A 1 771 ? 9.731 15.370 77.316 1.00 47.28 771 GLY A N 1
ATOM 5986 C CA . GLY A 1 771 ? 10.922 15.951 76.660 1.00 47.28 771 GLY A CA 1
ATOM 5987 C C . GLY A 1 771 ? 11.160 15.791 75.135 1.00 47.28 771 GLY A C 1
ATOM 5988 O O . GLY A 1 771 ? 12.165 16.330 74.682 1.00 47.28 771 GLY A O 1
ATOM 5989 N N . GLY A 1 772 ? 10.304 15.145 74.317 1.00 35.56 772 GLY A N 1
ATOM 5990 C CA . GLY A 1 772 ? 10.321 15.282 72.829 1.00 35.56 772 GLY A CA 1
ATOM 5991 C C . GLY A 1 772 ? 10.426 13.992 71.978 1.00 35.56 772 GLY A C 1
ATOM 5992 O O . GLY A 1 772 ? 11.048 13.016 72.388 1.00 35.56 772 GLY A O 1
ATOM 5993 N N . SER A 1 773 ? 9.790 14.003 70.788 1.00 41.84 773 SER A N 1
ATOM 5994 C CA . SER A 1 773 ? 9.307 12.845 69.997 1.00 41.84 773 SER A CA 1
ATOM 5995 C C . SER A 1 773 ? 10.087 12.464 68.718 1.00 41.84 773 SER A C 1
ATOM 5997 O O . SER A 1 773 ? 10.506 13.341 67.962 1.00 41.84 773 SER A O 1
ATOM 5999 N N . GLY A 1 774 ? 10.037 11.169 68.358 1.00 41.31 774 GLY A N 1
ATOM 6000 C CA . GLY A 1 774 ? 9.844 10.678 66.975 1.00 41.31 774 GLY A CA 1
ATOM 6001 C C . GLY A 1 774 ? 10.872 9.644 66.484 1.00 41.31 774 GLY A C 1
ATOM 6002 O O . GLY A 1 774 ? 12.066 9.923 66.492 1.00 41.31 774 GLY A O 1
ATOM 6003 N N . THR A 1 775 ? 10.433 8.481 65.992 1.00 37.34 775 THR A N 1
ATOM 6004 C CA . THR A 1 775 ? 11.287 7.357 65.539 1.00 37.34 775 THR A CA 1
ATOM 6005 C C . THR A 1 775 ? 11.024 7.009 64.059 1.00 37.34 775 THR A C 1
ATOM 6007 O O . THR A 1 775 ? 9.874 7.004 63.645 1.00 37.34 775 THR A O 1
ATOM 6010 N N . ALA A 1 776 ? 12.120 6.783 63.316 1.00 49.38 776 ALA A N 1
ATOM 6011 C CA . ALA A 1 776 ? 12.372 6.183 61.987 1.00 49.38 776 ALA A CA 1
ATOM 6012 C C . ALA A 1 776 ? 11.242 6.001 60.934 1.00 49.38 776 ALA A C 1
ATOM 6014 O O . ALA A 1 776 ? 10.443 5.077 61.039 1.00 49.38 776 ALA A O 1
ATOM 6015 N N . GLY A 1 777 ? 11.292 6.767 59.830 1.00 68.38 777 GLY A N 1
ATOM 6016 C CA . GLY A 1 777 ? 10.529 6.526 58.591 1.00 68.38 777 GLY A CA 1
ATOM 6017 C C . GLY A 1 777 ? 11.211 7.141 57.351 1.00 68.38 777 GLY A C 1
ATOM 6018 O O . GLY A 1 777 ? 11.945 8.125 57.480 1.00 68.38 777 GLY A O 1
ATOM 6019 N N . LYS A 1 778 ? 11.013 6.538 56.163 1.00 86.06 778 LYS A N 1
ATOM 6020 C CA . LYS A 1 778 ? 11.468 7.027 54.838 1.00 86.06 778 LYS A CA 1
ATOM 6021 C C . LYS A 1 778 ? 10.338 7.817 54.171 1.00 86.06 778 LYS A C 1
ATOM 6023 O O . LYS A 1 778 ? 9.237 7.301 54.067 1.00 86.06 778 LYS A O 1
ATOM 6028 N N . THR A 1 779 ? 10.605 9.015 53.662 1.00 92.50 779 THR A N 1
ATOM 6029 C CA . THR A 1 779 ? 9.660 9.873 52.922 1.00 92.50 779 THR A CA 1
ATOM 6030 C C . THR A 1 779 ? 10.143 10.040 51.483 1.00 92.50 779 THR A C 1
ATOM 6032 O O . THR A 1 779 ? 11.296 10.409 51.281 1.00 92.50 779 THR A O 1
ATOM 6035 N N . ILE A 1 780 ? 9.284 9.807 50.484 1.00 94.81 780 ILE A N 1
ATOM 6036 C CA . ILE A 1 780 ? 9.646 9.904 49.055 1.00 94.81 780 ILE A CA 1
ATOM 6037 C C . ILE A 1 780 ? 8.843 11.024 48.399 1.00 94.81 780 ILE A C 1
ATOM 6039 O O . ILE A 1 780 ? 7.614 11.016 48.453 1.00 94.81 780 ILE A O 1
ATOM 6043 N N . VAL A 1 781 ? 9.514 11.983 47.763 1.00 95.56 781 VAL A N 1
ATOM 6044 C CA . VAL A 1 781 ? 8.880 13.165 47.163 1.00 95.56 781 VAL A CA 1
ATOM 6045 C C . VAL A 1 781 ? 9.331 13.324 45.715 1.00 95.56 781 VAL A C 1
ATOM 6047 O O . VAL A 1 781 ? 10.508 13.560 45.462 1.00 95.56 781 VAL A O 1
ATOM 6050 N N . SER A 1 782 ? 8.397 13.212 44.767 1.00 94.50 782 SER A N 1
ATOM 6051 C CA . SER A 1 782 ? 8.624 13.476 43.341 1.00 94.50 782 SER A CA 1
ATOM 6052 C C . SER A 1 782 ? 8.084 14.853 42.968 1.00 94.50 782 SER A C 1
ATOM 6054 O O . SER A 1 782 ? 6.948 15.195 43.293 1.00 94.50 782 SER A O 1
ATOM 6056 N N . PHE A 1 783 ? 8.892 15.618 42.239 1.00 91.94 783 PHE A N 1
ATOM 6057 C CA . PHE A 1 783 ? 8.587 16.965 41.765 1.00 91.94 783 PHE A CA 1
ATOM 6058 C C . PHE A 1 783 ? 8.220 17.021 40.271 1.00 91.94 783 PHE A C 1
ATOM 6060 O O . PHE A 1 783 ? 8.208 18.101 39.676 1.00 91.94 783 PHE A O 1
ATOM 6067 N N . ALA A 1 784 ? 7.940 15.873 39.642 1.00 89.69 784 ALA A N 1
ATOM 6068 C CA . ALA A 1 784 ? 7.687 15.786 38.202 1.00 89.69 784 ALA A CA 1
ATOM 6069 C C . ALA A 1 784 ? 6.249 16.178 37.784 1.00 89.69 784 ALA A C 1
ATOM 6071 O O . ALA A 1 784 ? 5.913 16.127 36.599 1.00 89.69 784 ALA A O 1
ATOM 6072 N N . GLN A 1 785 ? 5.383 16.578 38.722 1.00 87.25 785 GLN A N 1
ATOM 6073 C CA . GLN A 1 785 ? 4.008 16.988 38.423 1.00 87.25 785 GLN A CA 1
ATOM 6074 C C . GLN A 1 785 ? 3.926 18.470 38.014 1.00 87.25 785 GLN A C 1
ATOM 6076 O O . GLN A 1 785 ? 4.526 19.336 38.646 1.00 87.25 785 GLN A O 1
ATOM 6081 N N . LEU A 1 786 ? 3.103 18.794 37.007 1.00 80.44 786 LEU A N 1
ATOM 6082 C CA . LEU A 1 786 ? 2.806 20.192 36.639 1.00 80.44 786 LEU A CA 1
ATOM 6083 C C . LEU A 1 786 ? 1.772 20.857 37.541 1.00 80.44 786 LEU A C 1
ATOM 6085 O O . LEU A 1 786 ? 1.866 22.047 37.831 1.00 80.44 786 LEU A O 1
ATOM 6089 N N . GLY A 1 787 ? 0.744 20.102 37.922 1.00 77.75 787 GLY A N 1
ATOM 6090 C CA . GLY A 1 787 ? -0.384 20.624 38.676 1.00 77.75 787 GLY A CA 1
ATOM 6091 C C . GLY A 1 787 ? 0.025 21.048 40.082 1.00 77.75 787 GLY A C 1
ATOM 6092 O O . GLY A 1 787 ? 0.798 20.362 40.759 1.00 77.75 787 GLY A O 1
ATOM 6093 N N . ASN A 1 788 ? -0.537 22.161 40.555 1.00 77.50 788 ASN A N 1
ATOM 6094 C CA . ASN A 1 788 ? -0.388 22.608 41.937 1.00 77.50 788 ASN A CA 1
ATOM 6095 C C . ASN A 1 788 ? -1.320 21.833 42.897 1.00 77.50 788 ASN A C 1
ATOM 6097 O O . ASN A 1 788 ? -2.085 22.410 43.663 1.00 77.50 788 ASN A O 1
ATOM 6101 N N . ASN A 1 789 ? -1.260 20.509 42.826 1.00 80.75 789 ASN A N 1
ATOM 6102 C CA . ASN A 1 789 ? -1.919 19.550 43.703 1.00 80.75 789 ASN A CA 1
ATOM 6103 C C . ASN A 1 789 ? -0.876 18.559 44.254 1.00 80.75 789 ASN A C 1
ATOM 6105 O O . ASN A 1 789 ? 0.303 18.620 43.898 1.00 80.75 789 ASN A O 1
ATOM 6109 N N . ILE A 1 790 ? -1.295 17.673 45.152 1.00 88.75 790 ILE A N 1
ATOM 6110 C CA . ILE A 1 790 ? -0.514 16.512 45.587 1.00 88.75 790 ILE A CA 1
ATOM 6111 C C . ILE A 1 790 ? -1.323 15.250 45.310 1.00 88.75 790 ILE A C 1
ATOM 6113 O O . ILE A 1 790 ? -2.514 15.215 45.622 1.00 88.75 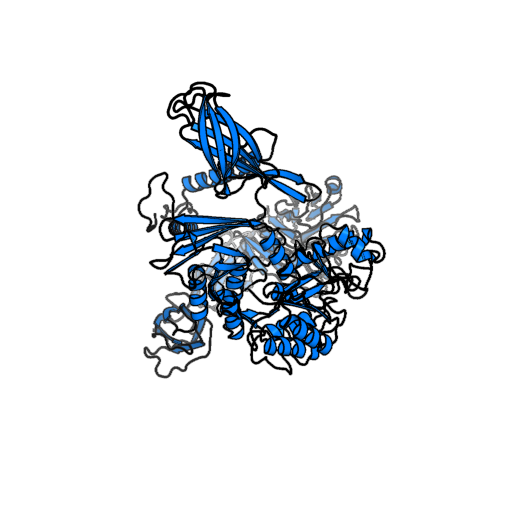790 ILE A O 1
ATOM 6117 N N . SER A 1 791 ? -0.692 14.240 44.710 1.00 91.50 791 SER A N 1
ATOM 6118 C CA . SER A 1 791 ? -1.202 12.870 44.718 1.00 91.50 791 SER A CA 1
ATOM 6119 C C . SER A 1 791 ? -0.283 11.978 45.548 1.00 91.50 791 SER A C 1
ATOM 6121 O O . SER A 1 791 ? 0.915 12.237 45.686 1.00 91.50 791 SER A O 1
ATOM 6123 N N . TYR A 1 792 ? -0.877 10.949 46.143 1.00 92.25 792 TYR A N 1
ATOM 6124 C CA . TYR A 1 792 ? -0.169 9.945 46.924 1.00 92.25 792 TYR A CA 1
ATOM 6125 C C . TYR A 1 792 ? -0.323 8.626 46.188 1.00 92.25 792 TYR A C 1
ATOM 6127 O O . TYR A 1 792 ? -1.368 7.980 46.273 1.00 92.25 792 TYR A O 1
ATOM 6135 N N . ASP A 1 793 ? 0.699 8.269 45.426 1.00 91.19 793 ASP A N 1
ATOM 6136 C CA . ASP A 1 793 ? 0.682 7.066 44.610 1.00 91.19 793 ASP A CA 1
ATOM 6137 C C . ASP A 1 793 ? 1.461 5.966 45.335 1.00 91.19 793 ASP A C 1
ATOM 6139 O O . ASP A 1 793 ? 2.498 6.236 45.941 1.00 91.19 793 ASP A O 1
ATOM 6143 N N . THR A 1 794 ? 0.994 4.721 45.265 1.00 85.44 794 THR A N 1
ATOM 6144 C CA . THR A 1 794 ? 1.751 3.575 45.782 1.00 85.44 794 THR A CA 1
ATOM 6145 C C . THR A 1 794 ? 2.579 2.961 44.661 1.00 85.44 794 THR A C 1
ATOM 6147 O O . THR A 1 794 ? 2.028 2.483 43.671 1.00 85.44 794 THR A O 1
ATOM 6150 N N . VAL A 1 795 ? 3.899 2.935 44.829 1.00 77.00 795 VAL A N 1
ATOM 6151 C CA . VAL A 1 795 ? 4.857 2.359 43.879 1.00 77.00 795 VAL A CA 1
ATOM 6152 C C . VAL A 1 795 ? 5.757 1.404 44.639 1.00 77.00 795 VAL A C 1
ATOM 6154 O O . VAL A 1 795 ? 6.347 1.776 45.647 1.00 77.00 795 VAL A O 1
ATOM 6157 N N . ASN A 1 796 ? 5.844 0.153 44.186 1.00 75.75 796 ASN A N 1
ATOM 6158 C CA . ASN A 1 796 ? 6.626 -0.896 44.852 1.00 75.75 796 ASN A CA 1
ATOM 6159 C C . ASN A 1 796 ? 6.285 -1.079 46.349 1.00 75.75 796 ASN A C 1
ATOM 6161 O O . ASN A 1 796 ? 7.132 -1.479 47.141 1.00 75.75 796 ASN A O 1
ATOM 6165 N N . GLY A 1 797 ? 5.036 -0.798 46.737 1.00 72.50 797 GLY A N 1
ATOM 6166 C CA . GLY A 1 797 ? 4.574 -0.876 48.127 1.00 72.50 797 GLY A CA 1
ATOM 6167 C C . GLY A 1 797 ? 4.929 0.335 48.997 1.00 72.50 797 GLY A C 1
ATOM 6168 O O . GLY A 1 797 ? 4.521 0.361 50.153 1.00 72.50 797 GLY A O 1
ATOM 6169 N N . GLU A 1 798 ? 5.625 1.338 48.456 1.00 82.12 798 GLU A N 1
ATOM 6170 C CA . GLU A 1 798 ? 5.942 2.594 49.141 1.00 82.12 798 GLU A CA 1
ATOM 6171 C C . GLU A 1 798 ? 5.040 3.731 48.636 1.00 82.12 798 GLU A C 1
ATOM 6173 O O . GLU A 1 798 ? 4.699 3.809 47.453 1.00 82.12 798 GLU A O 1
ATOM 6178 N N . THR A 1 799 ? 4.650 4.639 49.529 1.00 87.00 799 THR A N 1
ATOM 6179 C CA . THR A 1 799 ? 3.924 5.861 49.158 1.00 87.00 799 THR A CA 1
ATOM 6180 C C . THR A 1 799 ? 4.884 6.912 48.599 1.00 87.00 799 THR A C 1
ATOM 6182 O O . THR A 1 799 ? 5.839 7.320 49.262 1.00 87.00 799 THR A O 1
ATOM 6185 N N . ILE A 1 800 ? 4.593 7.401 47.393 1.00 93.94 800 ILE A N 1
ATOM 6186 C CA . ILE A 1 800 ? 5.279 8.521 46.747 1.00 93.94 800 ILE A CA 1
ATOM 6187 C C . ILE A 1 800 ? 4.391 9.762 46.811 1.00 93.94 800 ILE A C 1
ATOM 6189 O O . ILE A 1 800 ? 3.248 9.758 46.352 1.00 93.94 800 ILE A O 1
ATOM 6193 N N . ASN A 1 801 ? 4.948 10.854 47.332 1.00 95.44 801 ASN A N 1
ATOM 6194 C CA . ASN A 1 801 ? 4.332 12.176 47.297 1.00 95.44 801 ASN A CA 1
ATOM 6195 C C . ASN A 1 801 ? 4.609 12.810 45.924 1.00 95.44 801 ASN A C 1
ATOM 6197 O O . ASN A 1 801 ? 5.700 13.338 45.702 1.00 95.44 801 ASN A O 1
ATOM 6201 N N . TYR A 1 802 ? 3.656 12.738 44.992 1.00 94.31 802 TYR A N 1
ATOM 6202 C CA . TYR A 1 802 ? 3.784 13.290 43.640 1.00 94.31 802 TYR A CA 1
ATOM 6203 C C . TYR A 1 802 ? 3.223 14.714 43.596 1.00 94.31 802 TYR A C 1
ATOM 6205 O O . TYR A 1 802 ? 2.023 14.944 43.770 1.00 94.31 802 TYR A O 1
ATOM 6213 N N . ILE A 1 803 ? 4.115 15.694 43.439 1.00 90.44 803 ILE A N 1
ATOM 6214 C CA . ILE A 1 803 ? 3.807 17.117 43.589 1.00 90.44 803 ILE A CA 1
ATOM 6215 C C . ILE A 1 803 ? 4.517 17.984 42.559 1.00 90.44 803 ILE A C 1
ATOM 6217 O O . ILE A 1 803 ? 5.493 17.589 41.933 1.00 90.44 803 ILE A O 1
ATOM 6221 N N . SER A 1 804 ? 4.022 19.209 42.405 1.00 86.00 804 SER A N 1
ATOM 6222 C CA . SER A 1 804 ? 4.766 20.285 41.753 1.00 86.00 804 SER A CA 1
ATOM 6223 C C . SER A 1 804 ? 5.653 21.022 42.759 1.00 86.00 804 SER A C 1
ATOM 6225 O O . SER A 1 804 ? 5.220 21.276 43.889 1.00 86.00 804 SER A O 1
ATOM 6227 N N . ILE A 1 805 ? 6.853 21.420 42.325 1.00 82.69 805 ILE A N 1
ATOM 6228 C CA . ILE A 1 805 ? 7.817 22.217 43.105 1.00 82.69 805 ILE A CA 1
ATOM 6229 C C . ILE A 1 805 ? 7.430 23.702 43.227 1.00 82.69 805 ILE A C 1
ATOM 6231 O O . ILE A 1 805 ? 8.070 24.452 43.958 1.00 82.69 805 ILE A O 1
ATOM 6235 N N . VAL A 1 806 ? 6.427 24.149 42.461 1.00 72.75 806 VAL A N 1
ATOM 6236 C CA . VAL A 1 806 ? 6.107 25.568 42.249 1.00 72.75 806 VAL A CA 1
ATOM 6237 C C . VAL A 1 806 ? 5.894 26.315 43.576 1.00 72.75 806 VAL A C 1
ATOM 6239 O O . VAL A 1 806 ? 5.118 25.888 44.435 1.00 72.75 806 VAL A O 1
ATOM 6242 N N . GLN A 1 807 ? 6.560 27.470 43.702 1.00 68.50 807 GLN A N 1
ATOM 6243 C CA . GLN A 1 807 ? 6.481 28.389 44.842 1.00 68.50 807 GLN A CA 1
ATOM 6244 C C . GLN A 1 807 ? 5.785 29.699 44.444 1.00 68.50 807 GLN A C 1
ATOM 6246 O O . GLN A 1 807 ? 5.842 30.129 43.294 1.00 68.50 807 GLN A O 1
ATOM 6251 N N . GLY A 1 808 ? 5.106 30.356 45.386 1.00 67.00 808 GLY A N 1
ATOM 6252 C CA . GLY A 1 808 ? 4.266 31.519 45.086 1.00 67.00 808 GLY A CA 1
ATOM 6253 C C . GLY A 1 808 ? 3.651 32.154 46.327 1.00 67.00 808 GLY A C 1
ATOM 6254 O O . GLY A 1 808 ? 3.743 31.625 47.431 1.00 67.00 808 GLY A O 1
ATOM 6255 N N . THR A 1 809 ? 3.053 33.334 46.177 1.00 62.62 809 THR A N 1
ATOM 6256 C CA . THR A 1 809 ? 2.527 34.125 47.307 1.00 62.62 809 THR A CA 1
ATOM 6257 C C . THR A 1 809 ? 1.208 33.593 47.870 1.00 62.62 809 THR A C 1
ATOM 6259 O O . THR A 1 809 ? 0.916 33.841 49.037 1.00 62.62 809 THR A O 1
ATOM 6262 N N . SER A 1 810 ? 0.443 32.838 47.076 1.00 65.50 810 SER A N 1
ATOM 6263 C CA . SER A 1 810 ? -0.898 32.338 47.426 1.00 65.50 810 SER A CA 1
ATOM 6264 C C . SER A 1 810 ? -0.977 30.816 47.605 1.00 65.50 810 SER A C 1
ATOM 6266 O O . SER A 1 810 ? -2.072 30.289 47.777 1.00 65.50 810 SER A O 1
ATOM 6268 N N . TYR A 1 811 ? 0.149 30.096 47.550 1.00 72.69 811 TYR A N 1
ATOM 6269 C CA . TYR A 1 811 ? 0.149 28.638 47.697 1.00 72.69 811 TYR A CA 1
ATOM 6270 C C . TYR A 1 811 ? 0.135 28.195 49.155 1.00 72.69 811 TYR A C 1
ATOM 6272 O O . TYR A 1 811 ? 0.676 28.860 50.038 1.00 72.69 811 TYR A O 1
ATOM 6280 N N . THR A 1 812 ? -0.486 27.043 49.383 1.00 67.38 812 THR A N 1
ATOM 6281 C CA . THR A 1 812 ? -0.590 26.388 50.683 1.00 67.38 812 THR A CA 1
ATOM 6282 C C . THR A 1 812 ? 0.460 25.289 50.829 1.00 67.38 812 THR A C 1
ATOM 6284 O O . THR A 1 812 ? 0.985 24.764 49.847 1.00 67.38 812 THR A O 1
ATOM 6287 N N . THR A 1 813 ? 0.765 24.947 52.075 1.00 78.00 813 THR A N 1
ATOM 6288 C CA . THR A 1 813 ? 1.632 23.830 52.456 1.00 78.00 813 THR A CA 1
ATOM 6289 C C . THR A 1 813 ? 1.041 22.486 52.025 1.00 78.00 813 THR A C 1
ATOM 6291 O O . THR A 1 813 ? -0.163 22.276 52.162 1.00 78.00 813 THR A O 1
ATOM 6294 N N . ASN A 1 814 ? 1.887 21.572 51.540 1.00 83.00 814 ASN A N 1
ATOM 6295 C CA . ASN A 1 814 ? 1.497 20.196 51.226 1.00 83.00 814 ASN A CA 1
ATOM 6296 C C . ASN A 1 814 ? 1.927 19.252 52.355 1.00 83.00 814 ASN A C 1
ATOM 6298 O O . ASN A 1 814 ? 3.116 19.200 52.676 1.00 83.00 814 ASN A O 1
ATOM 6302 N N . ILE A 1 815 ? 0.979 18.486 52.901 1.00 87.56 815 ILE A N 1
ATOM 6303 C CA . ILE A 1 815 ? 1.255 17.436 53.891 1.00 87.56 815 ILE A CA 1
ATOM 6304 C C . ILE A 1 815 ? 1.920 16.252 53.191 1.00 87.56 815 ILE A C 1
ATOM 6306 O O . ILE A 1 815 ? 1.432 15.779 52.163 1.00 87.56 815 ILE A O 1
ATOM 6310 N N . LEU A 1 816 ? 3.036 15.784 53.739 1.00 90.69 816 LEU A N 1
ATOM 6311 C CA . LEU A 1 816 ? 3.799 14.656 53.222 1.00 90.69 816 LEU A CA 1
ATOM 6312 C C . LEU A 1 816 ? 3.503 13.390 54.012 1.00 90.69 816 LEU A C 1
ATOM 6314 O O . LEU A 1 816 ? 3.337 13.428 55.232 1.00 90.69 816 LEU A O 1
ATOM 6318 N N . LYS A 1 817 ? 3.522 12.268 53.297 1.00 86.75 817 LYS A N 1
ATOM 6319 C CA . LYS A 1 817 ? 3.416 10.924 53.852 1.00 86.75 817 LYS A CA 1
ATOM 6320 C C . LYS A 1 817 ? 4.746 10.188 53.780 1.00 86.75 817 LYS A C 1
ATOM 6322 O O . LYS A 1 817 ? 5.479 10.337 52.801 1.00 86.75 817 LYS A O 1
ATOM 6327 N N . ASP A 1 818 ? 5.062 9.408 54.801 1.00 88.00 818 ASP A N 1
ATOM 6328 C CA . ASP A 1 818 ? 6.145 8.435 54.737 1.00 88.00 818 ASP A CA 1
ATOM 6329 C C . ASP A 1 818 ? 5.782 7.260 53.810 1.00 88.00 818 ASP A C 1
ATOM 6331 O O . ASP A 1 818 ? 4.676 7.181 53.275 1.00 88.00 818 ASP A O 1
ATOM 6335 N N . ALA A 1 819 ? 6.725 6.343 53.603 1.00 81.88 819 ALA A N 1
ATOM 6336 C CA . ALA A 1 819 ? 6.572 5.188 52.729 1.00 81.88 819 ALA A CA 1
ATOM 6337 C C . ALA A 1 819 ? 5.389 4.286 53.134 1.00 81.88 819 ALA A C 1
ATOM 6339 O O . ALA A 1 819 ? 4.798 3.655 52.259 1.00 81.88 819 ALA A O 1
ATOM 6340 N N . SER A 1 820 ? 5.001 4.277 54.413 1.00 77.62 820 SER A N 1
ATOM 6341 C CA . SER A 1 820 ? 3.867 3.507 54.946 1.00 77.62 820 SER A CA 1
ATOM 6342 C C . SER A 1 820 ? 2.521 4.218 54.764 1.00 77.62 820 SER A C 1
ATOM 6344 O O . SER A 1 820 ? 1.471 3.602 54.946 1.00 77.62 820 SER A O 1
ATOM 6346 N N . GLY A 1 821 ? 2.537 5.494 54.371 1.00 74.00 821 GLY A N 1
ATOM 6347 C CA . GLY A 1 821 ? 1.349 6.315 54.157 1.00 74.00 821 GLY A CA 1
ATOM 6348 C C . GLY A 1 821 ? 0.963 7.197 55.349 1.00 74.00 821 GLY A C 1
ATOM 6349 O O . GLY A 1 821 ? -0.099 7.830 55.291 1.00 74.00 821 GLY A O 1
ATOM 6350 N N . ASP A 1 822 ? 1.800 7.270 56.388 1.00 79.38 822 ASP A N 1
ATOM 6351 C CA . ASP A 1 822 ? 1.572 8.082 57.585 1.00 79.38 822 ASP A CA 1
ATOM 6352 C C . ASP A 1 822 ? 2.089 9.512 57.392 1.00 79.38 822 ASP A C 1
ATOM 6354 O O . ASP A 1 822 ? 3.132 9.737 56.783 1.00 79.38 822 ASP A O 1
ATOM 6358 N N . GLU A 1 823 ? 1.370 10.509 57.910 1.00 83.00 823 GLU A N 1
ATOM 6359 C CA . GLU A 1 823 ? 1.797 11.911 57.826 1.00 83.00 823 GLU A CA 1
ATOM 6360 C C . GLU A 1 823 ? 3.088 12.139 58.629 1.00 83.00 823 GLU A C 1
ATOM 6362 O O . GLU A 1 823 ? 3.150 11.849 59.824 1.00 83.00 823 GLU A O 1
ATOM 6367 N N . VAL A 1 824 ? 4.124 12.671 57.976 1.00 81.50 824 VAL A N 1
ATOM 6368 C CA . VAL A 1 824 ? 5.498 12.715 58.525 1.00 81.50 824 VAL A CA 1
ATOM 6369 C C . VAL A 1 824 ? 6.111 14.116 58.545 1.00 81.50 824 VAL A C 1
ATOM 6371 O O . VAL A 1 824 ? 7.129 14.358 59.191 1.00 81.50 824 VAL A O 1
ATOM 6374 N N . GLY A 1 825 ? 5.493 15.058 57.841 1.00 85.69 825 GLY A N 1
ATOM 6375 C CA . GLY A 1 825 ? 5.977 16.423 57.724 1.00 85.69 825 GLY A CA 1
ATOM 6376 C C . GLY A 1 825 ? 5.292 17.142 56.576 1.00 85.69 825 GLY A C 1
ATOM 6377 O O . GLY A 1 825 ? 4.257 16.711 56.076 1.00 85.69 825 GLY A O 1
ATOM 6378 N N . ASN A 1 826 ? 5.871 18.256 56.152 1.00 86.12 826 ASN A N 1
ATOM 6379 C CA . ASN A 1 826 ? 5.260 19.158 55.190 1.00 86.12 826 ASN A CA 1
ATOM 6380 C C . ASN A 1 826 ? 6.285 19.730 54.211 1.00 86.12 826 ASN A C 1
ATOM 6382 O O . ASN A 1 826 ? 7.411 20.014 54.611 1.00 86.12 826 ASN A O 1
ATOM 6386 N N . TYR A 1 827 ? 5.870 19.989 52.968 1.00 90.94 827 TYR A N 1
ATOM 6387 C CA . TYR A 1 827 ? 6.621 20.791 51.996 1.00 90.94 827 TYR A CA 1
ATOM 6388 C C . TYR A 1 827 ? 6.038 22.208 51.892 1.00 90.94 827 TYR A C 1
ATOM 6390 O O . TYR A 1 827 ? 4.843 22.377 51.616 1.00 90.94 827 TYR A O 1
ATOM 6398 N N . LEU A 1 828 ? 6.876 23.229 52.107 1.00 86.69 828 LEU A N 1
ATOM 6399 C CA . LEU A 1 828 ? 6.454 24.632 52.121 1.00 86.69 828 LEU A CA 1
ATOM 6400 C C . LEU A 1 828 ? 6.554 25.264 50.729 1.00 86.69 828 LEU A C 1
ATOM 6402 O O . LEU A 1 828 ? 7.617 25.273 50.107 1.00 86.69 828 LEU A O 1
ATOM 6406 N N . LYS A 1 829 ? 5.449 25.855 50.261 1.00 80.31 829 LYS A N 1
ATOM 6407 C CA . LYS A 1 829 ? 5.345 26.494 48.933 1.00 80.31 829 LYS A CA 1
ATOM 6408 C C . LYS A 1 829 ? 5.196 28.011 48.970 1.00 80.31 829 LYS A C 1
ATOM 6410 O O . LYS A 1 829 ? 5.388 28.681 47.951 1.00 80.31 829 LYS A O 1
ATOM 6415 N N . ARG A 1 830 ? 4.818 28.578 50.117 1.00 77.81 830 ARG A N 1
ATOM 6416 C CA . ARG A 1 830 ? 4.573 30.014 50.232 1.00 77.81 830 ARG A CA 1
ATOM 6417 C C . ARG A 1 830 ? 5.896 30.750 50.382 1.00 77.81 830 ARG A C 1
ATOM 6419 O O . ARG A 1 830 ? 6.677 30.454 51.279 1.00 77.81 830 ARG A O 1
ATOM 6426 N N . LYS A 1 831 ? 6.120 31.779 49.560 1.00 74.62 831 LYS A N 1
ATOM 6427 C CA . LYS A 1 831 ? 7.374 32.563 49.573 1.00 74.62 831 LYS A CA 1
ATOM 6428 C C . LYS A 1 831 ? 7.730 33.142 50.955 1.00 74.62 831 LYS A C 1
ATOM 6430 O O . LYS A 1 831 ? 8.909 33.275 51.272 1.00 74.62 831 LYS A O 1
ATOM 6435 N N . ALA A 1 832 ? 6.719 33.473 51.761 1.00 74.62 832 ALA A N 1
ATOM 6436 C CA . ALA A 1 832 ? 6.880 34.000 53.118 1.00 74.62 832 ALA A CA 1
ATOM 6437 C C . ALA A 1 832 ? 7.403 32.968 54.140 1.00 74.62 832 ALA A C 1
ATOM 6439 O O . ALA A 1 832 ? 7.846 33.369 55.210 1.00 74.62 832 ALA A O 1
ATOM 6440 N N . ASP A 1 833 ? 7.371 31.669 53.821 1.00 76.31 833 ASP A N 1
ATOM 6441 C CA . ASP A 1 833 ? 7.822 30.596 54.721 1.00 76.31 833 ASP A CA 1
ATOM 6442 C C . ASP A 1 833 ? 9.342 30.325 54.619 1.00 76.31 833 ASP A C 1
ATOM 6444 O O . ASP A 1 833 ? 9.929 29.598 55.427 1.00 76.31 833 ASP A O 1
ATOM 6448 N N . TYR A 1 834 ? 9.996 30.920 53.621 1.00 78.31 834 TYR A N 1
ATOM 6449 C CA . TYR A 1 834 ? 11.442 30.859 53.395 1.00 78.31 834 TYR A CA 1
ATOM 6450 C C . TYR A 1 834 ? 12.126 32.032 54.134 1.00 78.31 834 TYR A C 1
ATOM 6452 O O . TYR A 1 834 ? 11.464 33.054 54.301 1.00 78.31 834 TYR A O 1
ATOM 6460 N N . PRO A 1 835 ? 13.413 31.931 54.557 1.00 71.62 835 PRO A N 1
ATOM 6461 C CA . PRO A 1 835 ? 14.102 32.855 55.499 1.00 71.62 835 PRO A CA 1
ATOM 6462 C C . PRO A 1 835 ? 14.257 34.309 54.986 1.00 71.62 835 PRO A C 1
ATOM 6464 O O . PRO A 1 835 ? 13.364 34.826 54.360 1.00 71.62 835 PRO A O 1
ATOM 6467 N N . GLY A 1 836 ? 15.345 35.069 55.108 1.00 64.12 836 GLY A N 1
ATOM 6468 C CA . GLY A 1 836 ? 15.442 36.450 54.539 1.00 64.12 836 GLY A CA 1
ATOM 6469 C C . GLY A 1 836 ? 16.628 36.693 53.607 1.00 64.12 836 GLY A C 1
ATOM 6470 O O . GLY A 1 836 ? 17.015 37.831 53.393 1.00 64.12 836 GLY A O 1
ATOM 6471 N N . GLU A 1 837 ? 17.265 35.623 53.148 1.00 70.50 837 GLU A N 1
ATOM 6472 C CA . GLU A 1 837 ? 18.649 35.632 52.687 1.00 70.50 837 GLU A CA 1
ATOM 6473 C C . GLU A 1 837 ? 18.850 36.160 51.261 1.00 70.50 837 GLU A C 1
ATOM 6475 O O . GLU A 1 837 ? 18.205 35.708 50.319 1.00 70.50 837 GLU A O 1
ATOM 6480 N N . ILE A 1 838 ? 19.807 37.086 51.122 1.00 60.66 838 ILE A N 1
ATOM 6481 C CA . ILE A 1 838 ? 20.204 37.749 49.865 1.00 60.66 838 ILE A CA 1
ATOM 6482 C C . ILE A 1 838 ? 20.878 36.767 48.883 1.00 60.66 838 ILE A C 1
ATOM 6484 O O . ILE A 1 838 ? 20.890 37.005 47.680 1.00 60.66 838 ILE A O 1
ATOM 6488 N N . THR A 1 839 ? 21.418 35.652 49.382 1.00 64.12 839 THR A N 1
ATOM 6489 C CA . THR A 1 839 ? 22.188 34.650 48.620 1.00 64.12 839 THR A CA 1
ATOM 6490 C C . THR A 1 839 ? 21.373 33.424 48.184 1.00 64.12 839 THR A C 1
ATOM 6492 O O . THR A 1 839 ? 21.936 32.488 47.613 1.00 64.12 839 THR A O 1
ATOM 6495 N N . VAL A 1 840 ? 20.064 33.410 48.461 1.00 69.25 840 VAL A N 1
ATOM 6496 C CA . VAL A 1 840 ? 19.158 32.288 48.172 1.00 69.25 840 VAL A CA 1
ATOM 6497 C C . VAL A 1 840 ? 18.073 32.746 47.202 1.00 69.25 840 VAL A C 1
ATOM 6499 O O . VAL A 1 840 ? 17.285 33.639 47.521 1.00 69.25 840 VAL A O 1
ATOM 6502 N N . ASP A 1 841 ? 18.006 32.119 46.030 1.00 66.25 841 ASP A N 1
ATOM 6503 C CA . ASP A 1 841 ? 16.938 32.366 45.064 1.00 66.25 841 ASP A CA 1
ATOM 6504 C C . ASP A 1 841 ? 15.686 31.568 45.447 1.00 66.25 841 ASP A C 1
ATOM 6506 O O . ASP A 1 841 ? 15.714 30.351 45.628 1.00 66.25 841 ASP A O 1
ATOM 6510 N N . ARG A 1 842 ? 14.571 32.286 45.571 1.00 61.66 842 ARG A N 1
ATOM 6511 C CA . ARG A 1 842 ? 13.250 31.760 45.965 1.00 61.66 842 ARG A CA 1
ATOM 6512 C C . ARG A 1 842 ? 12.192 31.966 44.900 1.00 61.66 842 ARG A C 1
ATOM 6514 O O . ARG A 1 842 ? 11.008 31.764 45.147 1.00 61.66 842 ARG A O 1
ATOM 6521 N N . SER A 1 843 ? 12.589 32.557 43.782 1.00 50.84 843 SER A N 1
ATOM 6522 C CA . SER A 1 843 ? 11.675 33.078 42.770 1.00 50.84 843 SER A CA 1
ATOM 6523 C C . SER A 1 843 ? 11.942 32.528 41.384 1.00 50.84 843 SER A C 1
ATOM 6525 O O . SER A 1 843 ? 11.050 32.637 40.552 1.00 50.84 843 SER A O 1
ATOM 6527 N N . ALA A 1 844 ? 13.105 31.929 41.129 1.00 55.16 844 ALA A N 1
ATOM 6528 C CA . ALA A 1 844 ? 13.418 31.394 39.812 1.00 55.16 844 ALA A CA 1
ATOM 6529 C C . ALA A 1 844 ? 13.834 29.919 39.854 1.00 55.16 844 ALA A C 1
ATOM 6531 O O . ALA A 1 844 ? 14.855 29.522 39.295 1.00 55.16 844 ALA A O 1
ATOM 6532 N N . ILE A 1 845 ? 12.987 29.086 40.468 1.00 67.06 845 ILE A N 1
ATOM 6533 C CA . ILE A 1 845 ? 12.887 27.697 40.012 1.00 67.06 845 ILE A CA 1
ATOM 6534 C C . ILE A 1 845 ? 12.266 27.756 38.614 1.00 67.06 845 ILE A C 1
ATOM 6536 O O . ILE A 1 845 ? 11.159 28.265 38.451 1.00 67.06 845 ILE A O 1
ATOM 6540 N N . ASN A 1 846 ? 13.003 27.308 37.601 1.00 61.16 846 ASN A N 1
ATOM 6541 C CA . ASN A 1 846 ? 12.519 27.266 36.229 1.00 61.16 846 ASN A CA 1
ATOM 6542 C C . ASN A 1 846 ? 11.434 26.173 36.126 1.00 61.16 846 ASN A C 1
ATOM 6544 O O . ASN A 1 846 ? 11.710 25.000 36.368 1.00 61.16 846 ASN A O 1
ATOM 6548 N N . THR A 1 847 ? 10.203 26.583 35.808 1.00 59.62 847 THR A N 1
ATOM 6549 C CA . THR A 1 847 ? 9.021 25.713 35.678 1.00 59.62 847 THR A CA 1
ATOM 6550 C C . THR A 1 847 ? 8.732 25.320 34.226 1.00 59.62 847 THR A C 1
ATOM 6552 O O . THR A 1 847 ? 7.627 24.863 33.928 1.00 59.62 847 THR A O 1
ATOM 6555 N N . ASP A 1 848 ? 9.675 25.548 33.309 1.00 61.78 848 ASP A N 1
ATOM 6556 C CA . ASP A 1 848 ? 9.538 25.170 31.904 1.00 61.78 848 ASP A CA 1
ATOM 6557 C C . ASP A 1 848 ? 9.542 23.639 31.768 1.00 61.78 848 ASP A C 1
ATOM 6559 O O . ASP A 1 848 ? 10.030 22.904 32.630 1.00 61.78 848 ASP A O 1
ATOM 6563 N N . VAL A 1 849 ? 8.992 23.132 30.665 1.00 67.69 849 VAL A N 1
ATOM 6564 C CA . VAL A 1 849 ? 8.920 21.690 30.396 1.00 67.69 849 VAL A CA 1
ATOM 6565 C C . VAL A 1 849 ? 10.314 21.174 30.027 1.00 67.69 849 VAL A C 1
ATOM 6567 O O . VAL A 1 849 ? 10.679 21.142 28.857 1.00 67.69 849 VAL A O 1
ATOM 6570 N N . ARG A 1 850 ? 11.108 20.786 31.030 1.00 81.12 850 ARG A N 1
ATOM 6571 C CA . ARG A 1 850 ? 12.395 20.104 30.840 1.00 81.12 850 ARG A CA 1
ATOM 6572 C C . ARG A 1 850 ? 12.243 18.614 31.102 1.00 81.12 850 ARG A C 1
ATOM 6574 O O . ARG A 1 850 ? 11.724 18.226 32.152 1.00 81.12 850 ARG A O 1
ATOM 6581 N N . GLN A 1 851 ? 12.657 17.788 30.146 1.00 88.31 851 GLN A N 1
ATOM 6582 C CA . GLN A 1 851 ? 12.335 16.361 30.139 1.00 88.31 851 GLN A CA 1
ATOM 6583 C C . GLN A 1 851 ? 13.568 15.525 29.791 1.00 88.31 851 GLN A C 1
ATOM 6585 O O . GLN A 1 851 ? 14.037 15.610 28.657 1.00 88.31 851 GLN A O 1
ATOM 6590 N N . PRO A 1 852 ? 14.088 14.708 30.722 1.00 90.62 852 PRO A N 1
ATOM 6591 C CA . PRO A 1 852 ? 15.054 13.679 30.367 1.00 90.62 852 PRO A CA 1
ATOM 6592 C C . PRO A 1 852 ? 14.370 12.583 29.527 1.00 90.62 852 PRO A C 1
ATOM 6594 O O . PRO A 1 852 ? 13.161 12.361 29.633 1.00 90.62 852 PRO A O 1
ATOM 6597 N N . ASN A 1 853 ? 15.142 11.875 28.706 1.00 93.81 853 ASN A N 1
ATOM 6598 C CA . ASN A 1 853 ? 14.683 10.693 27.982 1.00 93.81 853 ASN A CA 1
ATOM 6599 C C . ASN A 1 853 ? 14.810 9.460 28.891 1.00 93.81 853 ASN A C 1
ATOM 6601 O O . ASN A 1 853 ? 15.902 8.914 29.037 1.00 93.81 853 ASN A O 1
ATOM 6605 N N . VAL A 1 854 ? 13.714 9.075 29.547 1.00 89.25 854 VAL A N 1
ATOM 6606 C CA . VAL A 1 854 ? 13.676 8.032 30.587 1.00 89.25 854 VAL A CA 1
ATOM 6607 C C . VAL A 1 854 ? 12.542 7.042 30.339 1.00 89.25 854 VAL A C 1
ATOM 6609 O O . VAL A 1 854 ? 11.476 7.423 29.855 1.00 89.25 854 VAL A O 1
ATOM 6612 N N . ASP A 1 855 ? 12.765 5.784 30.713 1.00 89.75 855 ASP A N 1
ATOM 6613 C CA . ASP A 1 855 ? 11.790 4.693 30.650 1.00 89.75 855 ASP A CA 1
ATOM 6614 C C . ASP A 1 855 ? 11.515 4.103 32.051 1.00 89.75 855 ASP A C 1
ATOM 6616 O O . ASP A 1 855 ? 11.994 4.607 33.071 1.00 89.75 855 ASP A O 1
ATOM 6620 N N . ASP A 1 856 ? 10.702 3.047 32.115 1.00 87.19 856 ASP A N 1
ATOM 6621 C CA . ASP A 1 856 ? 10.315 2.394 33.372 1.00 87.19 856 ASP A CA 1
ATOM 6622 C C . ASP A 1 856 ? 11.370 1.408 33.920 1.00 87.19 856 ASP A C 1
ATOM 6624 O O . ASP A 1 856 ? 11.090 0.686 34.875 1.00 87.19 856 ASP A O 1
ATOM 6628 N N . SER A 1 857 ? 12.586 1.357 33.356 1.00 81.94 857 SER A N 1
ATOM 6629 C CA . SER A 1 857 ? 13.654 0.450 33.819 1.00 81.94 857 SER A CA 1
ATOM 6630 C C . SER A 1 857 ? 14.415 0.953 35.058 1.00 81.94 857 SER A C 1
ATOM 6632 O O . SER A 1 857 ? 15.246 0.235 35.618 1.00 81.94 857 SER A O 1
ATOM 6634 N N . GLY A 1 858 ? 14.133 2.186 35.494 1.00 80.12 858 GLY A N 1
ATOM 6635 C CA . GLY A 1 858 ? 14.781 2.849 36.623 1.00 80.12 858 GLY A CA 1
ATOM 6636 C C . GLY A 1 858 ? 14.321 2.389 38.009 1.00 80.12 858 GLY A C 1
ATOM 6637 O O . GLY A 1 858 ? 13.430 1.561 38.173 1.00 80.12 858 GLY A O 1
ATOM 6638 N N . VAL A 1 859 ? 14.908 2.998 39.047 1.00 83.94 859 VAL A N 1
ATOM 6639 C CA . VAL A 1 859 ? 14.509 2.770 40.457 1.00 83.94 859 VAL A CA 1
ATOM 6640 C C . VAL A 1 859 ? 13.057 3.197 40.706 1.00 83.94 859 VAL A C 1
ATOM 6642 O O . VAL A 1 859 ? 12.363 2.616 41.541 1.00 83.94 859 VAL A O 1
ATOM 6645 N N . TYR A 1 860 ? 12.596 4.196 39.954 1.00 89.00 860 TYR A N 1
ATOM 6646 C CA . TYR A 1 860 ? 11.222 4.677 39.943 1.00 89.00 860 TYR A CA 1
ATOM 6647 C C . TYR A 1 860 ? 10.694 4.704 38.501 1.00 89.00 860 TYR A C 1
ATOM 6649 O O . TYR A 1 860 ? 11.471 5.032 37.602 1.00 89.00 860 TYR A O 1
ATOM 6657 N N . PRO A 1 861 ? 9.392 4.427 38.273 1.00 91.00 861 PRO A N 1
ATOM 6658 C CA . PRO A 1 861 ? 8.771 4.543 36.954 1.00 91.00 861 PRO A CA 1
ATOM 6659 C C . PRO A 1 861 ? 8.994 5.919 36.320 1.00 91.00 861 PRO A C 1
ATOM 6661 O O . PRO A 1 861 ? 9.012 6.937 37.027 1.00 91.00 861 PRO A O 1
ATOM 6664 N N . ALA A 1 862 ? 9.055 5.962 34.987 1.00 91.81 862 ALA A N 1
ATOM 6665 C CA . ALA A 1 862 ? 9.334 7.156 34.193 1.00 91.81 862 ALA A CA 1
ATOM 6666 C C . ALA A 1 862 ? 8.447 8.335 34.605 1.00 91.81 862 ALA A C 1
ATOM 6668 O O . ALA A 1 862 ? 8.916 9.466 34.710 1.00 91.81 862 ALA A O 1
ATOM 6669 N N . LYS A 1 863 ? 7.177 8.076 34.947 1.00 93.19 863 LYS A N 1
ATOM 6670 C CA . LYS A 1 863 ? 6.221 9.079 35.449 1.00 93.19 863 LYS A CA 1
ATOM 6671 C C . LYS A 1 863 ? 6.818 10.009 36.520 1.00 93.19 863 LYS A C 1
ATOM 6673 O O . LYS A 1 863 ? 6.633 11.223 36.430 1.00 93.19 863 LYS A O 1
ATOM 6678 N N . TYR A 1 864 ? 7.542 9.469 37.502 1.00 93.50 864 TYR A N 1
ATOM 6679 C CA . TYR A 1 864 ? 8.024 10.213 38.678 1.00 93.50 864 TYR A CA 1
ATOM 6680 C C . TYR A 1 864 ? 9.358 10.930 38.462 1.00 93.50 864 TYR A C 1
ATOM 6682 O O . TYR A 1 864 ? 9.770 11.716 39.319 1.00 93.50 864 TYR A O 1
ATOM 6690 N N . ILE A 1 865 ? 10.015 10.679 37.329 1.00 92.44 865 ILE A N 1
ATOM 6691 C CA . ILE A 1 865 ? 11.313 11.260 36.974 1.00 92.44 865 ILE A CA 1
ATOM 6692 C C . ILE A 1 865 ? 11.338 11.890 35.573 1.00 92.44 865 ILE A C 1
ATOM 6694 O O . ILE A 1 865 ? 12.341 12.479 35.194 1.00 92.44 865 ILE A O 1
ATOM 6698 N N . SER A 1 866 ? 10.223 11.869 34.840 1.00 90.62 866 SER A N 1
ATOM 6699 C CA . SER A 1 866 ? 10.055 12.410 33.477 1.00 90.62 866 SER A CA 1
ATOM 6700 C C . SER A 1 866 ? 10.246 13.924 33.346 1.00 90.62 866 SER A C 1
ATOM 6702 O O . SER A 1 866 ? 10.181 14.458 32.236 1.00 90.62 866 SER A O 1
ATOM 6704 N N . ARG A 1 867 ? 10.427 14.631 34.470 1.00 88.69 867 ARG A N 1
ATOM 6705 C CA . ARG A 1 867 ? 10.656 16.077 34.543 1.00 88.69 867 ARG A CA 1
ATOM 6706 C C . ARG A 1 867 ? 11.548 16.416 35.717 1.00 88.69 867 ARG A C 1
ATOM 6708 O O . ARG A 1 867 ? 11.384 15.851 36.800 1.00 88.69 867 ARG A O 1
ATOM 6715 N N . TYR A 1 868 ? 12.429 17.383 35.502 1.00 88.69 868 TYR A N 1
ATOM 6716 C CA . TYR A 1 868 ? 13.308 17.904 36.537 1.00 88.69 868 TYR A CA 1
ATOM 6717 C C . TYR A 1 868 ? 13.129 19.405 36.696 1.00 88.69 868 TYR A C 1
ATOM 6719 O O . TYR A 1 868 ? 12.811 20.120 35.748 1.00 88.69 868 TYR A O 1
ATOM 6727 N N . ASN A 1 869 ? 13.365 19.876 37.912 1.00 84.44 869 ASN A N 1
ATOM 6728 C CA . ASN A 1 869 ? 13.312 21.287 38.250 1.00 84.44 869 ASN A CA 1
ATOM 6729 C C . ASN A 1 869 ? 14.721 21.792 38.520 1.00 84.44 869 ASN A C 1
ATOM 6731 O O . ASN A 1 869 ? 15.542 21.066 39.077 1.00 84.44 869 ASN A O 1
ATOM 6735 N N . SER A 1 870 ? 15.011 23.031 38.139 1.00 81.06 870 SER A N 1
ATOM 6736 C CA . SER A 1 870 ? 16.352 23.596 38.272 1.00 81.06 870 SER A CA 1
ATOM 6737 C C . SER A 1 870 ? 16.299 25.084 38.615 1.00 81.06 870 SER A C 1
ATOM 6739 O O . SER A 1 870 ? 15.310 25.750 38.313 1.00 81.06 870 SER A O 1
ATOM 6741 N N . GLY A 1 871 ? 17.363 25.618 39.211 1.00 70.81 871 GLY A N 1
ATOM 6742 C CA . GLY A 1 871 ? 17.480 27.047 39.525 1.00 70.81 871 GLY A CA 1
ATOM 6743 C C . GLY A 1 871 ? 17.638 27.978 38.324 1.00 70.81 871 GLY A C 1
ATOM 6744 O O . GLY A 1 871 ? 17.680 27.552 37.170 1.00 70.81 871 GLY A O 1
ATOM 6745 N N . SER A 1 872 ? 17.778 29.272 38.605 1.00 63.66 872 SER A N 1
ATOM 6746 C CA . SER A 1 872 ? 18.216 30.263 37.623 1.00 63.66 872 SER A CA 1
ATOM 6747 C C . SER A 1 872 ? 19.730 30.179 37.386 1.00 63.66 872 SER A C 1
ATOM 6749 O O . SER A 1 872 ? 20.484 29.728 38.249 1.00 63.66 872 SER A O 1
ATOM 6751 N N . ASN A 1 873 ? 20.213 30.672 36.240 1.00 65.50 873 ASN A N 1
ATOM 6752 C CA . ASN A 1 873 ? 21.648 30.719 35.898 1.00 65.50 873 ASN A CA 1
ATOM 6753 C C . ASN A 1 873 ? 22.434 31.777 36.711 1.00 65.50 873 ASN A C 1
ATOM 6755 O O . ASN A 1 873 ? 23.451 32.289 36.262 1.00 65.50 873 ASN A O 1
ATOM 6759 N N . THR A 1 874 ? 21.946 32.170 37.888 1.00 66.19 874 THR A N 1
ATOM 6760 C CA . THR A 1 874 ? 22.509 33.260 38.701 1.00 66.19 874 THR A CA 1
ATOM 6761 C C . THR A 1 874 ? 23.633 32.802 39.634 1.00 66.19 874 THR A C 1
ATOM 6763 O O . THR A 1 874 ? 24.273 33.636 40.269 1.00 66.19 874 THR A O 1
ATOM 6766 N N . GLY A 1 875 ? 23.865 31.489 39.749 1.00 69.81 875 GLY A N 1
ATOM 6767 C CA . GLY A 1 875 ? 24.805 30.901 40.714 1.00 69.81 875 GLY A CA 1
ATOM 6768 C C . GLY A 1 875 ? 24.322 30.955 42.171 1.00 69.81 875 GLY A C 1
ATOM 6769 O O . GLY A 1 875 ? 25.053 30.552 43.074 1.00 69.81 875 GLY A O 1
ATOM 6770 N N . LEU A 1 876 ? 23.099 31.442 42.412 1.00 77.44 876 LEU A N 1
ATOM 6771 C CA . LEU A 1 876 ? 22.478 31.491 43.734 1.00 77.44 876 LEU A CA 1
ATOM 6772 C C . LEU A 1 876 ? 22.029 30.101 44.197 1.00 77.44 876 LEU A C 1
ATOM 6774 O O . LEU A 1 876 ? 21.710 29.226 43.389 1.00 77.44 876 LEU A O 1
ATOM 6778 N N . LYS A 1 877 ? 21.956 29.917 45.520 1.00 84.44 877 LYS A N 1
ATOM 6779 C CA . LYS A 1 877 ? 21.415 28.689 46.109 1.00 84.44 877 LYS A CA 1
ATOM 6780 C C . LYS A 1 877 ? 19.910 28.631 45.907 1.00 84.44 877 LYS A C 1
ATOM 6782 O O . LYS A 1 877 ? 19.204 29.533 46.348 1.00 84.44 877 LYS A O 1
ATOM 6787 N N . VAL A 1 878 ? 19.419 27.569 45.276 1.00 84.25 878 VAL A N 1
ATOM 6788 C CA . VAL A 1 878 ? 17.987 27.254 45.272 1.00 84.25 878 VAL A CA 1
ATOM 6789 C C . VAL A 1 878 ? 17.666 26.512 46.552 1.00 84.25 878 VAL A C 1
ATOM 6791 O O . VAL A 1 878 ? 18.461 25.676 46.967 1.00 84.25 878 VAL A O 1
ATOM 6794 N N . MET A 1 879 ? 16.521 26.804 47.162 1.00 86.06 879 MET A N 1
ATOM 6795 C CA . MET A 1 879 ? 16.119 26.225 48.440 1.00 86.06 879 MET A CA 1
ATOM 6796 C C . MET A 1 879 ? 14.762 25.525 48.352 1.00 86.06 879 MET A C 1
ATOM 6798 O O . MET A 1 879 ? 13.787 26.088 47.849 1.00 86.06 879 MET A O 1
ATOM 6802 N N . LEU A 1 880 ? 14.694 24.324 48.924 1.00 89.81 880 LEU A N 1
ATOM 6803 C CA . LEU A 1 880 ? 13.474 23.582 49.229 1.00 89.81 880 LEU A CA 1
ATOM 6804 C C . LEU A 1 880 ? 13.361 23.455 50.743 1.00 89.81 880 LEU A C 1
ATOM 6806 O O . LEU A 1 880 ? 14.305 23.008 51.391 1.00 89.81 880 LEU A O 1
ATOM 6810 N N . ARG A 1 881 ? 12.209 23.834 51.300 1.00 89.50 881 ARG A N 1
ATOM 6811 C CA . ARG A 1 881 ? 11.978 23.782 52.742 1.00 89.50 881 ARG A CA 1
ATOM 6812 C C . ARG A 1 881 ? 10.926 22.751 53.111 1.00 89.50 881 ARG A C 1
ATOM 6814 O O . ARG A 1 881 ? 9.785 22.800 52.641 1.00 89.50 881 ARG A O 1
ATOM 6821 N N . PHE A 1 882 ? 11.319 21.882 54.029 1.00 91.81 882 PHE A N 1
ATOM 6822 C CA . PHE A 1 882 ? 10.472 20.910 54.690 1.00 91.81 882 PHE A CA 1
ATOM 6823 C C . PHE A 1 882 ? 10.315 21.280 56.166 1.00 91.81 882 PHE A C 1
ATOM 6825 O O . PHE A 1 882 ? 11.241 21.800 56.790 1.00 91.81 882 PHE A O 1
ATOM 6832 N N . GLN A 1 883 ? 9.132 21.039 56.724 1.00 85.75 883 GLN A N 1
ATOM 6833 C CA . GLN A 1 883 ? 8.794 21.405 58.100 1.00 85.75 883 GLN A CA 1
ATOM 6834 C C . GLN A 1 883 ? 8.061 20.271 58.814 1.00 85.75 883 GLN A C 1
ATOM 6836 O O . GLN A 1 883 ? 7.440 19.424 58.175 1.00 85.75 883 GLN A O 1
ATOM 6841 N N . ALA A 1 884 ? 8.080 20.318 60.146 1.00 82.81 884 ALA A N 1
ATOM 6842 C CA . ALA A 1 884 ? 7.403 19.386 61.041 1.00 82.81 884 ALA A CA 1
ATOM 6843 C C . ALA A 1 884 ? 7.964 17.961 60.959 1.00 82.81 884 ALA A C 1
ATOM 6845 O O . ALA A 1 884 ? 7.298 17.012 61.358 1.00 82.81 884 ALA A O 1
ATOM 6846 N N . PHE A 1 885 ? 9.206 17.825 60.487 1.00 82.56 885 PHE A N 1
ATOM 6847 C CA . PHE A 1 885 ? 9.951 16.582 60.604 1.00 82.56 885 PHE A CA 1
ATOM 6848 C C . PHE A 1 885 ? 10.403 16.402 62.052 1.00 82.56 885 PHE A C 1
ATOM 6850 O O . PHE A 1 885 ? 10.805 17.352 62.721 1.00 82.56 885 PHE A O 1
ATOM 6857 N N . ALA A 1 886 ? 10.348 15.173 62.557 1.00 80.88 886 ALA A N 1
ATOM 6858 C CA . ALA A 1 886 ? 10.768 14.894 63.924 1.00 80.88 886 ALA A CA 1
ATOM 6859 C C . ALA A 1 886 ? 12.277 15.139 64.101 1.00 80.88 886 ALA A C 1
ATOM 6861 O O . ALA A 1 886 ? 13.067 14.708 63.262 1.00 80.88 886 ALA A O 1
ATOM 6862 N N . ALA A 1 887 ? 12.693 15.732 65.220 1.00 80.88 887 ALA A N 1
ATOM 6863 C CA . ALA A 1 887 ? 14.111 15.946 65.506 1.00 80.88 887 ALA A CA 1
ATOM 6864 C C . ALA A 1 887 ? 14.904 14.630 65.428 1.00 80.88 887 ALA A C 1
ATOM 6866 O O . ALA A 1 887 ? 14.422 13.573 65.852 1.00 80.88 887 ALA A O 1
ATOM 6867 N N . GLY A 1 888 ? 16.102 14.669 64.854 1.00 86.06 888 GLY A N 1
ATOM 6868 C CA . GLY A 1 888 ? 16.943 13.487 64.688 1.00 86.06 888 GLY A CA 1
ATOM 6869 C C . GLY A 1 888 ? 17.928 13.604 63.536 1.00 86.06 888 GLY A C 1
ATOM 6870 O O . GLY A 1 888 ? 18.039 14.645 62.889 1.00 86.06 888 GLY A O 1
ATOM 6871 N N . THR A 1 889 ? 18.648 12.515 63.292 1.00 88.62 889 THR A N 1
ATOM 6872 C CA . THR A 1 889 ? 19.596 12.400 62.185 1.00 88.62 889 THR A CA 1
ATOM 6873 C C . THR A 1 889 ? 18.911 11.753 60.986 1.00 88.62 889 THR A C 1
ATOM 6875 O O . THR A 1 889 ? 18.121 10.826 61.137 1.00 88.62 889 THR A O 1
ATOM 6878 N N . TYR A 1 890 ? 19.199 12.257 59.793 1.00 93.12 890 TYR A N 1
ATOM 6879 C CA . TYR A 1 890 ? 18.592 11.844 58.540 1.00 93.12 890 TYR A CA 1
ATOM 6880 C C . TYR A 1 890 ? 19.661 11.572 57.479 1.00 93.12 890 TYR A C 1
ATOM 6882 O O . TYR A 1 890 ? 20.747 12.155 57.489 1.00 93.12 890 TYR A O 1
ATOM 6890 N N . LYS A 1 891 ? 19.313 10.708 56.530 1.00 94.56 891 LYS A N 1
ATOM 6891 C CA . LYS A 1 891 ? 19.955 10.568 55.228 1.00 94.56 891 LYS A CA 1
ATOM 6892 C C . LYS A 1 891 ? 19.021 11.142 54.169 1.00 94.56 891 LYS A C 1
ATOM 6894 O O . LYS A 1 891 ? 17.848 10.777 54.116 1.00 94.56 891 LYS A O 1
ATOM 6899 N N . VAL A 1 892 ? 19.538 12.019 53.320 1.00 96.75 892 VAL A N 1
ATOM 6900 C CA . VAL A 1 892 ? 18.809 12.592 52.184 1.00 96.75 892 VAL A CA 1
ATOM 6901 C C . VAL A 1 892 ? 19.421 12.056 50.895 1.00 96.75 892 VAL A C 1
ATOM 6903 O O . VAL A 1 892 ? 20.634 12.114 50.717 1.00 96.75 892 VAL A O 1
ATOM 6906 N N . ARG A 1 893 ? 18.597 11.522 49.992 1.00 96.25 893 ARG A N 1
ATOM 6907 C CA . ARG A 1 893 ? 19.029 11.016 48.682 1.00 96.25 893 ARG A CA 1
ATOM 6908 C C . ARG A 1 893 ? 18.281 11.766 47.592 1.00 96.25 893 ARG A C 1
ATOM 6910 O O . ARG A 1 893 ? 17.057 11.786 47.598 1.00 96.25 893 ARG A O 1
ATOM 6917 N N . ILE A 1 894 ? 18.996 12.380 46.662 1.00 96.06 894 ILE A N 1
ATOM 6918 C CA . ILE A 1 894 ? 18.421 13.196 45.586 1.00 96.06 894 ILE A CA 1
ATOM 6919 C C . ILE A 1 894 ? 18.705 12.505 44.256 1.00 96.06 894 ILE A C 1
ATOM 6921 O O . ILE A 1 894 ? 19.857 12.184 43.978 1.00 96.06 894 ILE A O 1
ATOM 6925 N N . LEU A 1 895 ? 17.679 12.287 43.433 1.00 94.88 895 LEU A N 1
ATOM 6926 C CA . LEU A 1 895 ? 17.815 11.748 42.078 1.00 94.88 895 LEU A CA 1
ATOM 6927 C C . LEU A 1 895 ? 17.703 12.894 41.058 1.00 94.88 895 LEU A C 1
ATOM 6929 O O . LEU A 1 895 ? 16.593 13.388 40.816 1.00 94.88 895 LEU A O 1
ATOM 6933 N N . PRO A 1 896 ? 18.832 13.334 40.469 1.00 92.75 896 PRO A N 1
ATOM 6934 C CA . PRO A 1 896 ? 18.839 14.252 39.339 1.00 92.75 896 PRO A CA 1
ATOM 6935 C C . PRO A 1 896 ? 18.808 13.463 38.021 1.00 92.75 896 PRO A C 1
ATOM 6937 O O . PRO A 1 896 ? 19.731 12.701 37.737 1.00 92.75 896 PRO A O 1
ATOM 6940 N N . SER A 1 897 ? 17.765 13.653 37.216 1.00 93.31 897 SER A N 1
ATOM 6941 C CA . SER A 1 897 ? 17.646 13.141 35.847 1.00 93.31 897 SER A CA 1
ATOM 6942 C C . SER A 1 897 ? 17.392 14.312 34.905 1.00 93.31 897 SER A C 1
ATOM 6944 O O . SER A 1 897 ? 16.286 14.851 34.842 1.00 93.31 897 SER A O 1
ATOM 6946 N N . CYS A 1 898 ? 18.444 14.747 34.221 1.00 90.56 898 CYS A N 1
ATOM 6947 C CA . CYS A 1 898 ? 18.450 15.940 33.385 1.00 90.56 898 CYS A CA 1
ATOM 6948 C C . CYS A 1 898 ? 18.511 15.573 31.899 1.00 90.56 898 CYS A C 1
ATOM 6950 O O . CYS A 1 898 ? 19.033 14.531 31.520 1.00 90.56 898 CYS A O 1
ATOM 6952 N N . ASP A 1 899 ? 18.050 16.480 31.044 1.00 90.19 899 ASP A N 1
ATOM 6953 C CA . ASP A 1 899 ? 18.197 16.417 29.581 1.00 90.19 899 ASP A CA 1
ATOM 6954 C C . ASP A 1 899 ? 19.557 16.957 29.090 1.00 90.19 899 ASP A C 1
ATOM 6956 O O . ASP A 1 899 ? 19.819 17.043 27.891 1.00 90.19 899 ASP A O 1
ATOM 6960 N N . ARG A 1 900 ? 20.428 17.346 30.027 1.00 85.94 900 ARG A N 1
ATOM 6961 C CA . ARG A 1 900 ? 21.757 17.907 29.780 1.00 85.94 900 ARG A CA 1
ATOM 6962 C C . ARG A 1 900 ? 22.804 17.149 30.567 1.00 85.94 900 ARG A C 1
ATOM 6964 O O . ARG A 1 900 ? 22.619 16.873 31.754 1.00 85.94 900 ARG A O 1
ATOM 6971 N N . ASP A 1 901 ? 23.917 16.888 29.898 1.00 86.38 901 ASP A N 1
ATOM 6972 C CA . ASP A 1 901 ? 25.088 16.275 30.504 1.00 86.38 901 ASP A CA 1
ATOM 6973 C C . ASP A 1 901 ? 25.901 17.277 31.331 1.00 86.38 901 ASP A C 1
ATOM 6975 O O . ASP A 1 901 ? 25.853 18.491 31.105 1.00 86.38 901 ASP A O 1
ATOM 6979 N N . LEU A 1 902 ? 26.660 16.744 32.284 1.00 86.00 902 LEU A N 1
ATOM 6980 C CA . LEU A 1 902 ? 27.633 17.465 33.088 1.00 86.00 902 LEU A CA 1
ATOM 6981 C C . LEU A 1 902 ? 28.984 16.750 32.947 1.00 86.00 902 LEU A C 1
ATOM 6983 O O . LEU A 1 902 ? 29.125 15.624 33.426 1.00 86.00 902 LEU A O 1
ATOM 6987 N N . PRO A 1 903 ? 29.987 17.384 32.322 1.00 87.06 903 PRO A N 1
ATOM 6988 C CA . PRO A 1 903 ? 31.333 16.831 32.247 1.00 87.06 903 PRO A CA 1
ATOM 6989 C C . PRO A 1 903 ? 31.916 16.547 33.640 1.00 87.06 903 PRO A C 1
ATOM 6991 O O . PRO A 1 903 ? 31.725 17.326 34.577 1.00 87.06 903 PRO A O 1
ATOM 6994 N N . SER A 1 904 ? 32.646 15.438 33.788 1.00 88.38 904 SER A N 1
ATOM 6995 C CA . SER A 1 904 ? 33.127 14.968 35.096 1.00 88.38 904 SER A CA 1
ATOM 6996 C C . SER A 1 904 ? 34.103 15.919 35.792 1.00 88.38 904 SER A C 1
ATOM 6998 O O . SER A 1 904 ? 34.198 15.927 37.015 1.00 88.38 904 SER A O 1
ATOM 7000 N N . ASP A 1 905 ? 34.825 16.740 35.030 1.00 88.25 905 ASP A N 1
ATOM 7001 C CA . ASP A 1 905 ? 35.689 17.807 35.545 1.00 88.25 905 ASP A CA 1
ATOM 7002 C C . ASP A 1 905 ? 34.896 18.963 36.183 1.00 88.25 905 ASP A C 1
ATOM 7004 O O . ASP A 1 905 ? 35.438 19.706 36.999 1.00 88.25 905 ASP A O 1
ATOM 7008 N N . GLN A 1 906 ? 33.602 19.086 35.870 1.00 88.12 906 GLN A N 1
ATOM 7009 C CA . GLN A 1 906 ? 32.700 20.098 36.427 1.00 88.12 906 GLN A CA 1
ATOM 7010 C C . GLN A 1 906 ? 31.891 19.601 37.633 1.00 88.12 906 GLN A C 1
ATOM 7012 O O . GLN A 1 906 ? 31.258 20.411 38.311 1.00 88.12 906 GLN A O 1
ATOM 7017 N N . PHE A 1 907 ? 31.942 18.306 37.961 1.00 91.31 907 PHE A N 1
ATOM 7018 C CA . PHE A 1 907 ? 31.304 17.728 39.153 1.00 91.31 907 PHE A CA 1
ATOM 7019 C C . PHE A 1 907 ? 31.595 18.496 40.458 1.00 91.31 907 PHE A C 1
ATOM 7021 O O . PHE A 1 907 ? 30.639 18.805 41.175 1.00 91.31 907 PHE A O 1
ATOM 7028 N N . PRO A 1 908 ? 32.844 18.929 40.747 1.00 91.19 908 PRO A N 1
ATOM 7029 C CA . PRO A 1 908 ? 33.153 19.685 41.967 1.00 91.19 908 PRO A CA 1
ATOM 7030 C C . PRO A 1 908 ? 32.515 21.080 42.037 1.00 91.19 908 PRO A C 1
ATOM 7032 O O . PRO A 1 908 ? 32.643 21.765 43.046 1.00 91.19 908 PRO A O 1
ATOM 7035 N N . SER A 1 909 ? 31.878 21.535 40.956 1.00 87.88 909 SER A N 1
ATOM 7036 C CA . SER A 1 909 ? 31.240 22.851 40.876 1.00 87.88 909 SER A CA 1
ATOM 7037 C C . SER A 1 909 ? 29.727 22.807 41.079 1.00 87.88 909 SER A C 1
ATOM 7039 O O . SER A 1 909 ? 29.104 23.857 41.223 1.00 87.88 909 SER A O 1
ATOM 7041 N N . VAL A 1 910 ? 29.131 21.610 41.110 1.00 89.94 910 VAL A N 1
ATOM 7042 C CA . VAL A 1 910 ? 27.698 21.400 41.337 1.00 89.94 910 VAL A CA 1
ATOM 7043 C C . VAL A 1 910 ? 27.494 20.813 42.725 1.00 89.94 910 VAL A C 1
ATOM 7045 O O . VAL A 1 910 ? 28.010 19.738 43.036 1.00 89.94 910 VAL A O 1
ATOM 7048 N N . PHE A 1 911 ? 26.736 21.522 43.552 1.00 90.69 911 PHE A N 1
ATOM 7049 C CA . PHE A 1 911 ? 26.582 21.236 44.971 1.00 90.69 911 PHE A CA 1
ATOM 7050 C C . PHE A 1 911 ? 25.134 20.920 45.316 1.00 90.69 911 PHE A C 1
ATOM 7052 O O . PHE A 1 911 ? 24.206 21.540 44.789 1.00 90.69 911 PHE A O 1
ATOM 7059 N N . TYR A 1 912 ? 24.974 20.006 46.267 1.00 94.12 912 TYR A N 1
ATOM 7060 C CA . TYR A 1 912 ? 23.732 19.739 46.977 1.00 94.12 912 TYR A CA 1
ATOM 7061 C C . TYR A 1 912 ? 24.018 19.807 48.474 1.00 94.12 912 TYR A C 1
ATOM 7063 O O . TYR A 1 912 ? 25.059 19.338 48.934 1.00 94.12 912 TYR A O 1
ATOM 7071 N N . SER A 1 913 ? 23.105 20.374 49.255 1.00 93.69 913 SER A N 1
ATOM 7072 C CA . SER A 1 913 ? 23.224 20.352 50.708 1.00 93.69 913 SER A CA 1
ATOM 7073 C C . SER A 1 913 ? 21.888 20.145 51.400 1.00 93.69 913 SER A C 1
ATOM 7075 O O . SER A 1 913 ? 20.840 20.475 50.854 1.00 93.69 913 SER A O 1
ATOM 7077 N N . ALA A 1 914 ? 21.927 19.594 52.609 1.00 95.00 914 ALA A N 1
ATOM 7078 C CA . ALA A 1 914 ? 20.773 19.462 53.487 1.00 95.00 914 ALA A CA 1
ATOM 7079 C C . ALA A 1 914 ? 21.188 19.823 54.922 1.00 95.00 914 ALA A C 1
ATOM 7081 O O . ALA A 1 914 ? 22.158 19.264 55.429 1.00 95.00 914 ALA A O 1
ATOM 7082 N N . ASN A 1 915 ? 20.510 20.792 55.552 1.00 93.12 915 ASN A N 1
ATOM 7083 C CA . ASN A 1 915 ? 20.848 21.356 56.875 1.00 93.12 915 ASN A CA 1
ATOM 7084 C C . ASN A 1 915 ? 22.366 21.472 57.140 1.00 93.12 915 ASN A C 1
ATOM 7086 O O . ASN A 1 915 ? 22.891 20.948 58.122 1.00 93.12 915 ASN A O 1
ATOM 7090 N N . ASN A 1 916 ? 23.067 22.188 56.255 1.00 88.38 916 ASN A N 1
ATOM 7091 C CA . ASN A 1 916 ? 24.513 22.467 56.306 1.00 88.38 916 ASN A CA 1
ATOM 7092 C C . ASN A 1 916 ? 25.456 21.278 56.046 1.00 88.38 916 ASN A C 1
ATOM 7094 O O . ASN A 1 916 ? 26.670 21.469 56.093 1.00 88.38 916 ASN A O 1
ATOM 7098 N N . VAL A 1 917 ? 24.945 20.086 55.729 1.00 94.00 917 VAL A N 1
ATOM 7099 C CA . VAL A 1 917 ? 25.767 18.991 55.196 1.00 94.00 917 VAL A CA 1
ATOM 7100 C C . VAL A 1 917 ? 25.791 19.108 53.680 1.00 94.00 917 VAL A C 1
ATOM 7102 O O . VAL A 1 917 ? 24.742 19.053 53.045 1.00 94.00 917 VAL A O 1
ATOM 7105 N N . GLU A 1 918 ? 26.972 19.314 53.107 1.00 93.62 918 GLU A N 1
ATOM 7106 C CA . GLU A 1 918 ? 27.173 19.603 51.686 1.00 93.62 918 GLU A CA 1
ATOM 7107 C C . GLU A 1 918 ? 27.916 18.458 50.994 1.00 93.62 918 GLU A C 1
ATOM 7109 O O . GLU A 1 918 ? 28.808 17.839 51.573 1.00 93.62 918 GLU A O 1
ATOM 7114 N N . THR A 1 919 ? 27.545 18.187 49.746 1.00 95.06 919 THR A N 1
ATOM 7115 C CA . THR A 1 919 ? 28.216 17.226 48.874 1.00 95.06 919 THR A CA 1
ATOM 7116 C C . THR A 1 919 ? 28.182 17.709 47.425 1.00 95.06 919 THR A C 1
ATOM 7118 O O . THR A 1 919 ? 27.361 18.550 47.046 1.00 95.06 919 THR A O 1
ATOM 7121 N N . ASN A 1 920 ? 29.058 17.151 46.599 1.00 93.50 920 ASN A N 1
ATOM 7122 C CA . ASN A 1 920 ? 29.052 17.360 45.158 1.00 93.50 920 ASN A CA 1
ATOM 7123 C C . ASN A 1 920 ? 28.413 16.168 44.444 1.00 93.50 920 ASN A C 1
ATOM 7125 O O . ASN A 1 920 ? 28.427 15.041 44.941 1.00 93.50 920 ASN A O 1
ATOM 7129 N N . ILE A 1 921 ? 27.882 16.407 43.246 1.00 92.00 921 ILE A N 1
ATOM 7130 C CA . ILE A 1 921 ? 27.532 15.304 42.345 1.00 92.00 921 ILE A CA 1
ATOM 7131 C C . ILE A 1 921 ? 28.810 14.566 41.919 1.00 92.00 921 ILE A C 1
ATOM 7133 O O . ILE A 1 921 ? 29.865 15.179 41.804 1.00 92.00 921 ILE A O 1
ATOM 7137 N N . SER A 1 922 ? 28.735 13.256 41.696 1.00 91.75 922 SER A N 1
ATOM 7138 C CA . SER A 1 922 ? 29.889 12.416 41.326 1.00 91.75 922 SER A CA 1
ATOM 7139 C C . SER A 1 922 ? 29.654 11.575 40.066 1.00 91.75 922 SER A C 1
ATOM 7141 O O . SER A 1 922 ? 30.450 10.693 39.743 1.00 91.75 922 SER A O 1
ATOM 7143 N N . PHE A 1 923 ? 28.558 11.838 39.356 1.00 93.38 923 PHE A N 1
ATOM 7144 C CA . PHE A 1 923 ? 28.102 11.095 38.186 1.00 93.38 923 PHE A CA 1
ATOM 7145 C C . PHE A 1 923 ? 27.378 12.018 37.198 1.00 93.38 923 PHE A C 1
ATOM 7147 O O . PHE A 1 923 ? 26.967 13.125 37.556 1.00 93.38 923 PHE A O 1
ATOM 7154 N N . SER A 1 924 ? 27.223 11.560 35.952 1.00 91.81 924 SER A N 1
ATOM 7155 C CA . SER A 1 924 ? 26.472 12.310 34.944 1.00 91.81 924 SER A CA 1
ATOM 7156 C C . SER A 1 924 ? 24.971 12.278 35.263 1.00 91.81 924 SER A C 1
ATOM 7158 O O . SER A 1 924 ? 24.407 11.202 35.464 1.00 91.81 924 SER A O 1
ATOM 7160 N N . PRO A 1 925 ? 24.296 13.435 35.278 1.00 91.88 925 PRO A N 1
ATOM 7161 C CA . PRO A 1 925 ? 22.857 13.515 35.473 1.00 91.88 925 PRO A CA 1
ATOM 7162 C C . PRO A 1 925 ? 22.062 13.271 34.177 1.00 91.88 925 PRO A C 1
ATOM 7164 O O . PRO A 1 925 ? 20.834 13.251 34.244 1.00 91.88 925 PRO A O 1
ATOM 7167 N N . LEU A 1 926 ? 22.713 13.116 33.011 1.00 93.38 926 LEU A N 1
ATOM 7168 C CA . LEU A 1 926 ? 22.032 12.948 31.723 1.00 93.38 926 LEU A CA 1
ATOM 7169 C C . LEU A 1 926 ? 21.198 11.664 31.719 1.00 93.38 926 LEU A C 1
ATOM 7171 O O . LEU A 1 926 ? 21.750 10.570 31.798 1.00 93.38 926 LEU A O 1
ATOM 7175 N N . ASN A 1 927 ? 19.875 11.802 31.598 1.00 93.81 927 ASN A N 1
ATOM 7176 C CA . ASN A 1 927 ? 18.915 10.693 31.560 1.00 93.81 927 ASN A CA 1
ATOM 7177 C C . ASN A 1 927 ? 19.106 9.671 32.698 1.00 93.81 927 ASN A C 1
ATOM 7179 O O . ASN A 1 927 ? 18.813 8.488 32.546 1.00 93.81 927 ASN A O 1
ATOM 7183 N N . ASN A 1 928 ? 19.629 10.110 33.845 1.00 93.88 928 ASN A N 1
ATOM 7184 C CA . ASN A 1 928 ? 19.952 9.220 34.951 1.00 93.88 928 ASN A CA 1
ATOM 7185 C C . ASN A 1 928 ? 18.672 8.640 35.576 1.00 93.88 928 ASN A C 1
ATOM 7187 O O . ASN A 1 928 ? 17.778 9.383 35.975 1.00 93.88 928 ASN A O 1
ATOM 7191 N N . ILE A 1 929 ? 18.601 7.316 35.698 1.00 92.88 929 ILE A N 1
ATOM 7192 C CA . ILE A 1 929 ? 17.441 6.598 36.254 1.00 92.88 929 ILE A CA 1
ATOM 7193 C C . ILE A 1 929 ? 17.786 5.758 37.499 1.00 92.88 929 ILE A C 1
ATOM 7195 O O . ILE A 1 929 ? 16.910 5.102 38.069 1.00 92.88 929 ILE A O 1
ATOM 7199 N N . THR A 1 930 ? 19.050 5.779 37.949 1.00 90.81 930 THR A N 1
ATOM 7200 C CA . THR A 1 930 ? 19.556 4.866 38.996 1.00 90.81 930 THR A CA 1
ATOM 7201 C C . THR A 1 930 ? 20.403 5.508 40.092 1.00 90.81 930 THR A C 1
ATOM 7203 O O . THR A 1 930 ? 20.422 4.997 41.211 1.00 90.81 930 THR A O 1
ATOM 7206 N N . GLN A 1 931 ? 21.144 6.580 39.805 1.00 94.12 931 GLN A N 1
ATOM 7207 C CA . GLN A 1 931 ? 22.145 7.127 40.726 1.00 94.12 931 GLN A CA 1
ATOM 7208 C C . GLN A 1 931 ? 21.579 8.281 41.561 1.00 94.12 931 GLN A C 1
ATOM 7210 O O . GLN A 1 931 ? 20.857 9.138 41.050 1.00 94.12 931 GLN A O 1
ATOM 7215 N N . PHE A 1 932 ? 21.934 8.313 42.848 1.00 95.94 932 PHE A N 1
ATOM 7216 C CA . PHE A 1 932 ? 21.509 9.343 43.796 1.00 95.94 932 PHE A CA 1
ATOM 7217 C C . PHE A 1 932 ? 22.706 10.142 44.300 1.00 95.94 932 PHE A C 1
ATOM 7219 O O . PHE A 1 932 ? 23.769 9.585 44.572 1.00 95.94 932 PHE A O 1
ATOM 7226 N N . VAL A 1 933 ? 22.498 11.439 44.500 1.00 95.62 933 VAL A N 1
ATOM 7227 C CA . VAL A 1 933 ? 23.344 12.260 45.364 1.00 95.62 933 VAL A CA 1
ATOM 7228 C C . VAL A 1 933 ? 22.927 11.980 46.803 1.00 95.62 933 VAL A C 1
ATOM 7230 O O . VAL A 1 933 ? 21.784 12.240 47.177 1.00 95.62 933 VAL A O 1
ATOM 7233 N N . GLU A 1 934 ? 23.831 11.419 47.600 1.00 95.62 934 GLU A N 1
ATOM 7234 C CA . GLU A 1 934 ? 23.551 11.028 48.982 1.00 95.62 934 GLU A CA 1
ATOM 7235 C C . GLU A 1 934 ? 24.197 12.004 49.969 1.00 95.62 934 GLU A C 1
ATOM 7237 O O . GLU A 1 934 ? 25.376 12.338 49.858 1.00 95.62 934 GLU A O 1
ATOM 7242 N N . ILE A 1 935 ? 23.405 12.460 50.937 1.00 96.00 935 ILE A N 1
ATOM 7243 C CA . ILE A 1 935 ? 23.803 13.371 52.007 1.00 96.00 935 ILE A CA 1
ATOM 7244 C C . ILE A 1 935 ? 23.468 12.681 53.328 1.00 96.00 935 ILE A C 1
ATOM 7246 O O . ILE A 1 935 ? 22.304 12.594 53.725 1.00 96.00 935 ILE A O 1
ATOM 7250 N N . ASP A 1 936 ? 24.487 12.147 53.989 1.00 92.62 936 ASP A N 1
ATOM 7251 C CA . ASP A 1 936 ? 24.346 11.442 55.263 1.00 92.62 936 ASP A CA 1
ATOM 7252 C C . ASP A 1 936 ? 24.499 12.398 56.457 1.00 92.62 936 ASP A C 1
ATOM 7254 O O . ASP A 1 936 ? 25.061 13.483 56.340 1.00 92.62 936 ASP A O 1
ATOM 7258 N N . ASN A 1 937 ? 24.051 11.974 57.641 1.00 91.75 937 ASN A N 1
ATOM 7259 C CA . ASN A 1 937 ? 24.218 12.707 58.906 1.00 91.75 937 ASN A CA 1
ATOM 7260 C C . ASN A 1 937 ? 23.558 14.102 58.953 1.00 91.75 937 ASN A C 1
ATOM 7262 O O . ASN A 1 937 ? 23.989 14.987 59.696 1.00 91.75 937 ASN A O 1
ATOM 7266 N N . VAL A 1 938 ? 22.478 14.297 58.199 1.00 94.25 938 VAL A N 1
ATOM 7267 C CA . VAL A 1 938 ? 21.696 15.538 58.182 1.00 94.25 938 VAL A CA 1
ATOM 7268 C C . VAL A 1 938 ? 20.942 15.672 59.501 1.00 94.25 938 VAL A C 1
ATOM 7270 O O . VAL A 1 938 ? 20.109 14.835 59.833 1.00 94.25 938 VAL A O 1
ATOM 7273 N N . THR A 1 939 ? 21.215 16.715 60.280 1.00 92.44 939 THR A N 1
ATOM 7274 C CA . THR A 1 939 ? 20.547 16.908 61.576 1.00 92.44 939 THR A CA 1
ATOM 7275 C C . THR A 1 939 ? 19.320 17.799 61.416 1.00 92.44 939 THR A C 1
ATOM 7277 O O . THR A 1 939 ? 19.436 18.941 60.977 1.00 92.44 939 THR A O 1
ATOM 7280 N N . VAL A 1 940 ? 18.150 17.294 61.803 1.00 89.38 940 VAL A N 1
ATOM 7281 C CA . VAL A 1 940 ? 16.916 18.076 61.957 1.00 89.38 940 VAL A CA 1
ATOM 7282 C C . VAL A 1 940 ? 16.741 18.395 63.437 1.00 89.38 940 VAL A C 1
ATOM 7284 O O . VAL A 1 940 ? 16.746 17.493 64.280 1.00 89.38 940 VAL A O 1
ATOM 7287 N N . GLY A 1 941 ? 16.635 19.684 63.753 1.00 78.88 941 GLY A N 1
ATOM 7288 C CA . GLY A 1 941 ? 16.495 20.175 65.119 1.00 78.88 941 GLY A CA 1
ATOM 7289 C C . GLY A 1 941 ? 15.067 20.067 65.654 1.00 78.88 941 GLY A C 1
ATOM 7290 O O . GLY A 1 941 ? 14.154 19.570 64.998 1.00 78.88 941 GLY A O 1
ATOM 7291 N N . ASN A 1 942 ? 14.861 20.583 66.867 1.00 79.75 942 ASN A N 1
ATOM 7292 C CA . ASN A 1 942 ? 13.533 20.649 67.493 1.00 79.75 942 ASN A CA 1
ATOM 7293 C C . ASN A 1 942 ? 12.576 21.633 66.795 1.00 79.75 942 ASN A C 1
ATOM 7295 O O . ASN A 1 942 ? 11.384 21.628 67.084 1.00 79.75 942 ASN A O 1
ATOM 7299 N N . ASP A 1 943 ? 13.085 22.477 65.896 1.00 77.19 943 ASP A N 1
ATOM 7300 C CA . ASP A 1 943 ? 12.283 23.315 64.999 1.00 77.19 943 ASP A CA 1
ATOM 7301 C C . ASP A 1 943 ? 11.605 22.507 63.877 1.00 77.19 943 ASP A C 1
ATOM 7303 O O . ASP A 1 943 ? 10.683 22.999 63.223 1.00 77.19 943 ASP A O 1
ATOM 7307 N N . GLY A 1 944 ? 12.044 21.261 63.672 1.00 81.81 944 GLY A N 1
ATOM 7308 C CA . GLY A 1 944 ? 11.525 20.342 62.671 1.00 81.81 944 GLY A CA 1
ATOM 7309 C C . GLY A 1 944 ? 11.768 20.794 61.235 1.00 81.81 944 GLY A C 1
ATOM 7310 O O . GLY A 1 944 ? 11.023 20.378 60.343 1.00 81.81 944 GLY A O 1
ATOM 7311 N N . LEU A 1 945 ? 12.756 21.669 61.014 1.00 87.31 945 LEU A N 1
ATOM 7312 C CA . LEU A 1 945 ? 13.095 22.203 59.700 1.00 87.31 945 LEU A CA 1
ATOM 7313 C C . LEU A 1 945 ? 14.160 21.347 59.014 1.00 87.31 945 LEU A C 1
ATOM 7315 O O . LEU A 1 945 ? 15.205 21.034 59.588 1.00 87.31 945 LEU A O 1
ATOM 7319 N N . LEU A 1 946 ? 13.895 21.005 57.757 1.00 93.75 946 LEU A N 1
ATOM 7320 C CA . LEU A 1 946 ? 14.855 20.399 56.847 1.00 93.75 946 LEU A CA 1
ATOM 7321 C C . LEU A 1 946 ? 14.918 21.247 55.577 1.00 93.75 946 LEU A C 1
ATOM 7323 O O . LEU A 1 946 ? 13.982 21.275 54.780 1.00 93.75 946 LEU A O 1
ATOM 7327 N N . ASP A 1 947 ? 16.038 21.928 55.398 1.00 92.50 947 ASP A N 1
ATOM 7328 C CA . ASP A 1 947 ? 16.309 22.777 54.252 1.00 92.50 947 ASP A CA 1
ATOM 7329 C C . ASP A 1 947 ? 17.280 22.073 53.310 1.00 92.50 947 ASP A C 1
ATOM 7331 O O . ASP A 1 947 ? 18.385 21.705 53.714 1.00 92.50 947 ASP A O 1
ATOM 7335 N N . ILE A 1 948 ? 16.866 21.900 52.055 1.00 93.25 948 ILE A N 1
ATOM 7336 C CA . ILE A 1 948 ? 17.676 21.314 50.987 1.00 93.25 948 ILE A CA 1
ATOM 7337 C C . ILE A 1 948 ? 18.048 22.410 49.996 1.00 93.25 948 ILE A C 1
ATOM 7339 O O . ILE A 1 948 ? 17.175 23.136 49.517 1.00 93.25 948 ILE A O 1
ATOM 7343 N N . TYR A 1 949 ? 19.331 22.495 49.656 1.00 90.38 949 TYR A N 1
ATOM 7344 C CA . TYR A 1 949 ? 19.853 23.444 48.685 1.00 90.38 949 TYR A CA 1
ATOM 7345 C C . TYR A 1 949 ? 20.545 22.755 47.518 1.00 90.38 949 TYR A C 1
ATOM 7347 O O . TYR A 1 949 ? 21.126 21.683 47.670 1.00 90.38 949 TYR A O 1
ATOM 7355 N N . PHE A 1 950 ? 20.531 23.412 46.361 1.00 89.94 950 PHE A N 1
ATOM 7356 C CA . PHE A 1 950 ? 21.306 23.002 45.192 1.00 89.94 950 PHE A CA 1
ATOM 7357 C C . PHE A 1 950 ? 21.731 24.217 44.358 1.00 89.94 950 PHE A C 1
ATOM 7359 O O . PHE A 1 950 ? 20.963 25.170 44.201 1.00 89.94 950 PHE A O 1
ATOM 7366 N N . TRP A 1 951 ? 22.981 24.224 43.879 1.00 87.88 951 TRP A N 1
ATOM 7367 C CA . TRP A 1 951 ? 23.554 25.327 43.089 1.00 87.88 951 TRP A CA 1
ATOM 7368 C C . TRP A 1 951 ? 24.781 24.905 42.277 1.00 87.88 951 TRP A C 1
ATOM 7370 O O . TRP A 1 951 ? 25.340 23.827 42.472 1.00 87.88 951 TRP A O 1
ATOM 7380 N N . ASN A 1 952 ? 25.187 25.770 41.348 1.00 85.75 952 ASN A N 1
ATOM 7381 C CA . ASN A 1 952 ? 26.409 25.619 40.565 1.00 85.75 952 ASN A CA 1
ATOM 7382 C C . ASN A 1 952 ? 27.244 26.901 40.651 1.00 85.75 952 ASN A C 1
ATOM 7384 O O . ASN A 1 952 ? 26.718 27.995 40.451 1.00 85.75 952 ASN A O 1
ATOM 7388 N N . THR A 1 953 ? 28.541 26.769 40.921 1.00 84.38 953 THR A N 1
ATOM 7389 C CA . THR A 1 953 ? 29.480 27.893 41.039 1.00 84.38 953 THR A CA 1
ATOM 7390 C C . THR A 1 953 ? 30.087 28.348 39.704 1.00 84.38 953 THR A C 1
ATOM 7392 O O . THR A 1 953 ? 30.650 29.438 39.652 1.00 84.38 953 THR A O 1
ATOM 7395 N N . LEU A 1 954 ? 29.942 27.579 38.613 1.00 76.44 954 LEU A N 1
ATOM 7396 C CA . LEU A 1 954 ? 30.467 27.915 37.272 1.00 76.44 954 LEU A CA 1
ATOM 7397 C C . LEU A 1 954 ? 29.514 28.751 36.395 1.00 76.44 954 LEU A C 1
ATOM 7399 O O . LEU A 1 954 ? 29.875 29.146 35.289 1.00 76.44 954 LEU A O 1
ATOM 7403 N N . GLY A 1 955 ? 28.301 29.039 36.867 1.00 60.03 955 GLY A N 1
ATOM 7404 C CA . GLY A 1 955 ? 27.478 30.157 36.391 1.00 60.03 955 GLY A CA 1
ATOM 7405 C C . GLY A 1 955 ? 26.824 30.102 34.999 1.00 60.03 955 GLY A C 1
ATOM 7406 O O . GLY A 1 955 ? 25.955 30.934 34.774 1.00 60.03 955 GLY A O 1
ATOM 7407 N N . VAL A 1 956 ? 27.142 29.190 34.063 1.00 57.19 956 VAL A N 1
ATOM 7408 C CA . VAL A 1 956 ? 26.538 29.288 32.700 1.00 57.19 956 VAL A CA 1
ATOM 7409 C C . VAL A 1 956 ? 26.186 27.996 31.950 1.00 57.19 956 VAL A C 1
ATOM 7411 O O . VAL A 1 956 ? 25.249 28.033 31.156 1.00 57.19 956 VAL A O 1
ATOM 7414 N N . ASN A 1 957 ? 26.847 26.856 32.181 1.00 64.12 957 ASN A N 1
ATOM 7415 C CA . ASN A 1 957 ? 26.693 25.701 31.270 1.00 64.12 957 ASN A CA 1
ATOM 7416 C C . ASN A 1 957 ? 25.779 24.573 31.775 1.00 64.12 957 ASN A C 1
ATOM 7418 O O . ASN A 1 957 ? 25.223 23.831 30.969 1.00 64.12 957 ASN A O 1
ATOM 7422 N N . TYR A 1 958 ? 25.567 24.462 33.086 1.00 72.19 958 TYR A N 1
ATOM 7423 C CA . TYR A 1 958 ? 24.726 23.421 33.675 1.00 72.19 958 TYR A CA 1
ATOM 7424 C C . TYR A 1 958 ? 23.970 23.961 34.890 1.00 72.19 958 TYR A C 1
ATOM 7426 O O . TYR A 1 958 ? 24.546 24.675 35.713 1.00 72.19 958 TYR A O 1
ATOM 7434 N N . VAL A 1 959 ? 22.692 23.603 35.022 1.00 74.94 959 VAL A N 1
ATOM 7435 C CA . VAL A 1 959 ? 21.870 23.952 36.186 1.00 74.94 959 VAL A CA 1
ATOM 7436 C C . VAL A 1 959 ? 21.555 22.670 36.959 1.00 74.94 959 VAL A C 1
ATOM 7438 O O . VAL A 1 959 ? 21.031 21.741 36.341 1.00 74.94 959 VAL A O 1
ATOM 7441 N N . PRO A 1 960 ? 21.839 22.596 38.274 1.00 82.94 960 PRO A N 1
ATOM 7442 C CA . PRO A 1 960 ? 21.513 21.424 39.081 1.00 82.94 960 PRO A CA 1
ATOM 7443 C C . PRO A 1 960 ? 20.020 21.125 39.031 1.00 82.94 960 PRO A C 1
ATOM 7445 O O . PRO A 1 960 ? 19.196 22.019 39.249 1.00 82.94 960 PRO A O 1
ATOM 7448 N N . GLY A 1 961 ? 19.703 19.874 38.706 1.00 87.25 961 GLY A N 1
ATOM 7449 C CA . GLY A 1 961 ? 18.342 19.381 38.573 1.00 87.25 961 GLY A CA 1
ATOM 7450 C C . GLY A 1 961 ? 17.873 18.590 39.788 1.00 87.25 961 GLY A C 1
ATOM 7451 O O . GLY A 1 961 ? 18.663 17.939 40.464 1.00 87.25 961 GLY A O 1
ATOM 7452 N N . VAL A 1 962 ? 16.567 18.608 40.040 1.00 90.62 962 VAL A N 1
ATOM 7453 C CA . VAL A 1 962 ? 15.912 17.737 41.018 1.00 90.62 962 VAL A CA 1
ATOM 7454 C C . VAL A 1 962 ? 14.613 17.169 40.452 1.00 90.62 962 VAL A C 1
ATOM 7456 O O . VAL A 1 962 ? 13.723 17.914 40.030 1.00 90.62 962 VAL A O 1
ATOM 7459 N N . ASN A 1 963 ? 14.502 15.841 40.466 1.00 92.81 963 ASN A N 1
ATOM 7460 C CA . ASN A 1 963 ? 13.298 15.117 40.058 1.00 92.81 963 ASN A CA 1
ATOM 7461 C C . ASN A 1 963 ? 12.621 14.509 41.285 1.00 92.81 963 ASN A C 1
ATOM 7463 O O . ASN A 1 963 ? 11.422 14.692 41.482 1.00 92.81 963 ASN A O 1
ATOM 7467 N N . LEU A 1 964 ? 13.394 13.809 42.121 1.00 94.69 964 LEU A N 1
ATOM 7468 C CA . LEU A 1 964 ? 12.893 13.044 43.262 1.00 94.69 964 LEU A CA 1
ATOM 7469 C C . LEU A 1 964 ? 13.861 13.112 44.453 1.00 94.69 964 LEU A C 1
ATOM 7471 O O . LEU A 1 964 ? 15.077 13.148 44.266 1.00 94.69 964 LEU A O 1
ATOM 7475 N N . ILE A 1 965 ? 13.316 13.122 45.673 1.00 96.50 965 ILE A N 1
ATOM 7476 C CA . ILE A 1 965 ? 14.069 13.117 46.935 1.00 96.50 965 ILE A CA 1
ATOM 7477 C C . ILE A 1 965 ? 13.553 12.003 47.855 1.00 96.50 965 ILE A C 1
ATOM 7479 O O . ILE A 1 965 ? 12.346 11.868 48.048 1.00 96.50 965 ILE A O 1
ATOM 7483 N N . GLU A 1 966 ? 14.466 11.253 48.472 1.00 95.44 966 GLU A N 1
ATOM 7484 C CA . GLU A 1 966 ? 14.201 10.391 49.627 1.00 95.44 966 GLU A CA 1
ATOM 7485 C C . GLU A 1 966 ? 14.755 11.044 50.902 1.00 95.44 966 GLU A C 1
ATOM 7487 O O . GLU A 1 966 ? 15.924 11.424 50.953 1.00 95.44 966 GLU A O 1
ATOM 7492 N N . ILE A 1 967 ? 13.931 11.157 51.943 1.00 95.19 967 ILE A N 1
ATOM 7493 C CA . ILE A 1 967 ? 14.305 11.668 53.268 1.00 95.19 967 ILE A CA 1
ATOM 7494 C C . ILE A 1 967 ? 14.141 10.515 54.253 1.00 95.19 967 ILE A C 1
ATOM 7496 O O . ILE A 1 967 ? 13.030 10.064 54.506 1.00 95.19 967 ILE A O 1
ATOM 7500 N N . ILE A 1 968 ? 15.243 10.003 54.783 1.00 91.69 968 ILE A N 1
ATOM 7501 C CA . ILE A 1 968 ? 15.271 8.780 55.585 1.00 91.69 968 ILE A CA 1
ATOM 7502 C C . ILE A 1 968 ? 15.725 9.150 56.986 1.00 91.69 968 ILE A C 1
ATOM 7504 O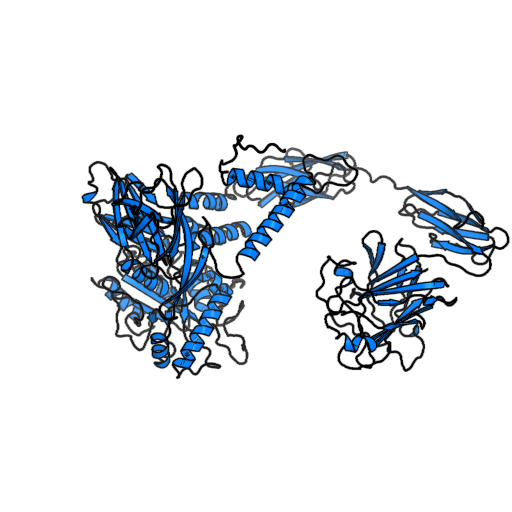 O . ILE A 1 968 ? 16.861 9.579 57.161 1.00 91.69 968 ILE A O 1
ATOM 7508 N N . LYS A 1 969 ? 14.865 8.985 57.990 1.00 85.69 969 LYS A N 1
ATOM 7509 C CA . LYS A 1 969 ? 15.291 9.147 59.383 1.00 85.69 969 LYS A CA 1
ATOM 7510 C C . LYS A 1 969 ? 16.134 7.942 59.815 1.00 85.69 969 LYS A C 1
ATOM 7512 O O . LYS A 1 969 ? 15.670 6.812 59.663 1.00 85.69 969 LYS A O 1
ATOM 7517 N N . LEU A 1 970 ? 17.345 8.195 60.316 1.00 79.62 970 LEU A N 1
ATOM 7518 C CA . LEU A 1 970 ? 18.315 7.181 60.752 1.00 79.62 970 LEU A CA 1
ATOM 7519 C C . LEU A 1 970 ? 18.118 6.765 62.213 1.00 79.62 970 LEU A C 1
ATOM 7521 O O . LEU A 1 970 ? 17.663 7.609 63.024 1.00 79.62 970 LEU A O 1
#